Protein AF-A0A8H8U1I4-F1 (afdb_monomer)

Radius of gyration: 35.29 Å; Cα contacts (8 Å, |Δi|>4): 1232; chains: 1; bounding box: 98×83×109 Å

Secondary structure (DSSP, 8-state):
-----S---SPPPTT-EE-TT-HHHHHHHTTS-HHHHHHHHHHHTSGGGHHHH------TT--SSGGG-SSPPPSSHHHHHHHHHHHHHS---HHHHHHIIIIIITTT-EEHHHHHHHHHHHHHH-GGGSEEEEEEEEEEPPTT----GGGSS----HHHHHHHHHHHHTTT-EEEEEEEE-SSSSEEEEEEEEEPPTTS-TTTTT--PPPPGGG-EEEEEEEETT-SEEEEEE----S--S-HHHHHHHHHHHHHHHHHHH-BTTBEEEEEEEEEEES-HHHHHHHHSSSGGGT--GGGGGGTS--TTT-S-TTS-PPPPPGGGS--------S-S----HHHHHHHHHHHHHHHHHHTT---TTSS--EEEEEEEE-PPP--S-----------------------------THHHHGGGSTTS--S--------EEEEEESSSHHHHHHHHHHHTSS-TTT--GGGGT----S------------------------------S----EEEEEE-TTSGGGGTEETTEE-S---HHHHHHHHHHTTEEEEEE---SHHHHHHHHHHHHHSTTTEEEEE---GGGGGGGSS-HHHHHHHHHHHHHHHHHTT-EEEEEEEEEEGGGTTTS-HHHHHHHHHHHHHHHHHHT--EEEEEES-HHHHHHHHHTTGGG-TT-EEEET--S-HHHHHHHHHTT-EEEE-SGGGSSHHHHHHHHHS-GGGEEE---TTS----TTSGGGGTTTT----S-EE-GGG--TTPEETT---GGGHHHHHHHHHHHHT--HHHHHHHHHHHHHHHHT-----

InterPro domains:
  IPR001130 3'-5' ssDNA/RNA exonuclease TatD-like [PF01026] (535-808)
  IPR001130 3'-5' ssDNA/RNA exonuclease TatD-like [cd01310] (512-808)
  IPR007902 Centromere protein Chl4/mis15/CENP-N [PF05238] (20-474)
  IPR018228 Deoxyribonuclease, TatD-related, conserved site [PS01091] (717-733)
  IPR032466 Metal-dependent hydrolase [SSF51556] (512-809)
  IPR050891 TatD-type Metallo-dependent Hydrolase [PTHR10060] (509-807)

Organism: NCBI:txid1316788

Sequence (813 aa):
MSGLSVPTTSALPSSELISSSHPAVVKTLNRLSRPSLLSLALDWLDERNQENTAPYLAEKGNEDDDEQDLYPPALSLAELREIYTDIQARKGSKRDALDRIIEGDWRNGITLYQLAMADMQYLYDHPLSQKWTALKVVRLASEGEEISKSKSIPRFHPATFLRNLQREVLPDVKAHYNLDRHPTLPLLLLRIFIVESPYNTPLALSSKQATTFDASKTFYVAFPDDSPYVYVSLNTAAGQPVSRSENKSLRRLTLEGIPKAFSRPRERYKLESTSLSAKNLDALVELRGGGRTNAAGGGWSVYTEEKRNGGDNPLEIQLPKPESDIDELQEDMPKGLKRRRKYDDRVVKRRKMVAKGRFGNTALPDDGKGIERLDIRIDDLFPAGNAEPVKDDYALADELDLGVTKKKQSGRRSTITFELDKHDNDEEDSREEWRPDMRLTFIGQHVFAGIRQLVEAGVVDGEKMPGWMAGEEGLPRIFNTLLHCPPTFRTFTMASATAIPTPVQSSHKPRYIDIGINLTDPVYTGLYHGTQRHPPDLPAVVSRALDAGCKKLIVTGSDVAESRKAIQLSKDHPGVIYNTVGVHPCSCQQFTPAPSAMLHQLKTLALQAKHEGQCVAFGEIGLDYDRLPLCPKDIQLEYFAAQLDIACDLDLPLFLHSRAAHADFIRLLNERQAQLPRRGVVHSFTGTLEEMRELVREGWYIGVNGCSLKTPENLEVVRAIPLDKLMLETDGPWCEIRASHASAGFAKGYVEGVKWVKKEKWVEGALVKGRNEPCLIGKVAWAVAGIRGCSVEELTEAAWENTVRVFGLGEVS

Mean predicted aligned error: 20.65 Å

pLDDT: mean 76.02, std 21.01, range [20.83, 98.06]

Foldseek 3Di:
DPFPPDPDLAADDQQDFDALPAPLNVVLLVLDDLLLLLVLVLVLLDPVNCVRRPWDADDPPPPPPQPPAPAGHHNDSVVVNVVSVVVNVDDDDSVVSSCCCSVNTHVVGHGNNSSVSSNVSSCLVCQLPWKKFKWFKAKDDDPPDDDDPVNGAQDDDPVLLVVQLSVQQRVPWHWDWDWDQDPPAQKIKIKIKTQDDCVPDPVSVVDPDGRRSPPIDIWMKMGFPPFSMIMTTDDPDDDDPDDPPVVVVSVVSSQVSNQSSSDDVNIGIDIHGDQFMWSGPVLCCQCGHPAPNNQQAFLSVVVRDDPPPPDPDPPDDDDDDPPVPPPPPDDDDDPDDDDDPPPVVVVLVVLLVLLCNGGPPPLAPPPSNATFKDKDWAQDQDDPDPPPPPPPPDPDDPDDDDDDDDDDDPDDDDPVVVVVVVPPPDDPDDPDGDTDGDMDMAGDRHQLNVLSVCSSVVVDPSVPDDSVSRVHPPDPDPDDDDDDDDDDDDDDDDDDDPDLPQFPPDPDQFAAEAQAEALVDCVQCCQDPNDRQDGRQSVLLLVLLVVLRHQAYEHEAQAPVSQVVLLVVCVVPPLHYAYEQEHELLRLCVCPPPVVVRLVVSLVSLQVSVVVVRHLEHDPAEDAPVRCVSPNPVSNLVVSLSSLVSQLVNLHEYAYEDHPCLVSRVVSCVVCLVSRVLYHEHAPDQDALVSLVVCVVSPYAYEDELNCQAEPRSLVSLLPHDLLRYAYHHNWQDNDNDCNGPLVVQLPPDDDPAAEDDSNPDDRSHHHPSTIGSSCSLSRLSSSCSSNVHHSNSSSVSNVVSCCSSRVSDDDD

Nearest PDB structures (foldseek):
  8efg-assembly1_A  TM=9.747E-01  e=1.501E-29  Homo sapiens
  2xio-assembly1_A  TM=9.682E-01  e=8.508E-28  Homo sapiens
  3e2v-assembly2_B  TM=9.199E-01  e=1.695E-27  Saccharomyces cerevisiae YJM789
  3ipw-assembly1_A  TM=9.198E-01  e=1.548E-22  Entamoeba histolytica HM-1:IMSS
  2y1h-assembly1_A  TM=9.001E-01  e=8.517E-15  Homo sapiens

Solvent-accessible surface area (backbone atoms only — not comparable to full-atom values): 47216 Å² total; per-residue (Å²): 134,86,68,89,82,69,98,65,71,60,65,53,60,49,61,44,70,40,58,41,85,36,68,70,54,50,54,55,60,68,69,45,52,55,69,55,51,52,53,48,51,52,54,37,66,33,81,90,38,35,91,40,41,68,63,54,60,51,66,96,84,66,76,84,78,52,82,79,50,98,50,66,60,39,82,43,72,67,58,46,51,50,53,52,53,50,55,67,75,45,90,75,62,54,62,60,58,48,47,44,44,40,69,30,40,28,48,89,22,47,20,50,43,54,51,48,52,52,56,49,51,44,44,69,79,36,52,70,75,45,34,34,35,42,28,38,49,42,63,59,74,64,96,88,63,86,81,55,82,81,79,45,49,86,85,78,56,70,72,62,36,50,54,41,30,46,70,66,40,26,90,76,45,43,35,34,76,48,79,49,69,50,92,88,54,75,34,40,36,36,43,37,39,37,43,74,46,70,88,78,41,85,58,54,80,70,42,99,62,69,90,72,74,86,69,51,47,80,47,46,38,36,40,38,48,88,28,45,35,40,36,37,59,46,89,78,77,84,87,74,100,71,65,78,66,62,58,55,50,56,53,47,50,52,60,63,21,51,31,55,30,71,34,50,95,95,40,45,45,41,76,43,86,52,77,49,39,28,38,31,68,67,43,47,39,44,53,55,23,58,52,74,40,38,77,30,29,15,44,44,31,69,78,55,52,76,67,91,61,80,73,82,48,94,84,54,88,75,77,82,74,68,83,81,73,63,86,74,84,76,77,89,75,83,90,84,79,80,96,66,81,73,69,58,60,58,54,44,53,50,30,44,50,45,37,42,58,44,20,38,90,45,56,50,89,83,66,78,58,36,37,32,44,48,75,45,74,45,78,58,75,55,84,78,86,72,76,69,79,75,76,79,86,70,92,83,82,94,79,80,93,74,90,74,84,86,76,85,75,91,69,85,80,59,72,71,70,58,59,62,72,66,62,79,79,74,79,96,76,80,88,74,84,59,61,61,86,44,74,50,74,47,74,44,73,31,40,50,24,51,51,42,50,35,21,42,73,61,79,39,63,62,87,81,54,57,57,48,69,37,54,24,78,60,63,99,66,94,78,84,92,88,82,89,85,84,87,79,90,76,91,75,87,88,78,79,77,91,65,77,78,70,65,78,85,70,94,71,81,66,55,42,50,33,66,35,31,40,74,83,43,51,64,44,48,21,33,54,96,90,40,78,55,46,74,65,44,50,72,54,52,52,50,46,13,46,75,57,27,31,59,34,36,26,23,55,2,47,29,75,69,48,18,52,50,26,49,52,54,15,68,77,34,71,90,35,32,30,14,21,38,29,51,21,27,62,49,43,57,68,38,63,93,50,46,69,63,47,54,51,49,51,53,52,50,43,54,53,36,38,75,73,70,35,37,43,28,44,9,31,31,32,40,46,60,90,40,40,94,63,22,50,68,69,57,22,53,53,53,33,51,55,49,50,58,50,43,50,75,62,79,48,19,36,33,29,39,61,35,90,31,63,73,65,51,51,51,62,46,63,77,46,44,89,59,42,82,68,37,31,33,37,42,65,41,67,72,53,57,66,57,51,52,51,41,47,73,77,59,36,28,42,26,41,25,30,60,25,28,37,45,67,69,30,43,54,36,61,46,67,53,54,63,85,36,35,34,49,23,27,48,16,49,40,42,62,80,43,86,86,25,57,40,38,72,40,40,60,86,69,79,75,95,61,58,77,29,52,55,87,64,64,52,93,84,48,43,42,67,88,51,30,48,64,43,48,37,60,52,44,46,44,20,52,15,50,63,56,73,49,46,49,62,62,50,35,50,36,23,38,53,40,48,30,69,59,46,66,55,74,85,84,126

Structure (mmCIF, N/CA/C/O backbone):
data_AF-A0A8H8U1I4-F1
#
_entry.id   AF-A0A8H8U1I4-F1
#
loop_
_atom_site.group_PDB
_atom_site.id
_atom_site.type_symbol
_atom_site.label_atom_id
_atom_site.label_alt_id
_atom_site.label_comp_id
_atom_site.label_asym_id
_atom_site.label_entity_id
_atom_site.label_seq_id
_atom_site.pdbx_PDB_ins_code
_atom_site.Cartn_x
_atom_site.Cartn_y
_atom_site.Cartn_z
_atom_site.occupancy
_atom_site.B_iso_or_equiv
_atom_site.auth_seq_id
_atom_site.auth_comp_id
_atom_site.auth_asym_id
_atom_site.auth_atom_id
_atom_site.pdbx_PDB_model_num
ATOM 1 N N . MET A 1 1 ? -11.585 0.054 45.571 1.00 31.72 1 MET A N 1
ATOM 2 C CA . MET A 1 1 ? -10.876 -0.156 44.291 1.00 31.72 1 MET A CA 1
ATOM 3 C C . MET A 1 1 ? -9.978 -1.382 44.402 1.00 31.72 1 MET A C 1
ATOM 5 O O . MET A 1 1 ? -8.880 -1.285 44.940 1.00 31.72 1 MET A O 1
ATOM 9 N N . SER A 1 2 ? -10.439 -2.553 43.964 1.00 28.55 2 SER A N 1
ATOM 10 C CA . SER A 1 2 ? -9.569 -3.720 43.794 1.00 28.55 2 SER A CA 1
ATOM 11 C C . SER A 1 2 ? -8.747 -3.513 42.525 1.00 28.55 2 SER A C 1
ATOM 13 O O . SER A 1 2 ? -9.208 -3.812 41.429 1.00 28.55 2 SER A O 1
ATOM 15 N N . GLY A 1 3 ? -7.549 -2.942 42.662 1.00 42.34 3 GLY A N 1
ATOM 16 C CA . GLY A 1 3 ? -6.590 -2.924 41.560 1.00 42.34 3 GLY A CA 1
ATOM 17 C C . GLY A 1 3 ? -6.363 -4.353 41.063 1.00 42.34 3 GLY A C 1
ATOM 18 O O . GLY A 1 3 ? -6.254 -5.263 41.883 1.00 42.34 3 GLY A O 1
ATOM 19 N N . LEU A 1 4 ? -6.327 -4.541 39.740 1.00 48.62 4 LEU A N 1
ATOM 20 C CA . LEU A 1 4 ? -6.012 -5.802 39.056 1.00 48.62 4 LEU A CA 1
ATOM 21 C C . LEU A 1 4 ? -4.687 -6.382 39.589 1.00 48.62 4 LEU A C 1
ATOM 23 O O . LEU A 1 4 ? -3.621 -6.116 39.042 1.00 48.62 4 LEU A O 1
ATOM 27 N N . SER A 1 5 ? -4.741 -7.151 40.678 1.00 44.50 5 SER A N 1
ATOM 28 C CA . SER A 1 5 ? -3.554 -7.629 41.398 1.00 44.50 5 SER A CA 1
ATOM 29 C C . SER A 1 5 ? -3.342 -9.136 41.307 1.00 44.50 5 SER A C 1
ATOM 31 O O . SER A 1 5 ? -2.500 -9.674 42.023 1.00 44.50 5 SER A O 1
ATOM 33 N N . VAL A 1 6 ? -4.036 -9.833 40.398 1.00 42.28 6 VAL A N 1
ATOM 34 C CA . VAL A 1 6 ? -3.788 -11.262 40.173 1.00 42.28 6 VAL A CA 1
ATOM 35 C C . VAL A 1 6 ? -3.730 -11.599 38.674 1.00 42.28 6 VAL A C 1
ATOM 37 O O . VAL A 1 6 ? -4.603 -11.186 37.898 1.00 42.28 6 VAL A O 1
ATOM 40 N N . PRO A 1 7 ? -2.721 -12.370 38.230 1.00 51.69 7 PRO A N 1
ATOM 41 C CA . PRO A 1 7 ? -2.736 -13.044 36.939 1.00 51.69 7 PRO A CA 1
ATOM 42 C C . PRO A 1 7 ? -3.812 -14.144 36.935 1.00 51.69 7 PRO A C 1
ATOM 44 O O . PRO A 1 7 ? -3.525 -15.321 37.121 1.00 51.69 7 PRO A O 1
ATOM 47 N N . THR A 1 8 ? -5.079 -13.765 36.769 1.00 55.56 8 THR A N 1
ATOM 48 C CA . THR A 1 8 ? -6.170 -14.712 36.519 1.00 55.56 8 THR A CA 1
ATOM 49 C C . THR A 1 8 ? -6.252 -15.041 35.029 1.00 55.56 8 THR A C 1
ATOM 51 O O . THR A 1 8 ? -6.042 -14.179 34.173 1.00 55.56 8 THR A O 1
ATOM 54 N N . THR A 1 9 ? -6.570 -16.297 34.718 1.00 58.81 9 THR A N 1
ATOM 55 C CA . THR A 1 9 ? -6.847 -16.805 33.360 1.00 58.81 9 THR A CA 1
ATOM 56 C C . THR A 1 9 ? -8.293 -16.542 32.917 1.00 58.81 9 THR A C 1
ATOM 58 O O . THR A 1 9 ? -8.741 -17.052 31.893 1.00 58.81 9 THR A O 1
ATOM 61 N N . SER A 1 10 ? -9.056 -15.781 33.705 1.00 67.12 10 SER A N 1
ATOM 62 C CA . SER A 1 10 ? -10.459 -15.471 33.445 1.00 67.12 10 SER A CA 1
ATOM 63 C C . SER A 1 10 ? -10.606 -14.256 32.528 1.00 67.12 10 SER A C 1
ATOM 65 O O . SER A 1 10 ? -9.791 -13.331 32.562 1.00 67.12 10 SER A O 1
ATOM 67 N N . ALA A 1 11 ? -11.685 -14.232 31.741 1.00 74.62 11 ALA A N 1
ATOM 68 C CA . ALA A 1 11 ? -12.103 -13.031 31.022 1.00 74.62 11 ALA A CA 1
ATOM 69 C C . ALA A 1 11 ? -12.374 -11.875 31.999 1.00 74.62 11 ALA A C 1
ATOM 71 O O . ALA A 1 11 ? -12.650 -12.101 33.181 1.00 74.62 11 ALA A O 1
ATOM 72 N N . LEU A 1 12 ? -12.311 -10.642 31.493 1.00 79.38 12 LEU A N 1
ATOM 73 C CA . LEU A 1 12 ? -12.692 -9.470 32.278 1.00 79.38 12 LEU A CA 1
ATOM 74 C C . LEU A 1 12 ? -14.206 -9.511 32.554 1.00 79.38 12 LEU A C 1
ATOM 76 O O . LEU A 1 12 ? -14.972 -9.731 31.608 1.00 79.38 12 LEU A O 1
ATOM 80 N N . PRO A 1 13 ? -14.644 -9.327 33.813 1.00 82.81 13 PRO A N 1
ATOM 81 C CA . PRO A 1 13 ? -16.060 -9.346 34.151 1.00 82.81 13 PRO A CA 1
ATOM 82 C C . PRO A 1 13 ? -16.779 -8.128 33.558 1.00 82.81 13 PRO A C 1
ATOM 84 O O . PRO A 1 13 ? -16.207 -7.049 33.418 1.00 82.81 13 PRO A O 1
ATOM 87 N N . SER A 1 14 ? -18.057 -8.295 33.217 1.00 84.50 14 SER A N 1
ATOM 88 C CA . SER A 1 14 ? -18.906 -7.214 32.694 1.00 84.50 14 SER A CA 1
ATOM 89 C C . SER A 1 14 ? -19.138 -6.080 33.697 1.00 84.50 14 SER A C 1
ATOM 91 O O . SER A 1 14 ? -19.323 -4.938 33.281 1.00 84.50 14 SER A O 1
ATOM 93 N N . SER A 1 15 ? -19.061 -6.392 34.992 1.00 84.06 15 SER A N 1
ATOM 94 C CA . SER A 1 15 ? -19.197 -5.463 36.115 1.00 84.06 15 SER A CA 1
ATOM 95 C C . SER A 1 15 ? -17.925 -4.660 36.418 1.00 84.06 15 SER A C 1
ATOM 97 O O . SER A 1 15 ? -17.916 -3.876 37.363 1.00 84.06 15 SER A O 1
ATOM 99 N N . GLU A 1 16 ? -16.832 -4.863 35.671 1.00 83.44 16 GLU A N 1
ATOM 100 C CA . GLU A 1 16 ? -15.590 -4.112 35.882 1.00 83.44 16 GLU A CA 1
ATOM 101 C C . GLU A 1 16 ? -15.827 -2.622 35.605 1.00 83.44 16 GLU A C 1
ATOM 103 O O . GLU A 1 16 ? -16.260 -2.250 34.510 1.00 83.44 16 GLU A O 1
ATOM 108 N N . LEU A 1 17 ? -15.528 -1.779 36.594 1.00 82.44 17 LEU A N 1
ATOM 109 C CA . LEU A 1 17 ? -15.716 -0.331 36.535 1.00 82.44 17 LEU A CA 1
ATOM 110 C C . LEU A 1 17 ? -14.481 0.365 35.962 1.00 82.44 17 LEU A C 1
ATOM 112 O O . LEU A 1 17 ? -13.358 0.165 36.424 1.00 82.44 17 LEU A O 1
ATOM 116 N N . ILE A 1 18 ? -14.706 1.249 34.993 1.00 81.75 18 ILE A N 1
ATOM 117 C CA . ILE A 1 18 ? -13.703 2.170 34.460 1.00 81.75 18 ILE A CA 1
ATOM 118 C C . ILE A 1 18 ? -14.036 3.575 34.957 1.00 81.75 18 ILE A C 1
ATOM 120 O O . ILE A 1 18 ? -15.190 3.991 34.907 1.00 81.75 18 ILE A O 1
ATOM 124 N N . SER A 1 19 ? -13.021 4.326 35.394 1.00 81.00 19 SER A N 1
ATOM 125 C CA . SER A 1 19 ? -13.189 5.725 35.809 1.00 81.00 19 SER A CA 1
ATOM 126 C C . SER A 1 19 ? -13.927 6.540 34.742 1.00 81.00 19 SER A C 1
ATOM 128 O O . SER A 1 19 ? -13.562 6.503 33.564 1.00 81.00 19 SER A O 1
ATOM 130 N N . SER A 1 20 ? -14.922 7.318 35.163 1.00 78.19 20 SER A N 1
ATOM 131 C CA . SER A 1 20 ? -15.727 8.202 34.310 1.00 78.19 20 SER A CA 1
ATOM 132 C C . SER A 1 20 ? -14.863 9.253 33.589 1.00 78.19 20 SER A C 1
ATOM 134 O O . SER A 1 20 ? -15.121 9.599 32.437 1.00 78.19 20 SER A O 1
ATOM 136 N N . SER A 1 21 ? -13.751 9.659 34.212 1.00 77.88 21 SER A N 1
ATOM 137 C CA . SER A 1 21 ? -12.735 10.564 33.653 1.00 77.88 21 SER A CA 1
ATOM 138 C C . SER A 1 21 ? -11.814 9.937 32.596 1.00 77.88 21 SER A C 1
ATOM 140 O O . SER A 1 21 ? -10.986 10.634 32.005 1.00 77.88 21 SER A O 1
ATOM 142 N N . HIS A 1 22 ? -11.909 8.627 32.344 1.00 79.81 22 HIS A N 1
ATOM 143 C CA . HIS A 1 22 ? -10.992 7.953 31.430 1.00 79.81 22 HIS A CA 1
ATOM 144 C C . HIS A 1 22 ? -11.217 8.410 29.970 1.00 79.81 22 HIS A C 1
ATOM 146 O O . HIS A 1 22 ? -12.351 8.345 29.479 1.00 79.81 22 HIS A O 1
ATOM 152 N N . PRO A 1 23 ? -10.162 8.775 29.206 1.00 76.50 23 PRO A N 1
ATOM 153 C CA . PRO A 1 23 ? -10.303 9.300 27.842 1.00 76.50 23 PRO A CA 1
ATOM 154 C C . PRO A 1 23 ? -11.095 8.395 26.890 1.00 76.50 23 PRO A C 1
ATOM 156 O O . PRO A 1 23 ? -11.827 8.884 26.032 1.00 76.50 23 PRO A O 1
ATOM 159 N N . ALA A 1 24 ? -10.983 7.070 27.039 1.00 74.81 24 ALA A N 1
ATOM 160 C CA . ALA A 1 24 ? -11.729 6.109 26.219 1.00 74.81 24 ALA A CA 1
ATOM 161 C C . ALA A 1 24 ? -13.251 6.163 26.453 1.00 74.81 24 ALA A C 1
ATOM 163 O O . ALA A 1 24 ? -14.017 6.057 25.494 1.00 74.81 24 ALA A O 1
ATOM 164 N N . VAL A 1 25 ? -13.687 6.368 27.700 1.00 82.00 25 VAL A N 1
ATOM 165 C CA . VAL A 1 25 ? -15.107 6.472 28.071 1.00 82.00 25 VAL A CA 1
ATOM 166 C C . VAL A 1 25 ? -15.674 7.774 27.517 1.00 82.00 25 VAL A C 1
ATOM 168 O O . VAL A 1 25 ? -16.629 7.756 26.737 1.00 82.00 25 VAL A O 1
ATOM 171 N N . VAL A 1 26 ? -14.990 8.886 27.801 1.00 83.75 26 VAL A N 1
ATOM 172 C CA . VAL A 1 26 ? -15.351 10.221 27.307 1.00 83.75 26 VAL A CA 1
ATOM 173 C C . VAL A 1 26 ? -15.417 10.240 25.781 1.00 83.75 26 VAL A C 1
ATOM 175 O O . VAL A 1 26 ? -16.366 10.775 25.213 1.00 83.75 26 VAL A O 1
ATOM 178 N N . LYS A 1 27 ? -14.448 9.626 25.091 1.00 84.25 27 LYS A N 1
ATOM 179 C CA . LYS A 1 27 ? -14.426 9.542 23.625 1.00 84.25 27 LYS A CA 1
ATOM 180 C C . LYS A 1 27 ? -15.580 8.711 23.069 1.00 84.25 27 LYS A C 1
ATOM 182 O O . LYS A 1 27 ? -16.122 9.078 22.033 1.00 84.25 27 LYS A O 1
ATOM 187 N N . THR A 1 28 ? -15.936 7.599 23.707 1.00 84.88 28 THR A N 1
ATOM 188 C CA . THR A 1 28 ? -16.992 6.703 23.209 1.00 84.88 28 THR A CA 1
ATOM 189 C C . THR A 1 28 ? -18.362 7.355 23.349 1.00 84.88 28 THR A C 1
ATOM 191 O O . THR A 1 28 ? -19.088 7.471 22.363 1.00 84.88 28 THR A O 1
ATOM 194 N N . LEU A 1 29 ? -18.668 7.902 24.526 1.00 88.31 29 LEU A N 1
ATOM 195 C CA . LEU A 1 29 ? -19.937 8.589 24.765 1.00 88.31 29 LEU A CA 1
ATOM 196 C C . LEU A 1 29 ? -20.057 9.892 23.960 1.00 88.31 29 LEU A C 1
ATOM 198 O O . LEU A 1 29 ? -21.112 10.176 23.395 1.00 88.31 29 LEU A O 1
ATOM 202 N N . ASN A 1 30 ? -18.961 10.640 23.776 1.00 89.31 30 ASN A N 1
ATOM 203 C CA . ASN A 1 30 ? -18.966 11.824 22.909 1.00 89.31 30 ASN A CA 1
ATOM 204 C C . ASN A 1 30 ? -19.206 11.520 21.428 1.00 89.31 30 ASN A C 1
ATOM 206 O O . ASN A 1 30 ? -19.465 12.452 20.667 1.00 89.31 30 ASN A O 1
ATOM 210 N N . ARG A 1 31 ? -19.138 10.269 20.969 1.00 88.50 31 ARG A N 1
ATOM 211 C CA . ARG A 1 31 ? -19.457 9.931 19.572 1.00 88.50 31 ARG A CA 1
ATOM 212 C C . ARG A 1 31 ? -20.946 9.698 19.334 1.00 88.50 31 ARG A C 1
ATOM 214 O O . ARG A 1 31 ? -21.378 9.783 18.189 1.00 88.50 31 ARG A O 1
ATOM 221 N N . LEU A 1 32 ? -21.719 9.443 20.387 1.00 90.06 32 LEU A N 1
ATOM 222 C CA . LEU A 1 32 ? -23.148 9.151 20.296 1.00 90.06 32 LEU A CA 1
ATOM 223 C C . LEU A 1 32 ? -23.982 10.417 20.080 1.00 90.06 32 LEU A C 1
ATOM 225 O O . LEU A 1 32 ? -23.586 11.523 20.456 1.00 90.06 32 LEU A O 1
ATOM 229 N N . SER A 1 33 ? -25.147 10.267 19.454 1.00 91.06 33 SER A N 1
ATOM 230 C CA . SER A 1 33 ? -26.118 11.357 19.338 1.00 91.06 33 SER A CA 1
ATOM 231 C C . SER A 1 33 ? -26.821 11.602 20.685 1.00 91.06 33 SER A C 1
ATOM 233 O O . SER A 1 33 ? -26.833 10.726 21.549 1.00 91.06 33 SER A O 1
ATOM 235 N N . ARG A 1 34 ? -27.423 12.785 20.888 1.00 91.19 34 ARG A N 1
ATOM 236 C CA . ARG A 1 34 ? -28.200 13.066 22.114 1.00 91.19 34 ARG A CA 1
ATOM 237 C C . ARG A 1 34 ? -29.351 12.059 22.316 1.00 91.19 34 ARG A C 1
ATOM 239 O O . ARG A 1 34 ? -29.446 11.532 23.419 1.00 91.19 34 ARG A O 1
ATOM 246 N N . PRO A 1 35 ? -30.190 11.753 21.302 1.00 90.88 35 PRO A N 1
ATOM 247 C CA . PRO A 1 35 ? -31.212 10.711 21.428 1.00 90.88 35 PRO A CA 1
ATOM 248 C C . PRO A 1 35 ? -30.645 9.344 21.822 1.00 90.88 35 PRO A C 1
ATOM 250 O O . PRO A 1 35 ? -31.192 8.705 22.716 1.00 90.88 35 PRO A O 1
ATOM 253 N N . SER A 1 36 ? -29.528 8.931 21.215 1.00 91.25 36 SER A N 1
ATOM 254 C CA . SER A 1 36 ? -28.892 7.641 21.507 1.00 91.25 36 SER A CA 1
ATOM 255 C C . SER A 1 36 ? -28.362 7.575 22.941 1.00 91.25 36 SER A C 1
ATOM 257 O O . SER A 1 36 ? -28.531 6.557 23.597 1.00 91.25 36 SER A O 1
ATOM 259 N N . LEU A 1 37 ? -27.766 8.661 23.454 1.00 91.06 37 LEU A N 1
ATOM 260 C CA . LEU A 1 37 ? -27.291 8.742 24.844 1.00 91.06 37 LEU A CA 1
ATOM 261 C C . LEU A 1 37 ? -28.431 8.602 25.856 1.00 91.06 37 LEU A C 1
ATOM 263 O O . LEU A 1 37 ? -28.289 7.881 26.836 1.00 91.06 37 LEU A O 1
ATOM 267 N N . LEU A 1 38 ? -29.557 9.276 25.614 1.00 91.50 38 LEU A N 1
ATOM 268 C CA . LEU A 1 38 ? -30.708 9.229 26.517 1.00 91.50 38 LEU A CA 1
ATOM 269 C C . LEU A 1 38 ? -31.417 7.872 26.467 1.00 91.50 38 LEU A C 1
ATOM 271 O O . LEU A 1 38 ? -31.760 7.336 27.515 1.00 91.50 38 LEU A O 1
ATOM 275 N N . SER A 1 39 ? -31.580 7.286 25.275 1.00 91.25 39 SER A N 1
ATOM 276 C CA . SER A 1 39 ? -32.105 5.919 25.134 1.00 91.25 39 SER A CA 1
ATOM 277 C C . SER A 1 39 ? -31.221 4.916 25.870 1.00 91.25 39 SER A C 1
ATOM 279 O O . SER A 1 39 ? -31.718 4.084 26.619 1.00 91.25 39 SER A O 1
ATOM 281 N N . LEU A 1 40 ? -29.904 5.046 25.711 1.00 91.25 40 LEU A N 1
ATOM 282 C CA . LEU A 1 40 ? -28.932 4.181 26.361 1.00 91.25 40 LEU A CA 1
ATOM 283 C C . LEU A 1 40 ? -28.965 4.325 27.890 1.00 91.25 40 LEU A C 1
ATOM 285 O O . LEU A 1 40 ? -28.905 3.323 28.594 1.00 91.25 40 LEU A O 1
ATOM 289 N N . ALA A 1 41 ? -29.110 5.549 28.407 1.00 89.94 41 ALA A N 1
ATOM 290 C CA . ALA A 1 41 ? -29.282 5.785 29.838 1.00 89.94 41 ALA A CA 1
ATOM 291 C C . ALA A 1 41 ? -30.569 5.131 30.369 1.00 89.94 41 ALA A C 1
ATOM 293 O O . ALA A 1 41 ? -30.538 4.488 31.413 1.00 89.94 41 ALA A O 1
ATOM 294 N N . LEU A 1 42 ? -31.683 5.215 29.634 1.00 90.06 42 LEU A N 1
ATOM 295 C CA . LEU A 1 42 ? -32.929 4.529 29.998 1.00 90.06 42 LEU A CA 1
ATOM 296 C C . LEU A 1 42 ? -32.783 2.996 29.973 1.00 90.06 42 LEU A C 1
ATOM 298 O O . LEU A 1 42 ? -33.304 2.329 30.867 1.00 90.06 42 LEU A O 1
ATOM 302 N N . ASP A 1 43 ? -32.032 2.444 29.015 1.00 89.69 43 ASP A N 1
ATOM 303 C CA . ASP A 1 43 ? -31.724 1.008 28.949 1.00 89.69 43 ASP A CA 1
ATOM 304 C C . ASP A 1 43 ? -30.814 0.558 30.104 1.00 89.69 43 ASP A C 1
ATOM 306 O O . ASP A 1 43 ? -30.970 -0.545 30.638 1.00 89.69 43 ASP A O 1
ATOM 310 N N . TRP A 1 44 ? -29.880 1.409 30.537 1.00 90.62 44 TRP A N 1
ATOM 311 C CA . TRP A 1 44 ? -29.067 1.175 31.735 1.00 90.62 44 TRP A CA 1
ATOM 312 C C . TRP A 1 44 ? -29.883 1.230 33.028 1.00 90.62 44 TRP A C 1
ATOM 314 O O . TRP A 1 44 ? -29.470 0.633 34.018 1.00 90.62 44 TRP A O 1
ATOM 324 N N . LEU A 1 45 ? -31.029 1.914 33.030 1.00 87.75 45 LEU A N 1
ATOM 325 C CA . LEU A 1 45 ? -31.965 1.995 34.157 1.00 87.75 45 LEU A CA 1
ATOM 326 C C . LEU A 1 45 ? -33.049 0.903 34.124 1.00 87.75 45 LEU A C 1
ATOM 328 O O . LEU A 1 45 ? -33.969 0.919 34.943 1.00 87.75 45 LEU A O 1
ATOM 332 N N . ASP A 1 46 ? -32.994 -0.032 33.174 1.00 87.50 46 ASP A N 1
ATOM 333 C CA . ASP A 1 46 ? -33.870 -1.206 33.153 1.00 87.50 46 ASP A CA 1
ATOM 334 C C . ASP A 1 46 ? -33.444 -2.213 34.234 1.00 87.50 46 ASP A C 1
ATOM 336 O O . ASP A 1 46 ? -32.250 -2.441 34.453 1.00 87.50 46 ASP A O 1
ATOM 340 N N . GLU A 1 47 ? -34.418 -2.840 34.897 1.00 82.62 47 GLU A N 1
ATOM 341 C CA . GLU A 1 47 ? -34.219 -3.811 35.981 1.00 82.62 47 GLU A CA 1
ATOM 342 C C . GLU A 1 47 ? -33.328 -4.980 35.540 1.00 82.62 47 GLU A C 1
ATOM 344 O O . GLU A 1 47 ? -32.494 -5.462 36.304 1.00 82.62 47 GLU A O 1
ATOM 349 N N . ARG A 1 48 ? -33.442 -5.381 34.266 1.00 85.12 48 ARG A N 1
ATOM 350 C CA . ARG A 1 48 ? -32.670 -6.483 33.665 1.00 85.12 48 ARG A CA 1
ATOM 351 C C . ARG A 1 48 ? -31.163 -6.227 33.627 1.00 85.12 48 ARG A C 1
ATOM 353 O O . ARG A 1 48 ? -30.391 -7.180 33.627 1.00 85.12 48 ARG A O 1
ATOM 360 N N . ASN A 1 49 ? -30.750 -4.961 33.563 1.00 83.75 49 ASN A N 1
ATOM 361 C CA . ASN A 1 49 ? -29.350 -4.572 33.396 1.00 83.75 49 ASN A CA 1
ATOM 362 C C . ASN A 1 49 ? -28.686 -4.137 34.713 1.00 83.75 49 ASN A C 1
ATOM 364 O O . ASN A 1 49 ? -27.456 -4.061 34.759 1.00 83.75 49 ASN A O 1
ATOM 368 N N . GLN A 1 50 ? -29.462 -3.925 35.788 1.00 79.88 50 GLN A N 1
ATOM 369 C CA . GLN A 1 50 ? -28.984 -3.319 37.042 1.00 79.88 50 GLN A CA 1
ATOM 370 C C . GLN A 1 50 ? -27.799 -4.039 37.686 1.00 79.88 50 GLN A C 1
ATOM 372 O O . GLN A 1 50 ? -26.965 -3.383 38.304 1.00 79.88 50 GLN A O 1
ATOM 377 N N . GLU A 1 51 ? -27.669 -5.356 37.498 1.00 82.12 51 GLU A N 1
ATOM 378 C CA . GLU A 1 51 ? -26.517 -6.122 37.996 1.00 82.12 51 GLU A CA 1
ATOM 379 C C . GLU A 1 51 ? -25.176 -5.550 37.498 1.00 82.12 51 GLU A C 1
ATOM 381 O O . GLU A 1 51 ? -24.178 -5.587 38.213 1.00 82.12 51 GLU A O 1
ATOM 386 N N . ASN A 1 52 ? -25.155 -4.977 36.288 1.00 82.62 52 ASN A N 1
ATOM 387 C CA . ASN A 1 52 ? -23.953 -4.438 35.655 1.00 82.62 52 ASN A CA 1
ATOM 388 C C . ASN A 1 52 ? -24.000 -2.919 35.415 1.00 82.62 52 ASN A C 1
ATOM 390 O O . ASN A 1 52 ? -23.020 -2.379 34.908 1.00 82.62 52 ASN A O 1
ATOM 394 N N . THR A 1 53 ? -25.105 -2.223 35.696 1.00 84.12 53 THR A N 1
ATOM 395 C CA . THR A 1 53 ? -25.293 -0.805 35.314 1.00 84.12 53 THR A CA 1
ATOM 396 C C . THR A 1 53 ? -25.782 0.097 36.446 1.00 84.12 53 THR A C 1
ATOM 398 O O . THR A 1 53 ? -26.212 1.220 36.175 1.00 84.12 53 THR A O 1
ATOM 401 N N . ALA A 1 54 ? -25.706 -0.370 37.696 1.00 82.88 54 ALA A N 1
ATOM 402 C CA . ALA A 1 54 ? -26.218 0.340 38.865 1.00 82.88 54 ALA A CA 1
ATOM 403 C C . ALA A 1 54 ? -25.748 1.816 38.916 1.00 82.88 54 ALA A C 1
ATOM 405 O O . ALA A 1 54 ? -24.536 2.065 38.927 1.00 82.88 54 ALA A O 1
ATOM 406 N N . PRO A 1 55 ? -26.679 2.791 38.926 1.00 83.81 55 PRO A N 1
ATOM 407 C CA . PRO A 1 55 ? -26.348 4.204 39.069 1.00 83.81 55 PRO A CA 1
ATOM 408 C C . PRO A 1 55 ? -25.988 4.547 40.519 1.00 83.81 55 PRO A C 1
ATOM 410 O O . PRO A 1 55 ? -26.243 3.786 41.455 1.00 83.81 55 PRO A O 1
ATOM 413 N N . TYR A 1 56 ? -25.419 5.730 40.705 1.00 82.38 56 TYR A N 1
ATOM 414 C CA . TYR A 1 56 ? -25.215 6.327 42.011 1.00 82.38 56 TYR A CA 1
ATOM 415 C C . TYR A 1 56 ? -26.545 6.880 42.546 1.00 82.38 56 TYR A C 1
ATOM 417 O O . TYR A 1 56 ? -27.088 7.839 41.999 1.00 82.38 56 TYR A O 1
ATOM 425 N N . LEU A 1 57 ? -27.071 6.265 43.606 1.00 81.75 57 LEU A N 1
ATOM 426 C CA . LEU A 1 57 ? -28.292 6.692 44.296 1.00 81.75 57 LEU A CA 1
ATOM 427 C C . LEU A 1 57 ? -27.945 7.254 45.677 1.00 81.75 57 LEU A C 1
ATOM 429 O O . LEU A 1 57 ? -26.999 6.785 46.312 1.00 81.75 57 LEU A O 1
ATOM 433 N N . ALA A 1 58 ? -28.718 8.236 46.138 1.00 75.62 58 ALA A N 1
ATOM 434 C CA . ALA A 1 58 ? -28.534 8.845 47.453 1.00 75.62 58 ALA A CA 1
ATOM 435 C C . ALA A 1 58 ? -28.848 7.843 48.581 1.00 75.62 58 ALA A C 1
ATOM 437 O O . ALA A 1 58 ? -29.866 7.143 48.544 1.00 75.62 58 ALA A O 1
ATOM 438 N N . GLU A 1 59 ? -27.995 7.777 49.607 1.00 66.88 59 GLU A N 1
ATOM 439 C CA . GLU A 1 59 ? -28.287 7.005 50.819 1.00 66.88 59 GLU A CA 1
ATOM 440 C C . GLU A 1 59 ? -29.251 7.793 51.719 1.00 66.88 59 GLU A C 1
ATOM 442 O O . GLU A 1 59 ? -29.045 8.973 51.995 1.00 66.88 59 GLU A O 1
ATOM 447 N N . LYS A 1 60 ? -30.314 7.140 52.211 1.00 56.00 60 LYS A N 1
ATOM 448 C CA . LYS A 1 60 ? -31.273 7.764 53.138 1.00 56.00 60 LYS A CA 1
ATOM 449 C C . LYS A 1 60 ? -30.570 8.136 54.455 1.00 56.00 60 LYS A C 1
ATOM 451 O O . LYS A 1 60 ? -30.428 7.270 55.316 1.00 56.00 60 LYS A O 1
ATOM 456 N N . GLY A 1 61 ? -30.171 9.401 54.616 1.00 54.75 61 GLY A N 1
ATOM 457 C CA . GLY A 1 61 ? -29.648 9.943 55.879 1.00 54.75 61 GLY A CA 1
ATOM 458 C C . GLY A 1 61 ? -28.490 10.949 55.796 1.00 54.75 61 GLY A C 1
ATOM 459 O O . GLY A 1 61 ? -28.123 11.473 56.842 1.00 54.75 61 GLY A O 1
ATOM 460 N N . ASN A 1 62 ? -27.930 11.235 54.615 1.00 50.53 62 ASN A N 1
ATOM 461 C CA . ASN A 1 62 ? -26.893 12.263 54.422 1.00 50.53 62 ASN A CA 1
ATOM 462 C C . ASN A 1 62 ? -27.470 13.452 53.637 1.00 50.53 62 ASN A C 1
ATOM 464 O O . ASN A 1 62 ? -27.245 13.573 52.443 1.00 50.53 62 ASN A O 1
ATOM 468 N N . GLU A 1 63 ? -28.255 14.308 54.292 1.00 50.72 63 GLU A N 1
ATOM 469 C CA . GLU A 1 63 ? -28.872 15.483 53.643 1.00 50.72 63 GLU A CA 1
ATOM 470 C C . GLU A 1 63 ? -27.930 16.709 53.592 1.00 50.72 63 GLU A C 1
ATOM 472 O O . GLU A 1 63 ? -28.186 17.634 52.829 1.00 50.72 63 GLU A O 1
ATOM 477 N N . ASP A 1 64 ? -26.818 16.710 54.343 1.00 48.72 64 ASP A N 1
ATOM 478 C CA . ASP A 1 64 ? -26.007 17.923 54.569 1.00 48.72 64 ASP A CA 1
ATOM 479 C C . ASP A 1 64 ? -24.866 18.167 53.546 1.00 48.72 64 ASP A C 1
ATOM 481 O O . ASP A 1 64 ? -24.416 19.306 53.418 1.00 48.72 64 ASP A O 1
ATOM 485 N N . ASP A 1 65 ? -24.405 17.150 52.799 1.00 50.75 65 ASP A N 1
ATOM 486 C CA . ASP A 1 65 ? -23.303 17.286 51.812 1.00 50.75 65 ASP A CA 1
ATOM 487 C C . ASP A 1 65 ? -23.786 17.341 50.339 1.00 50.75 65 ASP A C 1
ATOM 489 O O . ASP A 1 65 ? -23.033 17.767 49.462 1.00 50.75 65 ASP A O 1
ATOM 493 N N . ASP A 1 66 ? -25.041 16.966 50.050 1.00 50.53 66 ASP A N 1
ATOM 494 C CA . ASP A 1 66 ? -25.556 16.791 48.677 1.00 50.53 66 ASP A CA 1
ATOM 495 C C . ASP A 1 66 ? -26.187 18.072 48.063 1.00 50.53 66 ASP A C 1
ATOM 497 O O . ASP A 1 66 ? -26.441 18.120 46.857 1.00 50.53 66 ASP A O 1
ATOM 501 N N . GLU A 1 67 ? -26.409 19.147 48.839 1.00 51.06 67 GLU A N 1
ATOM 502 C CA . GLU A 1 67 ? -27.015 20.409 48.346 1.00 51.06 67 GLU A CA 1
ATOM 503 C C . GLU A 1 67 ? -26.082 21.264 47.456 1.00 51.06 67 GLU A C 1
ATOM 505 O O . GLU A 1 67 ? -26.540 22.210 46.810 1.00 51.06 67 GLU A O 1
ATOM 510 N N . GLN A 1 68 ? -24.778 20.957 47.398 1.00 54.22 68 GLN A N 1
ATOM 511 C CA . GLN A 1 68 ? -23.785 21.720 46.618 1.00 54.22 68 GLN A CA 1
ATOM 512 C C . GLN A 1 68 ? -23.430 21.094 45.258 1.00 54.22 68 GLN A C 1
ATOM 514 O O . GLN A 1 68 ? -22.714 21.722 44.471 1.00 54.22 68 GLN A O 1
ATOM 519 N N . ASP A 1 69 ? -23.938 19.898 44.947 1.00 62.94 69 ASP A N 1
ATOM 520 C CA . ASP A 1 69 ? -23.653 19.217 43.684 1.00 62.94 69 ASP A CA 1
ATOM 521 C C . ASP A 1 69 ? -24.506 19.777 42.531 1.00 62.94 69 ASP A C 1
ATOM 523 O O . ASP A 1 69 ? -25.724 19.928 42.627 1.00 62.94 69 ASP A O 1
ATOM 527 N N . LEU A 1 70 ? -23.872 20.035 41.378 1.00 69.38 70 LEU A N 1
ATOM 528 C CA . LEU A 1 70 ? -24.540 20.535 40.162 1.00 69.38 70 LEU A CA 1
ATOM 529 C C . LEU A 1 70 ? -25.662 19.593 39.670 1.00 69.38 70 LEU A C 1
ATOM 531 O O . LEU A 1 70 ? -26.591 20.021 38.981 1.00 69.38 70 LEU A O 1
ATOM 535 N N . TYR A 1 71 ? -25.574 18.311 40.031 1.00 77.00 71 TYR A N 1
ATOM 536 C CA . TYR A 1 71 ? -26.514 17.258 39.679 1.00 77.00 71 TYR A CA 1
ATOM 537 C C . TYR A 1 71 ? -26.852 16.423 40.926 1.00 77.00 71 TYR A C 1
ATOM 539 O O . TYR A 1 71 ? -26.109 15.490 41.230 1.00 77.00 71 TYR A O 1
ATOM 547 N N . PRO A 1 72 ? -27.970 16.699 41.625 1.00 74.88 72 PRO A N 1
ATOM 548 C CA . PRO A 1 72 ? -28.307 15.965 42.838 1.00 74.88 72 PRO A CA 1
ATOM 549 C C . PRO A 1 72 ? -28.612 14.488 42.523 1.00 74.88 72 PRO A C 1
ATOM 551 O O . PRO A 1 72 ? -29.257 14.205 41.493 1.00 74.88 72 PRO A O 1
ATOM 554 N N . PRO A 1 73 ? -28.143 13.550 43.370 1.00 76.69 73 PRO A N 1
ATOM 555 C CA . PRO A 1 73 ? -28.403 12.124 43.218 1.00 76.69 73 PRO A CA 1
ATOM 556 C C . PRO A 1 73 ? -29.881 11.803 43.483 1.00 76.69 73 PRO A C 1
ATOM 558 O O . PRO A 1 73 ? -30.493 12.341 44.401 1.00 76.69 73 PRO A O 1
ATOM 561 N N . ALA A 1 74 ? -30.467 10.916 42.677 1.00 80.31 74 ALA A N 1
ATOM 562 C CA . ALA A 1 74 ? -31.857 10.491 42.857 1.00 80.31 74 ALA A CA 1
ATOM 563 C C . ALA A 1 74 ? -32.002 9.510 44.036 1.00 80.31 74 ALA A C 1
ATOM 565 O O . ALA A 1 74 ? -31.080 8.749 44.347 1.00 80.31 74 ALA A O 1
ATOM 566 N N . LEU A 1 75 ? -33.186 9.473 44.655 1.00 79.00 75 LEU A N 1
ATOM 567 C CA . LEU A 1 75 ? -33.498 8.580 45.780 1.00 79.00 75 LEU A CA 1
ATOM 568 C C . LEU A 1 75 ? -33.922 7.180 45.312 1.00 79.00 75 LEU A C 1
ATOM 570 O O . LEU A 1 75 ? -33.892 6.221 46.087 1.00 79.00 75 LEU A O 1
ATOM 574 N N . SER A 1 76 ? -34.362 7.046 44.057 1.00 84.44 76 SER A N 1
ATOM 575 C CA . SER A 1 76 ? -34.812 5.772 43.488 1.00 84.44 76 SER A CA 1
ATOM 576 C C . SER A 1 76 ? -34.560 5.657 41.982 1.00 84.44 76 SER A C 1
ATOM 578 O O . SER A 1 76 ? -34.470 6.653 41.266 1.00 84.44 76 SER A O 1
ATOM 580 N N . LEU A 1 77 ? -34.518 4.417 41.476 1.00 82.94 77 LEU A N 1
ATOM 581 C CA . LEU A 1 77 ? -34.421 4.144 40.034 1.00 82.94 77 LEU A CA 1
ATOM 582 C C . LEU A 1 77 ? -35.626 4.691 39.251 1.00 82.94 77 LEU A C 1
ATOM 584 O O . LEU A 1 77 ? -35.465 5.128 38.115 1.00 82.94 77 LEU A O 1
ATOM 588 N N . ALA A 1 78 ? -36.825 4.673 39.842 1.00 84.69 78 ALA A N 1
ATOM 589 C CA . ALA A 1 78 ? -38.040 5.176 39.200 1.00 84.69 78 ALA A CA 1
ATOM 590 C C . ALA A 1 78 ? -37.975 6.695 38.983 1.00 84.69 78 ALA A C 1
ATOM 592 O O . ALA A 1 78 ? -38.219 7.166 37.875 1.00 84.69 78 ALA A O 1
ATOM 593 N N . GLU A 1 79 ? -37.552 7.435 40.007 1.00 85.50 79 GLU A N 1
ATOM 594 C CA . GLU A 1 79 ? -37.335 8.882 39.930 1.00 85.50 79 GLU A CA 1
ATOM 595 C C . GLU A 1 79 ? -36.284 9.231 38.869 1.00 85.50 79 GLU A C 1
ATOM 597 O O . GLU A 1 79 ? -36.490 10.115 38.039 1.00 85.50 79 GLU A O 1
ATOM 602 N N . LEU A 1 80 ? -35.184 8.475 38.821 1.00 85.81 80 LEU A N 1
ATOM 603 C CA . LEU A 1 80 ? -34.144 8.710 37.827 1.00 85.81 80 LEU A CA 1
ATOM 604 C C . LEU A 1 80 ? -34.645 8.468 36.391 1.00 85.81 80 LEU A C 1
ATOM 606 O O . LEU A 1 80 ? -34.322 9.230 35.479 1.00 85.81 80 LEU A O 1
ATOM 610 N N . ARG A 1 81 ? -35.491 7.453 36.179 1.00 87.62 81 ARG A N 1
ATOM 611 C CA . ARG A 1 81 ? -36.138 7.199 34.878 1.00 87.62 81 ARG A CA 1
ATOM 612 C C . ARG A 1 81 ? -37.065 8.340 34.463 1.00 87.62 81 ARG A C 1
ATOM 614 O O . ARG A 1 81 ? -37.081 8.693 33.282 1.00 87.62 81 ARG A O 1
ATOM 621 N N . GLU A 1 82 ? -37.808 8.925 35.400 1.00 88.06 82 GLU A N 1
ATOM 622 C CA . GLU A 1 82 ? -38.645 10.100 35.130 1.00 88.06 82 GLU A CA 1
ATOM 623 C C . GLU A 1 82 ? -37.789 11.295 34.701 1.00 88.06 82 GLU A C 1
ATOM 625 O O . GLU A 1 82 ? -38.066 11.885 33.659 1.00 88.06 82 GLU A O 1
ATOM 630 N N . ILE A 1 83 ? -36.681 11.570 35.402 1.00 88.12 83 ILE A N 1
ATOM 631 C CA . ILE A 1 83 ? -35.740 12.647 35.048 1.00 88.12 83 ILE A CA 1
ATOM 632 C C . ILE A 1 83 ? -35.214 12.480 33.614 1.00 88.12 83 ILE A C 1
ATOM 634 O O . ILE A 1 83 ? -35.249 13.429 32.827 1.00 88.12 83 ILE A O 1
ATOM 638 N N . TYR A 1 84 ? -34.757 11.284 33.229 1.00 89.06 84 TYR A N 1
ATOM 639 C CA . TYR A 1 84 ? -34.258 11.044 31.868 1.00 89.06 84 TYR A CA 1
ATOM 640 C C . TYR A 1 84 ? -35.357 11.133 30.800 1.00 89.06 84 TYR A C 1
ATOM 642 O O . TYR A 1 84 ? -35.099 11.639 29.703 1.00 89.06 84 TYR A O 1
ATOM 650 N N . THR A 1 85 ? -36.582 10.710 31.118 1.00 89.38 85 THR A N 1
ATOM 651 C CA . THR A 1 85 ? -37.748 10.847 30.227 1.00 89.38 85 THR A CA 1
ATOM 652 C C . THR A 1 85 ? -38.102 12.323 30.012 1.00 89.38 85 THR A C 1
ATOM 654 O O . THR A 1 85 ? -38.327 12.766 28.883 1.00 89.38 85 THR A O 1
ATOM 657 N N . ASP A 1 86 ? -38.043 13.120 31.077 1.00 89.06 86 ASP A N 1
ATOM 658 C CA . ASP A 1 86 ? -38.230 14.569 31.045 1.00 89.06 86 ASP A CA 1
ATOM 659 C C . ASP A 1 86 ? -37.148 15.269 30.214 1.00 89.06 86 ASP A C 1
ATOM 661 O O . ASP A 1 86 ? -37.441 16.136 29.384 1.00 89.06 86 ASP A O 1
ATOM 665 N N . ILE A 1 87 ? -35.881 14.876 30.386 1.00 87.12 87 ILE A N 1
ATOM 666 C CA . ILE A 1 87 ? -34.763 15.394 29.588 1.00 87.12 87 ILE A CA 1
ATOM 667 C C . ILE A 1 87 ? -34.946 15.026 28.111 1.00 87.12 87 ILE A C 1
ATOM 669 O O . ILE A 1 87 ? -34.666 15.854 27.240 1.00 87.12 87 ILE A O 1
ATOM 673 N N . GLN A 1 88 ? -35.442 13.826 27.804 1.00 88.31 88 GLN A N 1
ATOM 674 C CA . GLN A 1 88 ? -35.731 13.402 26.434 1.00 88.31 88 GLN A CA 1
ATOM 675 C C . GLN A 1 88 ? -36.828 14.256 25.785 1.00 88.31 88 GLN A C 1
ATOM 677 O O . GLN A 1 88 ? -36.682 14.634 24.619 1.00 88.31 88 GLN A O 1
ATOM 682 N N . ALA A 1 89 ? -37.871 14.619 26.538 1.00 87.19 89 ALA A N 1
ATOM 683 C CA . ALA A 1 89 ? -38.946 15.496 26.074 1.00 87.19 89 ALA A CA 1
ATOM 684 C C . ALA A 1 89 ? -38.492 16.957 25.885 1.00 87.19 89 ALA A C 1
ATOM 686 O O . ALA A 1 89 ? -38.958 17.654 24.977 1.00 87.19 89 ALA A O 1
ATOM 687 N N . ARG A 1 90 ? -37.559 17.439 26.715 1.00 87.94 90 ARG A N 1
ATOM 688 C CA . ARG A 1 90 ? -37.011 18.800 26.622 1.00 87.94 90 ARG A CA 1
ATOM 689 C C . ARG A 1 90 ? -35.998 18.925 25.474 1.00 87.94 90 ARG A C 1
ATOM 691 O O . ARG A 1 90 ? -35.229 18.010 25.170 1.00 87.94 90 ARG A O 1
ATOM 698 N N . LYS A 1 91 ? -35.941 20.107 24.848 1.00 79.81 91 LYS A N 1
ATOM 699 C CA . LYS A 1 91 ? -34.856 20.481 23.922 1.00 79.81 91 LYS A CA 1
ATOM 700 C C . LYS A 1 91 ? -33.666 20.984 24.743 1.00 79.81 91 LYS A C 1
ATOM 702 O O . LYS A 1 91 ? -33.805 21.971 25.453 1.00 79.81 91 LYS A O 1
ATOM 707 N N . GLY A 1 92 ? -32.515 20.324 24.640 1.00 82.88 92 GLY A N 1
ATOM 708 C CA . GLY A 1 92 ? -31.297 20.680 25.377 1.00 82.88 92 GLY A CA 1
ATOM 709 C C . GLY A 1 92 ? -30.029 20.308 24.613 1.00 82.88 92 GLY A C 1
ATOM 710 O O . GLY A 1 92 ? -30.105 19.655 23.565 1.00 82.88 92 GLY A O 1
ATOM 711 N N . SER A 1 93 ? -28.866 20.720 25.123 1.00 86.62 93 SER A N 1
ATOM 712 C CA . SER A 1 93 ? -27.587 20.367 24.509 1.00 86.62 93 SER A CA 1
ATOM 713 C C . SER A 1 93 ? -27.275 18.887 24.726 1.00 86.62 93 SER A C 1
ATOM 715 O O . SER A 1 93 ? -27.734 18.246 25.672 1.00 86.62 93 SER A O 1
ATOM 717 N N . LYS A 1 94 ? -26.464 18.321 23.831 1.00 88.81 94 LYS A N 1
ATOM 718 C CA . LYS A 1 94 ? -25.875 16.992 24.032 1.00 88.81 94 LYS A CA 1
ATOM 719 C C . LYS A 1 94 ? -24.928 16.982 25.234 1.00 88.81 94 LYS A C 1
ATOM 721 O O . LYS A 1 94 ? -24.850 15.974 25.925 1.00 88.81 94 LYS A O 1
ATOM 726 N N . ARG A 1 95 ? -24.200 18.085 25.436 1.00 86.81 95 ARG A N 1
ATOM 727 C CA . ARG A 1 95 ? -23.207 18.213 26.502 1.00 86.81 95 ARG A CA 1
ATOM 728 C C . ARG A 1 95 ? -23.865 18.101 27.876 1.00 86.81 95 ARG A C 1
ATOM 730 O O . ARG A 1 95 ? -23.415 17.296 28.666 1.00 86.81 95 ARG A O 1
ATOM 737 N N . ASP A 1 96 ? -25.002 18.760 28.072 1.00 86.88 96 ASP A N 1
ATOM 738 C CA . ASP A 1 96 ? -25.762 18.705 29.329 1.00 86.88 96 ASP A CA 1
ATOM 739 C C . ASP A 1 96 ? -26.181 17.268 29.692 1.00 86.88 96 ASP A C 1
ATOM 741 O O . ASP A 1 96 ? -26.054 16.842 30.835 1.00 86.88 96 ASP A O 1
ATOM 745 N N . ALA A 1 97 ? -26.641 16.485 28.706 1.00 86.81 97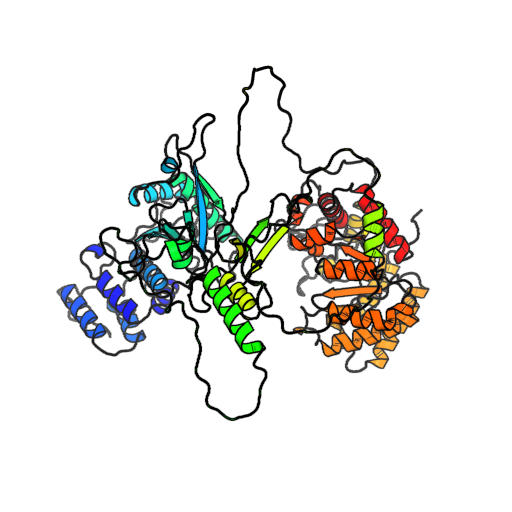 ALA A N 1
ATOM 746 C CA . ALA A 1 97 ? -27.003 15.082 28.921 1.00 86.81 97 ALA A CA 1
ATOM 747 C C . ALA A 1 97 ? -25.780 14.204 29.234 1.00 86.81 97 ALA A C 1
ATOM 749 O O . ALA A 1 97 ? -25.871 13.284 30.040 1.00 86.81 97 ALA A O 1
ATOM 750 N N . LEU A 1 98 ? -24.641 14.477 28.594 1.00 88.81 98 LEU A N 1
ATOM 751 C CA . LEU A 1 98 ? -23.399 13.750 28.834 1.00 88.81 98 LEU A CA 1
ATOM 752 C C . LEU A 1 98 ? -22.810 14.065 30.214 1.00 88.81 98 LEU A C 1
ATOM 754 O O . LEU A 1 98 ? -22.409 13.145 30.921 1.00 88.81 98 LEU A O 1
ATOM 758 N N . ASP A 1 99 ? -22.780 15.343 30.585 1.00 87.81 99 ASP A N 1
ATOM 759 C CA . ASP A 1 99 ? -22.253 15.816 31.864 1.00 87.81 99 ASP A CA 1
ATOM 760 C C . ASP A 1 99 ? -23.124 15.267 33.011 1.00 87.81 99 ASP A C 1
ATOM 762 O O . ASP A 1 99 ? -22.584 14.733 33.974 1.00 87.81 99 ASP A O 1
ATOM 766 N N . ARG A 1 100 ? -24.460 15.224 32.861 1.00 87.62 100 ARG A N 1
ATOM 767 C CA . ARG A 1 100 ? -25.355 14.552 33.827 1.00 87.62 100 ARG A CA 1
ATOM 768 C C . ARG A 1 100 ? -25.024 13.064 34.017 1.00 87.62 100 ARG A C 1
ATOM 770 O O . ARG A 1 100 ? -25.013 12.588 35.150 1.00 87.62 100 ARG A O 1
ATOM 777 N N . ILE A 1 101 ? -24.736 12.336 32.934 1.00 88.19 101 ILE A N 1
ATOM 778 C CA . ILE A 1 101 ? -24.383 10.906 32.983 1.00 88.19 101 ILE A CA 1
ATOM 779 C C . ILE A 1 101 ? -23.026 10.697 33.674 1.00 88.19 101 ILE A C 1
ATOM 781 O O . ILE A 1 101 ? -22.903 9.828 34.533 1.00 88.19 101 ILE A O 1
ATOM 785 N N . ILE A 1 102 ? -22.000 11.461 33.286 1.00 87.06 102 ILE A N 1
ATOM 786 C CA . ILE A 1 102 ? -20.608 11.250 33.722 1.00 87.06 102 ILE A CA 1
ATOM 787 C C . ILE A 1 102 ? -20.344 11.841 35.112 1.00 87.06 102 ILE A C 1
ATOM 789 O O . ILE A 1 102 ? -19.666 11.204 35.915 1.00 87.06 102 ILE A O 1
ATOM 793 N N . GLU A 1 103 ? -20.837 13.050 35.384 1.00 83.06 103 GLU A N 1
ATOM 794 C CA . GLU A 1 103 ? -20.571 13.797 36.622 1.00 83.06 103 GLU A CA 1
ATOM 795 C C . GLU A 1 103 ? -21.657 13.584 37.685 1.00 83.06 103 GLU A C 1
ATOM 797 O O . GLU A 1 103 ? -21.369 13.692 38.873 1.00 83.06 103 GLU A O 1
ATOM 802 N N . GLY A 1 104 ? -22.884 13.248 37.275 1.00 82.69 104 GLY A N 1
ATOM 803 C CA . GLY A 1 104 ? -23.993 12.939 38.177 1.00 82.69 104 GLY A CA 1
ATOM 804 C C . GLY A 1 104 ? -24.150 11.436 38.405 1.00 82.69 104 GLY A C 1
ATOM 805 O O . GLY A 1 104 ? -23.548 10.848 39.305 1.00 82.69 104 GLY A O 1
ATOM 806 N N . ASP A 1 105 ? -24.974 10.802 37.571 1.00 83.44 105 ASP A N 1
ATOM 807 C CA . ASP A 1 105 ? -25.585 9.505 37.889 1.00 83.44 105 ASP A CA 1
ATOM 808 C C . ASP A 1 105 ? -24.603 8.316 37.826 1.00 83.44 105 ASP A C 1
ATOM 810 O O . ASP A 1 105 ? -24.814 7.316 38.507 1.00 83.44 105 ASP A O 1
ATOM 814 N N . TRP A 1 106 ? -23.496 8.412 37.077 1.00 87.44 106 TRP A N 1
ATOM 815 C CA . TRP A 1 106 ? -22.417 7.405 37.050 1.00 87.44 106 TRP A CA 1
ATOM 816 C C . TRP A 1 106 ? -21.046 7.998 37.419 1.00 87.44 106 TRP A C 1
ATOM 818 O O . TRP A 1 106 ? -20.006 7.624 36.865 1.00 87.44 106 TRP A O 1
ATOM 828 N N . ARG A 1 107 ? -21.030 8.888 38.423 1.00 82.12 107 ARG A N 1
ATOM 829 C CA . ARG A 1 107 ? -19.816 9.561 38.926 1.00 82.12 107 ARG A CA 1
ATOM 830 C C . ARG A 1 107 ? -18.682 8.623 39.350 1.00 82.12 107 ARG A C 1
ATOM 832 O O . ARG A 1 107 ? -17.511 8.933 39.142 1.00 82.12 107 ARG A O 1
ATOM 839 N N . ASN A 1 108 ? -19.024 7.441 39.866 1.00 79.81 108 ASN A N 1
ATOM 840 C CA . ASN A 1 108 ? -18.063 6.430 40.326 1.00 79.81 108 ASN A CA 1
ATOM 841 C C . ASN A 1 108 ? -17.372 5.652 39.191 1.00 79.81 108 ASN A C 1
ATOM 843 O O . ASN A 1 108 ? -16.423 4.908 39.450 1.00 79.81 108 ASN A O 1
ATOM 847 N N . GLY A 1 109 ? -17.834 5.809 37.949 1.00 82.31 109 GLY A N 1
ATOM 848 C CA . GLY A 1 109 ? -17.320 5.096 36.789 1.00 82.31 109 GLY A CA 1
ATOM 849 C C . GLY A 1 109 ? -18.400 4.357 36.008 1.00 82.31 109 GLY A C 1
ATOM 850 O O . GLY A 1 109 ? -19.519 4.160 36.471 1.00 82.31 109 GLY A O 1
ATOM 851 N N . ILE A 1 110 ? -18.028 3.941 34.801 1.00 86.81 110 ILE A N 1
ATOM 852 C CA . ILE A 1 110 ? -18.890 3.245 33.845 1.00 86.81 110 ILE A CA 1
ATOM 853 C C . ILE A 1 110 ? -18.368 1.823 33.666 1.00 86.81 110 ILE A C 1
ATOM 855 O O . ILE A 1 110 ? -17.158 1.608 33.547 1.00 86.81 110 ILE A O 1
ATOM 859 N N . THR A 1 111 ? -19.266 0.839 33.652 1.00 89.75 111 THR A N 1
ATOM 860 C CA . THR A 1 111 ? -18.873 -0.568 33.526 1.00 89.75 111 THR A CA 1
ATOM 861 C C . THR A 1 111 ? -18.484 -0.947 32.098 1.00 89.75 111 THR A C 1
ATOM 863 O O . THR A 1 111 ? -18.882 -0.312 31.115 1.00 89.75 111 THR A O 1
ATOM 866 N N . LEU A 1 112 ? -17.719 -2.032 31.948 1.00 86.31 112 LEU A N 1
ATOM 867 C CA . LEU A 1 112 ? -17.388 -2.590 30.631 1.00 86.31 112 LEU A CA 1
ATOM 868 C C . LEU A 1 112 ? -18.628 -3.006 29.829 1.00 86.31 112 LEU A C 1
ATOM 870 O O . LEU A 1 112 ? -18.610 -2.926 28.598 1.00 86.31 112 LEU A O 1
ATOM 874 N N . TYR A 1 113 ? -19.701 -3.421 30.506 1.00 89.88 113 TYR A N 1
ATOM 875 C CA . TYR A 1 113 ? -20.986 -3.703 29.870 1.00 89.88 113 TYR A CA 1
ATOM 876 C C . TYR A 1 113 ? -21.643 -2.438 29.306 1.00 89.88 113 TYR A C 1
ATOM 878 O O . TYR A 1 113 ? -22.001 -2.416 28.130 1.00 89.88 113 TYR A O 1
ATOM 886 N N . GLN A 1 114 ? -21.707 -1.353 30.083 1.00 90.31 114 GLN A N 1
ATOM 887 C CA . GLN A 1 114 ? -22.225 -0.064 29.605 1.00 90.31 114 GLN A CA 1
ATOM 888 C C . GLN A 1 114 ? -21.416 0.467 28.418 1.00 90.31 114 GLN A C 1
ATOM 890 O O . GLN A 1 114 ? -21.982 0.903 27.414 1.00 90.31 114 GLN A O 1
ATOM 895 N N . LEU A 1 115 ? -20.086 0.359 28.489 1.00 89.06 115 LEU A N 1
ATOM 896 C CA . LEU A 1 115 ? -19.203 0.725 27.383 1.00 89.06 115 LEU A CA 1
ATOM 897 C C . LEU A 1 115 ? -19.451 -0.145 26.139 1.00 89.06 115 LEU A C 1
ATOM 899 O O . LEU A 1 115 ? -19.396 0.356 25.016 1.00 89.06 115 LEU A O 1
ATOM 903 N N . ALA A 1 116 ? -19.743 -1.438 26.319 1.00 90.12 116 ALA A N 1
ATOM 904 C CA . ALA A 1 116 ? -20.089 -2.333 25.220 1.00 90.12 116 ALA A CA 1
ATOM 905 C C . ALA A 1 116 ? -21.417 -1.952 24.552 1.00 90.12 116 ALA A C 1
ATOM 907 O O . ALA A 1 116 ? -21.484 -1.968 23.323 1.00 90.12 116 ALA A O 1
ATOM 908 N N . MET A 1 117 ? -22.431 -1.573 25.335 1.00 90.81 117 MET A N 1
ATOM 909 C CA . MET A 1 117 ? -23.708 -1.085 24.805 1.00 90.81 117 MET A CA 1
ATOM 910 C C . MET A 1 117 ? -23.531 0.236 24.041 1.00 90.81 117 MET A C 1
ATOM 912 O O . MET A 1 117 ? -24.055 0.376 22.940 1.00 90.81 117 MET A O 1
ATOM 916 N N . ALA A 1 118 ? -22.724 1.169 24.562 1.00 90.94 118 ALA A N 1
ATOM 917 C CA . ALA A 1 118 ? -22.406 2.425 23.876 1.00 90.94 118 ALA A CA 1
ATOM 918 C C . ALA A 1 118 ? -21.701 2.202 22.523 1.00 90.94 118 ALA A C 1
ATOM 920 O O . ALA A 1 118 ? -22.061 2.820 21.520 1.00 90.94 118 ALA A O 1
ATOM 921 N N . ASP A 1 119 ? -20.711 1.305 22.483 1.00 89.69 119 ASP A N 1
ATOM 922 C CA . ASP A 1 119 ? -19.999 0.935 21.253 1.00 89.69 119 ASP A CA 1
ATOM 923 C C . ASP A 1 119 ? -20.940 0.303 20.210 1.00 89.69 119 ASP A C 1
ATOM 925 O O . ASP A 1 119 ? -20.847 0.622 19.022 1.00 89.69 119 ASP A O 1
ATOM 929 N N . MET A 1 120 ? -21.855 -0.571 20.648 1.00 89.62 120 MET A N 1
ATOM 930 C CA . MET A 1 120 ? -22.853 -1.202 19.776 1.00 89.62 120 MET A CA 1
ATOM 931 C C . MET A 1 120 ? -23.859 -0.188 19.236 1.00 89.62 120 MET A C 1
ATOM 933 O O . MET A 1 120 ? -24.086 -0.146 18.029 1.00 89.62 120 MET A O 1
ATOM 937 N N . GLN A 1 121 ? -24.377 0.699 20.087 1.00 91.25 121 GLN A N 1
ATOM 938 C CA . GLN A 1 121 ? -25.284 1.757 19.649 1.00 91.25 121 GLN A CA 1
ATOM 939 C C . GLN A 1 121 ? -24.627 2.668 18.607 1.00 91.25 121 GLN A C 1
ATOM 941 O O . GLN A 1 121 ? -25.239 3.011 17.598 1.00 91.25 121 GLN A O 1
ATOM 946 N N . TYR A 1 122 ? -23.350 3.014 18.797 1.00 90.44 122 TYR A N 1
ATOM 947 C CA . TYR A 1 122 ? -22.615 3.805 17.813 1.00 90.44 122 TYR A CA 1
ATOM 948 C C . TYR A 1 122 ? -22.486 3.083 16.464 1.00 90.44 122 TYR A C 1
ATOM 950 O O . TYR A 1 122 ? -22.575 3.726 15.415 1.00 90.44 122 TYR A O 1
ATOM 958 N N . LEU A 1 123 ? -22.271 1.762 16.486 1.00 88.56 123 LEU A N 1
ATOM 959 C CA . LEU A 1 123 ? -22.205 0.940 15.279 1.00 88.56 123 LEU A CA 1
ATOM 960 C C . LEU A 1 123 ? -23.548 0.921 14.533 1.00 88.56 123 LEU A C 1
ATOM 962 O O . LEU A 1 123 ? -23.541 1.003 13.307 1.00 88.56 123 LEU A O 1
ATOM 966 N N . TYR A 1 124 ? -24.671 0.868 15.256 1.00 89.62 124 TYR A N 1
ATOM 967 C CA . TYR A 1 124 ? -26.018 0.921 14.677 1.00 89.62 124 TYR A CA 1
ATOM 968 C C . TYR A 1 124 ? -26.350 2.288 14.079 1.00 89.62 124 TYR A C 1
ATOM 970 O O . TYR A 1 124 ? -26.869 2.359 12.968 1.00 89.62 124 TYR A O 1
ATOM 978 N N . ASP A 1 125 ? -25.986 3.371 14.767 1.00 88.12 125 ASP A N 1
ATOM 979 C CA . ASP A 1 125 ? -26.199 4.734 14.271 1.00 88.12 125 ASP A CA 1
ATOM 980 C C . ASP A 1 125 ? -25.323 5.041 13.037 1.00 88.12 125 ASP A C 1
ATOM 982 O O . ASP A 1 125 ? -25.697 5.840 12.177 1.00 88.12 125 ASP A O 1
ATOM 986 N N . HIS A 1 126 ? -24.139 4.420 12.944 1.00 87.19 126 HIS A N 1
ATOM 987 C CA . HIS A 1 126 ? -23.152 4.662 11.888 1.00 87.19 126 HIS A CA 1
ATOM 988 C C . HIS A 1 126 ? -22.683 3.345 11.244 1.00 87.19 126 HIS A C 1
ATOM 990 O O . HIS A 1 126 ? -21.531 2.932 11.452 1.00 87.19 126 HIS A O 1
ATOM 996 N N . PRO A 1 127 ? -23.509 2.714 10.388 1.00 82.75 127 PRO A N 1
ATOM 997 C CA . PRO A 1 127 ? -23.178 1.434 9.755 1.00 82.75 127 PRO A CA 1
ATOM 998 C C . PRO A 1 127 ? -21.923 1.497 8.866 1.00 82.75 127 PRO A C 1
ATOM 1000 O O . PRO A 1 127 ? -21.221 0.501 8.715 1.00 82.75 127 PRO A O 1
ATOM 1003 N N . LEU A 1 128 ? -21.578 2.685 8.348 1.00 82.44 128 LEU A N 1
ATOM 1004 C CA . LEU A 1 128 ? -20.379 2.941 7.531 1.00 82.44 128 LEU A CA 1
ATOM 1005 C C . LEU A 1 128 ? -19.091 3.159 8.348 1.00 82.44 128 LEU A C 1
ATOM 1007 O O . LEU A 1 128 ? -18.025 3.399 7.776 1.00 82.44 128 LEU A O 1
ATOM 1011 N N . SER A 1 129 ? -19.170 3.132 9.682 1.00 82.75 129 SER A N 1
ATOM 1012 C CA . SER A 1 129 ? -18.024 3.422 10.556 1.00 82.75 129 SER A CA 1
ATOM 1013 C C . SER A 1 129 ? -16.958 2.321 10.546 1.00 82.75 129 SER A C 1
ATOM 1015 O O . SER A 1 129 ? -15.783 2.598 10.807 1.00 82.75 129 SER A O 1
ATOM 1017 N N . GLN A 1 130 ? -17.351 1.082 10.240 1.00 84.06 130 GLN A N 1
ATOM 1018 C CA . GLN A 1 130 ? -16.476 -0.087 10.211 1.00 84.06 130 GLN A CA 1
ATOM 1019 C C . GLN A 1 130 ? -16.420 -0.687 8.813 1.00 84.06 130 GLN A C 1
ATOM 1021 O O . GLN A 1 130 ? -17.431 -0.820 8.134 1.00 84.06 130 GLN A O 1
ATOM 1026 N N . LYS A 1 131 ? -15.226 -1.113 8.398 1.00 84.06 131 LYS A N 1
ATOM 1027 C CA . LYS A 1 131 ? -15.069 -1.925 7.190 1.00 84.06 131 LYS A CA 1
ATOM 1028 C C . LYS A 1 131 ? -15.150 -3.400 7.568 1.00 84.06 131 LYS A C 1
ATOM 1030 O O . LYS A 1 131 ? -14.600 -3.795 8.589 1.00 84.06 131 LYS A O 1
ATOM 1035 N N . TRP A 1 132 ? -15.773 -4.221 6.735 1.00 86.69 132 TRP A N 1
ATOM 1036 C CA . TRP A 1 132 ? -16.027 -5.632 7.008 1.00 86.69 132 TRP A CA 1
ATOM 1037 C C . TRP A 1 132 ? -15.478 -6.529 5.900 1.00 86.69 132 TRP A C 1
ATOM 1039 O O . TRP A 1 132 ? -15.370 -6.131 4.739 1.00 86.69 132 TRP A O 1
ATOM 1049 N N . THR A 1 133 ? -15.123 -7.758 6.263 1.00 86.12 133 THR A N 1
ATOM 1050 C CA . THR A 1 133 ? -14.760 -8.826 5.323 1.00 86.12 133 THR A CA 1
ATOM 1051 C C . THR A 1 133 ? -15.480 -10.114 5.689 1.00 86.12 133 THR A C 1
ATOM 1053 O O . THR A 1 133 ? -15.695 -10.378 6.874 1.00 86.12 133 THR A O 1
ATOM 1056 N N . ALA A 1 134 ? -15.852 -10.907 4.684 1.00 86.25 134 ALA A N 1
ATOM 1057 C CA . ALA A 1 134 ? -16.498 -12.196 4.885 1.00 86.25 134 ALA A CA 1
ATOM 1058 C C . ALA A 1 134 ? -15.475 -13.343 4.865 1.00 86.25 134 ALA A C 1
ATOM 1060 O O . ALA A 1 134 ? -14.637 -13.448 3.968 1.00 86.25 134 ALA A O 1
ATOM 1061 N N . LEU A 1 135 ? -15.561 -14.237 5.844 1.00 86.31 135 LEU A N 1
ATOM 1062 C CA . LEU A 1 135 ? -14.778 -15.468 5.926 1.00 86.31 135 LEU A CA 1
ATOM 1063 C C . LEU A 1 135 ? -15.729 -16.656 5.814 1.00 86.31 135 LEU A C 1
ATOM 1065 O O . LEU A 1 135 ? -16.750 -16.686 6.494 1.00 86.31 135 LEU A O 1
ATOM 1069 N N . LYS A 1 136 ? -15.411 -17.638 4.970 1.00 86.50 136 LYS A N 1
ATOM 1070 C CA . LYS A 1 136 ? -16.230 -18.846 4.827 1.00 86.50 136 LYS A CA 1
ATOM 1071 C C . LYS A 1 136 ? -15.791 -19.890 5.845 1.00 86.50 136 LYS A C 1
ATOM 1073 O O . LYS A 1 136 ? -14.610 -20.229 5.910 1.00 86.50 136 LYS A O 1
ATOM 1078 N N . VAL A 1 137 ? -16.732 -20.424 6.610 1.00 86.38 137 VAL A N 1
ATOM 1079 C CA . VAL A 1 137 ? -16.506 -21.559 7.501 1.00 86.38 137 VAL A CA 1
ATOM 1080 C C . VAL A 1 137 ? -16.636 -22.842 6.689 1.00 86.38 137 VAL A C 1
ATOM 1082 O O . VAL A 1 137 ? -17.677 -23.123 6.099 1.00 86.38 137 VAL A O 1
ATOM 1085 N N . VAL A 1 138 ? -15.560 -23.621 6.647 1.00 84.75 138 VAL A N 1
ATOM 1086 C CA . VAL A 1 138 ? -15.494 -24.895 5.927 1.00 84.75 138 VAL A CA 1
ATOM 1087 C C . VAL A 1 138 ? -15.206 -26.009 6.922 1.00 84.75 138 VAL A C 1
ATOM 1089 O O . VAL A 1 138 ? -14.289 -25.903 7.739 1.00 84.75 138 VAL A O 1
ATOM 1092 N N . ARG A 1 139 ? -15.993 -27.086 6.866 1.00 81.12 139 ARG A N 1
ATOM 1093 C CA . ARG A 1 139 ? -15.746 -28.298 7.653 1.00 81.12 139 ARG A CA 1
ATOM 1094 C C . ARG A 1 139 ? -14.603 -29.099 7.024 1.00 81.12 139 ARG A C 1
ATOM 1096 O O . ARG A 1 139 ? -14.611 -29.348 5.824 1.00 81.12 139 ARG A O 1
ATOM 1103 N N . LEU A 1 140 ? -13.647 -29.531 7.841 1.00 77.00 140 LEU A N 1
ATOM 1104 C CA . LEU A 1 140 ? -12.602 -30.473 7.447 1.00 77.00 140 LEU A CA 1
ATOM 1105 C C . LEU A 1 140 ? -13.179 -31.895 7.527 1.00 77.00 140 LEU A C 1
ATOM 1107 O O . LEU A 1 140 ? -13.515 -32.354 8.621 1.00 77.00 140 LEU A O 1
ATOM 1111 N N . ALA A 1 141 ? -13.333 -32.573 6.386 1.00 65.94 141 ALA A N 1
ATOM 1112 C CA . ALA A 1 141 ? -13.711 -33.987 6.357 1.00 65.94 141 ALA A CA 1
ATOM 1113 C C . ALA A 1 141 ? -12.509 -34.890 6.658 1.00 65.94 141 ALA A C 1
ATOM 1115 O O . ALA A 1 141 ? -11.391 -34.629 6.217 1.00 65.94 141 ALA A O 1
ATOM 1116 N N . SER A 1 142 ? -12.764 -35.962 7.406 1.00 56.78 142 SER A N 1
ATOM 1117 C CA . SER A 1 142 ? -11.908 -37.149 7.462 1.00 56.78 142 SER A CA 1
ATOM 1118 C C . SER A 1 142 ? -12.081 -37.964 6.177 1.00 56.78 142 SER A C 1
ATOM 1120 O O . SER A 1 142 ? -13.186 -38.017 5.637 1.00 56.78 142 SER A O 1
ATOM 1122 N N . GLU A 1 143 ? -10.998 -38.565 5.677 1.00 42.69 143 GLU A N 1
ATOM 1123 C CA . GLU A 1 143 ? -10.982 -39.340 4.428 1.00 42.69 143 GLU A CA 1
ATOM 1124 C C . GLU A 1 143 ? -12.154 -40.343 4.372 1.00 42.69 143 GLU A C 1
ATOM 1126 O O . GLU A 1 143 ? -12.249 -41.234 5.214 1.00 42.69 143 GLU A O 1
ATOM 1131 N N . GLY A 1 144 ? -13.061 -40.171 3.399 1.00 50.16 144 GLY A N 1
ATOM 1132 C CA . GLY A 1 144 ? -14.152 -41.111 3.099 1.00 50.16 144 GLY A CA 1
ATOM 1133 C C . GLY A 1 144 ? -15.597 -40.663 3.387 1.00 50.16 144 GLY A C 1
ATOM 1134 O O . GLY A 1 144 ? -16.507 -41.407 3.036 1.00 50.16 144 GLY A O 1
ATOM 1135 N N . GLU A 1 145 ? -15.860 -39.486 3.975 1.00 55.00 145 GLU A N 1
ATOM 1136 C CA . GLU A 1 145 ? -17.242 -38.994 4.184 1.00 55.00 145 GLU A CA 1
ATOM 1137 C C . GLU A 1 145 ? -17.700 -38.002 3.094 1.00 55.00 145 GLU A C 1
ATOM 1139 O O . GLU A 1 145 ? -17.132 -36.918 2.948 1.00 55.00 145 GLU A O 1
ATOM 1144 N N . GLU A 1 146 ? -18.787 -38.319 2.378 1.00 47.59 146 GLU A N 1
ATOM 1145 C CA . GLU A 1 146 ? -19.498 -37.341 1.541 1.00 47.59 146 GLU A CA 1
ATOM 1146 C C . GLU A 1 146 ? -20.220 -36.303 2.421 1.00 47.59 146 GLU A C 1
ATOM 1148 O O . GLU A 1 146 ? -21.129 -36.611 3.200 1.00 47.59 146 GLU A O 1
ATOM 1153 N N . ILE A 1 147 ? -19.813 -35.036 2.306 1.00 55.78 147 ILE A N 1
ATOM 1154 C CA . ILE A 1 147 ? -20.382 -33.934 3.088 1.00 55.78 147 ILE A CA 1
ATOM 1155 C C . ILE A 1 147 ? -21.676 -33.450 2.419 1.00 55.78 147 ILE A C 1
ATOM 1157 O O . ILE A 1 147 ? -21.650 -32.703 1.442 1.00 55.78 147 ILE A O 1
ATOM 1161 N N . SER A 1 148 ? -22.833 -33.796 2.982 1.00 52.97 148 SER A N 1
ATOM 1162 C CA . SER A 1 148 ? -24.108 -33.166 2.608 1.00 52.97 148 SER A CA 1
ATOM 1163 C C . SER A 1 148 ? -24.083 -31.656 2.914 1.00 52.97 148 SER A C 1
ATOM 1165 O O . SER A 1 148 ? -23.725 -31.279 4.033 1.00 52.97 148 SER A O 1
ATOM 1167 N N . LYS A 1 149 ? -24.539 -30.797 1.983 1.00 53.62 149 LYS A N 1
ATOM 1168 C CA . LYS A 1 149 ? -24.584 -29.316 2.123 1.00 53.62 149 LYS A CA 1
ATOM 1169 C C . LYS A 1 149 ? -25.252 -28.810 3.419 1.00 53.62 149 LYS A C 1
ATOM 1171 O O . LYS A 1 149 ? -24.918 -27.737 3.900 1.00 53.62 149 LYS A O 1
ATOM 1176 N N . SER A 1 150 ? -26.164 -29.577 4.019 1.00 51.28 150 SER A N 1
ATOM 1177 C CA . SER A 1 150 ? -26.826 -29.229 5.288 1.00 51.28 150 SER A CA 1
ATOM 1178 C C . SER A 1 150 ? -25.945 -29.414 6.533 1.00 51.28 150 SER A C 1
ATOM 1180 O O . SER A 1 150 ? -26.196 -28.787 7.558 1.00 51.28 150 SER A O 1
ATOM 1182 N N . LYS A 1 151 ? -24.891 -30.238 6.459 1.00 54.53 151 LYS A N 1
ATOM 1183 C CA . LYS A 1 151 ? -23.959 -30.518 7.569 1.00 54.53 151 LYS A CA 1
ATOM 1184 C C . LYS A 1 151 ? -22.739 -29.588 7.590 1.00 54.53 151 LYS A C 1
ATOM 1186 O O . LYS A 1 151 ? -21.842 -29.793 8.406 1.00 54.53 151 LYS A O 1
ATOM 1191 N N . SER A 1 152 ? -22.663 -28.605 6.686 1.00 61.75 152 SER A N 1
ATOM 1192 C CA . SER A 1 152 ? -21.518 -27.689 6.590 1.00 61.75 152 SER A CA 1
ATOM 1193 C C . SER A 1 152 ? -21.681 -26.387 7.378 1.00 61.75 152 SER A C 1
ATOM 1195 O O . SER A 1 152 ? -20.680 -25.716 7.610 1.00 61.75 152 SER A O 1
ATOM 1197 N N . ILE A 1 153 ? -22.905 -26.011 7.772 1.00 73.50 153 ILE A N 1
ATOM 1198 C CA . ILE A 1 153 ? -23.173 -24.751 8.483 1.00 73.50 153 ILE A CA 1
ATOM 1199 C C . ILE A 1 153 ? -23.068 -24.991 10.000 1.00 73.50 153 ILE A C 1
ATOM 1201 O O . ILE A 1 153 ? -23.833 -25.798 10.539 1.00 73.50 153 ILE A O 1
ATOM 1205 N N . PRO A 1 154 ? -22.150 -24.316 10.716 1.00 71.00 154 PRO A N 1
ATOM 1206 C CA . PRO A 1 154 ? -21.996 -24.498 12.154 1.00 71.00 154 PRO A CA 1
ATOM 1207 C C . PRO A 1 154 ? -23.169 -23.856 12.906 1.00 71.00 154 PRO A C 1
ATOM 1209 O O . PRO A 1 154 ? -23.262 -22.637 13.024 1.00 71.00 154 PRO A O 1
ATOM 1212 N N . ARG A 1 155 ? -24.058 -24.675 13.474 1.00 79.38 155 ARG A N 1
ATOM 1213 C CA . ARG A 1 155 ? -25.074 -24.201 14.425 1.00 79.38 155 ARG A CA 1
ATOM 1214 C C . ARG A 1 155 ? -24.492 -24.172 15.832 1.00 79.38 155 ARG A C 1
ATOM 1216 O O . ARG A 1 155 ? -23.998 -25.187 16.332 1.00 79.38 155 ARG A O 1
ATOM 1223 N N . PHE A 1 156 ? -24.573 -23.026 16.496 1.00 83.62 156 PHE A N 1
ATOM 1224 C CA . PHE A 1 156 ? -24.034 -22.856 17.841 1.00 83.62 156 PHE A CA 1
ATOM 1225 C C . PHE A 1 156 ? -24.979 -22.066 18.737 1.00 83.62 156 PHE A C 1
ATOM 1227 O O . PHE A 1 156 ? -25.737 -21.215 18.284 1.00 83.62 156 PHE A O 1
ATOM 1234 N N . HIS A 1 157 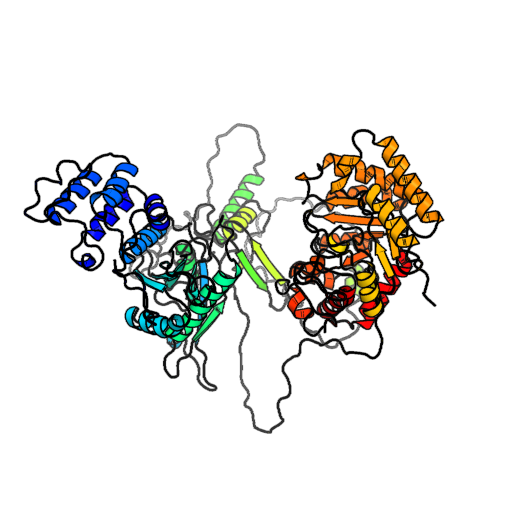? -24.910 -22.357 20.034 1.00 87.94 157 HIS A N 1
ATOM 1235 C CA . HIS A 1 157 ? -25.560 -21.539 21.044 1.00 87.94 157 HIS A CA 1
ATOM 1236 C C . HIS A 1 157 ? -24.573 -20.455 21.516 1.00 87.94 157 HIS A C 1
ATOM 1238 O O . HIS A 1 157 ? -23.434 -20.814 21.848 1.00 87.94 157 HIS A O 1
ATOM 1244 N N . PRO A 1 158 ? -24.957 -19.162 21.566 1.00 86.56 158 PRO A N 1
ATOM 1245 C CA . PRO A 1 158 ? -24.010 -18.074 21.824 1.00 86.56 158 PRO A CA 1
ATOM 1246 C C . PRO A 1 158 ? -23.237 -18.210 23.143 1.00 86.56 158 PRO A C 1
ATOM 1248 O O . PRO A 1 158 ? -22.022 -18.021 23.163 1.00 86.56 158 PRO A O 1
ATOM 1251 N N . ALA A 1 159 ? -23.900 -18.638 24.223 1.00 86.81 159 ALA A N 1
ATOM 1252 C CA . ALA A 1 159 ? -23.267 -18.810 25.533 1.00 86.81 159 ALA A CA 1
ATOM 1253 C C . ALA A 1 159 ? -22.190 -19.913 25.540 1.00 86.81 159 ALA A C 1
ATOM 1255 O O . ALA A 1 159 ? -21.108 -19.747 26.108 1.00 86.81 159 ALA A O 1
ATOM 1256 N N . THR A 1 160 ? -22.461 -21.046 24.885 1.00 88.25 160 THR A N 1
ATOM 1257 C CA . THR A 1 160 ? -21.504 -22.159 24.777 1.00 88.25 160 THR A CA 1
ATOM 1258 C C . THR A 1 160 ? -20.322 -21.783 23.893 1.00 88.25 160 THR A C 1
ATOM 1260 O O . THR A 1 160 ? -19.177 -22.066 24.242 1.00 88.25 160 THR A O 1
ATOM 1263 N N . PHE A 1 161 ? -20.590 -21.115 22.770 1.00 89.06 161 PHE A N 1
ATOM 1264 C CA . PHE A 1 161 ? -19.548 -20.632 21.871 1.00 89.06 161 PHE A CA 1
ATOM 1265 C C . PHE A 1 161 ? -18.617 -19.647 22.572 1.00 89.06 161 PHE A C 1
ATOM 1267 O O . PHE A 1 161 ? -17.401 -19.798 22.482 1.00 89.06 161 PHE A O 1
ATOM 1274 N N . LEU A 1 162 ? -19.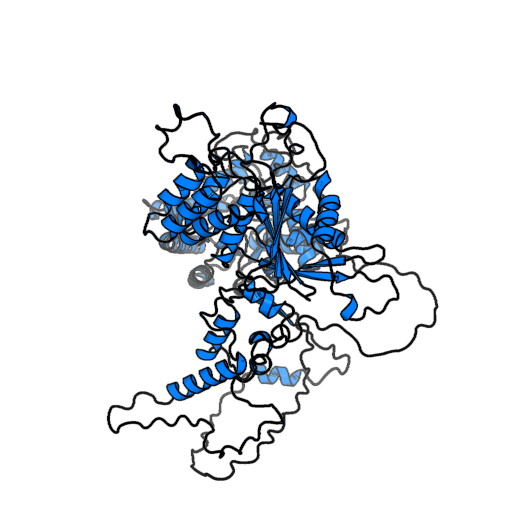173 -18.698 23.330 1.00 87.94 162 LEU A N 1
ATOM 1275 C CA . LEU A 1 162 ? -18.379 -17.726 24.068 1.00 87.94 162 LEU A CA 1
ATOM 1276 C C . LEU A 1 162 ? -17.441 -18.408 25.072 1.00 87.94 162 LEU A C 1
ATOM 1278 O O . LEU A 1 162 ? -16.259 -18.082 25.118 1.00 87.94 162 LEU A O 1
ATOM 1282 N N . ARG A 1 163 ? -17.933 -19.403 25.819 1.00 86.88 163 ARG A N 1
ATOM 1283 C CA . ARG A 1 163 ? -17.119 -20.177 26.770 1.00 86.88 163 ARG A CA 1
ATOM 1284 C C . ARG A 1 163 ? -15.983 -20.939 26.083 1.00 86.88 163 ARG A C 1
ATOM 1286 O O . ARG A 1 163 ? -14.866 -20.973 26.594 1.00 86.88 163 ARG A O 1
ATOM 1293 N N . ASN A 1 164 ? -16.259 -21.540 24.926 1.00 88.12 164 ASN A N 1
ATOM 1294 C CA . ASN A 1 164 ? -15.247 -22.250 24.145 1.00 88.12 164 ASN A CA 1
ATOM 1295 C C . ASN A 1 164 ? -14.197 -21.284 23.586 1.00 88.12 164 ASN A C 1
ATOM 1297 O O . ASN A 1 164 ? -13.005 -21.553 23.687 1.00 88.12 164 ASN A O 1
ATOM 1301 N N . LEU A 1 165 ? -14.628 -20.140 23.050 1.00 87.12 165 LEU A N 1
ATOM 1302 C CA . LEU A 1 165 ? -13.729 -19.107 22.540 1.00 87.12 165 LEU A CA 1
ATOM 1303 C C . LEU A 1 165 ? -12.834 -18.555 23.653 1.00 87.12 165 LEU A C 1
ATOM 1305 O O . LEU A 1 165 ? -11.626 -18.438 23.474 1.00 87.12 165 LEU A O 1
ATOM 1309 N N . GLN A 1 166 ? -13.417 -18.277 24.818 1.00 85.19 166 GLN A N 1
ATOM 1310 C CA . GLN A 1 166 ? -12.693 -17.854 26.010 1.00 85.19 166 GLN A CA 1
ATOM 1311 C C . GLN A 1 166 ? -11.623 -18.880 26.402 1.00 85.19 166 GLN A C 1
ATOM 1313 O O . GLN A 1 166 ? -10.468 -18.511 26.582 1.00 85.19 166 GLN A O 1
ATOM 1318 N N . ARG A 1 167 ? -11.954 -20.174 26.449 1.00 83.06 167 ARG A N 1
ATOM 1319 C CA . ARG A 1 167 ? -10.981 -21.231 26.767 1.00 83.06 167 ARG A CA 1
ATOM 1320 C C . ARG A 1 167 ? -9.789 -21.273 25.802 1.00 83.06 167 ARG A C 1
ATOM 1322 O O . ARG A 1 167 ? -8.679 -21.553 26.241 1.00 83.06 167 ARG A O 1
ATOM 1329 N N . GLU A 1 168 ? -10.013 -21.009 24.517 1.00 82.19 168 GLU A N 1
ATOM 1330 C CA . GLU A 1 168 ? -8.964 -21.052 23.490 1.00 82.19 168 GLU A CA 1
ATOM 1331 C C . GLU A 1 168 ? -8.108 -19.773 23.433 1.00 82.19 168 GLU A C 1
ATOM 1333 O O . GLU A 1 168 ? -6.939 -19.851 23.072 1.00 82.19 168 GLU A O 1
ATOM 1338 N N . VAL A 1 169 ? -8.670 -18.603 23.768 1.00 77.25 169 VAL A N 1
ATOM 1339 C CA . VAL A 1 169 ? -7.997 -17.291 23.629 1.00 77.25 169 VAL A CA 1
ATOM 1340 C C . VAL A 1 169 ? -7.333 -16.808 24.933 1.00 77.25 169 VAL A C 1
ATOM 1342 O O . VAL A 1 169 ? -6.354 -16.063 24.888 1.00 77.25 169 VAL A O 1
ATOM 1345 N N . LEU A 1 170 ? -7.838 -17.220 26.103 1.00 65.56 170 LEU A N 1
ATOM 1346 C CA . LEU A 1 170 ? -7.483 -16.622 27.400 1.00 65.56 170 LEU A CA 1
ATOM 1347 C C . LEU A 1 170 ? -6.134 -17.000 28.061 1.00 65.56 170 LEU A C 1
ATOM 1349 O O . LEU A 1 170 ? -5.829 -16.347 29.061 1.00 65.56 170 LEU A O 1
ATOM 1353 N N . PRO A 1 171 ? -5.269 -17.932 27.597 1.00 64.69 171 PRO A N 1
ATOM 1354 C CA . PRO A 1 171 ? -3.906 -17.952 28.137 1.00 64.69 171 PRO A CA 1
ATOM 1355 C C . PRO A 1 171 ? -3.066 -16.758 27.643 1.00 64.69 171 PRO A C 1
ATOM 1357 O O . PRO A 1 171 ? -2.166 -16.321 28.356 1.00 64.69 171 PRO A O 1
ATOM 1360 N N . ASP A 1 172 ? -3.394 -16.184 26.477 1.00 66.25 172 ASP A N 1
ATOM 1361 C CA . ASP A 1 172 ? -2.536 -15.205 25.794 1.00 66.25 172 ASP A CA 1
ATOM 1362 C C . ASP A 1 172 ? -3.052 -13.753 25.881 1.00 66.25 172 ASP A C 1
ATOM 1364 O O . ASP A 1 172 ? -2.268 -12.802 25.783 1.00 66.25 172 ASP A O 1
ATOM 1368 N N . VAL A 1 173 ? -4.367 -13.552 26.065 1.00 72.62 173 VAL A N 1
ATOM 1369 C CA . VAL A 1 173 ? -5.019 -12.231 25.962 1.00 72.62 173 VAL A CA 1
ATOM 1370 C C . VAL A 1 173 ? -6.061 -12.017 27.061 1.00 72.62 173 VAL A C 1
ATOM 1372 O O . VAL A 1 173 ? -6.955 -12.841 27.229 1.00 72.62 173 VAL A O 1
ATOM 1375 N N . LYS A 1 174 ? -6.024 -10.864 27.749 1.00 76.81 174 LYS A N 1
ATOM 1376 C CA . LYS A 1 174 ? -7.127 -10.410 28.615 1.00 76.81 174 LYS A CA 1
ATOM 1377 C C . LYS A 1 174 ? -8.140 -9.611 27.793 1.00 76.81 174 LYS A C 1
ATOM 1379 O O . LYS A 1 174 ? -7.823 -8.549 27.262 1.00 76.81 174 LYS A O 1
ATOM 1384 N N . ALA A 1 175 ? -9.362 -10.125 27.684 1.00 81.31 175 ALA A N 1
ATOM 1385 C CA . ALA A 1 175 ? -10.420 -9.494 26.901 1.00 81.31 175 ALA A CA 1
ATOM 1386 C C . ALA A 1 175 ? -11.783 -9.554 27.602 1.00 81.31 175 ALA A C 1
ATOM 1388 O O . ALA A 1 175 ? -12.077 -10.490 28.351 1.00 81.31 175 ALA A O 1
ATOM 1389 N N . HIS A 1 176 ? -12.609 -8.550 27.320 1.00 86.44 176 HIS A N 1
ATOM 1390 C CA . HIS A 1 176 ? -14.041 -8.516 27.601 1.00 86.44 176 HIS A CA 1
ATOM 1391 C C . HIS A 1 176 ? -14.811 -8.875 26.331 1.00 86.44 176 HIS A C 1
ATOM 1393 O O . HIS A 1 176 ? -14.433 -8.473 25.229 1.00 86.44 176 HIS A O 1
ATOM 1399 N N . TYR A 1 177 ? -15.879 -9.649 26.484 1.00 88.75 177 TYR A N 1
ATOM 1400 C CA . TYR A 1 177 ? -16.685 -10.137 25.375 1.00 88.75 177 TYR A CA 1
ATOM 1401 C C . TYR A 1 177 ? -18.144 -9.768 25.615 1.00 88.75 177 TYR A C 1
ATOM 1403 O O . TYR A 1 177 ? -18.665 -10.036 26.695 1.00 88.75 177 TYR A O 1
ATOM 1411 N N . ASN A 1 178 ? -18.808 -9.210 24.605 1.00 90.94 178 ASN A N 1
ATOM 1412 C CA . ASN A 1 178 ? -20.237 -8.914 24.656 1.00 90.94 178 ASN A CA 1
ATOM 1413 C C . ASN A 1 178 ? -20.928 -9.427 23.395 1.00 90.94 178 ASN A C 1
ATOM 1415 O O . ASN A 1 178 ? -20.443 -9.174 22.295 1.00 90.94 178 ASN A O 1
ATOM 1419 N N . LEU A 1 179 ? -22.044 -10.134 23.555 1.00 91.12 179 LEU A N 1
ATOM 1420 C CA . LEU A 1 179 ? -22.867 -10.615 22.450 1.00 91.12 179 LEU A CA 1
ATOM 1421 C C . LEU A 1 179 ? -24.149 -9.797 22.396 1.00 91.12 179 LEU A C 1
ATOM 1423 O O . LEU A 1 179 ? -24.816 -9.661 23.416 1.00 91.12 179 LEU A O 1
ATOM 1427 N N . ASP A 1 180 ? -24.489 -9.300 21.216 1.00 90.50 180 ASP A N 1
ATOM 1428 C CA . ASP A 1 180 ? -25.702 -8.525 20.984 1.00 90.50 180 ASP A CA 1
ATOM 1429 C C . ASP A 1 180 ? -26.360 -8.931 19.662 1.00 90.50 180 ASP A C 1
ATOM 1431 O O . ASP A 1 180 ? -25.678 -9.346 18.722 1.00 90.50 180 ASP A O 1
ATOM 1435 N N . ARG A 1 181 ? -27.690 -8.863 19.582 1.00 90.81 181 ARG A N 1
ATOM 1436 C CA . ARG A 1 181 ? -28.429 -9.193 18.354 1.00 90.81 181 ARG A CA 1
ATOM 1437 C C . ARG A 1 181 ? -28.797 -7.899 17.646 1.00 90.81 181 ARG A C 1
ATOM 1439 O O . ARG A 1 181 ? -29.385 -7.013 18.251 1.00 90.81 181 ARG A O 1
ATOM 1446 N N . HIS A 1 182 ? -28.470 -7.808 16.360 1.00 89.94 182 HIS A N 1
ATOM 1447 C CA . HIS A 1 182 ? -28.725 -6.588 15.604 1.00 89.94 182 HIS A CA 1
ATOM 1448 C C . HIS A 1 182 ? -30.242 -6.320 15.513 1.00 89.94 182 HIS A C 1
ATOM 1450 O O . HIS A 1 182 ? -31.001 -7.258 15.260 1.00 89.94 182 HIS A O 1
ATOM 1456 N N . PRO A 1 183 ? -30.709 -5.067 15.688 1.00 87.25 183 PRO A N 1
ATOM 1457 C CA . PRO A 1 183 ? -32.142 -4.763 15.753 1.00 87.25 183 PRO A CA 1
ATOM 1458 C C . PRO A 1 183 ? -32.881 -4.984 14.424 1.00 87.25 183 PRO A C 1
ATOM 1460 O O . PRO A 1 183 ? -34.013 -5.458 14.420 1.00 87.25 183 PRO A O 1
ATOM 1463 N N . THR A 1 184 ? -32.255 -4.644 13.292 1.00 87.81 184 THR A N 1
ATOM 1464 C CA . THR A 1 184 ? -32.866 -4.763 11.952 1.00 87.81 184 THR A CA 1
ATOM 1465 C C . THR A 1 184 ? -32.401 -5.983 11.149 1.00 87.81 184 THR A C 1
ATOM 1467 O O . THR A 1 184 ? -33.205 -6.604 10.458 1.00 87.81 184 THR A O 1
ATOM 1470 N N . LEU A 1 185 ? -31.113 -6.336 11.217 1.00 86.94 185 LEU A N 1
ATOM 1471 C CA . LEU A 1 185 ? -30.520 -7.435 10.457 1.00 86.94 185 LEU A CA 1
ATOM 1472 C C . LEU A 1 185 ? -30.575 -8.775 11.209 1.00 86.94 185 LEU A C 1
ATOM 1474 O O . LEU A 1 185 ? -30.333 -8.807 12.415 1.00 86.94 185 LEU A O 1
ATOM 1478 N N . PRO A 1 186 ? -30.782 -9.909 10.509 1.00 88.31 186 PRO A N 1
ATOM 1479 C CA . PRO A 1 186 ? -30.757 -11.246 11.105 1.00 88.31 186 PRO A CA 1
ATOM 1480 C C . PRO A 1 186 ? -29.311 -11.715 11.345 1.00 88.31 186 PRO A C 1
ATOM 1482 O O . PRO A 1 186 ? -28.788 -12.591 10.652 1.00 88.31 186 PRO A O 1
ATOM 1485 N N . LEU A 1 187 ? -28.625 -11.073 12.293 1.00 90.44 187 LEU A N 1
ATOM 1486 C CA . LEU A 1 187 ? -27.253 -11.403 12.664 1.00 90.44 187 LEU A CA 1
ATOM 1487 C C . LEU A 1 187 ? -26.987 -11.203 14.159 1.00 90.44 187 LEU A C 1
ATOM 1489 O O . LEU A 1 187 ? -27.623 -10.394 14.840 1.00 90.44 187 LEU A O 1
ATOM 1493 N N . LEU A 1 188 ? -25.996 -11.937 14.656 1.00 92.06 188 LEU A N 1
ATOM 1494 C CA . LEU A 1 188 ? -25.469 -11.839 16.011 1.00 92.06 188 LEU A CA 1
ATOM 1495 C C . LEU A 1 188 ? -24.091 -11.168 15.986 1.00 92.06 188 LEU A C 1
ATOM 1497 O O . LEU A 1 188 ? -23.184 -11.640 15.302 1.00 92.06 188 LEU A O 1
ATOM 1501 N N . LEU A 1 189 ? -23.911 -10.094 16.748 1.00 92.56 189 LEU A N 1
ATOM 1502 C CA . LEU A 1 189 ? -22.653 -9.366 16.886 1.00 92.56 189 LEU A CA 1
ATOM 1503 C C . LEU A 1 189 ? -21.924 -9.764 18.163 1.00 92.56 189 LEU A C 1
ATOM 1505 O O . LEU A 1 189 ? -22.488 -9.796 19.249 1.00 92.56 189 LEU A O 1
ATOM 1509 N N . LEU A 1 190 ? -20.629 -10.013 18.031 1.00 92.19 190 LEU A N 1
ATOM 1510 C CA . LEU A 1 190 ? -19.696 -10.236 19.120 1.00 92.19 190 LEU A CA 1
ATOM 1511 C C . LEU A 1 190 ? -18.712 -9.070 19.177 1.00 92.19 190 LEU A C 1
ATOM 1513 O O . LEU A 1 190 ? -17.878 -8.905 18.283 1.00 92.19 190 LEU A O 1
ATOM 1517 N N . ARG A 1 191 ? -18.788 -8.292 20.256 1.00 91.50 191 ARG A N 1
ATOM 1518 C CA . ARG A 1 191 ? -17.761 -7.334 20.668 1.00 91.50 191 ARG A CA 1
ATOM 1519 C C . ARG A 1 191 ? -16.655 -8.067 21.400 1.00 91.50 191 ARG A C 1
ATOM 1521 O O . ARG A 1 191 ? -16.929 -8.784 22.359 1.00 91.50 191 ARG A O 1
ATOM 1528 N N . ILE A 1 192 ? -15.415 -7.813 21.018 1.00 87.94 192 ILE A N 1
ATOM 1529 C CA . ILE A 1 192 ? -14.232 -8.277 21.736 1.00 87.94 192 ILE A CA 1
ATOM 1530 C C . ILE A 1 192 ? -13.396 -7.049 22.064 1.00 87.94 192 ILE A C 1
ATOM 1532 O O . ILE A 1 192 ? -12.828 -6.417 21.176 1.00 87.94 192 ILE A O 1
ATOM 1536 N N . PHE A 1 193 ? -13.352 -6.688 23.339 1.00 85.12 193 PHE A N 1
ATOM 1537 C CA . PHE A 1 193 ? -12.573 -5.568 23.844 1.00 85.12 193 PHE A CA 1
ATOM 1538 C C . PHE A 1 193 ? -11.316 -6.097 24.512 1.00 85.12 193 PHE A C 1
ATOM 1540 O O . PHE A 1 193 ? -11.371 -6.722 25.569 1.00 85.12 193 PHE A O 1
ATOM 1547 N N . ILE A 1 194 ? -10.185 -5.886 23.853 1.00 79.56 194 ILE A N 1
ATOM 1548 C CA . ILE A 1 194 ? -8.895 -6.411 24.282 1.00 79.56 194 ILE A CA 1
ATOM 1549 C C . ILE A 1 194 ? -8.170 -5.329 25.075 1.00 79.56 194 ILE A C 1
ATOM 1551 O O . ILE A 1 194 ? -7.984 -4.212 24.582 1.00 79.56 194 ILE A O 1
ATOM 1555 N N . VAL A 1 195 ? -7.737 -5.687 26.282 1.00 73.62 195 VAL A N 1
ATOM 1556 C CA . VAL A 1 195 ? -6.822 -4.887 27.098 1.00 73.62 195 VAL A CA 1
ATOM 1557 C C . VAL A 1 195 ? -5.429 -5.485 26.927 1.00 73.62 195 VAL A C 1
ATOM 1559 O O . VAL A 1 195 ? -5.270 -6.708 26.933 1.00 73.62 195 VAL A O 1
ATOM 1562 N N . GLU A 1 196 ? -4.423 -4.641 26.701 1.00 62.31 196 GLU A N 1
ATOM 1563 C CA . GLU A 1 196 ? -3.055 -5.102 26.463 1.00 62.31 196 GLU A CA 1
ATOM 1564 C C . GLU A 1 196 ? -2.573 -5.989 27.623 1.00 62.31 196 GLU A C 1
ATOM 1566 O O . GLU A 1 196 ? -2.747 -5.673 28.801 1.00 62.31 196 GLU A O 1
ATOM 1571 N N . SER A 1 197 ? -2.036 -7.158 27.272 1.00 52.81 197 SER A N 1
ATOM 1572 C CA . SER A 1 197 ? -1.662 -8.185 28.238 1.00 52.81 197 SER A CA 1
ATOM 1573 C C . SER A 1 197 ? -0.484 -7.707 29.101 1.00 52.81 197 SER A C 1
ATOM 1575 O O . SER A 1 197 ? 0.549 -7.326 28.544 1.00 52.81 197 SER A O 1
ATOM 1577 N N . PRO A 1 198 ? -0.565 -7.783 30.445 1.00 48.06 198 PRO A N 1
ATOM 1578 C CA . PRO A 1 198 ? 0.537 -7.394 31.330 1.00 48.06 198 PRO A CA 1
ATOM 1579 C C . PRO A 1 198 ? 1.784 -8.284 31.176 1.00 48.06 198 PRO A C 1
ATOM 1581 O O . PRO A 1 198 ? 2.837 -7.958 31.713 1.00 48.06 198 PRO A O 1
ATOM 1584 N N . TYR A 1 199 ? 1.696 -9.396 30.439 1.00 49.81 199 TYR A N 1
ATOM 1585 C CA . TYR A 1 199 ? 2.816 -10.317 30.229 1.00 49.81 199 TYR A CA 1
ATOM 1586 C C . TYR A 1 199 ? 3.777 -9.897 29.111 1.00 49.81 199 TYR A C 1
ATOM 1588 O O . TYR A 1 199 ? 4.820 -10.527 28.960 1.00 49.81 199 TYR A O 1
ATOM 1596 N N . ASN A 1 200 ? 3.444 -8.870 28.318 1.00 48.22 200 ASN A N 1
ATOM 1597 C CA . ASN A 1 200 ? 4.175 -8.580 27.080 1.00 48.22 200 ASN A CA 1
ATOM 1598 C C . ASN A 1 200 ? 5.031 -7.306 27.108 1.00 48.22 200 ASN A C 1
ATOM 1600 O O . ASN A 1 200 ? 5.663 -6.976 26.107 1.00 48.22 200 ASN A O 1
ATOM 1604 N N . THR A 1 201 ? 5.117 -6.611 28.247 1.00 47.94 201 THR A N 1
ATOM 1605 C CA . THR A 1 201 ? 6.076 -5.514 28.423 1.00 47.94 201 THR A CA 1
ATOM 1606 C C . THR A 1 201 ? 7.012 -5.792 29.604 1.00 47.94 201 THR A C 1
ATOM 1608 O O . THR A 1 201 ? 6.547 -6.033 30.717 1.00 47.94 201 THR A O 1
ATOM 1611 N N . PRO A 1 202 ? 8.348 -5.701 29.428 1.00 46.25 202 PRO A N 1
ATOM 1612 C CA . PRO A 1 202 ? 9.293 -5.780 30.549 1.00 46.25 202 PRO A CA 1
ATOM 1613 C C . PRO A 1 202 ? 9.092 -4.640 31.569 1.00 46.25 202 PRO A C 1
ATOM 1615 O O . PRO A 1 202 ? 9.592 -4.717 32.687 1.00 46.25 202 PRO A O 1
ATOM 1618 N N . LEU A 1 203 ? 8.332 -3.602 31.198 1.00 41.28 203 LEU A N 1
ATOM 1619 C CA . LEU A 1 203 ? 7.966 -2.471 32.048 1.00 41.28 203 LEU A CA 1
ATOM 1620 C C . LEU A 1 203 ? 6.838 -2.812 33.044 1.00 41.28 203 LEU A C 1
ATOM 1622 O O . LEU A 1 203 ? 6.892 -2.357 34.183 1.00 41.28 203 LEU A O 1
ATOM 1626 N N . ALA A 1 204 ? 5.872 -3.663 32.669 1.00 42.47 204 ALA A N 1
ATOM 1627 C CA . ALA A 1 204 ? 4.749 -4.045 33.537 1.00 42.47 204 ALA A CA 1
ATOM 1628 C C . ALA A 1 204 ? 5.173 -4.904 34.743 1.00 42.47 204 ALA A C 1
ATOM 1630 O O . ALA A 1 204 ? 4.526 -4.874 35.784 1.00 42.47 204 ALA A O 1
ATOM 1631 N N . LEU A 1 205 ? 6.299 -5.619 34.640 1.00 45.72 205 LEU A N 1
ATOM 1632 C CA . LEU A 1 205 ? 6.917 -6.326 35.771 1.00 45.72 205 LEU A CA 1
ATOM 1633 C C . LEU A 1 205 ? 7.674 -5.382 36.724 1.00 45.72 205 LEU A C 1
ATOM 1635 O O . LEU A 1 205 ? 7.938 -5.747 37.867 1.00 45.72 205 LEU A O 1
ATOM 1639 N N . SER A 1 206 ? 8.036 -4.182 36.259 1.00 45.66 206 SER A N 1
ATOM 1640 C CA . SER A 1 206 ? 8.829 -3.199 37.006 1.00 45.66 206 SER A CA 1
ATOM 1641 C C . SER A 1 206 ? 7.963 -2.164 37.726 1.00 45.66 206 SER A C 1
ATOM 1643 O O . SER A 1 206 ? 8.363 -1.665 38.780 1.00 45.66 206 SER A O 1
ATOM 1645 N N . SER A 1 207 ? 6.791 -1.828 37.189 1.00 39.38 207 SER A N 1
ATOM 1646 C CA . SER A 1 207 ? 5.888 -0.861 37.800 1.00 39.38 207 SER A CA 1
ATOM 1647 C C . SER A 1 207 ? 4.803 -1.569 38.608 1.00 39.38 207 SER A C 1
ATOM 1649 O O . SER A 1 207 ? 3.950 -2.246 38.044 1.00 39.38 207 SER A O 1
ATOM 1651 N N . LYS A 1 208 ? 4.734 -1.312 39.920 1.00 41.34 208 LYS A N 1
ATOM 1652 C CA . LYS A 1 208 ? 3.527 -1.537 40.747 1.00 41.34 208 LYS A CA 1
ATOM 1653 C C . LYS A 1 208 ? 2.366 -0.594 40.349 1.00 41.34 208 LYS A C 1
ATOM 1655 O O . LYS A 1 208 ? 1.619 -0.138 41.209 1.00 41.34 208 LYS A O 1
ATOM 1660 N N . GLN A 1 209 ? 2.257 -0.223 39.075 1.00 39.72 209 GLN A N 1
ATOM 1661 C CA . GLN A 1 209 ? 1.192 0.624 38.549 1.00 39.72 209 GLN A CA 1
ATOM 1662 C C . GLN A 1 209 ? 0.152 -0.255 37.860 1.00 39.72 209 GLN A C 1
ATOM 1664 O O . GLN A 1 209 ? 0.491 -1.184 37.129 1.00 39.72 209 GLN A O 1
ATOM 1669 N N . ALA A 1 210 ? -1.118 0.032 38.151 1.00 45.28 210 ALA A N 1
ATOM 1670 C CA . ALA A 1 210 ? -2.266 -0.642 37.566 1.00 45.28 210 ALA A CA 1
ATOM 1671 C C . ALA A 1 210 ? -2.209 -0.573 36.033 1.00 45.28 210 ALA A C 1
ATOM 1673 O O . ALA A 1 210 ? -1.814 0.445 35.467 1.00 45.28 210 ALA A O 1
ATOM 1674 N N . THR A 1 211 ? -2.609 -1.659 35.372 1.00 47.97 211 THR A N 1
ATOM 1675 C CA . THR A 1 211 ? -2.737 -1.738 33.913 1.00 47.97 211 THR A CA 1
ATOM 1676 C C . THR A 1 211 ? -3.522 -0.538 33.383 1.00 47.97 211 THR A C 1
ATOM 1678 O O . THR A 1 211 ? -4.690 -0.363 33.731 1.00 47.97 211 THR A O 1
ATOM 1681 N N . THR A 1 212 ? -2.894 0.297 32.559 1.00 51.62 212 THR A N 1
ATOM 1682 C CA . THR A 1 212 ? -3.534 1.467 31.954 1.00 51.62 212 THR A CA 1
ATOM 1683 C C . THR A 1 212 ? -4.361 1.039 30.736 1.00 51.62 212 THR A C 1
ATOM 1685 O O . THR A 1 212 ? -3.873 0.366 29.832 1.00 51.62 212 THR A O 1
ATOM 1688 N N . PHE A 1 213 ? -5.640 1.429 30.694 1.00 54.94 213 PHE A N 1
ATOM 1689 C CA . PHE A 1 213 ? -6.584 1.120 29.601 1.00 54.94 213 PHE A CA 1
ATOM 1690 C C . PHE A 1 213 ? -6.319 1.920 28.303 1.00 54.94 213 PHE A C 1
ATOM 1692 O O . PHE A 1 213 ? -7.089 1.823 27.341 1.00 54.94 213 PHE A O 1
ATOM 1699 N N . ASP A 1 214 ? -5.227 2.687 28.256 1.00 50.56 214 ASP A N 1
ATOM 1700 C CA . ASP A 1 214 ? -4.858 3.606 27.170 1.00 50.56 214 ASP A CA 1
ATOM 1701 C C . ASP A 1 214 ? -4.585 2.897 25.827 1.00 50.56 214 ASP A C 1
ATOM 1703 O O . ASP A 1 214 ? -4.756 3.489 24.762 1.00 50.56 214 ASP A O 1
ATOM 1707 N N . ALA A 1 215 ? -4.224 1.608 25.855 1.00 55.88 215 ALA A N 1
ATOM 1708 C CA . ALA A 1 215 ? -3.946 0.794 24.665 1.00 55.88 215 ALA A CA 1
ATOM 1709 C C . ALA A 1 215 ? -5.080 -0.185 24.286 1.00 55.88 215 ALA A C 1
ATOM 1711 O O . ALA A 1 215 ? -4.867 -1.130 23.522 1.00 55.88 215 ALA A O 1
ATOM 1712 N N . SER A 1 216 ? -6.294 0.014 24.810 1.00 66.69 216 SER A N 1
ATOM 1713 C CA . SER A 1 216 ? -7.427 -0.883 24.556 1.00 66.69 216 SER A CA 1
ATOM 1714 C C . SER A 1 216 ? -7.972 -0.788 23.123 1.00 66.69 216 SER A C 1
ATOM 1716 O O . SER A 1 216 ? -8.005 0.284 22.510 1.00 66.69 216 SER A O 1
ATOM 1718 N N . LYS A 1 217 ? -8.395 -1.928 22.555 1.00 74.06 217 LYS A N 1
ATOM 1719 C CA . LYS A 1 217 ? -8.969 -1.988 21.197 1.00 74.06 217 LYS A CA 1
ATOM 1720 C C . LYS A 1 217 ? -10.197 -2.880 21.127 1.00 74.06 217 LYS A C 1
ATOM 1722 O O . LYS A 1 217 ? -10.187 -4.007 21.616 1.00 74.06 217 LYS A O 1
ATOM 1727 N N . THR A 1 218 ? -11.215 -2.381 20.433 1.00 81.00 218 THR A N 1
ATOM 1728 C CA . THR A 1 218 ? -12.453 -3.108 20.146 1.00 81.00 218 THR A CA 1
ATOM 1729 C C . THR A 1 218 ? -12.378 -3.776 18.776 1.00 81.00 218 THR A C 1
ATOM 1731 O O . THR A 1 218 ? -11.973 -3.165 17.786 1.00 81.00 218 THR A O 1
ATOM 1734 N N . PHE A 1 219 ? -12.789 -5.035 18.722 1.00 85.06 219 PHE A N 1
ATOM 1735 C CA . PHE A 1 219 ? -12.891 -5.859 17.528 1.00 85.06 219 PHE A CA 1
ATOM 1736 C C . PHE A 1 219 ? -14.304 -6.440 17.437 1.00 85.06 219 PHE A C 1
ATOM 1738 O O . PHE A 1 219 ? -14.877 -6.807 18.462 1.00 85.06 219 PHE A O 1
ATOM 1745 N N . TYR A 1 220 ? -14.865 -6.520 16.229 1.00 90.19 220 TYR A N 1
ATOM 1746 C CA . TYR A 1 220 ? -16.233 -6.987 16.019 1.00 90.19 220 TYR A CA 1
ATOM 1747 C C . TYR A 1 220 ? -16.260 -8.201 15.095 1.00 90.19 220 TYR A C 1
ATOM 1749 O O . TYR A 1 220 ? -15.594 -8.233 14.054 1.00 90.19 220 TYR A O 1
ATOM 1757 N N . VAL A 1 221 ? -17.070 -9.186 15.466 1.00 91.19 221 VAL A N 1
ATOM 1758 C CA . VAL A 1 221 ? -17.361 -10.369 14.654 1.00 91.19 221 VAL A CA 1
ATOM 1759 C C . VAL A 1 221 ? -18.872 -10.493 14.529 1.00 91.19 221 VAL A C 1
ATOM 1761 O O . VAL A 1 221 ? -19.562 -10.480 15.539 1.00 91.19 221 VAL A O 1
ATOM 1764 N N . ALA A 1 222 ? -19.387 -10.601 13.310 1.00 91.81 222 ALA A N 1
ATOM 1765 C CA . ALA A 1 222 ? -20.808 -10.773 13.045 1.00 91.81 222 ALA A CA 1
ATOM 1766 C C . ALA A 1 222 ? -21.083 -12.175 12.492 1.00 91.81 222 ALA A C 1
ATOM 1768 O O . ALA A 1 222 ? -20.403 -12.642 11.574 1.00 91.81 222 ALA A O 1
ATOM 1769 N N . PHE A 1 223 ? -22.102 -12.826 13.037 1.00 91.12 223 PHE A N 1
ATOM 1770 C CA . PHE A 1 223 ? -22.574 -14.144 12.640 1.00 91.12 223 PHE A CA 1
ATOM 1771 C C . PHE A 1 223 ? -23.966 -13.991 12.016 1.00 91.12 223 PHE A C 1
ATOM 1773 O O . PHE A 1 223 ? -24.930 -13.804 12.758 1.00 91.12 223 PHE A O 1
ATOM 1780 N N . PRO A 1 224 ? -24.089 -13.994 10.678 1.00 89.69 224 PRO A N 1
ATOM 1781 C CA . PRO A 1 224 ? -25.390 -14.034 10.014 1.00 89.69 224 PRO A CA 1
ATOM 1782 C C . PRO A 1 224 ? -26.139 -15.336 10.327 1.00 89.69 224 PRO A C 1
ATOM 1784 O O . PRO A 1 224 ? -25.532 -16.409 10.391 1.00 89.69 224 PRO A O 1
ATOM 1787 N N . ASP A 1 225 ? -27.459 -15.245 10.478 1.00 85.56 225 ASP A N 1
ATOM 1788 C CA . ASP A 1 225 ? -28.307 -16.419 10.688 1.00 85.56 225 ASP A CA 1
ATOM 1789 C C . ASP A 1 225 ? -28.298 -17.327 9.436 1.00 85.56 225 ASP A C 1
ATOM 1791 O O . ASP A 1 225 ? -28.298 -16.853 8.296 1.00 85.56 225 ASP A O 1
ATOM 1795 N N . ASP A 1 226 ? -28.244 -18.647 9.663 1.00 81.81 226 ASP A N 1
ATOM 1796 C CA . ASP A 1 226 ? -28.274 -19.713 8.643 1.00 81.81 226 ASP A CA 1
ATOM 1797 C C . ASP A 1 226 ? -27.300 -19.540 7.456 1.00 81.81 226 ASP A C 1
ATOM 1799 O O . ASP A 1 226 ? -27.563 -19.980 6.335 1.00 81.81 226 ASP A O 1
ATOM 1803 N N . SER A 1 227 ? -26.124 -18.952 7.698 1.00 84.50 227 SER A N 1
ATOM 1804 C CA . SER A 1 227 ? -25.088 -18.763 6.678 1.00 84.50 227 SER A CA 1
ATOM 1805 C C . SER A 1 227 ? -23.750 -19.410 7.075 1.00 84.50 227 SER A C 1
ATOM 1807 O O . SER A 1 227 ? -23.362 -19.387 8.244 1.00 84.50 227 SER A O 1
ATOM 1809 N N . PRO A 1 228 ? -22.998 -19.996 6.119 1.00 85.00 228 PRO A N 1
ATOM 1810 C CA . PRO A 1 228 ? -21.652 -20.513 6.364 1.00 85.00 228 PRO A CA 1
ATOM 1811 C C . PRO A 1 228 ? -20.589 -19.403 6.420 1.00 85.00 228 PRO A C 1
ATOM 1813 O O . PRO A 1 228 ? -19.399 -19.712 6.446 1.00 85.00 228 PRO A O 1
ATOM 1816 N N . TYR A 1 229 ? -20.974 -18.127 6.377 1.00 87.31 229 TYR A N 1
ATOM 1817 C CA . TYR A 1 229 ? -20.050 -16.997 6.403 1.00 87.31 229 TYR A CA 1
ATOM 1818 C C . TYR A 1 229 ? -20.013 -16.335 7.782 1.00 87.31 229 TYR A C 1
ATOM 1820 O O . TYR A 1 229 ? -21.015 -16.248 8.479 1.00 87.31 229 TYR A O 1
ATOM 1828 N N . VAL A 1 230 ? -18.839 -15.842 8.166 1.00 89.81 230 VAL A N 1
ATOM 1829 C CA . VAL A 1 230 ? -18.614 -15.026 9.363 1.00 89.81 230 VAL A CA 1
ATOM 1830 C C . VAL A 1 230 ? -18.033 -13.698 8.913 1.00 89.81 230 VAL A C 1
ATOM 1832 O O . VAL A 1 230 ? -17.048 -13.676 8.171 1.00 89.81 230 VAL A O 1
ATOM 1835 N N . TYR A 1 231 ? -18.620 -12.589 9.353 1.00 90.94 231 TYR A N 1
ATOM 1836 C CA . TYR A 1 231 ? -18.121 -11.260 9.017 1.00 90.94 231 TYR A CA 1
ATOM 1837 C C . TYR A 1 231 ? -17.219 -10.738 10.120 1.00 90.94 231 TYR A C 1
ATOM 1839 O O . TYR A 1 231 ? -17.474 -10.914 11.307 1.00 90.94 231 TYR A O 1
ATOM 1847 N N . VAL A 1 232 ? -16.138 -10.086 9.724 1.00 90.19 232 VAL A N 1
ATOM 1848 C CA . VAL A 1 232 ? -15.110 -9.617 10.645 1.00 90.19 232 VAL A CA 1
ATOM 1849 C C . VAL A 1 232 ? -14.787 -8.163 10.349 1.00 90.19 232 VAL A C 1
ATOM 1851 O O . VAL A 1 232 ? -14.538 -7.817 9.191 1.00 90.19 232 VAL A O 1
ATOM 1854 N N . SER A 1 233 ? -14.716 -7.325 11.387 1.00 89.00 233 SER A N 1
ATOM 1855 C CA . SER A 1 233 ? -14.315 -5.931 11.217 1.00 89.00 233 SER A CA 1
ATOM 1856 C C . SER A 1 233 ? -12.824 -5.796 10.873 1.00 89.00 233 SER A C 1
ATOM 1858 O O . SER A 1 233 ? -11.943 -6.501 11.377 1.00 89.00 233 SER A O 1
ATOM 1860 N N . LEU A 1 234 ? -12.523 -4.879 9.961 1.00 79.25 234 LEU A N 1
ATOM 1861 C CA . LEU A 1 234 ? -11.196 -4.444 9.555 1.00 79.25 234 LEU A CA 1
ATOM 1862 C C . LEU A 1 234 ? -10.924 -3.100 10.236 1.00 79.25 234 LEU A C 1
ATOM 1864 O O . LEU A 1 234 ? -11.657 -2.142 10.018 1.00 79.25 234 LEU A O 1
ATOM 1868 N N . ASN A 1 235 ? -9.862 -3.015 11.041 1.00 64.38 235 ASN A N 1
ATOM 1869 C CA . ASN A 1 235 ? -9.531 -1.779 11.753 1.00 64.38 235 ASN A CA 1
ATOM 1870 C C . ASN A 1 235 ? -9.268 -0.618 10.779 1.00 64.38 235 ASN A C 1
ATOM 1872 O O . ASN A 1 235 ? -8.225 -0.568 10.127 1.00 64.38 235 ASN A O 1
ATOM 1876 N N . THR A 1 236 ? -10.160 0.366 10.773 1.00 52.81 236 THR A N 1
ATOM 1877 C CA . THR A 1 236 ? -10.000 1.688 10.153 1.00 52.81 236 THR A CA 1
ATOM 1878 C C . THR A 1 236 ? -9.458 2.688 11.180 1.00 52.81 236 THR A C 1
ATOM 1880 O O . THR A 1 236 ? -10.050 3.725 11.453 1.00 52.81 236 THR A O 1
ATOM 1883 N N . ALA A 1 237 ? -8.317 2.389 11.807 1.00 40.66 237 ALA A N 1
ATOM 1884 C CA . ALA A 1 237 ? -7.678 3.347 12.712 1.00 40.66 237 ALA A CA 1
ATOM 1885 C C . ALA A 1 237 ? -6.789 4.315 11.914 1.00 40.66 237 ALA A C 1
ATOM 1887 O O . ALA A 1 237 ? -5.580 4.112 11.782 1.00 40.66 237 ALA A O 1
ATOM 1888 N N . ALA A 1 238 ? -7.399 5.371 11.375 1.00 32.69 238 ALA A N 1
ATOM 1889 C CA . ALA A 1 238 ? -6.683 6.591 11.031 1.00 32.69 238 ALA A CA 1
ATOM 1890 C C . ALA A 1 238 ? -6.260 7.291 12.340 1.00 32.69 238 ALA A C 1
ATOM 1892 O O . ALA A 1 238 ? -7.109 7.623 13.164 1.00 32.69 238 ALA A O 1
ATOM 1893 N N . GLY A 1 239 ? -4.952 7.495 12.546 1.00 33.94 239 GLY A N 1
ATOM 1894 C CA . GLY A 1 239 ? -4.468 8.551 13.448 1.00 33.94 239 GLY A CA 1
ATOM 1895 C C . GLY A 1 239 ? -3.888 8.193 14.826 1.00 33.94 239 GLY A C 1
ATOM 1896 O O . GLY A 1 239 ? -3.946 9.048 15.699 1.00 33.94 239 GLY A O 1
ATOM 1897 N N . GLN A 1 240 ? -3.294 7.014 15.059 1.00 34.22 240 GLN A N 1
ATOM 1898 C CA . GLN A 1 240 ? -2.439 6.789 16.249 1.00 34.22 240 GLN A CA 1
ATOM 1899 C C . GLN A 1 240 ? -1.208 5.916 15.904 1.00 34.22 240 GLN A C 1
ATOM 1901 O O . GLN A 1 240 ? -1.382 4.789 15.424 1.00 34.22 240 GLN A O 1
ATOM 1906 N N . PRO A 1 241 ? 0.035 6.395 16.118 1.00 32.81 241 PRO A N 1
ATOM 1907 C CA . PRO A 1 241 ? 1.262 5.684 15.770 1.00 32.81 241 PRO A CA 1
ATOM 1908 C C . PRO A 1 241 ? 1.772 4.840 16.950 1.00 32.81 241 PRO A C 1
ATOM 1910 O O . PRO A 1 241 ? 2.837 5.115 17.489 1.00 32.81 241 PRO A O 1
ATOM 1913 N N . VAL A 1 242 ? 1.040 3.796 17.360 1.00 34.47 242 VAL A N 1
ATOM 1914 C CA . VAL A 1 242 ? 1.550 2.829 18.357 1.00 34.47 242 VAL A CA 1
ATOM 1915 C C . VAL A 1 242 ? 1.284 1.378 17.919 1.00 34.47 242 VAL A C 1
ATOM 1917 O O . VAL A 1 242 ? 0.160 0.988 17.597 1.00 34.47 242 VAL A O 1
ATOM 1920 N N . SER A 1 243 ? 2.380 0.611 17.840 1.00 43.81 243 SER A N 1
ATOM 1921 C CA . SER A 1 243 ? 2.523 -0.839 17.601 1.00 43.81 243 SER A CA 1
ATOM 1922 C C . SER A 1 243 ? 1.606 -1.496 16.551 1.00 43.81 243 SER A C 1
ATOM 1924 O O . SER A 1 243 ? 0.751 -2.327 16.847 1.00 43.81 243 SER A O 1
ATOM 1926 N N . ARG A 1 244 ? 1.797 -1.218 15.254 1.00 45.56 244 ARG A N 1
ATOM 1927 C CA . ARG A 1 244 ? 1.079 -1.943 14.174 1.00 45.56 244 ARG A CA 1
ATOM 1928 C C . ARG A 1 244 ? 1.314 -3.469 14.165 1.00 45.56 244 ARG A C 1
ATOM 1930 O O . ARG A 1 244 ? 0.492 -4.188 13.600 1.00 45.56 244 ARG A O 1
ATOM 1937 N N . SER A 1 245 ? 2.399 -3.964 14.769 1.00 47.88 245 SER A N 1
ATOM 1938 C CA . SER A 1 245 ? 2.781 -5.384 14.719 1.00 47.88 245 SER A CA 1
ATOM 1939 C C . SER A 1 245 ? 1.999 -6.252 15.711 1.00 47.88 245 SER A C 1
ATOM 1941 O O . SER A 1 245 ? 1.441 -7.273 15.317 1.00 47.88 245 SER A O 1
ATOM 1943 N N . GLU A 1 246 ? 1.888 -5.838 16.976 1.00 53.03 246 GLU A N 1
ATOM 1944 C CA . GLU A 1 246 ? 1.240 -6.637 18.035 1.00 53.03 246 GLU A CA 1
ATOM 1945 C C . GLU A 1 246 ? -0.276 -6.744 17.829 1.00 53.03 246 GLU A C 1
ATOM 1947 O O . GLU A 1 246 ? -0.879 -7.794 18.041 1.00 53.03 246 GLU A O 1
ATOM 1952 N N . ASN A 1 247 ? -0.882 -5.695 17.272 1.00 56.47 247 ASN A N 1
ATOM 1953 C CA . ASN A 1 247 ? -2.311 -5.651 16.957 1.00 56.47 247 ASN A CA 1
ATOM 1954 C C . ASN A 1 247 ? -2.737 -6.660 15.884 1.00 56.47 247 ASN A C 1
ATOM 1956 O O . ASN A 1 247 ? -3.851 -7.186 15.924 1.00 56.47 247 ASN A O 1
ATOM 1960 N N . LYS A 1 248 ? -1.856 -6.944 14.916 1.00 60.47 248 LYS A N 1
ATOM 1961 C CA . LYS A 1 248 ? -2.110 -7.971 13.899 1.00 60.47 248 LYS A CA 1
ATOM 1962 C C . LYS A 1 248 ? -2.012 -9.370 14.509 1.00 60.47 248 LYS A C 1
ATOM 1964 O O . LYS A 1 248 ? -2.784 -10.242 14.120 1.00 60.47 248 LYS A O 1
ATOM 1969 N N . SER A 1 249 ? -1.114 -9.560 15.476 1.00 67.94 249 SER A N 1
ATOM 1970 C CA . SER A 1 249 ? -0.935 -10.823 16.197 1.00 67.94 249 SER A CA 1
ATOM 1971 C C . SER A 1 249 ? -2.127 -11.146 17.102 1.00 67.94 249 SER A C 1
ATOM 1973 O O . SER A 1 249 ? -2.671 -12.238 16.989 1.00 67.94 249 SER A O 1
ATOM 1975 N N . LEU A 1 250 ? -2.608 -10.193 17.911 1.00 70.81 250 LEU A N 1
ATOM 1976 C CA . LEU A 1 250 ? -3.761 -10.403 18.805 1.00 70.81 250 LEU A CA 1
ATOM 1977 C C . LEU A 1 250 ? -5.043 -10.726 18.027 1.00 70.81 250 LEU A C 1
ATOM 1979 O O . LEU A 1 250 ? -5.725 -11.704 18.319 1.00 70.81 250 LEU A O 1
ATOM 1983 N N . ARG A 1 251 ? -5.327 -9.966 16.961 1.00 75.69 251 ARG A N 1
ATOM 1984 C CA . ARG A 1 251 ? -6.467 -10.244 16.075 1.00 75.69 251 ARG A CA 1
ATOM 1985 C C . ARG A 1 251 ? -6.354 -11.615 15.410 1.00 75.69 251 ARG A C 1
ATOM 1987 O O . ARG A 1 251 ? -7.353 -12.316 15.276 1.00 75.69 251 ARG A O 1
ATOM 1994 N N . ARG A 1 252 ? -5.151 -11.993 14.969 1.00 79.31 252 ARG A N 1
ATOM 1995 C CA . ARG A 1 252 ? -4.900 -13.307 14.369 1.00 79.31 252 ARG A CA 1
ATOM 1996 C C . ARG A 1 252 ? -5.178 -14.433 15.366 1.00 79.31 252 ARG A C 1
ATOM 1998 O O . ARG A 1 252 ? -5.838 -15.387 14.977 1.00 79.31 252 ARG A O 1
ATOM 2005 N N . LEU A 1 253 ? -4.758 -14.295 16.624 1.00 78.69 253 LEU A N 1
ATOM 2006 C CA . LEU A 1 253 ? -5.043 -15.273 17.680 1.00 78.69 253 LEU A CA 1
ATOM 2007 C C . LEU A 1 253 ? -6.552 -15.438 17.903 1.00 78.69 253 LEU A C 1
ATOM 2009 O O . LEU A 1 253 ? -7.056 -16.559 17.883 1.00 78.69 253 LEU A O 1
ATOM 2013 N N . THR A 1 254 ? -7.301 -14.335 18.015 1.00 79.75 254 THR A N 1
ATOM 2014 C CA . THR A 1 254 ? -8.767 -14.395 18.140 1.00 79.75 254 THR A CA 1
ATOM 2015 C C . THR A 1 254 ? -9.416 -15.070 16.927 1.00 79.75 254 THR A C 1
ATOM 2017 O O . THR A 1 254 ? -10.298 -15.910 17.090 1.00 79.75 254 THR A O 1
ATOM 2020 N N . LEU A 1 255 ? -8.958 -14.760 15.707 1.00 83.50 255 LEU A N 1
ATOM 2021 C CA . LEU A 1 255 ? -9.465 -15.372 14.472 1.00 83.50 255 LEU A CA 1
ATOM 2022 C C . LEU A 1 255 ? -9.128 -16.863 14.348 1.00 83.50 255 LEU A C 1
ATOM 2024 O O . LEU A 1 255 ? -9.943 -17.620 13.830 1.00 83.50 255 LEU A O 1
ATOM 2028 N N . GLU A 1 256 ? -7.963 -17.298 14.828 1.00 84.44 256 GLU A N 1
ATOM 2029 C CA . GLU A 1 256 ? -7.589 -18.716 14.900 1.00 84.44 256 GLU A CA 1
ATOM 2030 C C . GLU A 1 256 ? -8.395 -19.467 15.980 1.00 84.44 256 GLU A C 1
ATOM 2032 O O . GLU A 1 256 ? -8.625 -20.671 15.846 1.00 84.44 256 GLU A O 1
ATOM 2037 N N . GLY A 1 257 ? -8.876 -18.764 17.012 1.00 84.06 257 GLY A N 1
ATOM 2038 C CA . GLY A 1 257 ? -9.751 -19.301 18.060 1.00 84.06 257 GLY A CA 1
ATOM 2039 C C . GLY A 1 257 ? -11.199 -19.552 17.616 1.00 84.06 257 GLY A C 1
ATOM 2040 O O . GLY A 1 257 ? -11.797 -20.540 18.033 1.00 84.06 257 GLY A O 1
ATOM 2041 N N . ILE A 1 258 ? -11.764 -18.727 16.727 1.00 88.06 258 ILE A N 1
ATOM 2042 C CA . ILE A 1 258 ? -13.155 -18.863 16.237 1.00 88.06 258 ILE A CA 1
ATOM 2043 C C . ILE A 1 258 ? -13.472 -20.257 15.648 1.00 88.06 258 ILE A C 1
ATOM 2045 O O . ILE A 1 258 ? -14.431 -20.885 16.103 1.00 88.06 258 ILE A O 1
ATOM 2049 N N . PRO A 1 259 ? -12.708 -20.803 14.677 1.00 87.12 259 PRO A N 1
ATOM 2050 C CA . PRO A 1 259 ? -13.000 -22.124 14.122 1.00 87.12 259 PRO A CA 1
ATOM 2051 C C . PRO A 1 259 ? -12.833 -23.244 15.156 1.00 87.12 259 PRO A C 1
ATOM 2053 O O . PRO A 1 259 ? -13.562 -24.236 15.108 1.00 87.12 259 PRO A O 1
ATOM 2056 N N . LYS A 1 260 ? -11.926 -23.082 16.128 1.00 86.06 260 LYS A N 1
ATOM 2057 C CA . LYS A 1 260 ? -11.775 -24.022 17.248 1.00 86.06 260 LYS A CA 1
ATOM 2058 C C . LYS A 1 260 ? -12.978 -23.971 18.188 1.00 86.06 260 LYS A C 1
ATOM 2060 O O . LYS A 1 260 ? -13.450 -25.020 18.605 1.00 86.06 260 LYS A O 1
ATOM 2065 N N . ALA A 1 261 ? -13.533 -22.785 18.436 1.00 85.94 261 ALA A N 1
ATOM 2066 C CA . ALA A 1 261 ? -14.728 -22.605 19.258 1.00 85.94 261 ALA A CA 1
ATOM 2067 C C . ALA A 1 261 ? -15.993 -23.223 18.631 1.00 85.94 261 ALA A C 1
ATOM 2069 O O . ALA A 1 261 ? -16.867 -23.698 19.361 1.00 85.94 261 ALA A O 1
ATOM 2070 N N . PHE A 1 262 ? -16.069 -23.269 17.293 1.00 83.81 262 PHE A N 1
ATOM 2071 C CA . PHE A 1 262 ? -17.093 -24.030 16.562 1.00 83.81 262 PHE A CA 1
ATOM 2072 C C . PHE A 1 262 ? -16.857 -25.540 16.568 1.00 83.81 262 PHE A C 1
ATOM 2074 O O . PHE A 1 262 ? -17.801 -26.308 16.379 1.00 83.81 262 PHE A O 1
ATOM 2081 N N . SER A 1 263 ? -15.609 -25.971 16.746 1.00 79.56 263 SER A N 1
ATOM 2082 C CA . SER A 1 263 ? -15.239 -27.370 16.591 1.00 79.56 263 SER A CA 1
ATOM 2083 C C . SER A 1 263 ? -15.748 -28.215 17.757 1.00 79.56 263 SER A C 1
ATOM 2085 O O . SER A 1 263 ? -15.620 -27.861 18.929 1.00 79.56 263 SER A O 1
ATOM 2087 N N . ARG A 1 264 ? -16.308 -29.376 17.425 1.00 78.00 264 ARG A N 1
ATOM 2088 C CA . ARG A 1 264 ? -16.717 -30.421 18.372 1.00 78.00 264 ARG A CA 1
ATOM 2089 C C . ARG A 1 264 ? -15.853 -31.661 18.131 1.00 78.00 264 ARG A C 1
ATOM 2091 O O . ARG A 1 264 ? -15.196 -31.757 17.090 1.00 78.00 264 ARG A O 1
ATOM 2098 N N . PRO A 1 265 ? -15.807 -32.637 19.053 1.00 72.62 265 PRO A N 1
ATOM 2099 C CA . PRO A 1 265 ? -15.159 -33.912 18.767 1.00 72.62 265 PRO A CA 1
ATOM 2100 C C . PRO A 1 265 ? -15.668 -34.485 17.430 1.00 72.62 265 PRO A C 1
ATOM 2102 O O . PRO A 1 265 ? -16.869 -34.661 17.266 1.00 72.62 265 PRO A O 1
ATOM 2105 N N . ARG A 1 266 ? -14.751 -34.749 16.482 1.00 69.69 266 ARG A N 1
ATOM 2106 C CA . ARG A 1 266 ? -15.009 -35.211 15.091 1.00 69.69 266 ARG A CA 1
ATOM 2107 C C . ARG A 1 266 ? -15.609 -34.190 14.107 1.00 69.69 266 ARG A C 1
ATOM 2109 O O . ARG A 1 266 ? -15.786 -34.515 12.938 1.00 69.69 266 ARG A O 1
ATOM 2116 N N . GLU A 1 267 ? -15.823 -32.945 14.518 1.00 76.88 267 GLU A N 1
ATOM 2117 C CA . GLU A 1 267 ? -16.258 -31.853 13.640 1.00 76.88 267 GLU A CA 1
ATOM 2118 C C . GLU A 1 267 ? -15.277 -30.690 13.762 1.00 76.88 267 GLU A C 1
ATOM 2120 O O . GLU A 1 267 ? -15.373 -29.875 14.678 1.00 76.88 267 GLU A O 1
ATOM 2125 N N . ARG A 1 268 ? -14.293 -30.632 12.859 1.00 81.69 268 ARG A N 1
ATOM 2126 C CA . ARG A 1 268 ? -13.307 -29.547 12.822 1.00 81.69 268 ARG A CA 1
ATOM 2127 C C . ARG A 1 268 ? -13.641 -28.571 11.710 1.00 81.69 268 ARG A C 1
ATOM 2129 O O . ARG A 1 268 ? -13.955 -28.988 10.597 1.00 81.69 268 ARG A O 1
ATOM 2136 N N . TYR A 1 269 ? -13.513 -27.286 12.001 1.00 85.19 269 TYR A N 1
ATOM 2137 C CA . TYR A 1 269 ? -13.765 -26.219 11.039 1.00 85.19 269 TYR A CA 1
ATOM 2138 C C . TYR A 1 269 ? -12.490 -25.428 10.740 1.00 85.19 269 TYR A C 1
ATOM 2140 O O . TYR A 1 269 ? -11.560 -25.382 11.544 1.00 85.19 269 TYR A O 1
ATOM 2148 N N . LYS A 1 270 ? -12.458 -24.792 9.572 1.00 86.62 270 LYS A N 1
ATOM 2149 C CA . LYS A 1 270 ? -11.428 -23.848 9.137 1.00 86.62 270 LYS A CA 1
ATOM 2150 C C . LYS A 1 270 ? -12.106 -22.613 8.548 1.00 86.62 270 LYS A C 1
ATOM 2152 O O . LYS A 1 270 ? -13.165 -22.720 7.935 1.00 86.62 270 LYS A O 1
ATOM 2157 N N . LEU A 1 271 ? -11.486 -21.450 8.728 1.00 86.19 271 LEU A N 1
ATOM 2158 C CA . LEU A 1 271 ? -11.885 -20.219 8.050 1.00 86.19 271 LEU A CA 1
ATOM 2159 C C . LEU A 1 271 ? -11.096 -20.065 6.743 1.00 86.19 271 LEU A C 1
ATOM 2161 O O . LEU A 1 271 ? -9.864 -20.078 6.756 1.00 86.19 271 LEU A O 1
ATOM 2165 N N . GLU A 1 272 ? -11.801 -19.907 5.624 1.00 83.88 272 GLU A N 1
ATOM 2166 C CA . GLU A 1 272 ? -11.237 -19.505 4.333 1.00 83.88 272 GLU A CA 1
ATOM 2167 C C . GLU A 1 272 ? -11.504 -18.017 4.091 1.00 83.88 272 GLU A C 1
ATOM 2169 O O . GLU A 1 272 ? -12.629 -17.535 4.247 1.00 83.88 272 GLU A O 1
ATOM 2174 N N . SER A 1 273 ? -10.468 -17.275 3.700 1.00 76.81 273 SER A N 1
ATOM 2175 C CA . SER A 1 273 ? -10.614 -15.877 3.295 1.00 76.81 273 SER A CA 1
ATOM 2176 C C . SER A 1 273 ? -11.360 -15.780 1.969 1.00 76.81 273 SER A C 1
ATOM 2178 O O . SER A 1 273 ? -11.014 -16.484 1.020 1.00 76.81 273 SER A O 1
ATOM 2180 N N . THR A 1 274 ? -12.335 -14.877 1.884 1.00 75.94 274 THR A N 1
ATOM 2181 C CA . THR A 1 274 ? -12.984 -14.522 0.615 1.00 75.94 274 THR A CA 1
ATOM 2182 C C . THR A 1 274 ? -12.463 -13.173 0.113 1.00 75.94 274 THR A C 1
ATOM 2184 O O . THR A 1 274 ? -11.938 -12.383 0.898 1.00 75.94 274 THR A O 1
ATOM 2187 N N . SER A 1 275 ? -12.598 -12.896 -1.187 1.00 69.94 275 SER A N 1
ATOM 2188 C CA . SER A 1 275 ? -12.258 -11.593 -1.786 1.00 69.94 275 SER A CA 1
ATOM 2189 C C . SER A 1 275 ? -13.284 -10.494 -1.473 1.00 69.94 275 SER A C 1
ATOM 2191 O O . SER A 1 275 ? -13.094 -9.346 -1.866 1.00 69.94 275 SER A O 1
ATOM 2193 N N . LEU A 1 276 ? -14.359 -10.816 -0.744 1.00 70.81 276 LEU A N 1
ATOM 2194 C CA . LEU A 1 276 ? -15.447 -9.887 -0.478 1.00 70.81 276 LEU A CA 1
ATOM 2195 C C . LEU A 1 276 ? -15.127 -8.980 0.720 1.00 70.81 276 LEU A C 1
ATOM 2197 O O . LEU A 1 276 ? -14.908 -9.436 1.852 1.00 70.81 276 LEU A O 1
ATOM 2201 N N . SER A 1 277 ? -15.151 -7.671 0.469 1.00 76.94 277 SER A N 1
ATOM 2202 C CA . SER A 1 277 ? -15.088 -6.640 1.504 1.00 76.94 277 SER A CA 1
ATOM 2203 C C . SER A 1 277 ? -16.103 -5.538 1.228 1.00 76.94 277 SER A C 1
ATOM 2205 O O . SER A 1 277 ? -16.272 -5.129 0.080 1.00 76.94 277 SER A O 1
ATOM 2207 N N . ALA A 1 278 ? -16.764 -5.057 2.278 1.00 78.12 278 ALA A N 1
ATOM 2208 C CA . ALA A 1 278 ? -17.778 -4.012 2.187 1.00 78.12 278 ALA A CA 1
ATOM 2209 C C . ALA A 1 278 ? -17.668 -3.041 3.368 1.00 78.12 278 ALA A C 1
ATOM 2211 O O . ALA A 1 278 ? -17.151 -3.389 4.432 1.00 78.12 278 ALA A O 1
ATOM 2212 N N . LYS A 1 279 ? -18.156 -1.813 3.182 1.00 76.62 279 LYS A N 1
ATOM 2213 C CA . LYS A 1 279 ? -18.255 -0.798 4.246 1.00 76.62 279 LYS A CA 1
ATOM 2214 C C . LYS A 1 279 ? -19.504 -0.938 5.115 1.00 76.62 279 LYS A C 1
ATOM 2216 O O . LYS A 1 279 ? -19.564 -0.302 6.154 1.00 76.62 279 LYS A O 1
ATOM 2221 N N . ASN A 1 280 ? -20.478 -1.742 4.696 1.00 82.06 280 ASN A N 1
ATOM 2222 C CA . ASN A 1 280 ? -21.736 -1.934 5.406 1.00 82.06 280 ASN A CA 1
ATOM 2223 C C . ASN A 1 280 ? -22.005 -3.436 5.623 1.00 82.06 280 ASN A C 1
ATOM 2225 O O . ASN A 1 280 ? -21.715 -4.252 4.744 1.00 82.06 280 ASN A O 1
ATOM 2229 N N . LEU A 1 281 ? -22.558 -3.788 6.787 1.00 83.69 281 LEU A N 1
ATOM 2230 C CA . LEU A 1 281 ? -23.039 -5.137 7.092 1.00 83.69 281 LEU A CA 1
ATOM 2231 C C . LEU A 1 281 ? -24.251 -5.513 6.233 1.00 83.69 281 LEU A C 1
ATOM 2233 O O . LEU A 1 281 ? -24.318 -6.664 5.806 1.00 83.69 281 LEU A O 1
ATOM 2237 N N . ASP A 1 282 ? -25.142 -4.563 5.920 1.00 83.88 282 ASP A N 1
ATOM 2238 C CA . ASP A 1 282 ? -26.331 -4.816 5.086 1.00 83.88 282 ASP A CA 1
ATOM 2239 C C . ASP A 1 282 ? -25.937 -5.441 3.740 1.00 83.88 282 ASP A C 1
ATOM 2241 O O . ASP A 1 282 ? -26.467 -6.476 3.337 1.00 83.88 282 ASP A O 1
ATOM 2245 N N . ALA A 1 283 ? -24.924 -4.861 3.085 1.00 79.50 283 ALA A N 1
ATOM 2246 C CA . ALA A 1 283 ? -24.412 -5.338 1.803 1.00 79.50 283 ALA A CA 1
ATOM 2247 C C . ALA A 1 283 ? -23.833 -6.759 1.902 1.00 79.50 283 ALA A C 1
ATOM 2249 O O . ALA A 1 283 ? -24.015 -7.574 0.999 1.00 79.50 283 ALA A O 1
ATOM 2250 N N . LEU A 1 284 ? -23.152 -7.091 3.007 1.00 80.75 284 LEU A N 1
ATOM 2251 C CA . LEU A 1 284 ? -22.641 -8.447 3.216 1.00 80.75 284 LEU A CA 1
ATOM 2252 C C . LEU A 1 284 ? -23.768 -9.449 3.467 1.00 80.75 284 LEU A C 1
ATOM 2254 O O . LEU A 1 284 ? -23.697 -10.557 2.948 1.00 80.75 284 LEU A O 1
ATOM 2258 N N . VAL A 1 285 ? -24.803 -9.083 4.227 1.00 83.31 285 VAL A N 1
ATOM 2259 C CA . VAL A 1 285 ? -25.970 -9.947 4.469 1.00 83.31 285 VAL A CA 1
ATOM 2260 C C . VAL A 1 285 ? -26.745 -10.203 3.179 1.00 83.31 285 VAL A C 1
ATOM 2262 O O . VAL A 1 285 ? -27.149 -11.336 2.935 1.00 83.31 285 VAL A O 1
ATOM 2265 N N . GLU A 1 286 ? -26.908 -9.199 2.326 1.00 78.38 286 GLU A N 1
ATOM 2266 C CA . GLU A 1 286 ? -27.605 -9.363 1.050 1.00 78.38 286 GLU A CA 1
ATOM 2267 C C . GLU A 1 286 ? -26.852 -10.303 0.099 1.00 78.38 286 GLU A C 1
ATOM 2269 O O . GLU A 1 286 ? -27.463 -11.187 -0.502 1.00 78.38 286 GLU A O 1
ATOM 2274 N N . LEU A 1 287 ? -25.523 -10.169 0.022 1.00 74.25 287 LEU A N 1
ATOM 2275 C CA . LEU A 1 287 ? -24.678 -10.982 -0.857 1.00 74.25 287 LEU A CA 1
ATOM 2276 C C . LEU A 1 287 ? -24.378 -12.378 -0.293 1.00 74.25 287 LEU A C 1
ATOM 2278 O O . LEU A 1 287 ? -24.237 -13.334 -1.052 1.00 74.25 287 LEU A O 1
ATOM 2282 N N . ARG A 1 288 ? -24.170 -12.505 1.024 1.00 76.00 288 ARG A N 1
ATOM 2283 C CA . ARG A 1 288 ? -23.612 -13.709 1.681 1.00 76.00 288 ARG A CA 1
ATOM 2284 C C . ARG A 1 288 ? -24.324 -14.106 2.980 1.00 76.00 288 ARG A C 1
ATOM 2286 O O . ARG A 1 288 ? -23.791 -14.887 3.772 1.00 76.00 288 ARG A O 1
ATOM 2293 N N . GLY A 1 289 ? -25.539 -13.616 3.199 1.00 76.06 289 GLY A N 1
ATOM 2294 C CA . GLY A 1 289 ? -26.415 -14.040 4.291 1.00 76.06 289 GLY A CA 1
ATOM 2295 C C . GLY A 1 289 ? -27.322 -15.220 3.925 1.00 76.06 289 GLY A C 1
ATOM 2296 O O . GLY A 1 289 ? -27.221 -15.813 2.849 1.00 76.06 289 GLY A O 1
ATOM 2297 N N . GLY A 1 290 ? -28.231 -15.555 4.842 1.00 71.69 290 GLY A N 1
ATOM 2298 C CA . GLY A 1 290 ? -29.243 -16.602 4.656 1.00 71.69 290 GLY A CA 1
ATOM 2299 C C . GLY A 1 290 ? -30.467 -16.184 3.822 1.00 71.69 290 GLY A C 1
ATOM 2300 O O . GLY A 1 290 ? -31.411 -16.958 3.707 1.00 71.69 290 GLY A O 1
ATOM 2301 N N . GLY A 1 291 ? -30.488 -14.965 3.267 1.00 72.94 291 GLY A N 1
ATOM 2302 C CA . GLY A 1 291 ? -31.621 -14.429 2.501 1.00 72.94 291 GLY A CA 1
ATOM 2303 C C . GLY A 1 291 ? -31.689 -14.920 1.048 1.00 72.94 291 GLY A C 1
ATOM 2304 O O . GLY A 1 291 ? -30.709 -15.419 0.504 1.00 72.94 291 GLY A O 1
ATOM 2305 N N . ARG A 1 292 ? -32.839 -14.715 0.387 1.00 70.19 292 ARG A N 1
ATOM 2306 C CA . ARG A 1 292 ? -33.089 -15.096 -1.027 1.00 70.19 292 ARG A CA 1
ATOM 2307 C C . ARG A 1 292 ? -32.179 -14.378 -2.034 1.00 70.19 292 ARG A C 1
ATOM 2309 O O . ARG A 1 292 ? -32.022 -14.832 -3.161 1.00 70.19 292 ARG A O 1
ATOM 2316 N N . THR A 1 293 ? -31.591 -13.257 -1.625 1.00 68.19 293 THR A N 1
ATOM 2317 C CA . THR A 1 293 ? -30.711 -12.394 -2.425 1.00 68.19 293 THR A CA 1
ATOM 2318 C C . THR A 1 293 ? -29.307 -12.960 -2.634 1.00 68.19 293 THR A C 1
ATOM 2320 O O . THR A 1 293 ? -28.587 -12.469 -3.496 1.00 68.19 293 THR A O 1
ATOM 2323 N N . ASN A 1 294 ? -28.915 -14.000 -1.892 1.00 69.19 294 ASN A N 1
ATOM 2324 C CA . ASN A 1 294 ? -27.547 -14.523 -1.907 1.00 69.19 294 ASN A CA 1
ATOM 2325 C C . ASN A 1 294 ? -27.118 -15.157 -3.246 1.00 69.19 294 ASN A C 1
ATOM 2327 O O . ASN A 1 294 ? -25.950 -15.050 -3.611 1.00 69.19 294 ASN A O 1
ATOM 2331 N N . ALA A 1 295 ? -28.045 -15.797 -3.965 1.00 65.44 295 ALA A N 1
ATOM 2332 C CA . ALA A 1 295 ? -27.782 -16.537 -5.204 1.00 65.44 295 ALA A CA 1
ATOM 2333 C C . ALA A 1 295 ? -28.306 -15.830 -6.467 1.00 65.44 295 ALA A C 1
ATOM 2335 O O . ALA A 1 295 ? -27.914 -16.178 -7.576 1.00 65.44 295 ALA A O 1
ATOM 2336 N N . ALA A 1 296 ? -29.187 -14.840 -6.307 1.00 66.50 296 ALA A N 1
ATOM 2337 C CA . ALA A 1 296 ? -29.872 -14.144 -7.397 1.00 66.50 296 ALA A CA 1
ATOM 2338 C C . ALA A 1 296 ? -29.596 -12.628 -7.352 1.00 66.50 296 ALA A C 1
ATOM 2340 O O . ALA A 1 296 ? -30.509 -11.803 -7.318 1.00 66.50 296 ALA A O 1
ATOM 2341 N N . GLY A 1 297 ? -28.308 -12.270 -7.314 1.00 66.94 297 GLY A N 1
ATOM 2342 C CA . GLY A 1 297 ? -27.841 -10.888 -7.466 1.00 66.94 297 GLY A CA 1
ATOM 2343 C C . GLY A 1 297 ? -27.914 -10.401 -8.919 1.00 66.94 297 GLY A C 1
ATOM 2344 O O . GLY A 1 297 ? -28.039 -11.207 -9.839 1.00 66.94 297 GLY A O 1
ATOM 2345 N N . GLY A 1 298 ? -27.834 -9.084 -9.134 1.00 73.06 298 GLY A N 1
ATOM 2346 C CA . GLY A 1 298 ? -27.798 -8.486 -10.475 1.00 73.06 298 GLY A CA 1
ATOM 2347 C C . GLY A 1 298 ? -29.121 -8.603 -11.238 1.00 73.06 298 GLY A C 1
ATOM 2348 O O . GLY A 1 298 ? -30.191 -8.306 -10.694 1.00 73.06 298 GLY A O 1
ATOM 2349 N N . GLY A 1 299 ? -29.065 -9.047 -12.496 1.00 68.19 299 GLY A N 1
ATOM 2350 C CA . GLY A 1 299 ? -30.228 -9.197 -13.381 1.00 68.19 299 GLY A CA 1
ATOM 2351 C C . GLY A 1 299 ? -31.255 -10.219 -12.892 1.00 68.19 299 GLY A C 1
ATOM 2352 O O . GLY A 1 299 ? -32.437 -10.117 -13.218 1.00 68.19 299 GLY A O 1
ATOM 2353 N N . TRP A 1 300 ? -30.844 -11.145 -12.019 1.00 74.62 300 TRP A N 1
ATOM 2354 C CA . TRP A 1 300 ? -31.729 -12.124 -11.379 1.00 74.62 300 TRP A CA 1
ATOM 2355 C C . TRP A 1 300 ? -32.486 -11.580 -10.158 1.00 74.62 300 TRP A C 1
ATOM 2357 O O . TRP A 1 300 ? -33.330 -12.289 -9.610 1.00 74.62 300 TRP A O 1
ATOM 2367 N N . SER A 1 301 ? -32.259 -10.321 -9.758 1.00 70.94 301 SER A N 1
ATOM 2368 C CA . SER A 1 301 ? -32.983 -9.679 -8.643 1.00 70.94 301 SER A CA 1
ATOM 2369 C C . SER A 1 301 ? -34.506 -9.654 -8.832 1.00 70.94 301 SER A C 1
ATOM 2371 O O . SER A 1 301 ? -35.255 -9.630 -7.861 1.00 70.94 301 SER A O 1
ATOM 2373 N N . VAL A 1 302 ? -34.989 -9.771 -10.071 1.00 71.88 302 VAL A N 1
ATOM 2374 C CA . VAL A 1 302 ? -36.422 -9.903 -10.381 1.00 71.88 302 VAL A CA 1
ATOM 2375 C C . VAL A 1 302 ? -37.064 -11.120 -9.695 1.00 71.88 302 VAL A C 1
ATOM 2377 O O . VAL A 1 302 ? -38.248 -11.086 -9.380 1.00 71.88 302 VAL A O 1
ATOM 2380 N N . TYR A 1 303 ? -36.299 -12.184 -9.428 1.00 71.56 303 TYR A N 1
ATOM 2381 C CA . TYR A 1 303 ? -36.795 -13.407 -8.779 1.00 71.56 303 TYR A CA 1
ATOM 2382 C C . TYR A 1 303 ? -36.701 -13.375 -7.246 1.00 71.56 303 TYR A C 1
ATOM 2384 O O . TYR A 1 303 ? -37.178 -14.295 -6.568 1.00 71.56 303 TYR A O 1
ATOM 2392 N N . THR A 1 304 ? -36.055 -12.352 -6.682 1.00 68.44 304 THR A N 1
ATOM 2393 C CA . THR A 1 304 ? -35.918 -12.196 -5.229 1.00 68.44 304 THR A CA 1
ATOM 2394 C C . THR A 1 304 ? -37.003 -11.308 -4.644 1.00 68.44 304 THR A C 1
ATOM 2396 O O . THR A 1 304 ? -37.412 -11.535 -3.505 1.00 68.44 304 THR A O 1
ATOM 2399 N N . GLU A 1 305 ? -37.507 -10.360 -5.431 1.00 64.19 305 GLU A N 1
ATOM 2400 C CA . GLU A 1 305 ? -38.647 -9.531 -5.071 1.00 64.19 305 GLU A CA 1
ATOM 2401 C C . GLU A 1 305 ? -39.954 -10.306 -5.273 1.00 64.19 305 GLU A C 1
ATOM 2403 O O . GLU A 1 305 ? -40.257 -10.799 -6.359 1.00 64.19 305 GLU A O 1
ATOM 2408 N N . GLU A 1 306 ? -40.774 -10.393 -4.227 1.00 58.38 306 GLU A N 1
ATOM 2409 C CA . GLU A 1 306 ? -42.186 -10.709 -4.420 1.00 58.38 306 GLU A CA 1
ATOM 2410 C C . GLU A 1 306 ? -42.785 -9.572 -5.252 1.00 58.38 306 GLU A C 1
ATOM 2412 O O . GLU A 1 306 ? -42.816 -8.422 -4.804 1.00 58.38 306 GLU A O 1
ATOM 2417 N N . LYS A 1 307 ? -43.228 -9.859 -6.485 1.00 56.00 307 LYS A N 1
ATOM 2418 C CA . LYS A 1 307 ? -43.969 -8.880 -7.289 1.00 56.00 307 LYS A CA 1
ATOM 2419 C C . LYS A 1 307 ? -45.092 -8.318 -6.415 1.00 56.00 307 LYS A C 1
ATOM 2421 O O . LYS A 1 307 ? -46.030 -9.033 -6.077 1.00 56.00 307 LYS A O 1
ATOM 2426 N N . ARG A 1 308 ? -45.017 -7.022 -6.091 1.00 48.62 308 ARG A N 1
ATOM 2427 C CA . ARG A 1 308 ? -45.979 -6.290 -5.239 1.00 48.62 308 ARG A CA 1
ATOM 2428 C C . ARG A 1 308 ? -47.435 -6.329 -5.726 1.00 48.62 308 ARG A C 1
ATOM 2430 O O . ARG A 1 308 ? -48.316 -5.884 -5.002 1.00 48.62 308 ARG A O 1
ATOM 2437 N N . ASN A 1 309 ? -47.688 -6.871 -6.914 1.00 46.84 309 ASN A N 1
ATOM 2438 C CA . ASN A 1 309 ? -49.011 -7.009 -7.502 1.00 46.84 309 ASN A CA 1
ATOM 2439 C C . ASN A 1 309 ? -49.278 -8.478 -7.836 1.00 46.84 309 ASN A C 1
ATOM 2441 O O . ASN A 1 309 ? -49.014 -8.845 -8.976 1.00 46.84 309 ASN A O 1
ATOM 2445 N N . GLY A 1 310 ? -49.757 -9.273 -6.866 1.00 48.03 310 GLY A N 1
ATOM 2446 C CA . GLY A 1 310 ? -50.611 -10.469 -7.055 1.00 48.03 310 GLY A CA 1
ATOM 2447 C C . GLY A 1 310 ? -50.375 -11.315 -8.315 1.00 48.03 310 GLY A C 1
ATOM 2448 O O . GLY A 1 310 ? -51.294 -11.670 -9.051 1.00 48.03 310 GLY A O 1
ATOM 2449 N N . GLY A 1 311 ? -49.102 -11.491 -8.664 1.00 49.69 311 GLY A N 1
ATOM 2450 C CA . GLY A 1 311 ? -48.701 -11.658 -10.060 1.00 49.69 311 GLY A CA 1
ATOM 2451 C C . GLY A 1 311 ? -48.652 -13.109 -10.500 1.00 49.69 311 GLY A C 1
ATOM 2452 O O . GLY A 1 311 ? -48.920 -13.439 -11.645 1.00 49.69 311 GLY A O 1
ATOM 2453 N N . ASP A 1 312 ? -48.275 -13.961 -9.559 1.00 55.72 312 ASP A N 1
ATOM 2454 C CA . ASP A 1 312 ? -47.890 -15.342 -9.809 1.00 55.72 312 ASP A CA 1
ATOM 2455 C C . ASP A 1 312 ? -48.481 -16.260 -8.723 1.00 55.72 312 ASP A C 1
ATOM 2457 O O . ASP A 1 312 ? -47.942 -17.328 -8.438 1.00 55.72 312 ASP A O 1
ATOM 2461 N N . ASN A 1 313 ? -49.576 -15.847 -8.068 1.00 64.50 313 ASN A N 1
ATOM 2462 C CA . ASN A 1 313 ? -50.370 -16.781 -7.280 1.00 64.50 313 ASN A CA 1
ATOM 2463 C C . ASN A 1 313 ? -51.334 -17.485 -8.244 1.00 64.50 313 ASN A C 1
ATOM 2465 O O . ASN A 1 313 ? -52.220 -16.822 -8.779 1.00 64.50 313 ASN A O 1
ATOM 2469 N N . PRO A 1 314 ? -51.223 -18.808 -8.462 1.00 67.06 314 PRO A N 1
ATOM 2470 C CA . PRO A 1 314 ? -52.119 -19.538 -9.364 1.00 67.06 314 PRO A CA 1
ATOM 2471 C C . PRO A 1 314 ? -53.603 -19.486 -8.946 1.00 67.06 314 PRO A C 1
ATOM 2473 O O . PRO A 1 314 ? -54.462 -19.963 -9.682 1.00 67.06 314 PRO A O 1
ATOM 2476 N N . LEU A 1 315 ? -53.908 -18.921 -7.772 1.00 72.94 315 LEU A N 1
ATOM 2477 C CA . LEU A 1 315 ? -55.258 -18.678 -7.262 1.00 72.94 315 LEU A CA 1
ATOM 2478 C C . LEU A 1 315 ? -55.813 -17.277 -7.589 1.00 72.94 315 LEU A C 1
ATOM 2480 O O . LEU A 1 315 ? -57.005 -17.048 -7.391 1.00 72.94 315 LEU A O 1
ATOM 2484 N N . GLU A 1 316 ? -54.995 -16.344 -8.083 1.00 67.75 316 GLU A N 1
ATOM 2485 C CA . GLU A 1 316 ? -55.457 -15.034 -8.551 1.00 67.75 316 GLU A CA 1
ATOM 2486 C C . GLU A 1 316 ? -55.697 -15.073 -10.065 1.00 67.75 316 GLU A C 1
ATOM 2488 O O . GLU A 1 316 ? -54.780 -15.241 -10.867 1.00 67.75 316 GLU A O 1
ATOM 2493 N N . ILE A 1 317 ? -56.962 -14.929 -10.470 1.00 64.31 317 ILE A N 1
ATOM 2494 C CA . ILE A 1 317 ? -57.361 -14.918 -11.880 1.00 64.31 317 ILE A CA 1
ATOM 2495 C C . ILE A 1 317 ? -56.889 -13.605 -12.508 1.00 64.31 317 ILE A C 1
ATOM 2497 O O . ILE A 1 317 ? -57.470 -12.545 -12.270 1.00 64.31 317 ILE A O 1
ATOM 2501 N N . GLN A 1 318 ? -55.857 -13.676 -13.343 1.00 58.41 318 GLN A N 1
ATOM 2502 C CA . GLN A 1 318 ? -55.423 -12.546 -14.153 1.00 58.41 318 GLN A CA 1
ATOM 2503 C C . GLN A 1 318 ? -56.191 -12.513 -15.470 1.00 58.41 318 GLN A C 1
ATOM 2505 O O . GLN A 1 318 ? -56.126 -13.443 -16.272 1.00 58.41 318 GLN A O 1
ATOM 2510 N N . LEU A 1 319 ? -56.911 -11.417 -15.708 1.00 61.22 319 LEU A N 1
ATOM 2511 C CA . LEU A 1 319 ? -57.405 -11.096 -17.043 1.00 61.22 319 LEU A CA 1
ATOM 2512 C C . LEU A 1 319 ? -56.188 -10.782 -17.932 1.00 61.22 319 LEU A C 1
ATOM 2514 O O . LEU A 1 319 ? -55.346 -9.982 -17.512 1.00 61.22 319 LEU A O 1
ATOM 2518 N N . PRO A 1 320 ? -56.062 -11.385 -19.130 1.00 54.88 320 PRO A N 1
ATOM 2519 C CA . PRO A 1 320 ? -54.963 -11.078 -20.034 1.00 54.88 320 PRO A CA 1
ATOM 2520 C C . PRO A 1 320 ? -54.992 -9.584 -20.360 1.00 54.88 320 PRO A C 1
ATOM 2522 O O . PRO A 1 320 ? -55.994 -9.066 -20.859 1.00 54.88 320 PRO A O 1
ATOM 2525 N N . LYS A 1 321 ? -53.907 -8.876 -20.034 1.00 53.41 321 LYS A N 1
ATOM 2526 C CA . LYS A 1 321 ? -53.748 -7.486 -20.459 1.00 53.41 321 LYS A CA 1
ATOM 2527 C C . LYS A 1 321 ? -53.597 -7.460 -21.985 1.00 53.41 321 LYS A C 1
ATOM 2529 O O . LYS A 1 321 ? -52.832 -8.272 -22.507 1.00 53.41 321 LYS A O 1
ATOM 2534 N N . PRO A 1 322 ? -54.310 -6.573 -22.701 1.00 45.16 322 PRO A N 1
ATOM 2535 C CA . PRO A 1 322 ? -54.124 -6.416 -24.137 1.00 45.16 322 PRO A CA 1
ATOM 2536 C C . PRO A 1 322 ? -52.668 -6.029 -24.432 1.00 45.16 322 PRO A C 1
ATOM 2538 O O . PRO A 1 322 ? -52.070 -5.239 -23.705 1.00 45.16 322 PRO A O 1
ATOM 2541 N N . GLU A 1 323 ? -52.103 -6.584 -25.506 1.00 47.69 323 GLU A N 1
ATOM 2542 C CA . GLU A 1 323 ? -50.695 -6.427 -25.925 1.00 47.69 323 GLU A CA 1
ATOM 2543 C C . GLU A 1 323 ? -50.269 -4.965 -26.197 1.00 47.69 323 GLU A C 1
ATOM 2545 O O . GLU A 1 323 ? -49.098 -4.692 -26.445 1.00 47.69 323 GLU A O 1
ATOM 2550 N N . SER A 1 324 ? -51.199 -4.009 -26.110 1.00 42.12 324 SER A N 1
ATOM 2551 C CA . SER A 1 324 ? -50.982 -2.573 -26.303 1.00 42.12 324 SER A CA 1
ATOM 2552 C C . SER A 1 324 ? -50.285 -1.853 -25.141 1.00 42.12 324 SER A C 1
ATOM 2554 O O . SER A 1 324 ? -49.908 -0.700 -25.313 1.00 42.12 324 SER A O 1
ATOM 2556 N N . ASP A 1 325 ? -50.107 -2.503 -23.985 1.00 41.50 325 ASP A N 1
ATOM 2557 C CA . ASP A 1 325 ? -49.454 -1.908 -22.802 1.00 41.50 32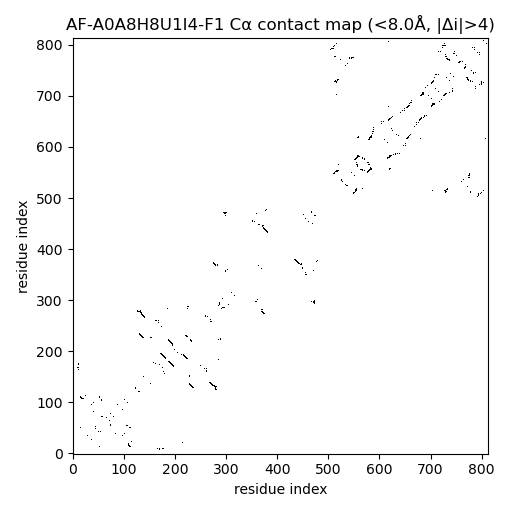5 ASP A CA 1
ATOM 2558 C C . ASP A 1 325 ? -47.986 -2.353 -22.632 1.00 41.50 325 ASP A C 1
ATOM 2560 O O . ASP A 1 325 ? -47.393 -2.213 -21.559 1.00 41.50 325 ASP A O 1
ATOM 2564 N N . ILE A 1 326 ? -47.366 -2.900 -23.683 1.00 42.50 326 ILE A N 1
ATOM 2565 C CA . ILE A 1 326 ? -45.903 -2.935 -23.765 1.00 42.50 326 ILE A CA 1
ATOM 2566 C C . ILE A 1 326 ? -45.479 -1.482 -23.980 1.00 42.50 326 ILE A C 1
ATOM 2568 O O . ILE A 1 326 ? -45.773 -0.936 -25.036 1.00 42.50 326 ILE A O 1
ATOM 2572 N N . ASP A 1 327 ? -44.848 -0.860 -22.977 1.00 41.41 327 ASP A N 1
ATOM 2573 C CA . ASP A 1 327 ? -44.419 0.549 -22.948 1.00 41.41 327 ASP A CA 1
ATOM 2574 C C . ASP A 1 327 ? -43.573 0.963 -24.182 1.00 41.41 327 ASP A C 1
ATOM 2576 O O . ASP A 1 327 ? -42.359 1.184 -24.111 1.00 41.41 327 ASP A O 1
ATOM 2580 N N . GLU A 1 328 ? -44.212 1.165 -25.334 1.00 39.03 328 GLU A N 1
ATOM 2581 C CA . GLU A 1 328 ? -43.752 2.094 -26.348 1.00 39.03 328 GLU A CA 1
ATOM 2582 C C . GLU A 1 328 ? -43.985 3.493 -25.789 1.00 39.03 328 GLU A C 1
ATOM 2584 O O . GLU A 1 328 ? -45.024 4.117 -25.986 1.00 39.03 328 GLU A O 1
ATOM 2589 N N . LEU A 1 329 ? -42.993 4.009 -25.066 1.00 37.19 329 LEU A N 1
ATOM 2590 C CA . LEU A 1 329 ? -42.936 5.418 -24.689 1.00 37.19 329 LEU A CA 1
ATOM 2591 C C . LEU A 1 329 ? -42.797 6.297 -25.953 1.00 37.19 329 LEU A C 1
ATOM 2593 O O . LEU A 1 329 ? -41.699 6.786 -26.261 1.00 37.19 329 LEU A O 1
ATOM 2597 N N . GLN A 1 330 ? -43.899 6.483 -26.682 1.00 37.28 330 GLN A N 1
ATOM 2598 C CA . GLN A 1 330 ? -44.138 7.580 -27.611 1.00 37.28 330 GLN A CA 1
ATOM 2599 C C . GLN A 1 330 ? -44.576 8.797 -26.793 1.00 37.28 330 GLN A C 1
ATOM 2601 O O . GLN A 1 330 ? -45.701 8.868 -26.313 1.00 37.28 330 GLN A O 1
ATOM 2606 N N . GLU A 1 331 ? -43.679 9.767 -26.626 1.00 37.22 331 GLU A N 1
ATOM 2607 C CA . GLU A 1 331 ? -44.067 11.097 -26.155 1.00 37.22 331 GLU A CA 1
ATOM 2608 C C . GLU A 1 331 ? -44.405 11.988 -27.357 1.00 37.22 331 GLU A C 1
ATOM 2610 O O . GLU A 1 331 ? -43.589 12.184 -28.268 1.00 37.22 331 GLU A O 1
ATOM 2615 N N . ASP A 1 332 ? -45.625 12.524 -27.332 1.00 38.06 332 ASP A N 1
ATOM 2616 C CA . ASP A 1 332 ? -46.127 13.577 -28.208 1.00 38.06 332 ASP A CA 1
ATOM 2617 C C . ASP A 1 332 ? -45.209 14.810 -28.186 1.00 38.06 332 ASP A C 1
ATOM 2619 O O . ASP A 1 332 ? -44.905 15.377 -27.136 1.00 38.06 332 ASP A O 1
ATOM 2623 N N . MET A 1 333 ? -44.785 15.274 -29.366 1.00 32.22 333 MET A N 1
ATOM 2624 C CA . MET A 1 333 ? -43.956 16.477 -29.514 1.00 32.22 333 MET A CA 1
ATOM 2625 C C . MET A 1 333 ? -44.768 17.649 -30.088 1.00 32.22 333 MET A C 1
ATOM 2627 O O . MET A 1 333 ? -45.356 17.503 -31.165 1.00 32.22 333 MET A O 1
ATOM 2631 N N . PRO A 1 334 ? -44.713 18.855 -29.485 1.00 38.44 334 PRO A N 1
ATOM 2632 C CA . PRO A 1 334 ? -45.289 20.055 -30.078 1.00 38.44 334 PRO A CA 1
ATOM 2633 C C . PRO A 1 334 ? -44.554 20.447 -31.365 1.00 38.44 334 PRO A C 1
ATOM 2635 O O . PRO A 1 334 ? -43.321 20.415 -31.459 1.00 38.44 334 PRO A O 1
ATOM 2638 N N . LYS A 1 335 ? -45.326 20.851 -32.377 1.00 43.19 335 LYS A N 1
ATOM 2639 C CA . LYS A 1 335 ? -44.812 21.352 -33.654 1.00 43.19 335 LYS A CA 1
ATOM 2640 C C . LYS A 1 335 ? -44.132 22.708 -33.459 1.00 43.19 335 LYS A C 1
ATOM 2642 O O . LYS A 1 335 ? -44.790 23.709 -33.213 1.00 43.19 335 LYS A O 1
ATOM 2647 N N . GLY A 1 336 ? -42.823 22.722 -33.700 1.00 43.00 336 GLY A N 1
ATOM 2648 C CA . GLY A 1 336 ? -42.064 23.928 -34.017 1.00 43.00 336 GLY A CA 1
ATOM 2649 C C . GLY A 1 336 ? -41.015 24.285 -32.976 1.00 43.00 336 GLY A C 1
ATOM 2650 O O . GLY A 1 336 ? -41.327 24.954 -32.009 1.00 43.00 336 GLY A O 1
ATOM 2651 N N . LEU A 1 337 ? -39.765 23.877 -33.218 1.00 36.81 337 LEU A N 1
ATOM 2652 C CA . LEU A 1 337 ? -38.539 24.673 -33.038 1.00 36.81 337 LEU A CA 1
ATOM 2653 C C . LEU A 1 337 ? -37.315 23.774 -33.288 1.00 36.81 337 LEU A C 1
ATOM 2655 O O . LEU A 1 337 ? -37.158 22.721 -32.685 1.00 36.81 337 LEU A O 1
ATOM 2659 N N . LYS A 1 338 ? -36.490 24.209 -34.250 1.00 36.44 338 LYS A N 1
ATOM 2660 C CA . LYS A 1 338 ? -35.107 23.810 -34.581 1.00 36.44 338 LYS A CA 1
ATOM 2661 C C . LYS A 1 338 ? -34.708 22.353 -34.270 1.00 36.44 338 LYS A C 1
ATOM 2663 O O . LYS A 1 338 ? -34.388 22.007 -33.139 1.00 36.44 338 LYS A O 1
ATOM 2668 N N . ARG A 1 339 ? -34.589 21.540 -35.333 1.00 41.06 339 ARG A N 1
ATOM 2669 C CA . ARG A 1 339 ? -33.919 20.223 -35.354 1.00 41.06 339 ARG A CA 1
ATOM 2670 C C . ARG A 1 339 ? -32.543 20.286 -34.659 1.00 41.06 339 ARG A C 1
ATOM 2672 O O . ARG A 1 339 ? -31.536 20.580 -35.295 1.00 41.06 339 ARG A O 1
ATOM 2679 N N . ARG A 1 340 ? -32.500 19.969 -33.364 1.00 41.69 340 ARG A N 1
ATOM 2680 C CA . ARG A 1 340 ? -31.317 19.439 -32.673 1.00 41.69 340 ARG A CA 1
ATOM 2681 C C . ARG A 1 340 ? -31.346 17.906 -32.787 1.00 41.69 340 ARG A C 1
ATOM 2683 O O . ARG A 1 340 ? -32.413 17.313 -32.926 1.00 41.69 340 ARG A O 1
ATOM 2690 N N . ARG A 1 341 ? -30.162 17.291 -32.864 1.00 44.44 341 ARG A N 1
ATOM 2691 C CA . ARG A 1 341 ? -29.903 15.883 -33.232 1.00 44.44 341 ARG A CA 1
ATOM 2692 C C . ARG A 1 341 ? -30.772 14.872 -32.447 1.00 44.44 341 ARG A C 1
ATOM 2694 O O . ARG A 1 341 ? -30.426 14.511 -31.337 1.00 44.44 341 ARG A O 1
ATOM 2701 N N . LYS A 1 342 ? -31.840 14.344 -33.064 1.00 48.28 342 LYS A N 1
ATOM 2702 C CA . LYS A 1 342 ? -32.734 13.297 -32.504 1.00 48.28 342 LYS A CA 1
ATOM 2703 C C . LYS A 1 342 ? -32.121 11.883 -32.409 1.00 48.28 342 LYS A C 1
ATOM 2705 O O . LYS A 1 342 ? -32.772 10.983 -31.888 1.00 48.28 342 LYS A O 1
ATOM 2710 N N . TYR A 1 343 ? -30.926 11.656 -32.959 1.00 49.28 343 TYR A N 1
ATOM 2711 C CA . TYR A 1 343 ? -30.324 10.316 -33.032 1.00 49.28 343 TYR A CA 1
ATOM 2712 C C . TYR A 1 343 ? -29.692 9.874 -31.698 1.00 49.28 343 TYR A C 1
ATOM 2714 O O . TYR A 1 343 ? -29.763 8.696 -31.368 1.00 49.28 343 TYR A O 1
ATOM 2722 N N . ASP A 1 344 ? -29.162 10.806 -30.894 1.00 59.84 344 ASP A N 1
ATOM 2723 C CA . ASP A 1 344 ? -28.503 10.474 -29.618 1.00 59.84 344 ASP A CA 1
ATOM 2724 C C . ASP A 1 344 ? -29.498 10.093 -28.508 1.00 59.84 344 ASP A C 1
ATOM 2726 O O . ASP A 1 344 ? -29.273 9.118 -27.794 1.00 59.84 344 ASP A O 1
ATOM 2730 N N . ASP A 1 345 ? -30.644 10.773 -28.395 1.00 67.12 345 ASP A N 1
ATOM 2731 C CA . ASP A 1 345 ? -31.569 10.563 -27.265 1.00 67.12 345 ASP A CA 1
ATOM 2732 C C . ASP A 1 345 ? -32.211 9.165 -27.252 1.00 67.12 345 ASP A C 1
ATOM 2734 O O . ASP A 1 345 ? -32.379 8.560 -26.191 1.00 67.12 345 ASP A O 1
ATOM 2738 N N . ARG A 1 346 ? -32.529 8.601 -28.429 1.00 73.44 346 ARG A N 1
ATOM 2739 C CA . ARG A 1 346 ? -33.062 7.227 -28.539 1.00 73.44 346 ARG A CA 1
ATOM 2740 C C . ARG A 1 346 ? -32.020 6.180 -28.150 1.00 73.44 346 ARG A C 1
ATOM 2742 O O . ARG A 1 346 ? -32.356 5.201 -27.486 1.00 73.44 346 ARG A O 1
ATOM 2749 N N . VAL A 1 347 ? -30.763 6.399 -28.533 1.00 75.62 347 VAL A N 1
ATOM 2750 C CA . VAL A 1 347 ? -29.648 5.504 -28.201 1.00 75.62 347 VAL A CA 1
ATOM 2751 C C . VAL A 1 347 ? -29.357 5.557 -26.701 1.00 75.62 347 VAL A C 1
ATOM 2753 O O . VAL A 1 347 ? -29.219 4.511 -26.071 1.00 75.62 347 VAL A O 1
ATOM 2756 N N . VAL A 1 348 ? -29.359 6.750 -26.101 1.00 78.56 348 VAL A N 1
ATOM 2757 C CA . VAL A 1 348 ? -29.204 6.928 -24.649 1.00 78.56 348 VAL A CA 1
ATOM 2758 C C . VAL A 1 348 ? -30.362 6.278 -23.883 1.00 78.56 348 VAL A C 1
ATOM 2760 O O . VAL A 1 348 ? -30.126 5.582 -22.896 1.00 78.56 348 VAL A O 1
ATOM 2763 N N . LYS A 1 349 ? -31.611 6.424 -24.350 1.00 82.19 349 LYS A N 1
ATOM 2764 C CA . LYS A 1 349 ? -32.783 5.772 -23.737 1.00 82.19 349 LYS A CA 1
ATOM 2765 C C . LYS A 1 349 ? -32.693 4.244 -23.808 1.00 82.19 349 LYS A C 1
ATOM 2767 O O . LYS A 1 349 ? -32.929 3.584 -22.799 1.00 82.19 349 LYS A O 1
ATOM 2772 N N . ARG A 1 350 ? -32.282 3.682 -24.954 1.00 81.88 350 ARG A N 1
ATOM 2773 C CA . ARG A 1 350 ? -32.045 2.235 -25.103 1.00 81.88 350 ARG A CA 1
ATOM 2774 C C . ARG A 1 350 ? -30.951 1.746 -24.151 1.00 81.88 350 ARG A C 1
ATOM 2776 O O . ARG A 1 350 ? -31.182 0.779 -23.438 1.00 81.88 350 ARG A O 1
ATOM 2783 N N . ARG A 1 351 ? -29.808 2.439 -24.065 1.00 82.19 351 ARG A N 1
ATOM 2784 C CA . ARG A 1 351 ? -28.707 2.084 -23.142 1.00 82.19 351 ARG A CA 1
ATOM 2785 C C . ARG A 1 351 ? -29.150 2.076 -21.680 1.00 82.19 351 ARG A C 1
ATOM 2787 O O . ARG A 1 351 ? -28.836 1.137 -20.957 1.00 82.19 351 ARG A O 1
ATOM 2794 N N . LYS A 1 352 ? -29.939 3.070 -21.260 1.00 83.56 352 LYS A N 1
ATOM 2795 C CA . LYS A 1 352 ? -30.519 3.118 -19.907 1.00 83.56 352 LYS A CA 1
ATOM 2796 C C . LYS A 1 352 ? -31.493 1.967 -19.639 1.00 83.56 352 LYS A C 1
ATOM 2798 O O . LYS A 1 352 ? -31.479 1.415 -18.544 1.00 83.56 352 LYS A O 1
ATOM 2803 N N . MET A 1 353 ? -32.306 1.573 -20.623 1.00 83.31 353 MET A N 1
ATOM 2804 C CA . MET A 1 353 ? -33.187 0.404 -20.492 1.00 83.31 353 MET A CA 1
ATOM 2805 C C . MET A 1 353 ? -32.399 -0.909 -20.416 1.00 83.31 353 MET A C 1
ATOM 2807 O O . MET A 1 353 ? -32.703 -1.736 -19.562 1.00 83.31 353 MET A O 1
ATOM 2811 N N . VAL A 1 354 ? -31.349 -1.074 -21.229 1.00 83.81 354 VAL A N 1
ATOM 2812 C CA . VAL A 1 354 ? -30.448 -2.240 -21.168 1.00 83.81 354 VAL A CA 1
ATOM 2813 C C . VAL A 1 354 ? -29.748 -2.316 -19.808 1.00 83.81 354 VAL A C 1
ATOM 2815 O O . VAL A 1 354 ? -29.733 -3.377 -19.189 1.00 83.81 354 VAL A O 1
ATOM 2818 N N . ALA A 1 355 ? -29.237 -1.193 -19.294 1.00 82.69 355 ALA A N 1
ATOM 2819 C CA . ALA A 1 355 ? -28.640 -1.131 -17.961 1.00 82.69 355 ALA A CA 1
ATOM 2820 C C . ALA A 1 355 ? -29.649 -1.514 -16.863 1.00 82.69 355 ALA A C 1
ATOM 2822 O O . ALA A 1 355 ? -29.334 -2.320 -15.990 1.00 82.69 355 ALA A O 1
ATOM 2823 N N . LYS A 1 356 ? -30.888 -1.007 -16.938 1.00 83.25 356 LYS A N 1
ATOM 2824 C CA . LYS A 1 356 ? -31.967 -1.368 -16.002 1.00 83.25 356 LYS A CA 1
ATOM 2825 C C . LYS A 1 356 ? -32.331 -2.858 -16.080 1.00 83.25 356 LYS A C 1
ATOM 2827 O O . LYS A 1 356 ? -32.540 -3.472 -15.043 1.00 83.25 356 LYS A O 1
ATOM 2832 N N . GLY A 1 357 ? -32.378 -3.446 -17.276 1.00 81.19 357 GLY A N 1
ATOM 2833 C CA . GLY A 1 357 ? -32.656 -4.874 -17.456 1.00 81.19 357 GLY A CA 1
ATOM 2834 C C . GLY A 1 357 ? -31.538 -5.779 -16.932 1.00 81.19 357 GLY A C 1
ATOM 2835 O O . GLY A 1 357 ? -31.817 -6.805 -16.325 1.00 81.19 357 GLY A O 1
ATOM 2836 N N . ARG A 1 358 ? -30.271 -5.386 -17.121 1.00 81.56 358 ARG A N 1
ATOM 2837 C CA . ARG A 1 358 ? -29.101 -6.177 -16.701 1.00 81.56 358 ARG A CA 1
ATOM 2838 C C . ARG A 1 358 ? -28.798 -6.090 -15.207 1.00 81.56 358 ARG A C 1
ATOM 2840 O O . ARG A 1 358 ? -28.433 -7.095 -14.623 1.00 81.56 358 ARG A O 1
ATOM 2847 N N . PHE A 1 359 ? -28.913 -4.914 -14.592 1.00 77.56 359 PHE A N 1
ATOM 2848 C CA . PHE A 1 359 ? -28.608 -4.725 -13.164 1.00 77.56 359 PHE A CA 1
ATOM 2849 C C . PHE A 1 359 ? -29.858 -4.810 -12.266 1.00 77.56 359 PHE A C 1
ATOM 2851 O O . PHE A 1 359 ? -29.739 -4.894 -11.041 1.00 77.56 359 PHE A O 1
ATOM 2858 N N . GLY A 1 360 ? -31.061 -4.781 -12.848 1.00 77.25 360 GLY A N 1
ATOM 2859 C CA . GLY A 1 360 ? -32.323 -4.778 -12.111 1.00 77.25 360 GLY A CA 1
ATOM 2860 C C . GLY A 1 360 ? -32.425 -3.598 -11.138 1.00 77.25 360 GLY A C 1
ATOM 2861 O O . GLY A 1 360 ? -32.112 -2.452 -11.481 1.00 77.25 360 GLY A O 1
ATOM 2862 N N . ASN A 1 361 ? -32.835 -3.894 -9.903 1.00 72.00 361 ASN A N 1
ATOM 2863 C CA . ASN A 1 361 ? -32.923 -2.918 -8.809 1.00 72.00 361 ASN A CA 1
ATOM 2864 C C . ASN A 1 361 ? -31.621 -2.801 -7.992 1.00 72.00 361 ASN A C 1
ATOM 2866 O O . ASN A 1 361 ? -31.573 -2.072 -7.002 1.00 72.00 361 ASN A O 1
ATOM 2870 N N . THR A 1 362 ? -30.556 -3.492 -8.407 1.00 70.75 362 THR A N 1
ATOM 2871 C CA . THR A 1 362 ? -29.245 -3.455 -7.743 1.00 70.75 362 THR A CA 1
ATOM 2872 C C . THR A 1 362 ? -28.306 -2.423 -8.384 1.00 70.75 362 THR A C 1
ATOM 2874 O O . THR A 1 362 ? -28.584 -1.878 -9.459 1.00 70.75 362 THR A O 1
ATOM 2877 N N . ALA A 1 363 ? -27.183 -2.134 -7.713 1.00 70.44 363 ALA A N 1
ATOM 2878 C CA . ALA A 1 363 ? -26.112 -1.274 -8.224 1.00 70.44 363 ALA A CA 1
ATOM 2879 C C . ALA A 1 363 ? -26.558 0.162 -8.560 1.00 70.44 363 ALA A C 1
ATOM 2881 O O . ALA A 1 363 ? -26.181 0.723 -9.594 1.00 70.44 363 ALA A O 1
ATOM 2882 N N . LEU A 1 364 ? -27.387 0.759 -7.701 1.00 76.62 364 LEU A N 1
ATOM 2883 C CA . LEU A 1 364 ? -27.769 2.165 -7.833 1.00 76.62 364 LEU A CA 1
ATOM 2884 C C . LEU A 1 364 ? -26.682 3.055 -7.198 1.00 76.62 364 LEU A C 1
ATOM 2886 O O . LEU A 1 364 ? -26.126 2.674 -6.170 1.00 76.62 364 LEU A O 1
ATOM 2890 N N . PRO A 1 365 ? -26.389 4.245 -7.759 1.00 66.25 365 PRO A N 1
ATOM 2891 C CA . PRO A 1 365 ? -25.329 5.122 -7.245 1.00 66.25 365 PRO A CA 1
ATOM 2892 C C . PRO A 1 365 ? -25.470 5.494 -5.758 1.00 66.25 365 PRO A C 1
ATOM 2894 O O . PRO A 1 365 ? -24.458 5.649 -5.081 1.00 66.25 365 PRO A O 1
ATOM 2897 N N . ASP A 1 366 ? -26.708 5.564 -5.255 1.00 68.31 366 ASP A N 1
ATOM 2898 C CA . ASP A 1 366 ? -27.043 5.983 -3.887 1.00 68.31 366 ASP A CA 1
ATOM 2899 C C . ASP A 1 366 ? -27.591 4.837 -3.008 1.00 68.31 366 ASP A C 1
ATOM 2901 O O . ASP A 1 366 ? -28.226 5.089 -1.986 1.00 68.31 366 ASP A O 1
ATOM 2905 N N . ASP A 1 367 ? -27.380 3.564 -3.374 1.00 68.75 367 ASP A N 1
ATOM 2906 C CA . ASP A 1 367 ? -27.938 2.429 -2.612 1.00 68.75 367 ASP A CA 1
ATOM 2907 C C . ASP A 1 367 ? -27.277 2.190 -1.240 1.00 68.75 367 ASP A C 1
ATOM 2909 O O . ASP A 1 367 ? -27.784 1.397 -0.447 1.00 68.75 367 ASP A O 1
ATOM 2913 N N . GLY A 1 368 ? -26.146 2.845 -0.946 1.00 62.19 368 GLY A N 1
ATOM 2914 C CA . GLY A 1 368 ? -25.386 2.651 0.296 1.00 62.19 368 GLY A CA 1
ATOM 2915 C C . GLY A 1 368 ? -24.774 1.248 0.453 1.00 62.19 368 GLY A C 1
ATOM 2916 O O . GLY A 1 368 ? -24.227 0.924 1.510 1.00 62.19 368 GLY A O 1
ATOM 2917 N N . LYS A 1 369 ? -24.830 0.419 -0.597 1.00 68.56 369 LYS A N 1
ATOM 2918 C CA . LYS A 1 369 ? -24.409 -0.991 -0.645 1.00 68.56 369 LYS A CA 1
ATOM 2919 C C . LYS A 1 369 ? -23.141 -1.170 -1.488 1.00 68.56 369 LYS A C 1
ATOM 2921 O O . LYS A 1 369 ? -22.941 -2.185 -2.153 1.00 68.56 369 LYS A O 1
ATOM 2926 N N . GLY A 1 370 ? -22.261 -0.172 -1.444 1.00 67.31 370 GLY A N 1
ATOM 2927 C CA . GLY A 1 370 ? -21.043 -0.130 -2.243 1.00 67.31 370 GLY A CA 1
ATOM 2928 C C . GLY A 1 370 ? -20.073 -1.273 -1.946 1.00 67.31 370 GLY A C 1
ATOM 2929 O O . GLY A 1 370 ? -19.566 -1.416 -0.828 1.00 67.31 370 GLY A O 1
ATOM 2930 N N . ILE A 1 371 ? -19.778 -2.063 -2.979 1.00 70.44 371 ILE A N 1
ATOM 2931 C CA . ILE A 1 371 ? -18.661 -3.010 -2.983 1.00 70.44 371 ILE A CA 1
ATOM 2932 C C . ILE A 1 371 ? -17.434 -2.265 -3.486 1.00 70.44 371 ILE A C 1
ATOM 2934 O O . ILE A 1 371 ? -17.424 -1.766 -4.612 1.00 70.44 371 ILE A O 1
ATOM 2938 N N . GLU A 1 372 ? -16.399 -2.189 -2.650 1.00 68.75 372 GLU A N 1
ATOM 2939 C CA . GLU A 1 372 ? -15.208 -1.402 -2.979 1.00 68.75 372 GLU A CA 1
ATOM 2940 C C . GLU A 1 372 ? -14.224 -2.137 -3.876 1.00 68.75 372 GLU A C 1
ATOM 2942 O O . GLU A 1 372 ? -13.424 -1.512 -4.567 1.00 68.75 372 GLU A O 1
ATOM 2947 N N . ARG A 1 373 ? -14.228 -3.467 -3.797 1.00 71.56 373 ARG A N 1
ATOM 2948 C CA . ARG A 1 373 ? -13.273 -4.308 -4.499 1.00 71.56 373 ARG A CA 1
ATOM 2949 C C . ARG A 1 373 ? -13.934 -5.596 -4.951 1.00 71.56 373 ARG A C 1
ATOM 2951 O O . ARG A 1 373 ? -14.554 -6.284 -4.142 1.00 71.56 373 ARG A O 1
ATOM 2958 N N . LEU A 1 374 ? -13.760 -5.906 -6.227 1.00 71.12 374 LEU A N 1
ATOM 2959 C CA . LEU A 1 374 ? -14.217 -7.137 -6.850 1.00 71.12 374 LEU A CA 1
ATOM 2960 C C . LEU A 1 374 ? -13.049 -7.736 -7.632 1.00 71.12 374 LEU A C 1
ATOM 2962 O O . LEU A 1 374 ? -12.605 -7.155 -8.620 1.00 71.12 374 LEU A O 1
ATOM 2966 N N . ASP A 1 375 ? -12.572 -8.890 -7.172 1.00 68.62 375 ASP A N 1
ATOM 2967 C CA . ASP A 1 375 ? -11.492 -9.637 -7.814 1.00 68.62 375 ASP A CA 1
ATOM 2968 C C . ASP A 1 375 ? -12.099 -10.855 -8.511 1.00 68.62 375 ASP A C 1
ATOM 2970 O O . ASP A 1 375 ? -12.728 -11.697 -7.863 1.00 68.62 375 ASP A O 1
ATOM 2974 N N . ILE A 1 376 ? -11.900 -10.948 -9.821 1.00 69.75 376 ILE A N 1
ATOM 2975 C CA . ILE A 1 376 ? -12.423 -12.007 -10.682 1.00 69.75 376 ILE A CA 1
ATOM 2976 C C . ILE A 1 376 ? -11.252 -12.678 -11.370 1.00 69.75 376 ILE A C 1
ATOM 2978 O O . ILE A 1 376 ? -10.336 -12.022 -11.864 1.00 69.75 376 ILE A O 1
ATOM 2982 N N . ARG A 1 377 ? -11.291 -14.003 -11.390 1.00 69.62 377 ARG A N 1
ATOM 2983 C CA . ARG A 1 377 ? -10.348 -14.834 -12.119 1.00 69.62 377 ARG A CA 1
ATOM 2984 C C . ARG A 1 377 ? -11.139 -15.630 -13.145 1.00 69.62 377 ARG A C 1
ATOM 2986 O O . ARG A 1 377 ? -12.078 -16.323 -12.765 1.00 69.62 377 ARG A O 1
ATOM 2993 N N . ILE A 1 378 ? -10.784 -15.474 -14.411 1.00 69.12 378 ILE A N 1
ATOM 2994 C CA . ILE A 1 378 ? -11.365 -16.218 -15.522 1.00 69.12 378 ILE A CA 1
ATOM 2995 C C . ILE A 1 378 ? -10.395 -17.359 -15.807 1.00 69.12 378 ILE A C 1
ATOM 2997 O O . ILE A 1 378 ? -9.268 -17.108 -16.219 1.00 69.12 378 ILE A O 1
ATOM 3001 N N . ASP A 1 379 ? -10.832 -18.586 -15.535 1.00 59.81 379 ASP A N 1
ATOM 3002 C CA . ASP A 1 379 ? -10.087 -19.818 -15.836 1.00 59.81 379 ASP A CA 1
ATOM 3003 C C . ASP A 1 379 ? -10.794 -20.633 -16.950 1.00 59.81 379 ASP A C 1
ATOM 3005 O O . ASP A 1 379 ? -10.467 -21.801 -17.182 1.00 59.81 379 ASP A O 1
ATOM 3009 N N . ASP A 1 380 ? -11.790 -20.029 -17.613 1.00 60.12 380 ASP A N 1
ATOM 3010 C CA . ASP A 1 380 ? -12.649 -20.673 -18.608 1.00 60.12 380 ASP A CA 1
ATOM 3011 C C . ASP A 1 380 ? -11.870 -21.000 -19.888 1.00 60.12 380 ASP A C 1
ATOM 3013 O O . ASP A 1 380 ? -11.033 -20.227 -20.361 1.00 60.12 380 ASP A O 1
ATOM 3017 N N . LEU A 1 381 ? -12.186 -22.157 -20.471 1.00 54.41 381 LEU A N 1
ATOM 3018 C CA . LEU A 1 381 ? -11.714 -22.540 -21.797 1.00 54.41 381 LEU A CA 1
ATOM 3019 C C . LEU A 1 381 ? -12.217 -21.515 -22.816 1.00 54.41 381 LEU A C 1
ATOM 3021 O O . LEU A 1 381 ? -13.424 -21.293 -22.936 1.00 54.41 381 LEU A O 1
ATOM 3025 N N . PHE A 1 382 ? -11.302 -20.895 -23.557 1.00 48.84 382 PHE A N 1
ATOM 3026 C CA . PHE A 1 382 ? -11.702 -20.023 -24.651 1.00 48.84 382 PHE A CA 1
ATOM 3027 C C . PHE A 1 382 ? -12.233 -20.911 -25.787 1.00 48.84 382 PHE A C 1
ATOM 3029 O O . PHE A 1 382 ? -11.531 -21.851 -26.168 1.00 48.84 382 PHE A O 1
ATOM 3036 N N . PRO A 1 383 ? -13.445 -20.679 -26.332 1.00 51.81 383 PRO A N 1
ATOM 3037 C CA . PRO A 1 383 ? -13.969 -21.535 -27.386 1.00 51.81 383 PRO A CA 1
ATOM 3038 C C . PRO A 1 383 ? -13.040 -21.471 -28.603 1.00 51.81 383 PRO A C 1
ATOM 3040 O O . PRO A 1 383 ? -12.954 -20.447 -29.283 1.00 51.81 383 PRO A O 1
ATOM 3043 N N . ALA A 1 384 ? -12.330 -22.564 -28.878 1.00 45.72 384 ALA A N 1
ATOM 3044 C CA . ALA A 1 384 ? -11.552 -22.706 -30.095 1.00 45.72 384 ALA A CA 1
ATOM 3045 C C . ALA A 1 384 ? -12.521 -22.917 -31.270 1.00 45.72 384 ALA A C 1
ATOM 3047 O O . ALA A 1 384 ? -13.109 -23.983 -31.427 1.00 45.72 384 ALA A O 1
ATOM 3048 N N . GLY A 1 385 ? -12.715 -21.875 -32.077 1.00 46.06 385 GLY A N 1
ATOM 3049 C CA . GLY A 1 385 ? -13.016 -21.981 -33.510 1.00 46.06 385 GLY A CA 1
ATOM 3050 C C . GLY A 1 385 ? -14.354 -22.566 -33.980 1.00 46.06 385 GLY A C 1
ATOM 3051 O O . GLY A 1 385 ? -14.636 -22.417 -35.159 1.00 46.06 385 GLY A O 1
ATOM 3052 N N . ASN A 1 386 ? -15.204 -23.151 -33.132 1.00 40.16 386 ASN A N 1
ATOM 3053 C CA . ASN A 1 386 ? -16.529 -23.649 -33.538 1.00 40.16 386 ASN A CA 1
ATOM 3054 C C . ASN A 1 386 ? -17.656 -22.924 -32.793 1.00 40.16 386 ASN A C 1
ATOM 3056 O O . ASN A 1 386 ? -18.496 -23.537 -32.138 1.00 40.16 386 ASN A O 1
ATOM 3060 N N . ALA A 1 387 ? -17.700 -21.598 -32.909 1.00 37.06 387 ALA A N 1
ATOM 3061 C CA . ALA A 1 387 ? -19.000 -20.946 -32.892 1.00 37.06 387 ALA A CA 1
ATOM 3062 C C . ALA A 1 387 ? -19.615 -21.217 -34.267 1.00 37.06 387 ALA A C 1
ATOM 3064 O O . ALA A 1 387 ? -19.293 -20.526 -35.234 1.00 37.06 387 ALA A O 1
ATOM 3065 N N . GLU A 1 388 ? -20.469 -22.241 -34.379 1.00 34.81 388 GLU A N 1
ATOM 3066 C CA . GLU A 1 388 ? -21.442 -22.202 -35.466 1.00 34.81 388 GLU A CA 1
ATOM 3067 C C . GLU A 1 388 ? -22.140 -20.839 -35.380 1.00 34.81 388 GLU A C 1
ATOM 3069 O O . GLU A 1 388 ? -22.496 -20.417 -34.271 1.00 34.81 388 GLU A O 1
ATOM 3074 N N . PRO A 1 389 ? -22.288 -20.106 -36.496 1.00 34.91 389 PRO A N 1
ATOM 3075 C CA . PRO A 1 389 ? -23.081 -18.895 -36.477 1.00 34.91 389 PRO A CA 1
ATOM 3076 C C . PRO A 1 389 ? -24.450 -19.293 -35.938 1.00 34.91 389 PRO A C 1
ATOM 3078 O O . PRO A 1 389 ? -25.136 -20.122 -36.538 1.00 34.91 389 PRO A O 1
ATOM 3081 N N . VAL A 1 390 ? -24.806 -18.747 -34.773 1.00 33.25 390 VAL A N 1
ATOM 3082 C CA . VAL A 1 390 ? -26.162 -18.836 -34.242 1.00 33.25 390 VAL A CA 1
ATOM 3083 C C . VAL A 1 390 ? -27.059 -18.413 -35.394 1.00 33.25 390 VAL A C 1
ATOM 3085 O O . VAL A 1 390 ? -26.972 -17.277 -35.860 1.00 33.25 390 VAL A O 1
ATOM 3088 N N . LYS A 1 391 ? -27.833 -19.359 -35.934 1.00 31.12 391 LYS A N 1
ATOM 3089 C CA . LYS A 1 391 ? -28.882 -19.030 -36.888 1.00 31.12 391 LYS A CA 1
ATOM 3090 C C . LYS A 1 391 ? -29.796 -18.063 -36.155 1.00 31.12 391 LYS A C 1
ATOM 3092 O O . LYS A 1 391 ? -30.397 -18.432 -35.148 1.00 31.12 391 LYS A O 1
ATOM 3097 N N . ASP A 1 392 ? -29.828 -16.826 -36.633 1.00 30.09 392 ASP A N 1
ATOM 3098 C CA . ASP A 1 392 ? -30.832 -15.845 -36.260 1.00 30.09 392 ASP A CA 1
ATOM 3099 C C . ASP A 1 392 ? -32.201 -16.402 -36.675 1.00 30.09 392 ASP A C 1
ATOM 3101 O O . ASP A 1 392 ? -32.708 -16.124 -37.761 1.00 30.09 392 ASP A O 1
ATOM 3105 N N . ASP A 1 393 ? -32.804 -17.221 -35.815 1.00 33.34 393 ASP A N 1
ATOM 3106 C CA . ASP A 1 393 ? -34.213 -17.593 -35.899 1.00 33.34 393 ASP A CA 1
ATOM 3107 C C . ASP A 1 393 ? -35.052 -16.402 -35.411 1.00 33.34 393 ASP A C 1
ATOM 3109 O O . ASP A 1 393 ? -35.672 -16.423 -34.352 1.00 33.34 393 ASP A O 1
ATOM 3113 N N . TYR A 1 394 ? -35.054 -15.333 -36.209 1.00 34.72 394 TYR A N 1
ATOM 3114 C CA . TYR A 1 394 ? -36.094 -14.308 -36.217 1.00 34.72 394 TYR A CA 1
ATOM 3115 C C . TYR A 1 394 ? -36.450 -13.994 -37.670 1.00 34.72 394 TYR A C 1
ATOM 3117 O O . TYR A 1 394 ? -35.989 -13.030 -38.279 1.00 34.72 394 TYR A O 1
ATOM 3125 N N . ALA A 1 395 ? -37.306 -14.843 -38.233 1.00 35.66 395 ALA A N 1
ATOM 3126 C CA . ALA A 1 395 ? -38.100 -14.499 -39.398 1.00 35.66 395 ALA A CA 1
ATOM 3127 C C . ALA A 1 395 ? -39.144 -13.447 -38.989 1.00 35.66 395 ALA A C 1
ATOM 3129 O O . ALA A 1 395 ? -40.016 -13.776 -38.191 1.00 35.66 395 ALA A O 1
ATOM 3130 N N . LEU A 1 396 ? -39.034 -12.213 -39.505 1.00 37.41 396 LEU A N 1
ATOM 3131 C CA . LEU A 1 396 ? -40.123 -11.243 -39.764 1.00 37.41 396 LEU A CA 1
ATOM 3132 C C . LEU A 1 396 ? -39.541 -9.842 -40.044 1.00 37.41 396 LEU A C 1
ATOM 3134 O O . LEU A 1 396 ? -39.549 -8.983 -39.169 1.00 37.41 396 LEU A O 1
ATOM 3138 N N . ALA A 1 397 ? -39.026 -9.605 -41.255 1.00 34.03 397 ALA A N 1
ATOM 3139 C CA . ALA A 1 397 ? -38.871 -8.252 -41.821 1.00 34.03 397 ALA A CA 1
ATOM 3140 C C . ALA A 1 397 ? -38.503 -8.301 -43.319 1.00 34.03 397 ALA A C 1
ATOM 3142 O O . ALA A 1 397 ? -37.566 -7.637 -43.752 1.00 34.03 397 ALA A O 1
ATOM 3143 N N . ASP A 1 398 ? -39.234 -9.086 -44.113 1.00 32.16 398 ASP A N 1
ATOM 3144 C CA . ASP A 1 398 ? -39.252 -8.946 -45.575 1.00 32.16 398 ASP A CA 1
ATOM 3145 C C . ASP A 1 398 ? -40.567 -8.255 -45.952 1.00 32.16 398 ASP A C 1
ATOM 3147 O O . ASP A 1 398 ? -41.520 -8.880 -46.390 1.00 32.16 398 ASP A O 1
ATOM 3151 N N . GLU A 1 399 ? -40.648 -6.960 -45.653 1.00 38.00 399 GLU A N 1
ATOM 3152 C CA . GLU A 1 399 ? -41.534 -5.994 -46.308 1.00 38.00 399 GLU A CA 1
ATOM 3153 C C . GLU A 1 399 ? -41.186 -4.608 -45.759 1.00 38.00 399 GLU A C 1
ATOM 3155 O O . GLU A 1 399 ? -41.601 -4.234 -44.666 1.00 38.00 399 GLU A O 1
ATOM 3160 N N . LEU A 1 400 ? -40.331 -3.886 -46.489 1.00 31.97 400 LEU A N 1
ATOM 3161 C CA . LEU A 1 400 ? -40.372 -2.435 -46.725 1.00 31.97 400 LEU A CA 1
ATOM 3162 C C . LEU A 1 400 ? -39.072 -2.028 -47.429 1.00 31.97 400 LEU A C 1
ATOM 3164 O O . LEU A 1 400 ? -38.081 -1.604 -46.833 1.00 31.97 400 LEU A O 1
ATOM 3168 N N . ASP A 1 401 ? -39.123 -2.182 -48.748 1.00 32.94 401 ASP A N 1
ATOM 3169 C CA . ASP A 1 401 ? -38.219 -1.582 -49.716 1.00 32.94 401 ASP A CA 1
ATOM 3170 C C . ASP A 1 401 ? -38.250 -0.049 -49.587 1.00 32.94 401 ASP A C 1
ATOM 3172 O O . ASP A 1 401 ? -39.232 0.601 -49.942 1.00 32.94 401 ASP A O 1
ATOM 3176 N N . LEU A 1 402 ? -37.169 0.540 -49.071 1.00 32.97 402 LEU A N 1
ATOM 3177 C CA . LEU A 1 402 ? -36.827 1.941 -49.310 1.00 32.97 402 LEU A CA 1
ATOM 3178 C C . LEU A 1 402 ? -35.324 2.039 -49.568 1.00 32.97 402 LEU A C 1
ATOM 3180 O O . LEU A 1 402 ? -34.489 2.025 -48.661 1.00 32.97 402 LEU A O 1
ATOM 3184 N N . GLY A 1 403 ? -35.007 2.112 -50.858 1.00 37.84 403 GLY A N 1
ATOM 3185 C CA . GLY A 1 403 ? -33.664 2.079 -51.403 1.00 37.84 403 GLY A CA 1
ATOM 3186 C C . GLY A 1 403 ? -32.688 3.075 -50.782 1.00 37.84 403 GLY A C 1
ATOM 3187 O O . GLY A 1 403 ? -32.892 4.288 -50.782 1.00 37.84 403 GLY A O 1
ATOM 3188 N N . VAL A 1 404 ? -31.533 2.545 -50.380 1.00 30.06 404 VAL A N 1
ATOM 3189 C CA . VAL A 1 404 ? -30.276 3.290 -50.339 1.00 30.06 404 VAL A CA 1
ATOM 3190 C C . VAL A 1 404 ? -29.215 2.447 -51.037 1.00 30.06 404 VAL A C 1
ATOM 3192 O O . VAL A 1 404 ? -28.808 1.375 -50.598 1.00 30.06 404 VAL A O 1
ATOM 3195 N N . THR A 1 405 ? -28.801 2.956 -52.190 1.00 27.80 405 THR A N 1
ATOM 3196 C CA . THR A 1 405 ? -27.781 2.435 -53.098 1.00 27.80 405 THR A CA 1
ATOM 3197 C C . THR A 1 405 ? -26.510 1.964 -52.380 1.00 27.80 405 THR A C 1
ATOM 3199 O O . THR A 1 405 ? -25.827 2.757 -51.727 1.00 27.80 405 THR A O 1
ATOM 3202 N N . LYS A 1 406 ? -26.137 0.692 -52.589 1.00 28.39 406 LYS A N 1
ATOM 3203 C CA . LYS A 1 406 ? -24.828 0.118 -52.236 1.00 28.39 406 LYS A CA 1
ATOM 3204 C C . LYS A 1 406 ? -23.702 0.887 -52.941 1.00 28.39 406 LYS A C 1
ATOM 3206 O O . LYS A 1 406 ? -23.412 0.641 -54.111 1.00 28.39 406 LYS A O 1
ATOM 3211 N N . LYS A 1 407 ? -23.008 1.775 -52.224 1.00 29.11 407 LYS A N 1
ATOM 3212 C CA . LYS A 1 407 ? -21.664 2.221 -52.622 1.00 29.11 407 LYS A CA 1
ATOM 3213 C C . LYS A 1 407 ? -20.654 1.160 -52.187 1.00 29.11 407 LYS A C 1
ATOM 3215 O O . LYS A 1 407 ? -20.359 1.024 -51.005 1.00 29.11 407 LYS A O 1
ATOM 3220 N N . LYS A 1 408 ? -20.106 0.429 -53.162 1.00 31.12 408 LYS A N 1
ATOM 3221 C CA . LYS A 1 408 ? -18.852 -0.322 -53.015 1.00 31.12 408 LYS A CA 1
ATOM 3222 C C . LYS A 1 408 ? -17.749 0.660 -52.605 1.00 31.12 408 LYS A C 1
ATOM 3224 O O . LYS A 1 408 ? -17.273 1.420 -53.444 1.00 31.12 408 LYS A O 1
ATOM 3229 N N . GLN A 1 409 ? -17.329 0.640 -51.343 1.00 30.16 409 GLN A N 1
ATOM 3230 C CA . GLN A 1 409 ? -16.017 1.154 -50.962 1.00 30.16 409 GLN A CA 1
ATOM 3231 C C . GLN A 1 409 ? -15.032 -0.012 -50.947 1.00 30.16 409 GLN A C 1
ATOM 3233 O O . GLN A 1 409 ? -14.971 -0.813 -50.022 1.00 30.16 409 GLN A O 1
ATOM 3238 N N . SER A 1 410 ? -14.286 -0.098 -52.045 1.00 35.44 410 SER A N 1
ATOM 3239 C CA . SER A 1 410 ? -13.007 -0.790 -52.136 1.00 35.44 410 SER A CA 1
ATOM 3240 C C . SER A 1 410 ? -12.044 -0.160 -51.123 1.00 35.44 410 SER A C 1
ATOM 3242 O O . SER A 1 410 ? -11.504 0.918 -51.373 1.00 35.44 410 SER A O 1
ATOM 3244 N N . GLY A 1 411 ? -11.850 -0.819 -49.982 1.00 31.33 411 GLY A N 1
ATOM 3245 C CA . GLY A 1 411 ? -10.816 -0.513 -48.997 1.00 31.33 411 GLY A CA 1
ATOM 3246 C C . GLY A 1 411 ? -9.838 -1.682 -48.902 1.00 31.33 411 GLY A C 1
ATOM 3247 O O . GLY A 1 411 ? -10.250 -2.822 -48.716 1.00 31.33 411 GLY A O 1
ATOM 3248 N N . ARG A 1 412 ? -8.549 -1.389 -49.086 1.00 35.59 412 ARG A N 1
ATOM 3249 C CA . ARG A 1 412 ? -7.394 -2.300 -49.016 1.00 35.59 412 ARG A CA 1
ATOM 3250 C C . ARG A 1 412 ? -7.498 -3.250 -47.807 1.00 35.59 412 ARG A C 1
ATOM 3252 O O . ARG A 1 412 ? -7.482 -2.785 -46.671 1.00 35.59 412 ARG A O 1
ATOM 3259 N N . ARG A 1 413 ? -7.555 -4.567 -48.047 1.00 34.28 413 ARG A N 1
ATOM 3260 C CA . ARG A 1 413 ? -7.287 -5.584 -47.012 1.00 34.28 413 ARG A CA 1
ATOM 3261 C C . ARG A 1 413 ? -5.865 -5.354 -46.484 1.00 34.28 413 ARG A C 1
ATOM 3263 O O . ARG A 1 413 ? -4.939 -5.216 -47.283 1.00 34.28 413 ARG A O 1
ATOM 3270 N N . SER A 1 414 ? -5.701 -5.250 -45.168 1.00 39.59 414 SER A N 1
ATOM 3271 C CA . SER A 1 414 ? -4.385 -5.128 -44.537 1.00 39.59 414 SER A CA 1
ATOM 3272 C C . SER A 1 414 ? -3.635 -6.458 -44.634 1.00 39.59 414 SER A C 1
ATOM 3274 O O . SER A 1 414 ? -4.225 -7.533 -44.525 1.00 39.59 414 SER A O 1
ATOM 3276 N N . THR A 1 415 ? -2.321 -6.378 -44.824 1.00 39.69 415 THR A N 1
ATOM 3277 C CA . THR A 1 415 ? -1.381 -7.501 -44.987 1.00 39.69 415 THR A CA 1
ATOM 3278 C C . THR A 1 415 ? -1.448 -8.531 -43.850 1.00 39.69 415 THR A C 1
ATOM 3280 O O . THR A 1 415 ? -1.180 -9.703 -44.081 1.00 39.69 415 THR A O 1
ATOM 3283 N N . ILE A 1 416 ? -1.928 -8.126 -42.668 1.00 42.31 416 ILE A N 1
ATOM 3284 C CA . ILE A 1 416 ? -2.196 -8.996 -41.510 1.00 42.31 416 ILE A CA 1
ATOM 3285 C C . ILE A 1 416 ? -3.223 -10.099 -41.811 1.00 42.31 416 ILE A C 1
ATOM 3287 O O . ILE A 1 416 ? -3.092 -11.211 -41.316 1.00 42.31 416 ILE A O 1
ATOM 3291 N N . THR A 1 417 ? -4.220 -9.826 -42.660 1.00 40.38 417 THR A N 1
ATOM 3292 C CA . THR A 1 417 ? -5.229 -10.841 -43.026 1.00 40.38 417 THR A CA 1
ATOM 3293 C C . THR A 1 417 ? -4.731 -11.858 -44.052 1.00 40.38 417 THR A C 1
ATOM 3295 O O . THR A 1 417 ? -5.419 -12.836 -44.294 1.00 40.38 417 THR A O 1
ATOM 3298 N N . PHE A 1 418 ? -3.553 -11.654 -44.651 1.00 36.53 418 PHE A N 1
ATOM 3299 C CA . PHE A 1 418 ? -2.976 -12.594 -45.618 1.00 36.53 418 PHE A CA 1
ATOM 3300 C C . PHE A 1 418 ? -1.922 -13.523 -44.993 1.00 36.53 418 PHE A C 1
ATOM 3302 O O . PHE A 1 418 ? -1.676 -14.602 -45.520 1.00 36.53 418 PHE A O 1
ATOM 3309 N N . GLU A 1 419 ? -1.304 -13.126 -43.876 1.00 41.84 419 GLU A N 1
ATOM 3310 C CA . GLU A 1 419 ? -0.349 -13.976 -43.147 1.00 41.84 419 GLU A CA 1
ATOM 3311 C C . GLU A 1 419 ? -1.037 -14.977 -42.209 1.00 41.84 419 GLU A C 1
ATOM 3313 O O . GLU A 1 419 ? -0.507 -16.065 -42.010 1.00 41.84 419 GLU A O 1
ATOM 3318 N N . LEU A 1 420 ? -2.242 -14.667 -41.711 1.00 42.06 420 LEU A N 1
ATOM 3319 C CA . LEU A 1 420 ? -3.042 -15.604 -40.909 1.00 42.06 420 LEU A CA 1
ATOM 3320 C C . LEU A 1 420 ? -3.607 -16.764 -41.749 1.00 42.06 420 LEU A C 1
ATOM 3322 O O . LEU A 1 420 ? -3.565 -17.899 -41.300 1.00 42.06 420 LEU A O 1
ATOM 3326 N N . ASP A 1 421 ? -4.009 -16.515 -43.001 1.00 36.03 421 ASP A N 1
ATOM 3327 C CA . ASP A 1 421 ? -4.508 -17.563 -43.914 1.00 36.03 421 ASP A CA 1
ATOM 3328 C C . ASP A 1 421 ? -3.386 -18.474 -44.469 1.00 36.03 421 ASP A C 1
ATOM 3330 O O . ASP A 1 421 ? -3.663 -19.466 -45.143 1.00 36.03 421 ASP A O 1
ATOM 3334 N N . LYS A 1 422 ? -2.106 -18.141 -44.238 1.00 37.78 422 LYS A N 1
ATOM 3335 C CA . LYS A 1 422 ? -0.951 -18.897 -44.760 1.00 37.78 422 LYS A CA 1
ATOM 3336 C C . LYS A 1 422 ? -0.341 -19.888 -43.771 1.00 37.78 422 LYS A C 1
ATOM 3338 O O . LYS A 1 422 ? 0.492 -20.685 -44.193 1.00 37.78 422 LYS A O 1
ATOM 3343 N N . HIS A 1 423 ? -0.741 -19.842 -42.503 1.00 36.97 423 HIS A N 1
ATOM 3344 C CA . HIS A 1 423 ? -0.238 -20.745 -41.465 1.00 36.97 423 HIS A CA 1
ATOM 3345 C C . HIS A 1 423 ? -1.157 -21.943 -41.176 1.00 36.97 423 HIS A C 1
ATOM 3347 O O . HIS A 1 423 ? -0.762 -22.818 -40.419 1.00 36.97 423 HIS A O 1
ATOM 3353 N N . ASP A 1 424 ? -2.323 -22.033 -41.821 1.00 36.91 424 ASP A N 1
ATOM 3354 C CA . ASP A 1 424 ? -3.326 -23.079 -41.556 1.00 36.91 424 ASP A CA 1
ATOM 3355 C C . ASP A 1 424 ? -3.163 -24.362 -42.397 1.00 36.91 424 ASP A C 1
ATOM 3357 O O . ASP A 1 424 ? -4.100 -25.153 -42.488 1.00 36.91 424 ASP A O 1
ATOM 3361 N N . ASN A 1 425 ? -2.008 -24.594 -43.034 1.00 34.81 425 ASN A N 1
ATOM 3362 C CA . ASN A 1 425 ? -1.853 -25.728 -43.958 1.00 34.81 425 ASN A CA 1
ATOM 3363 C C . ASN A 1 425 ? -0.718 -26.711 -43.678 1.00 34.81 425 ASN A C 1
ATOM 3365 O O . ASN A 1 425 ? -0.557 -27.631 -44.472 1.00 34.81 425 ASN A O 1
ATOM 3369 N N . ASP A 1 426 ? -0.004 -26.597 -42.563 1.00 34.72 426 ASP A N 1
ATOM 3370 C CA . ASP A 1 426 ? 0.935 -27.638 -42.154 1.00 34.72 426 ASP A CA 1
ATOM 3371 C C . ASP A 1 426 ? 0.773 -27.921 -40.654 1.00 34.72 426 ASP A C 1
ATOM 3373 O O . ASP A 1 426 ? 0.795 -27.005 -39.838 1.00 34.72 426 ASP A O 1
ATOM 3377 N N . GLU A 1 427 ? 0.636 -29.213 -40.337 1.00 34.91 427 GLU A N 1
ATOM 3378 C CA . GLU A 1 427 ? 0.655 -29.840 -39.003 1.00 34.91 427 GLU A CA 1
ATOM 3379 C C . GLU A 1 427 ? -0.706 -30.012 -38.288 1.00 34.91 427 GLU A C 1
ATOM 3381 O O . GLU A 1 427 ? -1.074 -29.335 -37.328 1.00 34.91 427 GLU A O 1
ATOM 3386 N N . GLU A 1 428 ? -1.429 -31.056 -38.715 1.00 41.03 428 GLU A N 1
ATOM 3387 C CA . GLU A 1 428 ? -2.201 -31.900 -37.796 1.00 41.03 428 GLU A CA 1
ATOM 3388 C C . GLU A 1 428 ? -1.240 -32.554 -36.786 1.00 41.03 428 GLU A C 1
ATOM 3390 O O . GLU A 1 428 ? -0.587 -33.535 -37.122 1.00 41.03 428 GLU A O 1
ATOM 3395 N N . ASP A 1 429 ? -1.141 -32.016 -35.566 1.00 35.59 429 ASP A N 1
ATOM 3396 C CA . ASP A 1 429 ? -1.125 -32.809 -34.324 1.00 35.59 429 ASP A CA 1
ATOM 3397 C C . ASP 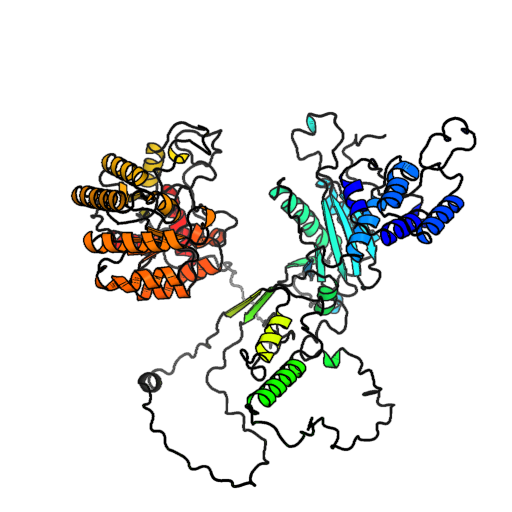A 1 429 ? -1.116 -31.915 -33.064 1.00 35.59 429 ASP A C 1
ATOM 3399 O O . ASP A 1 429 ? -0.329 -30.984 -32.925 1.00 35.59 429 ASP A O 1
ATOM 3403 N N . SER A 1 430 ? -1.993 -32.240 -32.104 1.00 36.22 430 SER A N 1
ATOM 3404 C CA . SER A 1 430 ? -2.156 -31.642 -30.757 1.00 36.22 430 SER A CA 1
ATOM 3405 C C . SER A 1 430 ? -2.698 -30.197 -30.654 1.00 36.22 430 SER A C 1
ATOM 3407 O O . SER A 1 430 ? -1.995 -29.245 -30.331 1.00 36.22 430 SER A O 1
ATOM 3409 N N . ARG A 1 431 ? -4.022 -30.026 -30.803 1.00 41.00 431 ARG A N 1
ATOM 3410 C CA . ARG A 1 431 ? -4.714 -28.801 -30.349 1.00 41.00 431 ARG A CA 1
ATOM 3411 C C . ARG A 1 431 ? -4.769 -28.770 -28.818 1.00 41.00 431 ARG A C 1
ATOM 3413 O O . ARG A 1 431 ? -5.734 -29.244 -28.223 1.00 41.00 431 ARG A O 1
ATOM 3420 N N . GLU A 1 432 ? -3.740 -28.227 -28.176 1.00 45.50 432 GLU A N 1
ATOM 3421 C CA . GLU A 1 432 ? -3.831 -27.813 -26.775 1.00 45.50 432 GLU A CA 1
ATOM 3422 C C . GLU A 1 432 ? -4.823 -26.642 -26.664 1.00 45.50 432 GLU A C 1
ATOM 3424 O O . GLU A 1 432 ? -4.613 -25.561 -27.212 1.00 45.50 432 GLU A O 1
ATOM 3429 N N . GLU A 1 433 ? -5.951 -26.870 -25.986 1.00 52.09 433 GLU A N 1
ATOM 3430 C CA . GLU A 1 433 ? -6.955 -25.841 -25.708 1.00 52.09 433 GLU A CA 1
ATOM 3431 C C . GLU A 1 433 ? -6.336 -24.683 -24.906 1.00 52.09 433 GLU A C 1
ATOM 3433 O O . GLU A 1 433 ? -5.991 -24.820 -23.729 1.00 52.09 433 GLU A O 1
ATOM 3438 N N . TRP A 1 434 ? -6.214 -23.520 -25.545 1.00 58.34 434 TRP A N 1
ATOM 3439 C CA . TRP A 1 434 ? -5.667 -22.311 -24.938 1.00 58.34 434 TRP A CA 1
ATOM 3440 C C . TRP A 1 434 ? -6.575 -21.781 -23.814 1.00 58.34 434 TRP A C 1
ATOM 3442 O O . TRP A 1 434 ? -7.753 -21.481 -24.022 1.00 58.34 434 TRP A O 1
ATOM 3452 N N . ARG A 1 435 ? -6.011 -21.641 -22.608 1.00 63.12 435 ARG A N 1
ATOM 3453 C CA . ARG A 1 435 ? -6.676 -21.082 -21.419 1.00 63.12 435 ARG A CA 1
ATOM 3454 C C . ARG A 1 435 ? -6.042 -19.741 -21.047 1.00 63.12 435 ARG A C 1
ATOM 3456 O O . ARG A 1 435 ? -4.903 -19.737 -20.574 1.00 63.12 435 ARG A O 1
ATOM 3463 N N . PRO A 1 436 ? -6.729 -18.603 -21.228 1.00 62.09 436 PRO A N 1
ATOM 3464 C CA . PRO A 1 436 ? -6.210 -17.323 -20.768 1.00 62.09 436 PRO A CA 1
ATOM 3465 C C . PRO A 1 436 ? -6.359 -17.198 -19.242 1.00 62.09 436 PRO A C 1
ATOM 3467 O O . PRO A 1 436 ? -7.474 -17.136 -18.738 1.00 62.09 436 PRO A O 1
ATOM 3470 N N . ASP A 1 437 ? -5.249 -17.115 -18.498 1.00 69.12 437 ASP A N 1
ATOM 3471 C CA . ASP A 1 437 ? -5.266 -16.764 -17.063 1.00 69.12 437 ASP A CA 1
ATOM 3472 C C . ASP A 1 437 ? -5.480 -15.249 -16.928 1.00 69.12 437 ASP A C 1
ATOM 3474 O O . ASP A 1 437 ? -4.530 -14.464 -16.877 1.00 69.12 437 ASP A O 1
ATOM 3478 N N . MET A 1 438 ? -6.743 -14.816 -16.953 1.00 67.94 438 MET A N 1
ATOM 3479 C CA . MET A 1 438 ? -7.108 -13.405 -16.814 1.00 67.94 438 MET A CA 1
ATOM 3480 C C . MET A 1 438 ? -7.612 -13.116 -15.406 1.00 67.94 438 MET A C 1
ATOM 3482 O O . MET A 1 438 ? -8.610 -13.676 -14.945 1.00 67.94 438 MET A O 1
ATOM 3486 N N . ARG A 1 439 ? -6.961 -12.163 -14.734 1.00 75.38 439 ARG A N 1
ATOM 3487 C CA . ARG A 1 439 ? -7.426 -11.611 -13.462 1.00 75.38 439 ARG A CA 1
ATOM 3488 C C . ARG A 1 439 ? -7.904 -10.178 -13.654 1.00 75.38 439 ARG A C 1
ATOM 3490 O O . ARG A 1 439 ? -7.132 -9.301 -14.020 1.00 75.38 439 ARG A O 1
ATOM 3497 N N . LEU A 1 440 ? -9.171 -9.935 -13.348 1.00 78.12 440 LEU A N 1
ATOM 3498 C CA . LEU A 1 440 ? -9.791 -8.617 -13.380 1.00 78.12 440 LEU A CA 1
ATOM 3499 C C . LEU A 1 440 ? -10.005 -8.145 -11.944 1.00 78.12 440 LEU A C 1
ATOM 3501 O O . LEU A 1 440 ? -10.626 -8.839 -11.144 1.00 78.12 440 LEU A O 1
ATOM 3505 N N . THR A 1 441 ? -9.468 -6.977 -11.605 1.00 78.12 441 THR A N 1
ATOM 3506 C CA . THR A 1 441 ? -9.637 -6.365 -10.282 1.00 78.12 441 THR A CA 1
ATOM 3507 C C . THR A 1 441 ? -10.292 -5.006 -10.450 1.00 78.12 441 THR A C 1
ATOM 3509 O O . THR A 1 441 ? -9.696 -4.089 -11.010 1.00 78.12 441 THR A O 1
ATOM 3512 N N . PHE A 1 442 ? -11.517 -4.870 -9.958 1.00 79.50 442 PHE A N 1
ATOM 3513 C CA . PHE A 1 442 ? -12.238 -3.603 -9.944 1.00 79.50 442 PHE A CA 1
ATOM 3514 C C . PHE A 1 442 ? -12.115 -2.971 -8.564 1.00 79.50 442 PHE A C 1
ATOM 3516 O O . PHE A 1 442 ? -12.316 -3.650 -7.556 1.00 79.50 442 PHE A O 1
ATOM 3523 N N . ILE A 1 443 ? -11.802 -1.674 -8.515 1.00 79.25 443 ILE A N 1
ATOM 3524 C CA . ILE A 1 443 ? -11.676 -0.904 -7.274 1.00 79.25 443 ILE A CA 1
ATOM 3525 C C . ILE A 1 443 ? -12.491 0.383 -7.413 1.00 79.25 443 ILE A C 1
ATOM 3527 O O . ILE A 1 443 ? -12.368 1.092 -8.408 1.00 79.25 443 ILE A O 1
ATOM 3531 N N . GLY A 1 444 ? -13.313 0.704 -6.419 1.00 77.50 444 GLY A N 1
ATOM 3532 C CA . GLY A 1 444 ? -14.135 1.913 -6.412 1.00 77.50 444 GLY A CA 1
ATOM 3533 C C . GLY A 1 444 ? -14.853 2.124 -5.083 1.00 77.50 444 GLY A C 1
ATOM 3534 O O . GLY A 1 444 ? -14.590 1.423 -4.114 1.00 77.50 444 GLY A O 1
ATOM 3535 N N . GLN A 1 445 ? -15.760 3.100 -5.012 1.00 77.19 445 GLN A N 1
ATOM 3536 C CA . GLN A 1 445 ? -16.685 3.219 -3.872 1.00 77.19 445 GLN A CA 1
ATOM 3537 C C . GLN A 1 445 ? -17.848 2.224 -4.001 1.00 77.19 445 GLN A C 1
ATOM 3539 O O . GLN A 1 445 ? -18.262 1.619 -3.015 1.00 77.19 445 GLN A O 1
ATOM 3544 N N . HIS A 1 446 ? -18.329 2.032 -5.232 1.00 82.00 446 HIS A N 1
ATOM 3545 C CA . HIS A 1 446 ? -19.334 1.045 -5.612 1.00 82.00 446 HIS A CA 1
ATOM 3546 C C . HIS A 1 446 ? -19.034 0.551 -7.030 1.00 82.00 446 HIS A C 1
ATOM 3548 O O . HIS A 1 446 ? -19.319 1.236 -8.013 1.00 82.00 446 HIS A O 1
ATOM 3554 N N . VAL A 1 447 ? -18.386 -0.613 -7.132 1.00 81.88 447 VAL A N 1
ATOM 3555 C CA . VAL A 1 447 ? -17.912 -1.171 -8.409 1.00 81.88 447 VAL A CA 1
ATOM 3556 C C . VAL A 1 447 ? -19.059 -1.362 -9.402 1.00 81.88 447 VAL A C 1
ATOM 3558 O O . VAL A 1 447 ? -18.970 -0.887 -10.533 1.00 81.88 447 VAL A O 1
ATOM 3561 N N . PHE A 1 448 ? -20.151 -2.009 -8.991 1.00 83.31 448 PHE A N 1
ATOM 3562 C CA . PHE A 1 448 ? -21.251 -2.318 -9.906 1.00 83.31 448 PHE A CA 1
ATOM 3563 C C . PHE A 1 448 ? -22.025 -1.067 -10.331 1.00 83.31 448 PHE A C 1
ATOM 3565 O O . PHE A 1 448 ? -22.415 -0.975 -11.493 1.00 83.31 448 PHE A O 1
ATOM 3572 N N . ALA A 1 449 ? -22.188 -0.073 -9.448 1.00 84.44 449 ALA A N 1
ATOM 3573 C CA . ALA A 1 449 ? -22.786 1.207 -9.835 1.00 84.44 449 ALA A CA 1
ATOM 3574 C C . ALA A 1 449 ? -21.907 1.953 -10.854 1.00 84.44 449 ALA A C 1
ATOM 3576 O O . ALA A 1 449 ? -22.423 2.544 -11.802 1.00 84.44 449 ALA A O 1
ATOM 3577 N N . GLY A 1 450 ? -20.579 1.869 -10.712 1.00 85.12 450 GLY A N 1
ATOM 3578 C CA . GLY A 1 450 ? -19.635 2.392 -11.700 1.00 85.12 450 GLY A CA 1
ATOM 3579 C C . GLY A 1 450 ? -19.762 1.697 -13.059 1.00 85.12 450 GLY A C 1
ATOM 3580 O O . GLY A 1 450 ? -19.873 2.368 -14.082 1.00 85.12 450 GLY A O 1
ATOM 3581 N N . ILE A 1 451 ? -19.821 0.360 -13.084 1.00 86.00 451 ILE A N 1
ATOM 3582 C CA . ILE A 1 451 ? -20.011 -0.407 -14.329 1.00 86.00 451 ILE A CA 1
ATOM 3583 C C . ILE A 1 451 ? -21.353 -0.046 -14.979 1.00 86.00 451 ILE A C 1
ATOM 3585 O O . ILE A 1 451 ? -21.403 0.217 -16.180 1.00 86.00 451 ILE A O 1
ATOM 3589 N N . ARG A 1 452 ? -22.430 0.059 -14.194 1.00 86.62 452 ARG A N 1
ATOM 3590 C CA . ARG A 1 452 ? -23.739 0.505 -14.682 1.00 86.62 452 ARG A CA 1
ATOM 3591 C C . ARG A 1 452 ? -23.666 1.886 -15.340 1.00 86.62 452 ARG A C 1
ATOM 3593 O O . ARG A 1 452 ? -24.179 2.053 -16.444 1.00 86.62 452 ARG A O 1
ATOM 3600 N N . GLN A 1 453 ? -22.991 2.854 -14.719 1.00 86.94 453 GLN A N 1
ATOM 3601 C CA . GLN A 1 453 ? -22.793 4.185 -15.307 1.00 86.94 453 GLN A CA 1
ATOM 3602 C C . GLN A 1 453 ? -21.997 4.130 -16.621 1.00 86.94 453 GLN A C 1
ATOM 3604 O O . GLN A 1 453 ? -22.321 4.856 -17.559 1.00 86.94 453 GLN A O 1
ATOM 3609 N N . LEU A 1 454 ? -20.999 3.246 -16.731 1.00 87.38 454 LEU A N 1
ATOM 3610 C CA . LEU A 1 454 ? -20.244 3.042 -17.975 1.00 87.38 454 LEU A CA 1
ATOM 3611 C C . LEU A 1 454 ? -21.108 2.447 -19.098 1.00 87.38 454 LEU A C 1
ATOM 3613 O O . LEU A 1 454 ? -20.934 2.820 -20.263 1.00 87.38 454 LEU A O 1
ATOM 3617 N N . VAL A 1 455 ? -22.060 1.570 -18.763 1.00 85.81 455 VAL A N 1
ATOM 3618 C CA . VAL A 1 455 ? -23.056 1.047 -19.712 1.00 85.81 455 VAL A CA 1
ATOM 3619 C C . VAL A 1 455 ? -24.030 2.148 -20.141 1.00 85.81 455 VAL A C 1
ATOM 3621 O O . VAL A 1 455 ? -24.294 2.315 -21.332 1.00 85.81 455 VAL A O 1
ATOM 3624 N N . GLU A 1 456 ? -24.516 2.964 -19.202 1.00 85.75 456 GLU A N 1
ATOM 3625 C CA . GLU A 1 456 ? -25.400 4.099 -19.500 1.00 85.75 456 GLU A CA 1
ATOM 3626 C C . GLU A 1 456 ? -24.705 5.165 -20.372 1.00 85.75 456 GLU A C 1
ATOM 3628 O O . GLU A 1 456 ? -25.321 5.714 -21.290 1.00 85.75 456 GLU A O 1
ATOM 3633 N N . ALA A 1 457 ? -23.408 5.404 -20.149 1.00 84.50 457 ALA A N 1
ATOM 3634 C CA . ALA A 1 457 ? -22.567 6.275 -20.973 1.00 84.50 457 ALA A CA 1
ATOM 3635 C C . ALA A 1 457 ? -22.233 5.668 -22.352 1.00 84.50 457 ALA A C 1
ATOM 3637 O O . ALA A 1 457 ? -21.855 6.391 -23.275 1.00 84.50 457 ALA A O 1
ATOM 3638 N N . GLY A 1 458 ? -22.413 4.354 -22.524 1.00 78.19 458 GLY A N 1
ATOM 3639 C CA . GLY A 1 458 ? -22.117 3.623 -23.757 1.00 78.19 458 GLY A CA 1
ATOM 3640 C C . GLY A 1 458 ? -20.633 3.359 -24.001 1.00 78.19 458 GLY A C 1
ATOM 3641 O O . GLY A 1 458 ? -20.245 3.163 -25.150 1.00 78.19 458 GLY A O 1
ATOM 3642 N N . VAL A 1 459 ? -19.818 3.375 -22.942 1.00 84.44 459 VAL A N 1
ATOM 3643 C CA . VAL A 1 459 ? -18.415 2.926 -22.974 1.00 84.44 459 VAL A CA 1
ATOM 3644 C C . VAL A 1 459 ? -18.355 1.397 -22.990 1.00 84.44 459 VAL A C 1
ATOM 3646 O O . VAL A 1 459 ? -17.510 0.816 -23.665 1.00 84.44 459 VAL A O 1
ATOM 3649 N N . VAL A 1 460 ? -19.281 0.751 -22.274 1.00 83.00 460 VAL A N 1
ATOM 3650 C CA . VAL A 1 460 ? -19.438 -0.708 -22.225 1.00 83.00 460 VAL A CA 1
ATOM 3651 C C . VAL A 1 460 ? -20.730 -1.101 -22.936 1.00 83.00 460 VAL A C 1
ATOM 3653 O O . VAL A 1 460 ? -21.789 -0.525 -22.683 1.00 83.00 460 VAL A O 1
ATOM 3656 N N . ASP A 1 461 ? -20.649 -2.094 -23.819 1.00 82.25 461 ASP A N 1
ATOM 3657 C CA . ASP A 1 461 ? -21.817 -2.661 -24.492 1.00 82.25 461 ASP A CA 1
ATOM 3658 C C . ASP A 1 461 ? -22.577 -3.600 -23.539 1.00 82.25 461 ASP A C 1
ATOM 3660 O O . ASP A 1 461 ? -22.167 -4.736 -23.296 1.00 82.25 461 ASP A O 1
ATOM 3664 N N . GLY A 1 462 ? -23.691 -3.113 -22.983 1.00 78.25 462 GLY A N 1
ATOM 3665 C CA . GLY A 1 462 ? -24.522 -3.867 -22.039 1.00 78.25 462 GLY A CA 1
ATOM 3666 C C . GLY A 1 462 ? -25.193 -5.113 -22.633 1.00 78.25 462 GLY A C 1
ATOM 3667 O O . GLY A 1 462 ? -25.628 -5.986 -21.879 1.00 78.25 462 GLY A O 1
ATOM 3668 N N . GLU A 1 463 ? -25.272 -5.236 -23.962 1.00 80.69 463 GLU A N 1
ATOM 3669 C CA . GLU A 1 463 ? -25.837 -6.424 -24.615 1.00 80.69 463 GLU A CA 1
ATOM 3670 C C . GLU A 1 463 ? -24.835 -7.587 -24.608 1.00 80.69 463 GLU A C 1
ATOM 3672 O O . GLU A 1 463 ? -25.233 -8.728 -24.376 1.00 80.69 463 GLU A O 1
ATOM 3677 N N . LYS A 1 464 ? -23.535 -7.290 -24.738 1.00 80.69 464 LYS A N 1
ATOM 3678 C CA . LYS A 1 464 ? -22.430 -8.270 -24.740 1.00 80.69 464 LYS A CA 1
ATOM 3679 C C . LYS A 1 464 ? -21.780 -8.479 -23.368 1.00 80.69 464 LYS A C 1
ATOM 3681 O O . LYS A 1 464 ? -20.852 -9.275 -23.237 1.00 80.69 464 LYS A O 1
ATOM 3686 N N . MET A 1 465 ? -22.239 -7.751 -22.354 1.00 81.44 465 MET A N 1
ATOM 3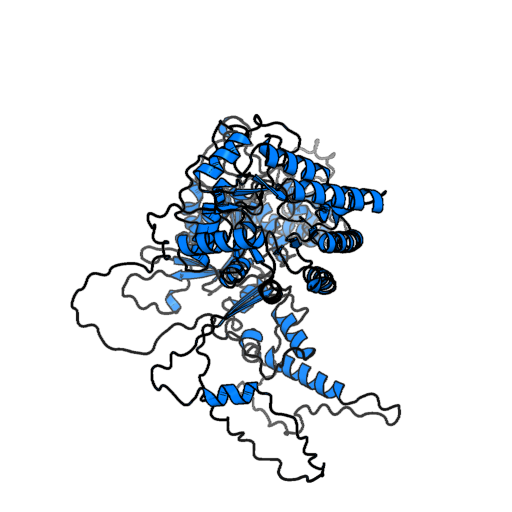687 C CA . MET A 1 465 ? -21.705 -7.818 -20.998 1.00 81.44 465 MET A CA 1
ATOM 3688 C C . MET A 1 465 ? -22.067 -9.161 -20.323 1.00 81.44 465 MET A C 1
ATOM 3690 O O . MET A 1 465 ? -23.250 -9.511 -20.282 1.00 81.44 465 MET A O 1
ATOM 3694 N N . PRO A 1 466 ? -21.093 -9.910 -19.765 1.00 79.12 466 PRO A N 1
ATOM 3695 C CA . PRO A 1 466 ? -21.357 -11.165 -19.062 1.00 79.12 466 PRO A CA 1
ATOM 3696 C C . PRO A 1 466 ? -22.024 -10.927 -17.698 1.00 79.12 466 PRO A C 1
ATOM 3698 O O . PRO A 1 466 ? -21.811 -9.895 -17.059 1.00 79.12 466 PRO A O 1
ATOM 3701 N N . GLY A 1 467 ? -22.789 -11.913 -17.218 1.00 74.00 467 GLY A N 1
ATOM 3702 C CA . GLY A 1 467 ? -23.598 -11.799 -15.993 1.00 74.00 467 GLY A CA 1
ATOM 3703 C C . GLY A 1 467 ? -22.800 -11.445 -14.732 1.00 74.00 467 GLY A C 1
ATOM 3704 O O . GLY A 1 467 ? -23.258 -10.653 -13.910 1.00 74.00 467 GLY A O 1
ATOM 3705 N N . TRP A 1 468 ? -21.555 -11.919 -14.609 1.00 77.06 468 TRP A N 1
ATOM 3706 C CA . TRP A 1 468 ? -20.699 -11.587 -13.462 1.00 77.06 468 TRP A CA 1
ATOM 3707 C C . TRP A 1 468 ? -20.382 -10.084 -13.353 1.00 77.06 468 TRP A C 1
ATOM 3709 O O . TRP A 1 468 ? -20.183 -9.584 -12.246 1.00 77.06 468 TRP A O 1
ATOM 3719 N N . MET A 1 469 ? -20.368 -9.334 -14.467 1.00 77.81 469 MET A N 1
ATOM 3720 C CA . MET A 1 469 ? -20.186 -7.871 -14.444 1.00 77.81 469 MET A CA 1
ATOM 3721 C C . MET A 1 469 ? -21.436 -7.143 -13.944 1.00 77.81 469 MET A C 1
ATOM 3723 O O . MET A 1 469 ? -21.334 -6.015 -13.464 1.00 77.81 469 MET A O 1
ATOM 3727 N N . ALA A 1 470 ? -22.604 -7.779 -14.047 1.00 73.19 470 ALA A N 1
ATOM 3728 C CA . ALA A 1 470 ? -23.875 -7.242 -13.577 1.00 73.19 470 ALA A CA 1
ATOM 3729 C C . ALA A 1 470 ? -24.135 -7.515 -12.083 1.00 73.19 470 ALA A C 1
ATOM 3731 O O . ALA A 1 470 ? -25.163 -7.099 -11.554 1.00 73.19 470 ALA A O 1
ATOM 3732 N N . GLY A 1 471 ? -23.213 -8.199 -11.394 1.00 69.38 471 GLY A N 1
ATOM 3733 C CA . GLY A 1 471 ? -23.369 -8.603 -9.994 1.00 69.38 471 GLY A CA 1
ATOM 3734 C C . GLY A 1 471 ? -24.058 -9.956 -9.804 1.00 69.38 471 GLY A C 1
ATOM 3735 O O . GLY A 1 471 ? -24.384 -10.314 -8.672 1.00 69.38 471 GLY A O 1
ATOM 3736 N N . GLU A 1 472 ? -24.267 -10.711 -10.886 1.00 71.12 472 GLU A N 1
ATOM 3737 C CA . GLU A 1 472 ? -24.755 -12.089 -10.833 1.00 71.12 472 GLU A CA 1
ATOM 3738 C C . GLU A 1 472 ? -23.626 -13.040 -10.412 1.00 71.12 472 GLU A C 1
ATOM 3740 O O . GLU A 1 472 ? -22.450 -12.815 -10.718 1.00 71.12 472 GLU A O 1
ATOM 3745 N N . GLU A 1 473 ? -23.965 -14.147 -9.750 1.00 59.72 473 GLU A N 1
ATOM 3746 C CA . GLU A 1 473 ? -22.997 -15.215 -9.495 1.00 59.72 473 GLU A CA 1
ATOM 3747 C C . GLU A 1 473 ? -22.721 -16.022 -10.774 1.00 59.72 473 GLU A C 1
ATOM 3749 O O . GLU A 1 473 ? -23.166 -17.154 -10.939 1.00 59.72 473 GLU A O 1
ATOM 3754 N N . GLY A 1 474 ? -21.925 -15.460 -11.682 1.00 40.81 474 GLY A N 1
ATOM 3755 C CA . GLY A 1 474 ? -21.181 -16.254 -12.655 1.00 40.81 474 GLY A CA 1
ATOM 3756 C C . GLY A 1 474 ? -19.982 -16.898 -11.960 1.00 40.81 474 GLY A C 1
ATOM 3757 O O . GLY A 1 474 ? -18.947 -16.257 -11.827 1.00 40.81 474 GLY A O 1
ATOM 3758 N N . LEU A 1 475 ? -20.159 -18.122 -11.448 1.00 32.97 475 LEU A N 1
ATOM 3759 C CA . LEU A 1 475 ? -19.112 -19.067 -11.018 1.00 32.97 475 LEU A CA 1
ATOM 3760 C C . LEU A 1 475 ? -17.805 -18.445 -10.466 1.00 32.97 475 LEU A C 1
ATOM 3762 O O . LEU A 1 475 ? -16.767 -18.495 -11.126 1.00 32.97 475 LEU A O 1
ATOM 3766 N N . PRO A 1 476 ? -17.746 -18.005 -9.197 1.00 34.41 476 PRO A N 1
ATOM 3767 C CA . PRO A 1 476 ? -16.471 -17.912 -8.500 1.00 34.41 476 PRO A CA 1
ATOM 3768 C C . PRO A 1 476 ? -16.047 -19.329 -8.061 1.00 34.41 476 PRO A C 1
ATOM 3770 O O . PRO A 1 476 ? -16.123 -19.644 -6.873 1.00 34.41 476 PRO A O 1
ATOM 3773 N N . ARG A 1 477 ? -15.695 -20.190 -9.039 1.00 29.55 477 ARG A N 1
ATOM 3774 C CA . ARG A 1 477 ? -14.986 -21.500 -8.996 1.00 29.55 477 ARG A CA 1
ATOM 3775 C C . ARG A 1 477 ? -15.518 -22.429 -10.109 1.00 29.55 477 ARG A C 1
ATOM 3777 O O . ARG A 1 477 ? -16.515 -23.115 -9.893 1.00 29.55 477 ARG A O 1
ATOM 3784 N N . ILE A 1 478 ? -14.811 -22.566 -11.236 1.00 27.02 478 ILE A N 1
ATOM 3785 C CA . ILE A 1 478 ? -14.867 -23.810 -12.027 1.00 27.02 478 ILE A CA 1
ATOM 3786 C C . ILE A 1 478 ? -13.853 -24.786 -11.427 1.00 27.02 478 ILE A C 1
ATOM 3788 O O . ILE A 1 478 ? -12.669 -24.737 -11.723 1.00 27.02 478 ILE A O 1
ATOM 3792 N N . PHE A 1 479 ? -14.335 -25.660 -10.546 1.00 27.84 479 PHE A N 1
ATOM 3793 C CA . PHE A 1 479 ? -13.835 -27.028 -10.376 1.00 27.84 479 PHE A CA 1
ATOM 3794 C C . PHE A 1 479 ? -14.986 -27.848 -9.773 1.00 27.84 479 PHE A C 1
ATOM 3796 O O . PHE A 1 479 ? -15.321 -27.657 -8.604 1.00 27.84 479 PHE A O 1
ATOM 3803 N N . ASN A 1 480 ? -15.620 -28.738 -10.548 1.00 24.42 480 ASN A N 1
ATOM 3804 C CA . ASN A 1 480 ? -15.315 -30.181 -10.572 1.00 24.42 480 ASN A CA 1
ATOM 3805 C C . ASN A 1 480 ? -16.462 -31.034 -11.188 1.00 24.42 480 ASN A C 1
ATOM 3807 O O . ASN A 1 480 ? -17.635 -30.691 -11.068 1.00 24.42 480 ASN A O 1
ATOM 3811 N N . THR A 1 481 ? -16.078 -32.216 -11.698 1.00 23.97 481 THR A N 1
ATOM 3812 C CA . THR A 1 481 ? -16.831 -33.490 -11.883 1.00 23.97 481 THR A CA 1
ATOM 3813 C C . THR A 1 481 ? -17.877 -33.685 -12.995 1.00 23.97 481 THR A C 1
ATOM 3815 O O . THR A 1 481 ? -18.999 -33.222 -12.861 1.00 23.97 481 THR A O 1
ATOM 3818 N N . LEU A 1 482 ? -17.549 -34.575 -13.952 1.00 24.66 482 LEU A N 1
ATOM 3819 C CA . LEU A 1 482 ? -18.238 -35.841 -14.326 1.00 24.66 482 LEU A CA 1
ATOM 3820 C C . LEU A 1 482 ? -17.158 -36.769 -14.955 1.00 24.66 482 LEU A C 1
ATOM 3822 O O . LEU A 1 482 ? -16.307 -36.246 -15.659 1.00 24.66 482 LEU A O 1
ATOM 3826 N N . LEU A 1 483 ? -17.048 -38.099 -14.832 1.00 26.42 483 LEU A N 1
ATOM 3827 C CA . LEU A 1 483 ? -17.669 -39.194 -14.076 1.00 26.42 483 LEU A CA 1
ATOM 3828 C C . LEU A 1 483 ? -16.747 -40.439 -14.262 1.00 26.42 483 LEU A C 1
ATOM 3830 O O . LEU A 1 483 ? -16.319 -40.714 -15.374 1.00 26.42 483 LEU A O 1
ATOM 3834 N N . HIS A 1 484 ? -16.495 -41.181 -13.175 1.00 23.91 484 HIS A N 1
ATOM 3835 C CA . HIS A 1 484 ? -16.331 -42.650 -13.055 1.00 23.91 484 HIS A CA 1
ATOM 3836 C C . HIS A 1 484 ? -15.413 -43.473 -13.997 1.00 23.91 484 HIS A C 1
ATOM 3838 O O . HIS A 1 484 ? -15.784 -43.785 -15.120 1.00 23.91 484 HIS A O 1
ATOM 3844 N N . CYS A 1 485 ? -14.349 -44.059 -13.417 1.00 20.83 485 CYS A N 1
ATOM 3845 C CA . CYS A 1 485 ? -14.081 -45.514 -13.456 1.00 20.83 485 CYS A CA 1
ATOM 3846 C C . CYS A 1 485 ? -13.104 -45.929 -12.316 1.00 20.83 485 CYS A C 1
ATOM 3848 O O . CYS A 1 485 ? -12.332 -45.090 -11.853 1.00 20.83 485 CYS A O 1
ATOM 3850 N N . PRO A 1 486 ? -13.174 -47.172 -11.789 1.00 24.06 486 PRO A N 1
ATOM 3851 C CA . PRO A 1 486 ? -12.716 -47.531 -10.439 1.00 24.06 486 PRO A CA 1
ATOM 3852 C C . PRO A 1 486 ? -11.216 -47.887 -10.355 1.00 24.06 486 PRO A C 1
ATOM 3854 O O . PRO A 1 486 ? -10.646 -48.349 -11.344 1.00 24.06 486 PRO A O 1
ATOM 3857 N N . PRO A 1 487 ? -10.568 -47.763 -9.175 1.00 25.91 487 PRO A N 1
ATOM 3858 C CA . PRO A 1 487 ? -9.169 -48.126 -9.004 1.00 25.91 487 PRO A CA 1
ATOM 3859 C C . PRO A 1 487 ? -9.037 -49.595 -8.579 1.00 25.91 487 PRO A C 1
ATOM 3861 O O . PRO A 1 487 ? -9.342 -49.968 -7.446 1.00 25.91 487 PRO A O 1
ATOM 3864 N N . THR A 1 488 ? -8.513 -50.447 -9.459 1.00 23.20 488 THR A N 1
ATOM 3865 C CA . THR A 1 488 ? -7.839 -51.672 -9.014 1.00 23.20 488 THR A CA 1
ATOM 3866 C C . THR A 1 488 ? -6.439 -51.317 -8.533 1.00 23.20 488 THR A C 1
ATOM 3868 O O . THR A 1 488 ? -5.591 -50.864 -9.298 1.00 23.20 488 THR A O 1
ATOM 3871 N N . PHE A 1 489 ? -6.230 -51.535 -7.238 1.00 28.02 489 PHE A N 1
ATOM 3872 C CA . PHE A 1 489 ? -4.958 -51.504 -6.527 1.00 28.02 489 PHE A CA 1
ATOM 3873 C C . PHE A 1 489 ? -3.804 -52.138 -7.318 1.00 28.02 489 PHE A C 1
ATOM 3875 O O . PHE A 1 489 ? -3.857 -53.327 -7.631 1.00 28.02 489 PHE A O 1
ATOM 3882 N N . ARG A 1 490 ? -2.713 -51.381 -7.497 1.00 22.52 490 ARG A N 1
ATOM 3883 C CA . ARG A 1 490 ? -1.328 -51.861 -7.344 1.00 22.52 490 ARG A CA 1
ATOM 3884 C C . ARG A 1 490 ? -0.370 -50.677 -7.178 1.00 22.52 490 ARG A C 1
ATOM 3886 O O . ARG A 1 490 ? -0.003 -49.997 -8.124 1.00 22.52 490 ARG A O 1
ATOM 3893 N N . THR A 1 491 ? -0.049 -50.441 -5.910 1.00 29.41 491 THR A N 1
ATOM 3894 C CA . THR A 1 491 ? 1.176 -49.849 -5.352 1.00 29.41 491 THR A CA 1
ATOM 3895 C C . THR A 1 491 ? 2.214 -49.312 -6.342 1.00 29.41 491 THR A C 1
ATOM 3897 O O . THR A 1 491 ? 2.966 -50.100 -6.904 1.00 29.41 491 THR A O 1
ATOM 3900 N N . PHE A 1 492 ? 2.368 -47.988 -6.392 1.00 23.72 492 PHE A N 1
ATOM 3901 C CA . PHE A 1 492 ? 3.683 -47.345 -6.431 1.00 23.72 492 PHE A CA 1
ATOM 3902 C C . PHE A 1 492 ? 3.643 -46.072 -5.572 1.00 23.72 492 PHE A C 1
ATOM 3904 O O . PHE A 1 492 ? 2.753 -45.235 -5.679 1.00 23.72 492 PHE A O 1
ATOM 3911 N N . THR A 1 493 ? 4.589 -46.016 -4.645 1.00 24.44 493 THR A N 1
ATOM 3912 C CA . THR A 1 493 ? 4.935 -44.940 -3.710 1.00 24.44 493 THR A CA 1
ATOM 3913 C C . THR A 1 493 ? 4.798 -43.529 -4.296 1.00 24.44 493 THR A C 1
ATOM 3915 O O . THR A 1 493 ? 5.474 -43.202 -5.268 1.00 24.44 493 THR A O 1
ATOM 3918 N N . MET A 1 494 ? 3.976 -42.678 -3.667 1.00 24.31 494 MET A N 1
ATOM 3919 C CA . MET A 1 494 ? 3.873 -41.253 -4.001 1.00 24.31 494 MET A CA 1
ATOM 3920 C C . MET A 1 494 ? 5.132 -40.492 -3.578 1.00 24.31 494 MET A C 1
ATOM 3922 O O . MET A 1 494 ? 5.445 -40.393 -2.390 1.00 24.31 494 MET A O 1
ATOM 3926 N N . ALA A 1 495 ? 5.803 -39.903 -4.565 1.00 24.14 495 ALA A N 1
ATOM 3927 C CA . ALA A 1 495 ? 6.792 -38.855 -4.388 1.00 24.14 495 ALA A CA 1
ATOM 3928 C C . ALA A 1 495 ? 6.191 -37.490 -4.780 1.00 24.14 495 ALA A C 1
ATOM 3930 O O . ALA A 1 495 ? 5.657 -37.330 -5.869 1.00 24.14 495 ALA A O 1
ATOM 3931 N N . SER A 1 496 ? 6.372 -36.534 -3.865 1.00 27.53 496 SER A N 1
ATOM 3932 C CA . SER A 1 496 ? 6.515 -35.078 -4.022 1.00 27.53 496 SER A CA 1
ATOM 3933 C C . SER A 1 496 ? 5.343 -34.183 -4.455 1.00 27.53 496 SER A C 1
ATOM 3935 O O . SER A 1 496 ? 4.801 -34.254 -5.551 1.00 27.53 496 SER A O 1
ATOM 3937 N N . ALA A 1 497 ? 5.105 -33.193 -3.587 1.00 29.92 497 ALA A N 1
ATOM 3938 C CA . ALA A 1 497 ? 4.547 -31.882 -3.885 1.00 29.92 497 ALA A CA 1
ATOM 3939 C C . ALA A 1 497 ? 5.216 -31.242 -5.116 1.00 29.92 497 ALA A C 1
ATOM 3941 O O . ALA A 1 497 ? 6.431 -31.364 -5.293 1.00 29.92 497 ALA A O 1
ATOM 3942 N N . THR A 1 498 ? 4.446 -30.507 -5.923 1.00 29.23 498 THR A N 1
ATOM 3943 C CA . THR A 1 498 ? 4.992 -29.599 -6.940 1.00 29.23 498 THR A CA 1
ATOM 3944 C C . THR A 1 498 ? 5.797 -28.515 -6.232 1.00 29.23 498 THR A C 1
ATOM 3946 O O . THR A 1 498 ? 5.248 -27.585 -5.634 1.00 29.23 498 THR A O 1
ATOM 3949 N N . ALA A 1 499 ? 7.110 -28.712 -6.235 1.00 29.12 499 ALA A N 1
ATOM 3950 C CA . ALA A 1 499 ? 8.093 -27.795 -5.708 1.00 29.12 499 ALA A CA 1
ATOM 3951 C C . ALA A 1 499 ? 7.990 -26.448 -6.434 1.00 29.12 499 ALA A C 1
ATOM 3953 O O . ALA A 1 499 ? 7.818 -26.391 -7.650 1.00 29.12 499 ALA A O 1
ATOM 3954 N N . ILE A 1 500 ? 8.152 -25.363 -5.675 1.00 35.88 500 ILE A N 1
ATOM 3955 C CA . ILE A 1 500 ? 8.702 -24.118 -6.217 1.00 35.88 500 ILE A CA 1
ATOM 3956 C C . ILE A 1 500 ? 9.980 -24.543 -6.952 1.00 35.88 500 ILE A C 1
ATOM 3958 O O . ILE A 1 500 ? 10.795 -25.205 -6.303 1.00 35.88 500 ILE A O 1
ATOM 3962 N N . PRO A 1 501 ? 10.164 -24.253 -8.253 1.00 33.66 501 PRO A N 1
ATOM 3963 C CA . PRO A 1 501 ? 11.415 -24.575 -8.918 1.00 33.66 501 PRO A CA 1
ATOM 3964 C C . PRO A 1 501 ? 12.522 -23.825 -8.178 1.00 33.66 501 PRO A C 1
ATOM 3966 O O . PRO A 1 501 ? 12.657 -22.608 -8.274 1.00 33.66 501 PRO A O 1
ATOM 3969 N N . THR A 1 502 ? 13.264 -24.549 -7.346 1.00 38.78 502 THR A N 1
ATOM 3970 C CA . THR A 1 502 ? 14.516 -24.069 -6.782 1.00 38.78 502 THR A CA 1
ATOM 3971 C C . THR A 1 502 ? 15.478 -23.920 -7.952 1.00 38.78 502 THR A C 1
ATOM 3973 O O . THR A 1 502 ? 15.688 -24.912 -8.658 1.00 38.78 502 THR A O 1
ATOM 3976 N N . PRO A 1 503 ? 16.053 -22.727 -8.180 1.00 42.94 503 PRO A N 1
ATOM 3977 C CA . PRO A 1 503 ? 17.107 -22.561 -9.164 1.00 42.94 503 PRO A CA 1
ATOM 3978 C C . PRO A 1 503 ? 18.206 -23.583 -8.874 1.00 42.94 503 PRO A C 1
ATOM 3980 O O . PRO A 1 503 ? 18.677 -23.692 -7.738 1.00 42.94 503 PRO A O 1
ATOM 3983 N N . VAL A 1 504 ? 18.564 -24.372 -9.884 1.00 41.03 504 VAL A N 1
ATOM 3984 C CA . VAL A 1 504 ? 19.627 -25.374 -9.802 1.00 41.03 504 VAL A CA 1
ATOM 3985 C C . VAL A 1 504 ? 20.926 -24.641 -9.447 1.00 41.03 504 VAL A C 1
ATOM 3987 O O . VAL A 1 504 ? 21.395 -23.807 -10.216 1.00 41.03 504 VAL A O 1
ATOM 3990 N N . GLN A 1 505 ? 21.475 -24.892 -8.252 1.00 41.88 505 GLN A N 1
ATOM 3991 C CA . GLN A 1 505 ? 22.781 -24.357 -7.852 1.00 41.88 505 GLN A CA 1
ATOM 3992 C C . GLN A 1 505 ? 23.874 -25.064 -8.648 1.00 41.88 505 GLN A C 1
ATOM 3994 O O . GLN A 1 505 ? 23.949 -26.290 -8.671 1.00 41.88 505 GLN A O 1
ATOM 3999 N N . SER A 1 506 ? 24.723 -24.281 -9.293 1.00 41.84 506 SER A N 1
ATOM 4000 C CA . SER A 1 506 ? 25.349 -24.682 -10.542 1.00 41.84 506 SER A CA 1
ATOM 4001 C C . SER A 1 506 ? 26.871 -24.571 -10.578 1.00 41.84 506 SER A C 1
ATOM 4003 O O . SER A 1 506 ? 27.408 -24.435 -11.650 1.00 41.84 506 SER A O 1
ATOM 4005 N N . SER A 1 507 ? 27.645 -24.637 -9.494 1.00 49.88 507 SER A N 1
ATOM 4006 C CA . SER A 1 507 ? 29.135 -24.528 -9.505 1.00 49.88 507 SER A CA 1
ATOM 4007 C C . SER A 1 507 ? 29.766 -23.245 -10.103 1.00 49.88 507 SER A C 1
ATOM 4009 O O . SER A 1 507 ? 30.910 -22.935 -9.771 1.00 49.88 507 SER A O 1
ATOM 4011 N N . HIS A 1 508 ? 29.048 -22.466 -10.916 1.00 63.53 508 HIS A N 1
ATOM 4012 C CA . HIS A 1 508 ? 29.462 -21.175 -11.441 1.00 63.53 508 HIS A CA 1
ATOM 4013 C C . HIS A 1 508 ? 29.329 -20.120 -10.350 1.00 63.53 508 HIS A C 1
ATOM 4015 O O . HIS A 1 508 ? 28.329 -20.056 -9.631 1.00 63.53 508 HIS A O 1
ATOM 4021 N N . LYS A 1 509 ? 30.353 -19.280 -10.206 1.00 75.94 509 LYS A N 1
ATOM 4022 C CA . LYS A 1 509 ? 30.320 -18.161 -9.269 1.00 75.94 509 LYS A CA 1
ATOM 4023 C C . LYS A 1 509 ? 29.714 -16.954 -9.998 1.00 75.94 509 LYS A C 1
ATOM 4025 O O . LYS A 1 509 ? 30.408 -16.391 -10.843 1.00 75.94 509 LYS A O 1
ATOM 4030 N N . PRO A 1 510 ? 28.462 -16.555 -9.702 1.00 84.38 510 PRO A N 1
ATOM 4031 C CA . PRO A 1 510 ? 27.801 -15.483 -10.434 1.00 84.38 510 PRO A CA 1
ATOM 4032 C C . PRO A 1 510 ? 28.543 -14.156 -10.252 1.00 84.38 510 PRO A C 1
ATOM 4034 O O . PRO A 1 510 ? 29.077 -13.861 -9.175 1.00 84.38 510 PRO A O 1
ATOM 4037 N N . ARG A 1 511 ? 28.575 -13.363 -11.323 1.00 92.38 511 ARG A N 1
ATOM 4038 C CA . ARG A 1 511 ? 29.163 -12.021 -11.361 1.00 92.38 511 ARG A CA 1
ATOM 4039 C C . ARG A 1 511 ? 28.062 -10.984 -11.519 1.00 92.38 511 ARG A C 1
ATOM 4041 O O . ARG A 1 511 ? 27.166 -11.154 -12.337 1.00 92.38 511 ARG A O 1
ATOM 4048 N N . TYR A 1 512 ? 28.140 -9.907 -10.744 1.00 94.94 512 TYR A N 1
ATOM 4049 C CA . TYR A 1 512 ? 27.127 -8.852 -10.749 1.00 94.94 512 TYR A CA 1
ATOM 4050 C C . TYR A 1 512 ? 27.739 -7.482 -11.041 1.00 94.94 512 TYR A C 1
ATOM 4052 O O . TYR A 1 512 ? 28.891 -7.211 -10.680 1.00 94.94 512 TYR A O 1
ATOM 4060 N N . ILE A 1 513 ? 26.937 -6.618 -11.659 1.00 96.19 513 ILE A N 1
ATOM 4061 C CA . ILE A 1 513 ? 27.160 -5.174 -11.720 1.00 96.19 513 ILE A CA 1
ATOM 4062 C C . ILE A 1 513 ? 25.937 -4.531 -11.086 1.00 96.19 513 ILE A C 1
ATOM 4064 O O . ILE A 1 513 ? 24.828 -4.772 -11.552 1.00 96.19 513 ILE A O 1
ATOM 4068 N N . ASP A 1 514 ? 26.137 -3.755 -10.026 1.00 97.25 514 ASP A N 1
ATOM 4069 C CA . ASP A 1 514 ? 25.070 -2.931 -9.458 1.00 97.25 514 ASP A CA 1
ATOM 4070 C C . ASP A 1 514 ? 25.055 -1.596 -10.199 1.00 97.25 514 ASP A C 1
ATOM 4072 O O . ASP A 1 514 ? 25.973 -0.788 -10.030 1.00 97.25 514 ASP A O 1
ATOM 4076 N N . ILE A 1 515 ? 24.064 -1.396 -11.072 1.00 97.06 515 ILE A N 1
ATOM 4077 C CA . ILE A 1 515 ? 23.991 -0.185 -11.903 1.00 97.06 515 ILE A CA 1
ATOM 4078 C C . ILE A 1 515 ? 23.495 1.049 -11.139 1.00 97.06 515 ILE A C 1
ATOM 4080 O O . ILE A 1 515 ? 23.614 2.152 -11.662 1.00 97.06 515 ILE A O 1
ATOM 4084 N N . GLY A 1 516 ? 22.957 0.881 -9.929 1.00 94.75 516 GLY A N 1
ATOM 4085 C CA . GLY A 1 516 ? 22.347 1.967 -9.169 1.00 94.75 516 GLY A CA 1
ATOM 4086 C C . GLY A 1 516 ? 22.589 1.808 -7.676 1.00 94.75 516 GLY A C 1
ATOM 4087 O O . GLY A 1 516 ? 21.777 1.204 -6.975 1.00 94.75 516 GLY A O 1
ATOM 4088 N N . ILE A 1 517 ? 23.698 2.366 -7.176 1.00 96.00 517 ILE A N 1
ATOM 4089 C CA . ILE A 1 517 ? 24.015 2.385 -5.744 1.00 96.00 517 ILE A CA 1
ATOM 4090 C C . ILE A 1 517 ? 24.353 3.796 -5.242 1.00 96.00 517 ILE A C 1
ATOM 4092 O O . ILE A 1 517 ? 25.275 4.454 -5.711 1.00 96.00 517 ILE A O 1
ATOM 4096 N N . ASN A 1 518 ? 23.663 4.253 -4.200 1.00 95.25 518 ASN A N 1
ATOM 4097 C CA . ASN A 1 518 ? 23.798 5.611 -3.668 1.00 95.25 518 ASN A CA 1
ATOM 4098 C C . ASN A 1 518 ? 24.877 5.681 -2.565 1.00 95.25 518 ASN A C 1
ATOM 4100 O O . ASN A 1 518 ? 24.593 6.065 -1.431 1.00 95.25 518 ASN A O 1
ATOM 4104 N N . LEU A 1 519 ? 26.118 5.257 -2.848 1.00 94.44 519 LEU A N 1
ATOM 4105 C CA . LEU A 1 519 ? 27.191 5.141 -1.833 1.00 94.44 519 LEU A CA 1
ATOM 4106 C C . LEU A 1 519 ? 27.593 6.467 -1.164 1.00 94.44 519 LEU A C 1
ATOM 4108 O O . LEU A 1 519 ? 28.223 6.449 -0.105 1.00 94.44 519 LEU A O 1
ATOM 4112 N N . THR A 1 520 ? 27.237 7.604 -1.758 1.00 93.19 520 THR A N 1
ATOM 4113 C CA . THR A 1 520 ? 27.471 8.930 -1.175 1.00 93.19 520 THR A CA 1
ATOM 4114 C C . THR A 1 520 ? 26.451 9.296 -0.087 1.00 93.19 520 THR A C 1
ATOM 4116 O O . THR A 1 520 ? 26.656 10.282 0.627 1.00 93.19 520 THR A O 1
ATOM 4119 N N . ASP A 1 521 ? 25.395 8.489 0.100 1.00 93.44 521 ASP A N 1
ATOM 4120 C CA . ASP A 1 521 ? 24.376 8.722 1.122 1.00 93.44 521 ASP A CA 1
ATOM 4121 C C . ASP A 1 521 ? 24.980 8.696 2.548 1.00 93.44 521 ASP A C 1
ATOM 4123 O O . ASP A 1 521 ? 25.769 7.800 2.889 1.00 93.44 521 ASP A O 1
ATOM 4127 N N . PRO A 1 522 ? 24.596 9.640 3.433 1.00 91.81 522 PRO A N 1
ATOM 4128 C CA . PRO A 1 522 ? 25.127 9.715 4.792 1.00 91.81 522 PRO A CA 1
ATOM 4129 C C . PRO A 1 522 ? 24.950 8.447 5.642 1.00 91.81 522 PRO A C 1
ATOM 4131 O O . PRO A 1 522 ? 25.723 8.231 6.579 1.00 91.81 522 PRO A O 1
ATOM 4134 N N . VAL A 1 523 ? 23.995 7.562 5.337 1.00 92.44 523 VAL A N 1
ATOM 4135 C CA . VAL A 1 523 ? 23.828 6.317 6.108 1.00 92.44 523 VAL A CA 1
ATOM 4136 C C . VAL A 1 523 ? 25.013 5.353 5.966 1.00 92.44 523 VAL A C 1
ATOM 4138 O O . VAL A 1 523 ? 25.232 4.524 6.855 1.00 92.44 523 VAL A O 1
ATOM 4141 N N . TYR A 1 524 ? 25.815 5.466 4.901 1.00 91.75 524 TYR A N 1
ATOM 4142 C CA . TYR A 1 524 ? 27.056 4.695 4.732 1.00 91.75 524 TYR A CA 1
ATOM 4143 C C . TYR A 1 524 ? 28.247 5.288 5.495 1.00 91.75 524 TYR A C 1
ATOM 4145 O O . TYR A 1 524 ? 29.243 4.607 5.735 1.00 91.75 524 TYR A O 1
ATOM 4153 N N . THR A 1 525 ? 28.127 6.535 5.957 1.00 91.44 525 THR A N 1
ATOM 4154 C CA . THR A 1 525 ? 29.065 7.128 6.921 1.00 91.44 525 THR A CA 1
ATOM 4155 C C . THR A 1 525 ? 28.592 6.968 8.368 1.00 91.44 525 THR A C 1
ATOM 4157 O O . THR A 1 525 ? 29.259 7.429 9.291 1.00 91.44 525 THR A O 1
ATOM 4160 N N . GLY A 1 526 ? 27.460 6.283 8.582 1.00 90.00 526 GLY A N 1
ATOM 4161 C CA . GLY A 1 526 ? 26.85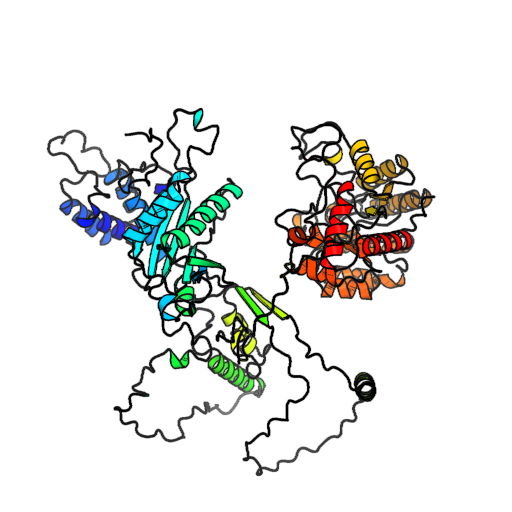9 6.041 9.892 1.00 90.00 526 GLY A CA 1
ATOM 4162 C C . GLY A 1 526 ? 26.015 7.193 10.435 1.00 90.00 526 GLY A C 1
ATOM 4163 O O . GLY A 1 526 ? 25.623 7.164 11.609 1.00 90.00 526 GLY A O 1
ATOM 4164 N N . LEU A 1 527 ? 25.702 8.183 9.596 1.00 92.19 527 LEU A N 1
ATOM 4165 C CA . LEU A 1 527 ? 24.858 9.323 9.930 1.00 92.19 527 LEU A CA 1
ATOM 4166 C C . LEU A 1 527 ? 23.400 9.038 9.539 1.00 92.19 527 LEU A C 1
ATOM 4168 O O . LEU A 1 527 ? 23.050 8.985 8.365 1.00 92.19 527 LEU A O 1
ATOM 4172 N N . TYR A 1 528 ? 22.515 8.899 10.530 1.00 90.44 528 TYR A N 1
ATOM 4173 C CA . TYR A 1 528 ? 21.085 8.649 10.309 1.00 90.44 528 TYR A CA 1
ATOM 4174 C C . TYR A 1 528 ? 20.271 9.824 10.838 1.00 90.44 528 TYR A C 1
ATOM 4176 O O . TYR A 1 528 ? 20.283 10.081 12.044 1.00 90.44 528 TYR A O 1
ATOM 4184 N N . HIS A 1 529 ? 19.541 10.516 9.958 1.00 86.81 529 HIS A N 1
ATOM 4185 C CA . HIS A 1 529 ? 18.741 11.702 10.308 1.00 86.81 529 HIS A CA 1
ATOM 4186 C C . HIS A 1 529 ? 19.540 12.740 11.125 1.00 86.81 529 HIS A C 1
ATOM 4188 O O . HIS A 1 529 ? 19.074 13.237 12.147 1.00 86.81 529 HIS A O 1
ATOM 4194 N N . GLY A 1 530 ? 20.789 13.000 10.722 1.00 86.69 530 GLY A N 1
ATOM 4195 C CA . GLY A 1 530 ? 21.682 13.952 11.393 1.00 86.69 530 GLY A CA 1
ATOM 4196 C C . GLY A 1 530 ? 22.327 13.454 12.692 1.00 86.69 530 GLY A C 1
ATOM 4197 O O . GLY A 1 530 ? 23.079 14.196 13.311 1.00 86.69 530 GLY A O 1
ATOM 4198 N N . THR A 1 531 ? 22.078 12.210 13.118 1.00 88.69 531 THR A N 1
ATOM 4199 C CA . THR A 1 531 ? 22.719 11.621 14.307 1.00 88.69 531 THR A CA 1
ATOM 4200 C C . THR A 1 531 ? 23.724 10.539 13.918 1.00 88.69 531 THR A C 1
ATOM 4202 O O . THR A 1 531 ? 23.347 9.561 13.267 1.00 88.69 531 THR A O 1
ATOM 4205 N N . GLN A 1 532 ? 24.977 10.667 14.363 1.00 92.62 532 GLN A N 1
ATOM 4206 C CA . GLN A 1 532 ? 26.004 9.635 14.187 1.00 92.62 532 GLN A CA 1
ATOM 4207 C C . GLN A 1 532 ? 25.671 8.417 15.063 1.00 92.62 532 GLN A C 1
ATOM 4209 O O . GLN A 1 532 ? 25.496 8.553 16.275 1.00 92.62 532 GLN A O 1
ATOM 4214 N N . ARG A 1 533 ? 25.550 7.225 14.468 1.00 91.88 533 ARG A N 1
ATOM 4215 C CA . ARG A 1 533 ? 25.215 5.979 15.191 1.00 91.88 533 ARG A CA 1
ATOM 4216 C C . ARG A 1 533 ? 26.353 4.966 15.229 1.00 91.88 533 ARG A C 1
ATOM 4218 O O . ARG A 1 533 ? 26.440 4.213 16.190 1.00 91.88 533 ARG A O 1
ATOM 4225 N N . HIS A 1 534 ? 27.209 4.966 14.217 1.00 90.75 534 HIS A N 1
ATOM 4226 C CA . HIS A 1 534 ? 28.400 4.124 14.124 1.00 90.75 534 HIS A CA 1
ATOM 4227 C C . HIS A 1 534 ? 29.465 4.849 13.287 1.00 90.75 534 HIS A C 1
ATOM 4229 O O . HIS A 1 534 ? 29.111 5.812 12.607 1.00 90.75 534 HIS A O 1
ATOM 4235 N N . PRO A 1 535 ? 30.754 4.473 13.346 1.00 91.75 535 PRO A N 1
ATOM 4236 C CA . PRO A 1 535 ? 31.773 5.059 12.473 1.00 91.75 535 PRO A CA 1
ATOM 4237 C C . PRO A 1 535 ? 31.483 4.776 10.984 1.00 91.75 535 PRO A C 1
ATOM 4239 O O . PRO A 1 535 ? 30.723 3.847 10.685 1.00 91.75 535 PRO A O 1
ATOM 4242 N N . PRO A 1 536 ? 32.075 5.548 10.053 1.00 90.31 536 PRO A N 1
ATOM 4243 C CA . PRO A 1 536 ? 31.961 5.282 8.623 1.00 90.31 536 PRO A CA 1
ATOM 4244 C C . PRO A 1 536 ? 32.433 3.870 8.273 1.00 90.31 536 PRO A C 1
ATOM 4246 O O . PRO A 1 536 ? 33.533 3.478 8.655 1.00 90.31 536 PRO A O 1
ATOM 4249 N N . ASP A 1 537 ? 31.614 3.119 7.537 1.00 91.25 537 ASP A N 1
ATOM 4250 C CA . ASP A 1 537 ? 31.889 1.718 7.200 1.00 91.25 537 ASP A CA 1
ATOM 4251 C C . ASP A 1 537 ? 31.894 1.440 5.692 1.00 91.25 537 ASP A C 1
ATOM 4253 O O . ASP A 1 537 ? 31.865 0.284 5.271 1.00 91.25 537 ASP A O 1
ATOM 4257 N N . LEU A 1 538 ? 31.982 2.491 4.873 1.00 90.50 538 LEU A N 1
ATOM 4258 C CA . LEU A 1 538 ? 31.982 2.401 3.413 1.00 90.50 538 LEU A CA 1
ATOM 4259 C C . LEU A 1 538 ? 33.021 1.404 2.845 1.00 90.50 538 LEU A C 1
ATOM 4261 O O . LEU A 1 538 ? 32.626 0.586 2.014 1.00 90.50 538 LEU A O 1
ATOM 4265 N N . PRO A 1 539 ? 34.291 1.351 3.309 1.00 90.62 539 PRO A N 1
ATOM 4266 C CA . PRO A 1 539 ? 35.239 0.338 2.831 1.00 90.62 539 PRO A CA 1
ATOM 4267 C C . PRO A 1 539 ? 34.768 -1.098 3.100 1.00 90.62 539 PRO A C 1
ATOM 4269 O O . PRO A 1 539 ? 34.931 -1.982 2.259 1.00 90.62 539 PRO A O 1
ATOM 4272 N N . ALA A 1 540 ? 34.121 -1.329 4.246 1.00 91.44 540 ALA A N 1
ATOM 4273 C CA . ALA A 1 540 ? 33.560 -2.629 4.587 1.00 91.44 540 ALA A CA 1
ATOM 4274 C C . ALA A 1 540 ? 32.321 -2.956 3.733 1.00 91.44 540 ALA A C 1
ATOM 4276 O O . ALA A 1 540 ? 32.129 -4.116 3.375 1.00 91.44 540 ALA A O 1
ATOM 4277 N N . VAL A 1 541 ? 31.499 -1.958 3.376 1.00 93.31 541 VAL A N 1
ATOM 4278 C CA . VAL A 1 541 ? 30.370 -2.114 2.436 1.00 93.31 541 VAL A CA 1
ATOM 4279 C C . VAL A 1 541 ? 30.878 -2.544 1.056 1.00 93.31 541 VAL A C 1
ATOM 4281 O O . VAL A 1 541 ? 30.364 -3.510 0.492 1.00 93.31 541 VAL A O 1
ATOM 4284 N N . VAL A 1 542 ? 31.920 -1.882 0.539 1.00 92.56 542 VAL A N 1
ATOM 4285 C CA . VAL A 1 542 ? 32.535 -2.230 -0.754 1.00 92.56 542 VAL A CA 1
ATOM 4286 C C . VAL A 1 542 ? 33.149 -3.630 -0.709 1.00 92.56 542 VAL A C 1
ATOM 4288 O O . VAL A 1 542 ? 32.897 -4.423 -1.613 1.00 92.56 542 VAL A O 1
ATOM 4291 N N . SER A 1 543 ? 33.872 -3.986 0.362 1.00 92.00 543 SER A N 1
ATOM 4292 C CA . SER A 1 543 ? 34.410 -5.348 0.521 1.00 92.00 543 SER A CA 1
ATOM 4293 C C . SER A 1 543 ? 33.304 -6.403 0.480 1.00 92.00 543 SER A C 1
ATOM 4295 O O . SER A 1 543 ? 33.399 -7.355 -0.289 1.00 92.00 543 SER A O 1
ATOM 4297 N N . ARG A 1 544 ? 32.208 -6.204 1.229 1.00 92.38 544 ARG A N 1
ATOM 4298 C CA . ARG A 1 544 ? 31.067 -7.135 1.221 1.00 92.38 544 ARG A CA 1
ATOM 4299 C C . ARG A 1 544 ? 30.446 -7.278 -0.169 1.00 92.38 544 ARG A C 1
ATOM 4301 O O . ARG A 1 544 ? 29.992 -8.365 -0.522 1.00 92.38 544 ARG A O 1
ATOM 4308 N N . ALA A 1 545 ? 30.400 -6.197 -0.948 1.00 93.06 545 ALA A N 1
ATOM 4309 C CA . ALA A 1 545 ? 29.905 -6.224 -2.322 1.00 93.06 545 ALA A CA 1
ATOM 4310 C C . ALA A 1 545 ? 30.777 -7.119 -3.215 1.00 93.06 545 ALA A C 1
ATOM 4312 O O . ALA A 1 545 ? 30.257 -7.992 -3.914 1.00 93.06 545 ALA A O 1
ATOM 4313 N N . LEU A 1 546 ? 32.099 -6.936 -3.144 1.00 92.38 546 LEU A N 1
ATOM 4314 C CA . LEU A 1 546 ? 33.076 -7.725 -3.896 1.00 92.38 546 LEU A CA 1
ATOM 4315 C C . LEU A 1 546 ? 33.017 -9.212 -3.511 1.00 92.38 546 LEU A C 1
ATOM 4317 O O . LEU A 1 546 ? 33.015 -10.078 -4.392 1.00 92.38 546 LEU A O 1
ATOM 4321 N N . ASP A 1 547 ? 32.901 -9.505 -2.214 1.00 90.25 547 ASP A N 1
ATOM 4322 C CA . ASP A 1 547 ? 32.795 -10.868 -1.680 1.00 90.25 547 ASP A CA 1
ATOM 4323 C C . ASP A 1 547 ? 31.526 -11.582 -2.167 1.00 90.25 547 ASP A C 1
ATOM 4325 O O . ASP A 1 547 ? 31.561 -12.773 -2.491 1.00 90.25 547 ASP A O 1
ATOM 4329 N N . ALA A 1 548 ? 30.420 -10.841 -2.297 1.00 89.12 548 ALA A N 1
ATOM 4330 C CA . ALA A 1 548 ? 29.157 -11.329 -2.848 1.00 89.12 548 ALA A CA 1
ATOM 4331 C C . ALA A 1 548 ? 29.186 -11.543 -4.376 1.00 89.12 548 ALA A C 1
ATOM 4333 O O . ALA A 1 548 ? 28.223 -12.065 -4.935 1.00 89.12 548 ALA A O 1
ATOM 4334 N N . GLY A 1 549 ? 30.276 -11.171 -5.059 1.00 90.50 549 GLY A N 1
ATOM 4335 C CA . GLY A 1 549 ? 30.436 -11.317 -6.509 1.00 90.50 549 GLY A CA 1
ATOM 4336 C C . GLY A 1 549 ? 30.092 -10.064 -7.317 1.00 90.50 549 GLY A C 1
ATOM 4337 O O . GLY A 1 549 ? 30.118 -10.117 -8.548 1.00 90.50 549 GLY A O 1
ATOM 4338 N N . CYS A 1 550 ? 29.796 -8.935 -6.667 1.00 92.88 550 CYS A N 1
ATOM 4339 C CA . CYS A 1 550 ? 29.596 -7.661 -7.351 1.00 92.88 550 CYS A CA 1
ATOM 4340 C C . CYS A 1 550 ? 30.951 -7.118 -7.802 1.00 92.88 550 CYS A C 1
ATOM 4342 O O . CYS A 1 550 ? 31.748 -6.683 -6.980 1.00 92.88 550 CYS A O 1
ATOM 4344 N N . LYS A 1 551 ? 31.254 -7.191 -9.099 1.00 93.75 551 LYS A N 1
ATOM 4345 C CA . LYS A 1 551 ? 32.566 -6.797 -9.641 1.00 93.75 551 LYS A CA 1
ATOM 4346 C C . LYS A 1 551 ? 32.660 -5.308 -9.927 1.00 93.75 551 LYS A C 1
ATOM 4348 O O . LYS A 1 551 ? 33.759 -4.765 -9.908 1.00 93.75 551 LYS A O 1
ATOM 4353 N N . LYS A 1 552 ? 31.525 -4.686 -10.244 1.00 94.62 552 LYS A N 1
ATOM 4354 C CA . LYS A 1 552 ? 31.435 -3.272 -10.594 1.00 94.62 552 LYS A CA 1
ATOM 4355 C C . LYS A 1 552 ? 30.223 -2.639 -9.920 1.00 94.62 552 LYS A C 1
ATOM 4357 O O . LYS A 1 552 ? 29.198 -3.297 -9.747 1.00 94.62 552 LYS A O 1
ATOM 4362 N N . LEU A 1 553 ? 30.363 -1.377 -9.544 1.00 96.12 553 LEU A N 1
ATOM 4363 C CA . LEU A 1 553 ? 29.353 -0.563 -8.877 1.00 96.12 553 LEU A CA 1
ATOM 4364 C C . LEU A 1 553 ? 29.250 0.764 -9.627 1.00 96.12 553 LEU A C 1
ATOM 4366 O O . LEU A 1 553 ? 30.274 1.408 -9.849 1.00 96.12 553 LEU A O 1
ATOM 4370 N N . ILE A 1 554 ? 28.046 1.180 -10.006 1.00 97.06 554 ILE A N 1
ATOM 4371 C CA . ILE A 1 554 ? 27.806 2.501 -10.590 1.00 97.06 554 ILE A CA 1
ATOM 4372 C C . ILE A 1 554 ? 27.147 3.375 -9.523 1.00 97.06 554 ILE A C 1
ATOM 4374 O O . ILE A 1 554 ? 26.013 3.139 -9.107 1.00 97.06 554 ILE A O 1
ATOM 4378 N N . VAL A 1 555 ? 27.899 4.367 -9.049 1.00 96.94 555 VAL A N 1
ATOM 4379 C CA . VAL A 1 555 ? 27.457 5.302 -8.017 1.00 96.94 555 VAL A CA 1
ATOM 4380 C C . VAL A 1 555 ? 26.702 6.456 -8.646 1.00 96.94 555 VAL A C 1
ATOM 4382 O O . VAL A 1 555 ? 27.199 7.130 -9.550 1.00 96.94 555 VAL A O 1
ATOM 4385 N N . THR A 1 556 ? 25.502 6.690 -8.144 1.00 94.62 556 THR A N 1
ATOM 4386 C CA . THR A 1 556 ? 24.565 7.647 -8.718 1.00 94.62 556 THR A CA 1
ATOM 4387 C C . THR A 1 556 ? 24.868 9.074 -8.256 1.00 94.62 556 THR A C 1
ATOM 4389 O O . THR A 1 556 ? 25.039 9.361 -7.072 1.00 94.62 556 THR A O 1
ATOM 4392 N N . GLY A 1 557 ? 24.965 9.991 -9.217 1.00 93.50 557 GLY A N 1
ATOM 4393 C CA . GLY A 1 557 ? 25.055 11.429 -8.984 1.00 93.50 557 GLY A CA 1
ATOM 4394 C C . GLY A 1 557 ? 23.677 12.078 -9.093 1.00 93.50 557 GLY A C 1
ATOM 4395 O O . GLY A 1 557 ? 23.118 12.157 -10.184 1.00 93.50 557 GLY A O 1
ATOM 4396 N N . SER A 1 558 ? 23.122 12.554 -7.975 1.00 91.06 558 SER A N 1
ATOM 4397 C CA . SER A 1 558 ? 21.787 13.181 -7.932 1.00 91.06 558 SER A CA 1
ATOM 4398 C C . SER A 1 558 ? 21.805 14.714 -7.975 1.00 91.06 558 SER A C 1
ATOM 4400 O O . SER A 1 558 ? 20.767 15.348 -8.174 1.00 91.06 558 SER A O 1
ATOM 4402 N N . ASP A 1 559 ? 22.964 15.328 -7.756 1.00 93.06 559 ASP A N 1
ATOM 4403 C CA . ASP A 1 559 ? 23.206 16.760 -7.919 1.00 93.06 559 ASP A CA 1
ATOM 4404 C C . ASP A 1 559 ? 24.692 17.035 -8.193 1.00 93.06 559 ASP A C 1
ATOM 4406 O O . ASP A 1 559 ? 25.506 16.115 -8.272 1.00 93.06 559 ASP A O 1
ATOM 4410 N N . VAL A 1 560 ? 25.075 18.304 -8.347 1.00 91.19 560 VAL A N 1
ATOM 4411 C CA . VAL A 1 560 ? 26.456 18.682 -8.683 1.00 91.19 560 VAL A CA 1
ATOM 4412 C C . VAL A 1 560 ? 27.446 18.377 -7.550 1.00 91.19 560 VAL A C 1
ATOM 4414 O O . VAL A 1 560 ? 28.598 18.037 -7.825 1.00 91.19 560 VAL A O 1
ATOM 4417 N N . ALA A 1 561 ? 27.042 18.506 -6.285 1.00 92.06 561 ALA A N 1
ATOM 4418 C CA . ALA A 1 561 ? 27.905 18.229 -5.139 1.00 92.06 561 ALA A CA 1
ATOM 4419 C C . ALA A 1 561 ? 28.070 16.717 -4.927 1.00 92.06 561 ALA A C 1
ATOM 4421 O O . ALA A 1 561 ? 29.194 16.241 -4.762 1.00 92.06 561 ALA A O 1
ATOM 4422 N N . GLU A 1 562 ? 26.977 15.964 -5.006 1.00 93.19 562 GLU A N 1
ATOM 4423 C CA . GLU A 1 562 ? 26.959 14.504 -4.948 1.00 93.19 562 GLU A CA 1
ATOM 4424 C C . GLU A 1 562 ? 27.703 13.891 -6.136 1.00 93.19 562 GLU A C 1
ATOM 4426 O O . GLU A 1 562 ? 28.542 13.019 -5.935 1.00 93.19 562 GLU A O 1
ATOM 4431 N N . SER A 1 563 ? 27.538 14.430 -7.349 1.00 94.81 563 SER A N 1
ATOM 4432 C CA . SER A 1 563 ? 28.310 14.002 -8.527 1.00 94.81 563 SER A CA 1
ATOM 4433 C C . SER A 1 563 ? 29.818 14.166 -8.305 1.00 94.81 563 SER A C 1
ATOM 4435 O O . SER A 1 563 ? 30.597 13.286 -8.657 1.00 94.81 563 SER A O 1
ATOM 4437 N N . ARG A 1 564 ? 30.270 15.258 -7.664 1.00 94.94 564 ARG A N 1
ATOM 4438 C CA . ARG A 1 564 ? 31.696 15.433 -7.317 1.00 94.94 564 ARG A CA 1
ATOM 4439 C C . ARG A 1 564 ? 32.180 14.394 -6.306 1.00 94.94 564 ARG A C 1
ATOM 4441 O O . ARG A 1 564 ? 33.304 13.913 -6.437 1.00 94.94 564 ARG A O 1
ATOM 4448 N N . LYS A 1 565 ? 31.354 14.041 -5.316 1.00 94.94 565 LYS A N 1
ATOM 4449 C CA . LYS A 1 565 ? 31.675 12.979 -4.349 1.00 94.94 565 LYS A CA 1
ATOM 4450 C C . LYS A 1 565 ? 31.725 11.608 -5.020 1.00 94.94 565 LYS A C 1
ATOM 4452 O O . LYS A 1 565 ? 32.659 10.859 -4.762 1.00 94.94 565 LYS A O 1
ATOM 4457 N N . ALA A 1 566 ? 30.777 11.305 -5.906 1.00 95.44 566 ALA A N 1
ATOM 4458 C CA . ALA A 1 566 ? 30.748 10.064 -6.677 1.00 95.44 566 ALA A CA 1
ATOM 4459 C C . ALA A 1 566 ? 31.984 9.939 -7.584 1.00 95.44 566 ALA A C 1
ATOM 4461 O O . ALA A 1 566 ? 32.616 8.885 -7.636 1.00 95.44 566 ALA A O 1
ATOM 4462 N N . ILE A 1 567 ? 32.396 11.043 -8.219 1.00 95.31 567 ILE A N 1
ATOM 4463 C CA . ILE A 1 567 ? 33.653 11.129 -8.970 1.00 95.31 567 ILE A CA 1
ATOM 4464 C C . ILE A 1 567 ? 34.854 10.826 -8.071 1.00 95.31 567 ILE A C 1
ATOM 4466 O O . ILE A 1 567 ? 35.672 9.974 -8.416 1.00 95.31 567 ILE A O 1
ATOM 4470 N N . GLN A 1 568 ? 34.956 11.461 -6.902 1.00 94.81 568 GLN A N 1
ATOM 4471 C CA . GLN A 1 568 ? 36.053 11.176 -5.976 1.00 94.81 568 GLN A CA 1
ATOM 4472 C C . GLN A 1 568 ? 36.062 9.701 -5.546 1.00 94.81 568 GLN A C 1
ATOM 4474 O O . GLN A 1 568 ? 37.101 9.055 -5.610 1.00 94.81 568 GLN A O 1
ATOM 4479 N N . LEU A 1 569 ? 34.901 9.135 -5.217 1.00 93.69 569 LEU A N 1
ATOM 4480 C CA . LEU A 1 569 ? 34.794 7.737 -4.808 1.00 93.69 569 LEU A CA 1
ATOM 4481 C C . LEU A 1 569 ? 35.215 6.764 -5.925 1.00 93.69 569 LEU A C 1
ATOM 4483 O O . LEU A 1 569 ? 35.858 5.752 -5.655 1.00 93.69 569 LEU A O 1
ATOM 4487 N N . SER A 1 570 ? 34.909 7.084 -7.185 1.00 94.12 570 SER A N 1
ATOM 4488 C CA . SER A 1 570 ? 35.381 6.299 -8.334 1.00 94.12 570 SER A CA 1
ATOM 4489 C C . SER A 1 570 ? 36.897 6.394 -8.554 1.00 94.12 570 SER A C 1
ATOM 4491 O O . SER A 1 570 ? 37.516 5.415 -8.968 1.00 94.12 570 SER A O 1
ATOM 4493 N N . LYS A 1 571 ? 37.522 7.533 -8.216 1.00 92.88 571 LYS A N 1
ATOM 4494 C CA . LYS A 1 571 ? 38.989 7.690 -8.227 1.00 92.88 571 LYS A CA 1
ATOM 4495 C C . LYS A 1 571 ? 39.656 6.845 -7.150 1.00 92.88 571 LYS A C 1
ATOM 4497 O O . LYS A 1 571 ? 40.717 6.279 -7.397 1.00 92.88 571 LYS A O 1
ATOM 4502 N N . ASP A 1 572 ? 39.024 6.753 -5.985 1.00 91.94 572 ASP A N 1
ATOM 4503 C CA . ASP A 1 572 ? 39.544 6.004 -4.842 1.00 91.94 572 ASP A CA 1
ATOM 4504 C C . ASP A 1 572 ? 39.456 4.476 -5.061 1.00 91.94 572 ASP A C 1
ATOM 4506 O O . ASP A 1 572 ? 40.232 3.718 -4.479 1.00 91.94 572 ASP A O 1
ATOM 4510 N N . HIS A 1 573 ? 38.555 4.014 -5.941 1.00 91.56 573 HIS A N 1
ATOM 4511 C CA . HIS A 1 573 ? 38.325 2.595 -6.246 1.00 91.56 573 HIS A CA 1
ATOM 4512 C C . HIS A 1 573 ? 38.322 2.299 -7.763 1.00 91.56 573 HIS A C 1
ATOM 4514 O O . HIS A 1 573 ? 37.296 1.875 -8.317 1.00 91.56 573 HIS A O 1
ATOM 4520 N N . PRO A 1 574 ? 39.464 2.479 -8.453 1.00 89.44 574 PRO A N 1
ATOM 4521 C CA . PRO A 1 574 ? 39.543 2.343 -9.904 1.00 89.44 574 PRO A CA 1
ATOM 4522 C C . PRO A 1 574 ? 39.220 0.914 -10.363 1.00 89.44 574 PRO A C 1
ATOM 4524 O O . PRO A 1 574 ? 39.666 -0.067 -9.769 1.00 89.44 574 PRO A O 1
ATOM 4527 N N . GLY A 1 575 ? 38.436 0.793 -11.438 1.00 87.12 575 GLY A N 1
ATOM 4528 C CA . GLY A 1 575 ? 38.027 -0.494 -12.023 1.00 87.12 575 GLY A CA 1
ATOM 4529 C C . GLY A 1 575 ? 36.913 -1.232 -11.26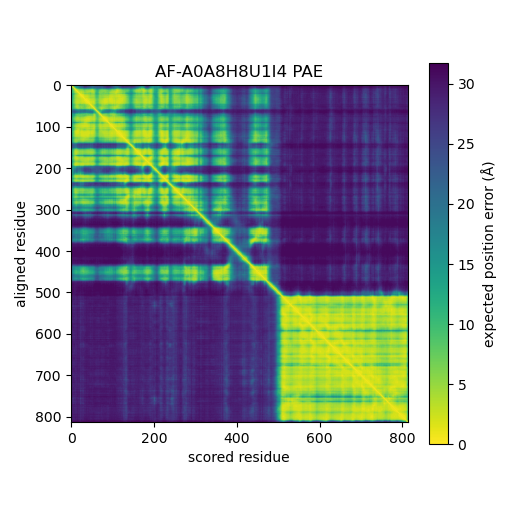8 1.00 87.12 575 GLY A C 1
ATOM 4530 O O . GLY A 1 575 ? 36.388 -2.220 -11.785 1.00 87.12 575 GLY A O 1
ATOM 4531 N N . VAL A 1 576 ? 36.524 -0.743 -10.086 1.00 92.06 576 VAL A N 1
ATOM 4532 C CA . VAL A 1 576 ? 35.422 -1.285 -9.277 1.00 92.06 576 VAL A CA 1
ATOM 4533 C C . VAL A 1 576 ? 34.255 -0.306 -9.228 1.00 92.06 576 VAL A C 1
ATOM 4535 O O . VAL A 1 576 ? 33.117 -0.712 -9.451 1.00 92.06 576 VAL A O 1
ATOM 4538 N N . ILE A 1 577 ? 34.519 0.971 -8.946 1.00 95.12 577 ILE A N 1
ATOM 4539 C CA . ILE A 1 577 ? 33.483 1.997 -8.816 1.00 95.12 577 ILE A CA 1
ATOM 4540 C C . ILE A 1 577 ? 33.527 2.934 -10.022 1.00 95.12 577 ILE A C 1
ATOM 4542 O O . ILE A 1 577 ? 34.561 3.512 -10.344 1.00 95.12 577 ILE A O 1
ATOM 4546 N N . TYR A 1 578 ? 32.371 3.113 -10.644 1.00 96.19 578 TYR A N 1
ATOM 4547 C CA . TYR A 1 578 ? 32.091 4.095 -11.684 1.00 96.19 578 TYR A CA 1
ATOM 4548 C C . TYR A 1 578 ? 31.038 5.072 -11.169 1.00 96.19 578 TYR A C 1
ATOM 4550 O O . TYR A 1 578 ? 30.439 4.836 -10.119 1.00 96.19 578 TYR A O 1
ATOM 4558 N N . ASN A 1 579 ? 30.800 6.167 -11.883 1.00 96.25 579 ASN A N 1
ATOM 4559 C CA . ASN A 1 579 ? 29.784 7.136 -11.484 1.00 96.25 579 ASN A CA 1
ATOM 4560 C C . ASN A 1 579 ? 28.893 7.595 -12.635 1.00 96.25 579 ASN A C 1
ATOM 4562 O O . ASN A 1 579 ? 29.212 7.424 -13.817 1.00 96.25 579 ASN A O 1
ATOM 4566 N N . THR A 1 580 ? 27.783 8.212 -12.248 1.00 97.00 580 THR A N 1
ATOM 4567 C CA . THR A 1 580 ? 26.958 9.037 -13.120 1.00 97.00 580 THR A CA 1
ATOM 4568 C C . THR A 1 580 ? 27.086 10.509 -12.726 1.00 97.00 580 THR A C 1
ATOM 4570 O O . THR A 1 580 ? 27.412 10.844 -11.584 1.00 97.00 580 THR A O 1
ATOM 4573 N N . VAL A 1 581 ? 26.828 11.406 -13.678 1.00 97.06 581 VAL A N 1
ATOM 4574 C CA . VAL A 1 581 ? 26.765 12.853 -13.424 1.00 97.06 581 VAL A CA 1
ATOM 4575 C C . VAL A 1 581 ? 25.435 13.389 -13.932 1.00 97.06 581 VAL A C 1
ATOM 4577 O O . VAL A 1 581 ? 25.124 13.226 -15.109 1.00 97.06 581 VAL A O 1
ATOM 4580 N N . GLY A 1 582 ? 24.666 14.045 -13.066 1.00 95.44 582 GLY A N 1
ATOM 4581 C CA . GLY A 1 582 ? 23.338 14.559 -13.395 1.00 95.44 582 GLY A CA 1
ATOM 4582 C C . GLY A 1 582 ? 22.682 15.287 -12.225 1.00 95.44 582 GLY A C 1
ATOM 4583 O O . GLY A 1 582 ? 23.241 15.377 -11.129 1.00 95.44 582 GLY A O 1
ATOM 4584 N N . VAL A 1 583 ? 21.501 15.850 -12.479 1.00 96.25 583 VAL A N 1
ATOM 4585 C CA . VAL A 1 583 ? 20.635 16.445 -11.458 1.00 96.25 583 VAL A CA 1
ATOM 4586 C C . VAL A 1 583 ? 19.268 15.764 -11.480 1.00 96.25 583 VAL A C 1
ATOM 4588 O O . VAL A 1 583 ? 18.498 15.911 -12.435 1.00 96.25 583 VAL A O 1
ATOM 4591 N N . HIS A 1 584 ? 18.962 15.079 -10.380 1.00 96.00 584 HIS A N 1
ATOM 4592 C CA . HIS A 1 584 ? 17.721 14.344 -10.157 1.00 96.00 584 HIS A CA 1
ATOM 4593 C C . HIS A 1 584 ? 16.516 15.305 -10.068 1.00 96.00 584 HIS A C 1
ATOM 4595 O O . HIS A 1 584 ? 16.668 16.407 -9.527 1.00 96.00 584 HIS A O 1
ATOM 4601 N N . PRO A 1 585 ? 15.297 14.908 -10.502 1.00 94.44 585 PRO A N 1
ATOM 4602 C CA . PRO A 1 585 ? 14.097 15.758 -10.483 1.00 94.44 585 PRO A CA 1
ATOM 4603 C C . PRO A 1 585 ? 13.825 16.454 -9.145 1.00 94.44 585 PRO A C 1
ATOM 4605 O O . PRO A 1 585 ? 13.509 17.640 -9.113 1.00 94.44 585 PRO A O 1
ATOM 4608 N N . CYS A 1 586 ? 14.003 15.758 -8.018 1.00 91.25 586 CYS A N 1
ATOM 4609 C CA . CYS A 1 586 ? 13.828 16.347 -6.680 1.00 91.25 586 CYS A CA 1
ATOM 4610 C C . CYS A 1 586 ? 14.794 17.502 -6.363 1.00 91.25 586 CYS A C 1
ATOM 4612 O O . CYS A 1 586 ? 14.500 18.300 -5.479 1.00 91.25 586 CYS A O 1
ATOM 4614 N N . SER A 1 587 ? 15.926 17.590 -7.061 1.00 91.25 587 SER A N 1
ATOM 4615 C CA . SER A 1 587 ? 16.981 18.581 -6.833 1.00 91.25 587 SER A CA 1
ATOM 4616 C C . SER A 1 587 ? 17.039 19.639 -7.942 1.00 91.25 587 SER A C 1
ATOM 4618 O O . SER A 1 587 ? 17.910 20.508 -7.917 1.00 91.25 587 SER A O 1
ATOM 4620 N N . CYS A 1 588 ? 16.116 19.620 -8.912 1.00 91.50 588 CYS A N 1
ATOM 4621 C CA . CYS A 1 588 ? 16.091 20.587 -10.015 1.00 91.50 588 CYS A CA 1
ATOM 4622 C C . CYS A 1 588 ? 15.856 22.031 -9.547 1.00 91.50 588 CYS A C 1
ATOM 4624 O O . CYS A 1 588 ? 16.272 22.971 -10.217 1.00 91.50 588 CYS A O 1
ATOM 4626 N N . GLN A 1 589 ? 15.272 22.244 -8.365 1.00 88.06 589 GLN A N 1
ATOM 4627 C CA . GLN A 1 589 ? 15.091 23.595 -7.829 1.00 88.06 589 GLN A CA 1
ATOM 4628 C C . GLN A 1 589 ? 16.423 24.328 -7.595 1.00 88.06 589 GLN A C 1
ATOM 4630 O O . GLN A 1 589 ? 16.467 25.556 -7.629 1.00 88.06 589 GLN A O 1
ATOM 4635 N N . GLN A 1 590 ? 17.526 23.589 -7.438 1.00 87.25 590 GLN A N 1
ATOM 4636 C CA . GLN A 1 590 ? 18.846 24.180 -7.247 1.00 87.25 590 GLN A CA 1
ATOM 4637 C C . GLN A 1 590 ? 19.310 24.993 -8.474 1.00 87.25 590 GLN A C 1
ATOM 4639 O O . GLN A 1 590 ? 20.141 25.877 -8.310 1.00 87.25 590 GLN A O 1
ATOM 4644 N N . PHE A 1 591 ? 18.761 24.748 -9.682 1.00 87.38 591 PHE A N 1
ATOM 4645 C CA . PHE A 1 591 ? 19.084 25.523 -10.896 1.00 87.38 591 PHE A CA 1
ATOM 4646 C C . PHE A 1 591 ? 18.675 26.993 -10.779 1.00 87.38 591 PHE A C 1
ATOM 4648 O O . PHE A 1 591 ? 19.327 27.869 -11.348 1.00 87.38 591 PHE A O 1
ATOM 4655 N N . THR A 1 592 ? 17.641 27.289 -9.994 1.00 84.50 592 THR A N 1
ATOM 4656 C CA . THR A 1 592 ? 17.268 28.663 -9.653 1.00 84.50 592 THR A CA 1
ATOM 4657 C C . THR A 1 592 ? 18.085 29.113 -8.437 1.00 84.50 592 THR A C 1
ATOM 4659 O O . THR A 1 592 ? 18.052 28.424 -7.418 1.00 84.50 592 THR A O 1
ATOM 4662 N N . PRO A 1 593 ? 18.850 30.226 -8.498 1.00 80.62 593 PRO A N 1
ATOM 4663 C CA . PRO A 1 593 ? 18.636 31.417 -9.333 1.00 80.62 593 PRO A CA 1
ATOM 4664 C C . PRO A 1 593 ? 19.550 31.576 -10.565 1.00 80.62 593 PRO A C 1
ATOM 4666 O O . PRO A 1 593 ? 19.386 32.554 -11.292 1.00 80.62 593 PRO A O 1
ATOM 4669 N N . ALA A 1 594 ? 20.512 30.680 -10.813 1.00 87.06 594 ALA A N 1
ATOM 4670 C CA . ALA A 1 594 ? 21.508 30.835 -11.885 1.00 87.06 594 ALA A CA 1
ATOM 4671 C C . ALA A 1 594 ? 21.555 29.631 -12.859 1.00 87.06 594 ALA A C 1
ATOM 4673 O O . ALA A 1 594 ? 22.565 28.917 -12.906 1.00 87.06 594 ALA A O 1
ATOM 4674 N N . PRO A 1 595 ? 20.511 29.428 -13.690 1.00 88.31 595 PRO A N 1
ATOM 4675 C CA . PRO A 1 595 ? 20.348 28.216 -14.497 1.00 88.31 595 PRO A CA 1
ATOM 4676 C C . PRO A 1 595 ? 21.500 27.966 -15.473 1.00 88.31 595 PRO A C 1
ATOM 4678 O O . PRO A 1 595 ? 22.103 26.893 -15.472 1.00 88.31 595 PRO A O 1
ATOM 4681 N N . SER A 1 596 ? 21.866 28.976 -16.268 1.00 88.94 596 SER A N 1
ATOM 4682 C CA . SER A 1 596 ? 22.881 28.842 -17.320 1.00 88.94 596 SER A CA 1
ATOM 4683 C C . SER A 1 596 ? 24.268 28.526 -16.761 1.00 88.94 596 SER A C 1
ATOM 4685 O O . SER A 1 596 ? 24.988 27.700 -17.318 1.00 88.94 596 SER A O 1
ATOM 4687 N N . ALA A 1 597 ? 24.640 29.157 -15.641 1.00 90.75 597 ALA A N 1
ATOM 4688 C CA . ALA A 1 597 ? 25.931 28.931 -14.997 1.00 90.75 597 ALA A CA 1
ATOM 4689 C C . ALA A 1 597 ? 26.036 27.499 -14.462 1.00 90.75 597 ALA A C 1
ATOM 4691 O O . ALA A 1 597 ? 27.056 26.835 -14.648 1.00 90.75 597 ALA A O 1
ATOM 4692 N N . MET A 1 598 ? 24.964 26.995 -13.850 1.00 91.25 598 MET A N 1
ATOM 4693 C CA . MET A 1 598 ? 24.961 25.637 -13.331 1.00 91.25 598 MET A CA 1
ATOM 4694 C C . MET A 1 598 ? 24.870 24.563 -14.410 1.00 91.25 598 MET A C 1
ATOM 4696 O O . MET A 1 598 ? 25.561 23.556 -14.297 1.00 91.25 598 MET A O 1
ATOM 4700 N N . LEU A 1 599 ? 24.067 24.762 -15.458 1.00 92.88 599 LEU A N 1
ATOM 4701 C CA . LEU A 1 599 ? 24.020 23.847 -16.603 1.00 92.88 599 LEU A CA 1
ATOM 4702 C C . LEU A 1 599 ? 25.398 23.757 -17.277 1.00 92.88 599 LEU A C 1
ATOM 4704 O O . LEU A 1 599 ? 25.875 22.662 -17.576 1.00 92.88 599 LEU A O 1
ATOM 4708 N N . HIS A 1 600 ? 26.094 24.891 -17.422 1.00 92.88 600 HIS A N 1
ATOM 4709 C CA . HIS A 1 600 ? 27.475 24.918 -17.907 1.00 92.88 600 HIS A CA 1
ATOM 4710 C C . HIS A 1 600 ? 28.439 24.182 -16.964 1.00 92.88 600 HIS A C 1
ATOM 4712 O O . HIS A 1 600 ? 29.295 23.417 -17.419 1.00 92.88 600 HIS A O 1
ATOM 4718 N N . GLN A 1 601 ? 28.300 24.375 -15.649 1.00 93.56 601 GLN A N 1
ATOM 4719 C CA . GLN A 1 601 ? 29.099 23.665 -14.649 1.00 93.56 601 GLN A CA 1
ATOM 4720 C C . GLN A 1 601 ? 28.859 22.149 -14.703 1.00 93.56 601 GLN A C 1
ATOM 4722 O O . GLN A 1 601 ? 29.824 21.388 -14.650 1.00 93.56 601 GLN A O 1
ATOM 4727 N N . LEU A 1 602 ? 27.605 21.712 -14.836 1.00 94.31 602 LEU A N 1
ATOM 4728 C CA . LEU A 1 602 ? 27.220 20.306 -14.943 1.00 94.31 602 LEU A CA 1
ATOM 4729 C C . LEU A 1 602 ? 27.809 19.671 -16.208 1.00 94.31 602 LEU A C 1
ATOM 4731 O O . LEU A 1 602 ? 28.459 18.631 -16.122 1.00 94.31 602 LEU A O 1
ATOM 4735 N N . LYS A 1 603 ? 27.665 20.334 -17.364 1.00 94.81 603 LYS A N 1
ATOM 4736 C CA . LYS A 1 603 ? 28.253 19.888 -18.637 1.00 94.81 603 LYS A CA 1
ATOM 4737 C C . LYS A 1 603 ? 29.776 19.770 -18.547 1.00 94.81 603 LYS A C 1
ATOM 4739 O O . LYS A 1 603 ? 30.340 18.755 -18.946 1.00 94.81 603 LYS A O 1
ATOM 4744 N N . THR A 1 604 ? 30.440 20.782 -17.985 1.00 94.75 604 THR A N 1
ATOM 4745 C CA . THR A 1 604 ? 31.899 20.774 -17.780 1.00 94.75 604 THR A CA 1
ATOM 4746 C C . THR A 1 604 ? 32.327 19.609 -16.884 1.00 94.75 604 THR A C 1
ATOM 4748 O O . THR A 1 604 ? 33.270 18.897 -17.224 1.00 94.75 604 THR A O 1
ATOM 4751 N N . LEU A 1 605 ? 31.619 19.379 -15.773 1.00 94.56 605 LEU A N 1
ATOM 4752 C CA . LEU A 1 605 ? 31.912 18.286 -14.845 1.00 94.56 605 LEU A CA 1
ATOM 4753 C C . LEU A 1 605 ? 31.756 16.917 -15.522 1.00 94.56 605 LEU A C 1
ATOM 4755 O O . LEU A 1 605 ? 32.639 16.073 -15.396 1.00 94.56 605 LEU A O 1
ATOM 4759 N N . ALA A 1 606 ? 30.672 16.719 -16.277 1.00 94.06 606 ALA A N 1
ATOM 4760 C CA . ALA A 1 606 ? 30.415 15.477 -17.000 1.00 94.06 606 ALA A CA 1
ATOM 4761 C C . ALA A 1 606 ? 31.483 15.200 -18.073 1.00 94.06 606 ALA A C 1
ATOM 4763 O O . ALA A 1 606 ? 31.985 14.082 -18.156 1.00 94.06 606 ALA A O 1
ATOM 4764 N N . LEU A 1 607 ? 31.890 16.214 -18.850 1.00 93.94 607 LEU A N 1
ATOM 4765 C CA . LEU A 1 607 ? 32.957 16.083 -19.852 1.00 93.94 607 LEU A CA 1
ATOM 4766 C C . LEU A 1 607 ? 34.306 15.716 -19.223 1.00 93.94 607 LEU A C 1
ATOM 4768 O O . LEU A 1 607 ? 35.002 14.841 -19.736 1.00 93.94 607 LEU A O 1
ATOM 4772 N N . GLN A 1 608 ? 34.666 16.360 -18.110 1.00 92.88 608 GLN A N 1
ATOM 4773 C CA . GLN A 1 608 ? 35.901 16.058 -17.381 1.00 92.88 608 GLN A CA 1
ATOM 4774 C C . GLN A 1 608 ? 35.892 14.621 -16.849 1.00 92.88 608 GLN A C 1
ATOM 4776 O O . GLN A 1 608 ? 36.810 13.854 -17.130 1.00 92.88 608 GLN A O 1
ATOM 4781 N N . ALA A 1 609 ? 34.825 14.225 -16.152 1.00 91.94 609 ALA A N 1
ATOM 4782 C CA . ALA A 1 609 ? 34.708 12.886 -15.578 1.00 91.94 609 ALA A CA 1
ATOM 4783 C C . ALA A 1 609 ? 34.632 11.780 -16.647 1.00 91.94 609 ALA A C 1
ATOM 4785 O O . ALA A 1 609 ? 35.137 10.676 -16.430 1.00 91.94 609 ALA A O 1
ATOM 4786 N N . LYS A 1 610 ? 34.041 12.077 -17.814 1.00 92.19 610 LYS A N 1
ATOM 4787 C CA . LYS A 1 610 ? 34.056 11.197 -18.992 1.00 92.19 610 LYS A CA 1
ATOM 4788 C C . LYS A 1 610 ? 35.477 11.007 -19.517 1.00 92.19 610 LYS A C 1
ATOM 4790 O O . LYS A 1 610 ? 35.893 9.877 -19.748 1.00 92.19 610 LYS A O 1
ATOM 4795 N N . HIS A 1 611 ? 36.220 12.098 -19.708 1.00 89.69 611 HIS A N 1
ATOM 4796 C CA . HIS A 1 611 ? 37.592 12.047 -20.223 1.00 89.69 611 HIS A CA 1
ATOM 4797 C C . HIS A 1 611 ? 38.529 11.265 -19.290 1.00 89.69 611 HIS A C 1
ATOM 4799 O O . HIS A 1 611 ? 39.414 10.553 -19.753 1.00 89.69 611 HIS A O 1
ATOM 4805 N N . GLU A 1 612 ? 38.316 11.358 -17.978 1.00 87.44 612 GLU A N 1
ATOM 4806 C CA . GLU A 1 612 ? 39.072 10.595 -16.980 1.00 87.44 612 GLU A CA 1
ATOM 4807 C C . GLU A 1 612 ? 38.621 9.123 -16.838 1.00 87.44 612 GLU A C 1
ATOM 4809 O O . GLU A 1 612 ? 39.200 8.385 -16.043 1.00 87.44 612 GLU A O 1
ATOM 4814 N N . GLY A 1 613 ? 37.606 8.679 -17.592 1.00 85.31 613 GLY A N 1
ATOM 4815 C CA . GLY A 1 613 ? 37.140 7.286 -17.625 1.00 85.31 613 GLY A CA 1
ATOM 4816 C C . GLY A 1 613 ? 36.310 6.840 -16.416 1.00 85.31 613 GLY A C 1
ATOM 4817 O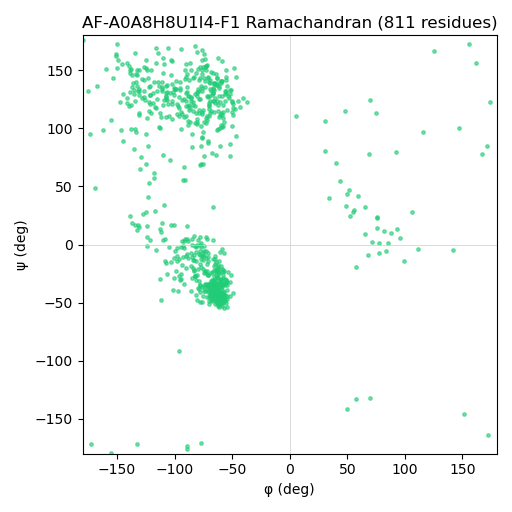 O . GLY A 1 613 ? 36.109 5.644 -16.220 1.00 85.31 613 GLY A O 1
ATOM 4818 N N . GLN A 1 614 ? 35.841 7.781 -15.595 1.00 87.75 614 GLN A N 1
ATOM 4819 C CA . GLN A 1 614 ? 35.107 7.499 -14.355 1.00 87.75 614 GLN A CA 1
ATOM 4820 C C . GLN A 1 614 ? 33.587 7.577 -14.540 1.00 87.75 614 GLN A C 1
ATOM 4822 O O . GLN A 1 614 ? 32.847 6.772 -13.973 1.00 87.75 614 GLN A O 1
ATOM 4827 N N . CYS A 1 615 ? 33.127 8.560 -15.323 1.00 92.81 615 CYS A N 1
ATOM 4828 C CA . CYS A 1 615 ? 31.712 8.770 -15.614 1.00 92.81 615 CYS A CA 1
ATOM 4829 C C . CYS A 1 615 ? 31.284 7.913 -16.807 1.00 92.81 615 CYS A C 1
ATOM 4831 O O . CYS A 1 615 ? 31.779 8.095 -17.921 1.00 92.81 615 CYS A O 1
ATOM 4833 N N . VAL A 1 616 ? 30.359 6.986 -16.558 1.00 95.00 616 VAL A N 1
ATOM 4834 C CA . VAL A 1 616 ? 29.906 5.987 -17.543 1.00 95.00 616 VAL A CA 1
ATOM 4835 C C . VAL A 1 616 ? 28.496 6.257 -18.057 1.00 95.00 616 VAL A C 1
ATOM 4837 O O . VAL A 1 616 ? 28.096 5.692 -19.073 1.00 95.00 616 VAL A O 1
ATOM 4840 N N . ALA A 1 617 ? 27.753 7.141 -17.387 1.00 96.44 617 ALA A N 1
ATOM 4841 C CA . ALA A 1 617 ? 26.414 7.549 -17.783 1.00 96.44 617 ALA A CA 1
ATOM 4842 C C . ALA A 1 617 ? 26.105 8.986 -17.352 1.00 96.44 617 ALA A C 1
ATOM 4844 O O . ALA A 1 617 ? 26.606 9.473 -16.337 1.00 96.44 617 ALA A O 1
ATOM 4845 N N . PHE A 1 618 ? 25.232 9.654 -18.100 1.00 97.06 618 PHE A N 1
ATOM 4846 C CA . PHE A 1 618 ? 24.689 10.954 -17.721 1.00 97.06 618 PHE A CA 1
ATOM 4847 C C . PHE A 1 618 ? 23.330 10.767 -17.034 1.00 97.06 618 PHE A C 1
ATOM 4849 O O . PHE A 1 618 ? 22.392 10.230 -17.625 1.00 97.06 618 PHE A O 1
ATOM 4856 N N . GLY A 1 619 ? 23.247 11.163 -15.768 1.00 93.81 619 GLY A N 1
ATOM 4857 C CA . GLY A 1 619 ? 22.126 10.893 -14.872 1.00 93.81 619 GLY A CA 1
ATOM 4858 C C . GLY A 1 619 ? 22.540 10.941 -13.396 1.00 93.81 619 GLY A C 1
ATOM 4859 O O . GLY A 1 619 ? 23.721 11.061 -13.094 1.00 93.81 619 GLY A O 1
ATOM 4860 N N . GLU A 1 620 ? 21.627 10.866 -12.438 1.00 95.50 620 GLU A N 1
ATOM 4861 C CA . GLU A 1 620 ? 20.201 10.587 -12.626 1.00 95.50 620 GLU A CA 1
ATOM 4862 C C . GLU A 1 620 ? 19.447 11.828 -13.117 1.00 95.50 620 GLU A C 1
ATOM 4864 O O . GLU A 1 620 ? 19.502 12.878 -12.481 1.00 95.50 620 GLU A O 1
ATOM 4869 N N . ILE A 1 621 ? 18.733 11.724 -14.241 1.00 96.56 621 ILE A N 1
ATOM 4870 C CA . ILE A 1 621 ? 17.866 12.797 -14.761 1.00 96.56 621 ILE A CA 1
ATOM 4871 C C . ILE A 1 621 ? 16.492 12.236 -15.119 1.00 96.56 621 ILE A C 1
ATOM 4873 O O . ILE A 1 621 ? 16.378 11.074 -15.503 1.00 96.56 621 ILE A O 1
ATOM 4877 N N . GLY A 1 622 ? 15.436 13.041 -15.021 1.00 96.06 622 GLY A N 1
ATOM 4878 C CA . GLY A 1 622 ? 14.092 12.590 -15.379 1.00 96.06 622 GLY A CA 1
ATOM 4879 C C . GLY A 1 622 ? 12.990 13.295 -14.606 1.00 96.06 622 GLY A C 1
ATOM 4880 O O . GLY A 1 622 ? 13.123 14.476 -14.295 1.00 96.06 622 GLY A O 1
ATOM 4881 N N . LEU A 1 623 ? 11.904 12.575 -14.311 1.00 96.75 623 LEU A N 1
ATOM 4882 C CA . LEU A 1 623 ? 10.683 13.120 -13.707 1.00 96.75 623 LEU A CA 1
ATOM 4883 C C . LEU A 1 623 ? 10.191 12.258 -12.533 1.00 96.75 623 LEU A C 1
ATOM 4885 O O . LEU A 1 623 ? 10.123 11.032 -12.633 1.00 96.75 623 LEU A O 1
ATOM 4889 N N . ASP A 1 624 ? 9.792 12.905 -11.435 1.00 95.69 624 ASP A N 1
ATOM 4890 C CA . ASP A 1 624 ? 9.197 12.264 -10.255 1.00 95.69 624 ASP A CA 1
ATOM 4891 C C . ASP A 1 624 ? 7.960 13.041 -9.773 1.00 95.69 624 ASP A C 1
ATOM 4893 O O . ASP A 1 624 ? 8.058 14.058 -9.074 1.00 95.69 624 ASP A O 1
ATOM 4897 N N . TYR A 1 625 ? 6.772 12.554 -10.145 1.00 94.44 625 TYR A N 1
ATOM 4898 C CA . TYR A 1 625 ? 5.498 13.182 -9.771 1.00 94.44 625 TYR A CA 1
ATOM 4899 C C . TYR A 1 625 ? 4.980 12.734 -8.396 1.00 94.44 625 TYR A C 1
ATOM 4901 O O . TYR A 1 625 ? 4.072 13.359 -7.852 1.00 94.44 625 TYR A O 1
ATOM 4909 N N . ASP A 1 626 ? 5.614 11.746 -7.760 1.00 90.81 626 ASP A N 1
ATOM 4910 C CA . ASP A 1 626 ? 5.347 11.403 -6.357 1.00 90.81 626 ASP A CA 1
ATOM 4911 C C . ASP A 1 626 ? 6.093 12.337 -5.383 1.00 90.81 626 ASP A C 1
ATOM 4913 O O . ASP A 1 626 ? 5.936 12.237 -4.158 1.00 90.81 626 ASP A O 1
ATOM 4917 N N . ARG A 1 627 ? 6.955 13.224 -5.898 1.00 89.81 627 ARG A N 1
ATOM 4918 C CA . ARG A 1 627 ? 7.799 14.150 -5.123 1.00 89.81 627 ARG A CA 1
ATOM 4919 C C . ARG A 1 627 ? 7.629 15.616 -5.523 1.00 89.81 627 ARG A C 1
ATOM 4921 O O . ARG A 1 627 ? 8.515 16.429 -5.272 1.00 89.81 627 ARG A O 1
ATOM 4928 N N . LEU A 1 628 ? 6.451 15.988 -6.024 1.00 90.75 628 LEU A N 1
ATOM 4929 C CA . LEU A 1 628 ? 6.099 17.384 -6.324 1.00 90.75 628 LEU A CA 1
ATOM 4930 C C . LEU A 1 628 ? 6.321 18.381 -5.166 1.00 90.75 628 LEU A C 1
ATOM 4932 O O . LEU A 1 628 ? 6.674 19.522 -5.457 1.00 90.75 628 LEU A O 1
ATOM 4936 N N . PRO A 1 629 ? 6.180 18.008 -3.872 1.00 91.12 629 PRO A N 1
ATOM 4937 C CA . PRO A 1 629 ? 6.518 18.920 -2.778 1.00 91.12 629 PRO A CA 1
ATOM 4938 C C . PRO A 1 629 ? 8.005 19.303 -2.695 1.00 91.12 629 PRO A C 1
ATOM 4940 O O . PRO A 1 629 ? 8.314 20.321 -2.087 1.00 91.12 629 PRO A O 1
ATOM 4943 N N . LEU A 1 630 ? 8.917 18.494 -3.256 1.00 89.19 630 LEU A N 1
ATOM 4944 C CA . LEU A 1 630 ? 10.356 18.795 -3.296 1.00 89.19 630 LEU A CA 1
ATOM 4945 C C . LEU A 1 630 ? 10.720 19.658 -4.503 1.00 89.19 630 LEU A C 1
ATOM 4947 O O . LEU A 1 630 ? 11.544 20.556 -4.388 1.00 89.19 630 LEU A O 1
ATOM 4951 N N . CYS A 1 631 ? 10.110 19.386 -5.656 1.00 91.12 631 CYS A N 1
ATOM 4952 C CA . CYS A 1 631 ? 10.321 20.171 -6.862 1.00 91.12 631 CYS A CA 1
ATOM 4953 C C . CYS A 1 631 ? 9.036 20.208 -7.711 1.00 91.12 631 CYS A C 1
ATOM 4955 O O . CYS A 1 631 ? 8.544 19.140 -8.094 1.00 91.12 631 CYS A O 1
ATOM 4957 N N . PRO A 1 632 ? 8.494 21.402 -8.018 1.00 93.56 632 PRO A N 1
ATOM 4958 C CA . PRO A 1 632 ? 7.322 21.575 -8.875 1.00 93.56 632 PRO A CA 1
ATOM 4959 C C . PRO A 1 632 ? 7.458 20.936 -10.266 1.00 93.56 632 PRO A C 1
ATOM 4961 O O . PRO A 1 632 ? 8.549 20.851 -10.828 1.00 93.56 632 PRO A O 1
ATOM 4964 N N . LYS A 1 633 ? 6.326 20.506 -10.841 1.00 95.25 633 LYS A N 1
ATOM 4965 C CA . LYS A 1 633 ? 6.273 19.785 -12.128 1.00 95.25 633 LYS A CA 1
ATOM 4966 C C . LYS A 1 633 ? 6.888 20.584 -13.284 1.00 95.25 633 LYS A C 1
ATOM 4968 O O . LYS A 1 633 ? 7.594 20.014 -14.107 1.00 95.25 633 LYS A O 1
ATOM 4973 N N . ASP A 1 634 ? 6.586 21.871 -13.364 1.00 94.69 634 ASP A N 1
ATOM 4974 C CA . ASP A 1 634 ? 7.085 22.807 -14.375 1.00 94.69 634 ASP A CA 1
ATOM 4975 C C . ASP A 1 634 ? 8.615 22.906 -14.355 1.00 94.69 634 ASP A C 1
ATOM 4977 O O . ASP A 1 634 ? 9.249 22.741 -15.395 1.00 94.69 634 ASP A O 1
ATOM 4981 N N . ILE A 1 635 ? 9.199 23.038 -13.162 1.00 94.38 635 ILE A N 1
ATOM 4982 C CA . ILE A 1 635 ? 10.653 23.071 -12.963 1.00 94.38 635 ILE A CA 1
ATOM 4983 C C . ILE A 1 635 ? 11.289 21.735 -13.372 1.00 94.38 635 ILE A C 1
ATOM 4985 O O . ILE A 1 635 ? 12.305 21.720 -14.067 1.00 94.38 635 ILE A O 1
ATOM 4989 N N . GLN A 1 636 ? 10.691 20.602 -12.985 1.00 96.44 636 GLN A N 1
ATOM 4990 C CA . GLN A 1 636 ? 11.192 19.287 -13.397 1.00 96.44 636 GLN A CA 1
ATOM 4991 C C . GLN A 1 636 ? 11.186 19.125 -14.926 1.00 96.44 636 GLN A C 1
ATOM 4993 O O . GLN A 1 636 ? 12.166 18.646 -15.488 1.00 96.44 636 GLN A O 1
ATOM 4998 N N . LEU A 1 637 ? 10.114 19.544 -15.608 1.00 96.44 637 LEU A N 1
ATOM 4999 C CA . LEU A 1 637 ? 10.010 19.463 -17.070 1.00 96.44 637 LEU A CA 1
ATOM 5000 C C . LEU A 1 637 ? 11.054 20.336 -17.775 1.00 96.44 637 LEU A C 1
ATOM 5002 O O . LEU A 1 637 ? 11.711 19.866 -18.703 1.00 96.44 637 LEU A O 1
ATOM 5006 N N . GLU A 1 638 ? 11.213 21.584 -17.329 1.00 95.56 638 GLU A N 1
ATOM 5007 C CA . GLU A 1 638 ? 12.168 22.538 -17.900 1.00 95.56 638 GLU A CA 1
ATOM 5008 C C . GLU A 1 638 ? 13.606 22.018 -17.792 1.00 95.56 638 GLU A C 1
ATOM 5010 O O . GLU A 1 638 ? 14.322 21.924 -18.792 1.00 95.56 638 GLU A O 1
ATOM 5015 N N . TYR A 1 639 ? 14.022 21.613 -16.590 1.00 95.75 639 TYR A N 1
ATOM 5016 C CA . TYR A 1 639 ? 15.397 21.175 -16.360 1.00 95.75 639 TYR A CA 1
ATOM 5017 C C . TYR A 1 639 ? 15.668 19.745 -16.806 1.00 95.75 639 TYR A C 1
ATOM 5019 O O . TYR A 1 639 ? 16.822 19.412 -17.073 1.00 95.75 639 TYR A O 1
ATOM 5027 N N . PHE A 1 640 ? 14.649 18.899 -16.951 1.00 97.25 640 PHE A N 1
ATOM 5028 C CA . PHE A 1 640 ? 14.830 17.627 -17.639 1.00 97.25 640 PHE A CA 1
ATOM 5029 C C . PHE A 1 640 ? 15.104 17.854 -19.130 1.00 97.25 640 PHE A C 1
ATOM 5031 O O . PHE A 1 640 ? 16.079 17.312 -19.648 1.00 97.25 640 PHE A O 1
ATOM 5038 N N . ALA A 1 641 ? 14.336 18.721 -19.800 1.00 96.06 641 ALA A N 1
ATOM 5039 C CA . ALA A 1 641 ? 14.584 19.074 -21.199 1.00 96.06 641 ALA A CA 1
ATOM 5040 C C . ALA A 1 641 ? 15.981 19.694 -21.402 1.00 96.06 641 ALA A C 1
ATOM 5042 O O . ALA A 1 641 ? 16.726 19.243 -22.270 1.00 96.06 641 ALA A O 1
ATOM 5043 N N . ALA A 1 642 ? 16.379 20.643 -20.545 1.00 95.25 642 ALA A N 1
ATOM 5044 C CA . ALA A 1 642 ? 17.702 21.268 -20.614 1.00 95.25 642 ALA A CA 1
ATOM 5045 C C . ALA A 1 642 ? 18.854 20.271 -20.375 1.00 95.25 642 ALA A C 1
ATOM 5047 O O . ALA A 1 642 ? 19.912 20.368 -20.997 1.00 95.25 642 ALA A O 1
ATOM 5048 N N . GLN A 1 643 ? 18.667 19.290 -19.487 1.00 95.88 643 GLN A N 1
ATOM 5049 C CA . GLN A 1 643 ? 19.654 18.230 -19.279 1.00 95.88 643 GLN A CA 1
ATOM 5050 C C . GLN A 1 643 ? 19.708 17.243 -20.454 1.00 95.88 643 GLN A C 1
ATOM 5052 O O . GLN A 1 643 ? 20.795 16.785 -20.799 1.00 95.88 643 GLN A O 1
ATOM 5057 N N . LEU A 1 644 ? 18.583 16.953 -21.116 1.00 95.50 644 LEU A N 1
ATOM 5058 C CA . LEU A 1 644 ? 18.581 16.157 -22.348 1.00 95.50 644 LEU A CA 1
ATOM 5059 C C . LEU A 1 644 ? 19.314 16.868 -23.494 1.00 95.50 644 LEU A C 1
ATOM 5061 O O . LEU A 1 644 ? 20.004 16.203 -24.265 1.00 95.50 644 LEU A O 1
ATOM 5065 N N . ASP A 1 645 ? 19.223 18.198 -23.582 1.00 94.12 645 ASP A N 1
ATOM 5066 C CA . ASP A 1 645 ? 20.008 18.978 -24.548 1.00 94.12 645 ASP A CA 1
ATOM 5067 C C . ASP A 1 645 ? 21.517 18.810 -24.290 1.00 94.12 645 ASP A C 1
ATOM 5069 O O . ASP A 1 645 ? 22.280 18.539 -25.215 1.00 94.12 645 ASP A O 1
ATOM 5073 N N . ILE A 1 646 ? 21.951 18.856 -23.021 1.00 94.38 646 ILE A N 1
ATOM 5074 C CA . ILE A 1 646 ? 23.346 18.561 -22.645 1.00 94.38 646 ILE A CA 1
ATOM 5075 C C . ILE A 1 646 ? 23.721 17.119 -23.011 1.00 94.38 646 ILE A C 1
ATOM 5077 O O . ILE A 1 646 ? 24.820 16.879 -23.507 1.00 94.38 646 ILE A O 1
ATOM 5081 N N . ALA A 1 647 ? 22.833 16.153 -22.778 1.00 94.50 647 ALA A N 1
ATOM 5082 C CA . ALA A 1 647 ? 23.110 14.750 -23.066 1.00 94.50 647 ALA A CA 1
ATOM 5083 C C . ALA A 1 647 ? 23.380 14.479 -24.553 1.00 94.50 647 ALA A C 1
ATOM 5085 O O . ALA A 1 647 ? 24.236 13.649 -24.868 1.00 94.50 647 ALA A O 1
ATOM 5086 N N . CYS A 1 648 ? 22.704 15.206 -25.449 1.00 92.19 648 CYS A N 1
ATOM 5087 C CA . CYS A 1 648 ? 22.947 15.132 -26.892 1.00 92.19 648 CYS A CA 1
ATOM 5088 C C . CYS A 1 648 ? 24.394 15.523 -27.247 1.00 92.19 648 CYS A C 1
ATOM 5090 O O . CYS A 1 648 ? 24.985 14.934 -28.149 1.00 92.19 648 CYS A O 1
ATOM 5092 N N . ASP A 1 649 ? 24.999 16.449 -26.496 1.00 90.81 649 ASP A N 1
ATOM 5093 C CA . ASP A 1 649 ? 26.395 16.862 -26.687 1.00 90.81 649 ASP A CA 1
ATOM 5094 C C . ASP A 1 649 ? 27.410 15.891 -26.060 1.00 90.81 649 ASP A C 1
ATOM 5096 O O . ASP A 1 649 ? 28.575 15.856 -26.460 1.00 90.81 649 ASP A O 1
ATOM 5100 N N . LEU A 1 650 ? 27.008 15.146 -25.024 1.00 89.44 650 LEU A N 1
ATOM 5101 C CA . LEU A 1 650 ? 27.922 14.327 -24.225 1.00 89.44 650 LEU A CA 1
ATOM 5102 C C . LEU A 1 650 ? 28.211 12.957 -24.835 1.00 89.44 650 LEU A C 1
ATOM 5104 O O . LEU A 1 650 ? 29.238 12.383 -24.479 1.00 89.44 650 LEU A O 1
ATOM 5108 N N . ASP A 1 651 ? 27.350 12.421 -25.705 1.00 88.00 651 ASP A N 1
ATOM 5109 C CA . ASP A 1 651 ? 27.436 11.046 -26.234 1.00 88.00 651 ASP A CA 1
ATOM 5110 C C . ASP A 1 651 ? 27.772 10.020 -25.127 1.00 88.00 651 ASP A C 1
ATOM 5112 O O . ASP A 1 651 ? 28.785 9.310 -25.167 1.00 88.00 651 ASP A O 1
ATOM 5116 N N . LEU A 1 652 ? 26.958 10.025 -24.070 1.00 93.38 652 LEU A N 1
ATOM 5117 C CA . LEU A 1 652 ? 26.982 9.058 -22.973 1.00 93.38 652 LEU A CA 1
ATOM 5118 C C . LEU A 1 652 ? 25.628 8.344 -22.893 1.00 93.38 652 LEU A C 1
ATOM 5120 O O . LEU A 1 652 ? 24.606 8.950 -23.224 1.00 93.38 652 LEU A O 1
ATOM 5124 N N . PRO A 1 653 ? 25.593 7.084 -22.430 1.00 95.88 653 PRO A N 1
ATOM 5125 C CA . PRO A 1 653 ? 24.348 6.439 -22.042 1.00 95.88 653 PRO A CA 1
ATOM 5126 C C . PRO A 1 653 ? 23.609 7.263 -20.987 1.00 95.88 653 PRO A C 1
ATOM 5128 O O . PRO A 1 653 ? 24.232 7.868 -20.112 1.00 95.88 653 PRO A O 1
ATOM 5131 N N . LEU A 1 654 ? 22.283 7.267 -21.053 1.00 97.06 654 LEU A N 1
ATOM 5132 C CA . LEU A 1 654 ? 21.456 7.949 -20.063 1.00 97.06 654 LEU A CA 1
ATOM 5133 C C . LEU A 1 654 ? 21.138 7.044 -18.872 1.00 97.06 654 LEU A C 1
ATOM 5135 O O . LEU A 1 654 ? 20.852 5.859 -19.040 1.00 97.06 654 LEU A O 1
ATOM 5139 N N . PHE A 1 655 ? 21.137 7.624 -17.677 1.00 97.69 655 PHE A N 1
ATOM 5140 C CA . PHE A 1 655 ? 20.623 6.993 -16.467 1.00 97.69 655 PHE A CA 1
ATOM 5141 C C . PHE A 1 655 ? 19.379 7.765 -16.018 1.00 97.69 655 PHE A C 1
ATOM 5143 O O . PHE A 1 655 ? 19.467 8.886 -15.508 1.00 97.69 655 PHE A O 1
ATOM 5150 N N . LEU A 1 656 ? 18.210 7.208 -16.333 1.00 97.12 656 LEU A N 1
ATOM 5151 C CA . LEU A 1 656 ? 16.943 7.931 -16.335 1.00 97.12 656 LEU A CA 1
ATOM 5152 C C . LEU A 1 656 ? 16.052 7.550 -15.159 1.00 97.12 656 LEU A C 1
ATOM 5154 O O . LEU A 1 656 ? 15.854 6.370 -14.889 1.00 97.12 656 LEU A O 1
ATOM 5158 N N . HIS A 1 657 ? 15.422 8.546 -14.542 1.00 96.12 657 HIS A N 1
ATOM 5159 C CA . HIS A 1 657 ? 14.435 8.363 -13.479 1.00 96.12 657 HIS A CA 1
ATOM 5160 C C . HIS A 1 657 ? 13.022 8.672 -13.978 1.00 96.12 657 HIS A C 1
ATOM 5162 O O . HIS A 1 657 ? 12.761 9.756 -14.500 1.00 96.12 657 HIS A O 1
ATOM 5168 N N . SER A 1 658 ? 12.085 7.747 -13.784 1.00 94.31 658 SER A N 1
ATOM 5169 C CA . SER A 1 658 ? 10.672 7.974 -14.104 1.00 94.31 658 SER A CA 1
ATOM 5170 C C . SER A 1 658 ? 9.778 7.409 -13.009 1.00 94.31 658 SER A C 1
ATOM 5172 O O . SER A 1 658 ? 9.794 6.209 -12.731 1.00 94.31 658 SER A O 1
ATOM 5174 N N . ARG A 1 659 ? 8.972 8.277 -12.386 1.00 93.00 659 ARG A N 1
ATOM 5175 C CA . ARG A 1 659 ? 7.972 7.882 -11.386 1.00 93.00 659 ARG A CA 1
ATOM 5176 C C . ARG A 1 659 ? 6.679 8.666 -11.559 1.00 93.00 659 ARG A C 1
ATOM 5178 O O . ARG A 1 659 ? 6.675 9.891 -11.454 1.00 93.00 659 ARG A O 1
ATOM 5185 N N . ALA A 1 660 ? 5.589 7.940 -11.820 1.00 90.81 660 ALA A N 1
ATOM 5186 C CA . ALA A 1 660 ? 4.247 8.486 -12.052 1.00 90.81 660 ALA A CA 1
ATOM 5187 C C . ALA A 1 660 ? 4.186 9.590 -13.137 1.00 90.81 660 ALA A C 1
ATOM 5189 O O . ALA A 1 660 ? 3.288 10.428 -13.122 1.00 90.81 660 ALA A O 1
ATOM 5190 N N . ALA A 1 661 ? 5.140 9.597 -14.078 1.00 94.00 661 ALA A N 1
ATOM 5191 C CA . ALA A 1 661 ? 5.372 10.694 -15.024 1.00 94.00 661 ALA A CA 1
ATOM 5192 C C . ALA A 1 661 ? 5.581 10.232 -16.482 1.00 94.00 661 ALA A C 1
ATOM 5194 O O . ALA A 1 661 ? 6.071 11.001 -17.310 1.00 94.00 661 ALA A O 1
ATOM 5195 N N . HIS A 1 662 ? 5.211 8.988 -16.809 1.00 94.81 662 HIS A N 1
ATOM 5196 C CA . HIS A 1 662 ? 5.579 8.315 -18.063 1.00 94.81 662 HIS A CA 1
ATOM 5197 C C . HIS A 1 662 ? 5.209 9.087 -19.338 1.00 94.81 662 HIS A C 1
ATOM 5199 O O . HIS A 1 662 ? 6.042 9.229 -20.228 1.00 94.81 662 HIS A O 1
ATOM 5205 N N . ALA A 1 663 ? 3.999 9.651 -19.415 1.00 94.50 663 ALA A N 1
ATOM 5206 C CA . ALA A 1 663 ? 3.530 10.348 -20.617 1.00 94.50 663 ALA A CA 1
ATOM 5207 C C . ALA A 1 663 ? 4.393 11.572 -20.987 1.00 94.50 663 ALA A C 1
ATOM 5209 O O . ALA A 1 663 ? 4.774 11.746 -22.144 1.00 94.50 663 ALA A O 1
ATOM 5210 N N . ASP A 1 664 ? 4.727 12.414 -20.005 1.00 96.12 664 ASP A N 1
ATOM 5211 C CA . ASP A 1 664 ? 5.596 13.576 -20.221 1.00 96.12 664 ASP A CA 1
ATOM 5212 C C . ASP A 1 664 ? 7.066 13.162 -20.400 1.00 96.12 664 ASP A C 1
ATOM 5214 O O . ASP A 1 664 ? 7.791 13.773 -21.186 1.00 96.12 664 ASP A O 1
ATOM 5218 N N . PHE A 1 665 ? 7.488 12.100 -19.710 1.00 96.44 665 PHE A N 1
ATOM 5219 C CA . PHE A 1 665 ? 8.831 11.534 -19.802 1.00 96.44 665 PHE A CA 1
ATOM 5220 C C . PHE A 1 665 ? 9.141 11.022 -21.216 1.00 96.44 665 PHE A C 1
ATOM 5222 O O . PHE A 1 665 ? 10.118 11.456 -21.826 1.00 96.44 665 PHE A O 1
ATOM 5229 N N . ILE A 1 666 ? 8.276 10.168 -21.776 1.00 94.56 666 ILE A N 1
ATOM 5230 C CA . ILE A 1 666 ? 8.418 9.653 -23.145 1.00 94.56 666 ILE A CA 1
ATOM 5231 C C . ILE A 1 666 ? 8.338 10.778 -24.173 1.00 94.56 666 ILE A C 1
ATOM 5233 O O . ILE A 1 666 ? 9.136 10.798 -25.107 1.00 94.56 666 ILE A O 1
ATOM 5237 N N . ARG A 1 667 ? 7.424 11.745 -24.003 1.00 95.94 667 ARG A N 1
ATOM 5238 C CA . ARG A 1 667 ? 7.309 12.885 -24.924 1.00 95.94 667 ARG A CA 1
ATOM 5239 C C . ARG A 1 667 ? 8.641 13.627 -25.065 1.00 95.94 667 ARG A C 1
ATOM 5241 O O . ARG A 1 667 ? 9.102 13.824 -26.186 1.00 95.94 667 ARG A O 1
ATOM 5248 N N . LEU A 1 668 ? 9.275 13.988 -23.947 1.00 95.38 668 LEU A N 1
ATOM 5249 C CA . LEU A 1 668 ? 10.550 14.715 -23.950 1.00 95.38 668 LEU A CA 1
ATOM 5250 C C . LEU A 1 668 ? 11.714 13.883 -24.508 1.00 95.38 668 LEU A C 1
ATOM 5252 O O . LEU A 1 668 ? 12.574 14.428 -25.204 1.00 95.38 668 LEU A O 1
ATOM 5256 N N . LEU A 1 669 ? 11.732 12.571 -24.250 1.00 94.25 669 LEU A N 1
ATOM 5257 C CA . LEU A 1 669 ? 12.728 11.667 -24.832 1.00 94.25 669 LEU A CA 1
ATOM 5258 C C . LEU A 1 669 ? 12.565 11.536 -26.350 1.00 94.25 669 LEU A C 1
ATOM 5260 O O . LEU A 1 669 ? 13.552 11.630 -27.080 1.00 94.25 669 LEU A O 1
ATOM 5264 N N . ASN A 1 670 ? 11.333 11.365 -26.833 1.00 91.94 670 ASN A N 1
ATOM 5265 C CA . ASN A 1 670 ? 11.032 11.179 -28.253 1.00 91.94 670 ASN A CA 1
ATOM 5266 C C . ASN A 1 670 ? 11.413 12.405 -29.093 1.00 91.94 670 ASN A C 1
ATOM 5268 O O . ASN A 1 670 ? 11.913 12.250 -30.205 1.00 91.94 670 ASN A O 1
ATOM 5272 N N . GLU A 1 671 ? 11.279 13.618 -28.546 1.00 93.12 671 GLU A N 1
ATOM 5273 C CA . GLU A 1 671 ? 11.725 14.861 -29.199 1.00 93.12 671 GLU A CA 1
ATOM 5274 C C . GLU A 1 671 ? 13.232 14.861 -29.544 1.00 93.12 671 GLU A C 1
ATOM 5276 O O . GLU A 1 671 ? 13.651 15.541 -30.481 1.00 93.12 671 GLU A O 1
ATOM 5281 N N . ARG A 1 672 ? 14.058 14.099 -28.810 1.00 90.75 672 ARG A N 1
ATOM 5282 C CA . ARG A 1 672 ? 15.532 14.070 -28.938 1.00 90.75 672 ARG A CA 1
ATOM 5283 C C . ARG A 1 672 ? 16.096 12.690 -29.264 1.00 90.75 672 ARG A C 1
ATOM 5285 O O . ARG A 1 672 ? 17.307 12.521 -29.371 1.00 90.75 672 ARG A O 1
ATOM 5292 N N . GLN A 1 673 ? 15.240 11.696 -29.476 1.00 85.69 673 GLN A N 1
ATOM 5293 C CA . GLN A 1 673 ? 15.625 10.289 -29.589 1.00 85.69 673 GLN A CA 1
ATOM 5294 C C . GLN A 1 673 ? 16.634 10.011 -30.718 1.00 85.69 673 GLN A C 1
ATOM 5296 O O . GLN A 1 673 ? 17.514 9.157 -30.573 1.00 85.69 673 GLN A O 1
ATOM 5301 N N . ALA A 1 674 ? 16.539 10.747 -31.830 1.00 86.44 674 ALA A N 1
ATOM 5302 C CA . ALA A 1 674 ? 17.472 10.637 -32.955 1.00 86.44 674 ALA A CA 1
ATOM 5303 C C . ALA A 1 674 ? 18.906 11.075 -32.597 1.00 86.44 674 ALA A C 1
ATOM 5305 O O . ALA A 1 674 ? 19.860 10.584 -33.191 1.00 86.44 674 ALA A O 1
ATOM 5306 N N . GLN A 1 675 ? 19.056 11.966 -31.613 1.00 87.88 675 GLN A N 1
ATOM 5307 C CA . GLN A 1 675 ? 20.340 12.501 -31.143 1.00 87.88 675 GLN A CA 1
ATOM 5308 C C . GLN A 1 675 ? 20.921 11.696 -29.968 1.00 87.88 675 GLN A C 1
ATOM 5310 O O . GLN A 1 675 ? 22.020 11.984 -29.506 1.00 87.88 675 GLN A O 1
ATOM 5315 N N . LEU A 1 676 ? 20.211 10.662 -29.499 1.00 88.19 676 LEU A N 1
ATOM 5316 C CA . LEU A 1 676 ? 20.584 9.845 -28.339 1.00 88.19 676 LEU A CA 1
ATOM 5317 C C . LEU A 1 676 ? 20.815 8.372 -28.735 1.00 88.19 676 LEU A C 1
ATOM 5319 O O . LEU A 1 676 ? 20.097 7.483 -28.260 1.00 88.19 676 LEU A O 1
ATOM 5323 N N . PRO A 1 677 ? 21.788 8.065 -29.619 1.00 81.75 677 PRO A N 1
ATOM 5324 C CA . PRO A 1 677 ? 21.940 6.736 -30.218 1.00 81.75 677 PRO A CA 1
ATOM 5325 C C . PRO A 1 677 ? 22.327 5.649 -29.208 1.00 81.75 677 PRO A C 1
ATOM 5327 O O . PRO A 1 677 ? 21.913 4.503 -29.364 1.00 81.75 677 PRO A O 1
ATOM 5330 N N . ARG A 1 678 ? 23.068 5.997 -28.146 1.00 83.50 678 ARG A N 1
ATOM 5331 C CA . ARG A 1 678 ? 23.476 5.047 -27.094 1.00 83.50 678 ARG A CA 1
ATOM 5332 C C . ARG A 1 678 ? 22.327 4.587 -26.202 1.00 83.50 678 ARG A C 1
ATOM 5334 O O . ARG A 1 678 ? 22.486 3.603 -25.483 1.00 83.50 678 ARG A O 1
ATOM 5341 N N . ARG A 1 679 ? 21.182 5.282 -26.254 1.00 91.81 679 ARG A N 1
ATOM 5342 C CA . ARG A 1 679 ? 20.061 5.091 -25.328 1.00 91.81 679 ARG A CA 1
ATOM 5343 C C . ARG A 1 679 ? 20.576 5.108 -23.886 1.00 91.81 679 ARG A C 1
ATOM 5345 O O . ARG A 1 679 ? 21.425 5.924 -23.538 1.00 91.81 679 ARG A O 1
ATOM 5352 N N . GLY A 1 680 ? 20.029 4.258 -23.037 1.00 94.19 680 GLY A N 1
ATOM 5353 C CA . GLY A 1 680 ? 20.335 4.232 -21.624 1.00 94.19 680 GLY A CA 1
ATOM 5354 C C . GLY A 1 680 ? 19.422 3.274 -20.887 1.00 94.19 680 GLY A C 1
ATOM 5355 O O . GLY A 1 680 ? 18.738 2.446 -21.499 1.00 94.19 680 GLY A O 1
ATOM 5356 N N . VAL A 1 681 ? 19.398 3.428 -19.574 1.00 97.31 681 VAL A N 1
ATOM 5357 C CA . VAL A 1 681 ? 18.559 2.651 -18.670 1.00 97.31 681 VAL A CA 1
ATOM 5358 C C . VAL A 1 681 ? 17.523 3.550 -18.011 1.00 97.31 681 VAL A C 1
ATOM 5360 O O . VAL A 1 681 ? 17.821 4.681 -17.631 1.00 97.31 681 VAL A O 1
ATOM 5363 N N . VAL A 1 682 ? 16.304 3.037 -17.872 1.00 97.31 682 VAL A N 1
ATOM 5364 C CA . VAL A 1 682 ? 15.318 3.569 -16.933 1.00 97.31 682 VAL A CA 1
ATOM 5365 C C . VAL A 1 682 ? 15.531 2.859 -15.602 1.00 97.31 682 VAL A C 1
ATOM 5367 O O . VAL A 1 682 ? 15.183 1.685 -15.453 1.00 97.31 682 VAL A O 1
ATOM 5370 N N . HIS A 1 683 ? 16.169 3.576 -14.681 1.00 93.88 683 HIS A N 1
ATOM 5371 C CA . HIS A 1 683 ? 16.499 3.149 -13.322 1.00 93.88 683 HIS A CA 1
ATOM 5372 C C . HIS A 1 683 ? 15.238 2.887 -12.502 1.00 93.88 683 HIS A C 1
ATOM 5374 O O . HIS A 1 683 ? 14.229 3.582 -12.654 1.00 93.88 683 HIS A O 1
ATOM 5380 N N . SER A 1 684 ? 15.311 1.915 -11.593 1.00 93.00 684 SER A N 1
ATOM 5381 C CA . SER A 1 684 ? 14.329 1.672 -10.536 1.00 93.00 684 SER A CA 1
ATOM 5382 C C . SER A 1 684 ? 12.896 1.574 -11.063 1.00 93.00 684 SER A C 1
ATOM 5384 O O . SER A 1 684 ? 11.959 2.191 -10.538 1.00 93.00 684 SER A O 1
ATOM 5386 N N . PHE A 1 685 ? 12.711 0.795 -12.138 1.00 95.44 685 PHE A N 1
ATOM 5387 C CA . PHE A 1 685 ? 11.443 0.763 -12.855 1.00 95.44 685 PHE A CA 1
ATOM 5388 C C . PHE A 1 685 ? 10.330 0.190 -11.976 1.00 95.44 685 PHE A C 1
ATOM 5390 O O . PHE A 1 685 ? 10.403 -0.940 -11.487 1.00 95.44 685 PHE A O 1
ATOM 5397 N N . THR A 1 686 ? 9.279 0.981 -11.779 1.00 92.44 686 THR A N 1
ATOM 5398 C CA . THR A 1 686 ? 8.102 0.635 -10.960 1.00 92.44 686 THR A CA 1
ATOM 5399 C C . THR A 1 686 ? 6.781 0.953 -11.668 1.00 92.44 686 THR A C 1
ATOM 5401 O O . THR A 1 686 ? 5.728 0.936 -11.031 1.00 92.44 686 THR A O 1
ATOM 5404 N N . GLY A 1 687 ? 6.845 1.234 -12.974 1.00 91.19 687 GLY A N 1
ATOM 5405 C CA . GLY A 1 687 ? 5.703 1.554 -13.828 1.00 91.19 687 GLY A CA 1
ATOM 5406 C C . GLY A 1 687 ? 4.876 0.335 -14.245 1.00 91.19 687 GLY A C 1
ATOM 5407 O O . GLY A 1 687 ? 5.070 -0.778 -13.745 1.00 91.19 687 GLY A O 1
ATOM 5408 N N . THR A 1 688 ? 3.938 0.550 -15.166 1.00 95.00 688 THR A N 1
ATOM 5409 C CA . THR A 1 688 ? 3.043 -0.502 -15.671 1.00 95.00 688 THR A CA 1
ATOM 5410 C C . THR A 1 688 ? 3.689 -1.349 -16.771 1.00 95.00 688 THR A C 1
ATOM 5412 O O . THR A 1 688 ? 4.765 -1.052 -17.298 1.00 95.00 688 THR A O 1
ATOM 5415 N N . LEU A 1 689 ? 3.015 -2.440 -17.135 1.00 95.00 689 LEU A N 1
ATOM 5416 C CA . LEU A 1 689 ? 3.457 -3.345 -18.192 1.00 95.00 689 LEU A CA 1
ATOM 5417 C C . LEU A 1 689 ? 3.472 -2.664 -19.568 1.00 95.00 689 LEU A C 1
ATOM 5419 O O . LEU A 1 689 ? 4.356 -2.924 -20.383 1.00 95.00 689 LEU A O 1
ATOM 5423 N N . GLU A 1 690 ? 2.508 -1.784 -19.826 1.00 95.56 690 GLU A N 1
ATOM 5424 C CA . GLU A 1 690 ? 2.401 -0.999 -21.055 1.00 95.56 690 GLU A CA 1
ATOM 5425 C C . GLU A 1 690 ? 3.554 -0.002 -21.169 1.00 95.56 690 GLU A C 1
ATOM 5427 O O . GLU A 1 690 ? 4.196 0.066 -22.218 1.00 95.56 690 GLU A O 1
ATOM 5432 N N . GLU A 1 691 ? 3.856 0.703 -20.076 1.00 95.50 691 GLU A N 1
ATOM 5433 C CA . GLU A 1 691 ? 4.961 1.661 -19.991 1.00 95.50 691 GLU A CA 1
ATOM 5434 C C . GLU A 1 691 ? 6.309 0.971 -20.253 1.00 95.50 691 GLU A C 1
ATOM 5436 O O . GLU A 1 691 ? 7.116 1.448 -21.053 1.00 95.50 691 GLU A O 1
ATOM 5441 N N . MET A 1 692 ? 6.524 -0.207 -19.654 1.00 96.75 692 MET A N 1
ATOM 5442 C CA . MET A 1 692 ? 7.719 -1.024 -19.887 1.00 96.75 692 MET A CA 1
ATOM 5443 C C . MET A 1 692 ? 7.843 -1.451 -21.355 1.00 96.75 692 MET A C 1
ATOM 5445 O O . MET A 1 692 ? 8.909 -1.308 -21.954 1.00 96.75 692 MET A O 1
ATOM 5449 N N . ARG A 1 693 ? 6.754 -1.946 -21.962 1.00 96.38 693 ARG A N 1
ATOM 5450 C CA . ARG A 1 693 ? 6.745 -2.378 -23.371 1.00 96.38 693 ARG A CA 1
ATOM 5451 C C . ARG A 1 693 ? 7.045 -1.232 -24.328 1.00 96.38 693 ARG A C 1
ATOM 5453 O O . ARG A 1 693 ? 7.711 -1.453 -25.336 1.00 96.38 693 ARG A O 1
ATOM 5460 N N . GLU A 1 694 ? 6.539 -0.035 -24.042 1.00 96.00 694 GLU A N 1
ATOM 5461 C CA . GLU A 1 694 ? 6.852 1.163 -24.817 1.00 96.00 694 GLU A CA 1
ATOM 5462 C C . GLU A 1 694 ? 8.343 1.500 -24.719 1.00 96.00 694 GLU A C 1
ATOM 5464 O O . GLU A 1 694 ? 9.008 1.594 -25.747 1.00 96.00 694 GLU A O 1
ATOM 5469 N N . LEU A 1 695 ? 8.903 1.552 -23.507 1.00 95.50 695 LEU A N 1
ATOM 5470 C CA . LEU A 1 695 ? 10.330 1.820 -23.294 1.00 95.50 695 LEU A CA 1
ATOM 5471 C C . LEU A 1 695 ? 11.238 0.818 -24.013 1.00 95.50 695 LEU A C 1
ATOM 5473 O O . LEU A 1 695 ? 12.179 1.208 -24.705 1.00 95.50 695 LEU A O 1
ATOM 5477 N N . VAL A 1 696 ? 10.931 -0.472 -23.892 1.00 95.94 696 VAL A N 1
ATOM 5478 C CA . VAL A 1 696 ? 11.684 -1.545 -24.549 1.00 95.94 696 VAL A CA 1
ATOM 5479 C C . VAL A 1 696 ? 11.617 -1.425 -26.072 1.00 95.94 696 VAL A C 1
ATOM 5481 O O . VAL A 1 696 ? 12.641 -1.589 -26.739 1.00 95.94 696 VAL A O 1
ATOM 5484 N N . ARG A 1 697 ? 10.443 -1.101 -26.633 1.00 94.38 697 ARG A N 1
ATOM 5485 C CA . ARG A 1 697 ? 10.263 -0.908 -28.082 1.00 94.38 697 ARG A CA 1
ATOM 5486 C C . ARG A 1 697 ? 11.108 0.250 -28.611 1.00 94.38 697 ARG A C 1
ATOM 5488 O O . ARG A 1 697 ? 11.692 0.129 -29.682 1.00 94.38 697 ARG A O 1
ATOM 5495 N N . GLU A 1 698 ? 11.220 1.327 -27.838 1.00 90.56 698 GLU A N 1
ATOM 5496 C CA . GLU A 1 698 ? 12.039 2.501 -28.171 1.00 90.56 698 GLU A CA 1
ATOM 5497 C C . GLU A 1 698 ? 13.554 2.288 -27.938 1.00 90.56 698 GLU A C 1
ATOM 5499 O O . GLU A 1 698 ? 14.382 3.161 -28.243 1.00 90.56 698 GLU A O 1
ATOM 5504 N N . GLY A 1 699 ? 13.934 1.105 -27.439 1.00 92.56 699 GLY A N 1
ATOM 5505 C CA . GLY A 1 699 ? 15.315 0.656 -27.273 1.00 92.56 699 GLY A CA 1
ATOM 5506 C C . GLY A 1 699 ? 15.930 0.942 -25.902 1.00 92.56 699 GLY A C 1
ATOM 5507 O O . GLY A 1 699 ? 17.149 0.823 -25.767 1.00 92.56 699 GLY A O 1
ATOM 5508 N N . TRP A 1 700 ? 15.130 1.312 -24.899 1.00 95.81 700 TRP A N 1
ATOM 5509 C CA . TRP A 1 700 ? 15.598 1.560 -23.533 1.00 95.81 700 TRP A CA 1
ATOM 5510 C C . TRP A 1 700 ? 15.750 0.261 -22.732 1.00 95.81 700 TRP A C 1
ATOM 5512 O O . TRP A 1 700 ? 15.000 -0.699 -22.921 1.00 95.81 700 TRP A O 1
ATOM 5522 N N . TYR A 1 701 ? 16.726 0.242 -21.825 1.00 97.50 701 TYR A N 1
ATOM 5523 C CA . TYR A 1 701 ? 16.928 -0.845 -20.865 1.00 97.50 701 TYR A CA 1
ATOM 5524 C C . TYR A 1 701 ? 16.156 -0.570 -19.576 1.00 97.50 701 TYR A C 1
ATOM 5526 O O . TYR A 1 701 ? 15.879 0.584 -19.248 1.00 97.50 701 TYR A O 1
ATOM 5534 N N . ILE A 1 702 ? 15.830 -1.627 -18.837 1.00 98.06 702 ILE A N 1
ATOM 5535 C CA . ILE A 1 702 ? 15.013 -1.554 -17.624 1.00 98.06 702 ILE A CA 1
ATOM 5536 C C . ILE A 1 702 ? 15.839 -2.010 -16.418 1.00 98.06 702 ILE A C 1
ATOM 5538 O O . ILE A 1 702 ? 16.284 -3.161 -16.371 1.00 98.06 702 ILE A O 1
ATOM 5542 N N . GLY A 1 703 ? 16.028 -1.109 -15.450 1.00 97.50 703 GLY A N 1
ATOM 5543 C CA . GLY A 1 703 ? 16.643 -1.397 -14.154 1.00 97.50 703 GLY A CA 1
ATOM 5544 C C . GLY A 1 703 ? 15.639 -2.032 -13.191 1.00 97.50 703 GLY A C 1
ATOM 5545 O O . GLY A 1 703 ? 14.508 -1.554 -13.048 1.00 97.50 703 GLY A O 1
ATOM 5546 N N . VAL A 1 704 ? 16.034 -3.146 -12.569 1.00 97.50 704 VAL A N 1
ATOM 5547 C CA . VAL A 1 704 ? 15.196 -3.919 -11.644 1.00 97.50 704 VAL A CA 1
ATOM 5548 C C . VAL A 1 704 ? 15.877 -4.034 -10.282 1.00 97.50 704 VAL A C 1
ATOM 5550 O O . VAL A 1 704 ? 16.956 -4.615 -10.162 1.00 97.50 704 VAL A O 1
ATOM 5553 N N . ASN A 1 705 ? 15.186 -3.567 -9.238 1.00 96.12 705 ASN A N 1
ATOM 5554 C CA . ASN A 1 705 ? 15.591 -3.697 -7.834 1.00 96.12 705 ASN A CA 1
ATOM 5555 C C . ASN A 1 705 ? 14.446 -4.187 -6.935 1.00 96.12 705 ASN A C 1
ATOM 5557 O O . ASN A 1 705 ? 13.366 -4.551 -7.392 1.00 96.12 705 ASN A O 1
ATOM 5561 N N . GLY A 1 706 ? 14.643 -4.181 -5.614 1.00 93.56 706 GLY A N 1
ATOM 5562 C CA . GLY A 1 706 ? 13.612 -4.625 -4.673 1.00 93.56 706 GLY A CA 1
ATOM 5563 C C . GLY A 1 706 ? 12.343 -3.757 -4.625 1.00 93.56 706 GLY A C 1
ATOM 5564 O O . GLY A 1 706 ? 11.307 -4.245 -4.163 1.00 93.56 706 GLY A O 1
ATOM 5565 N N . CYS A 1 707 ? 12.369 -2.509 -5.109 1.00 93.50 707 CYS A N 1
ATOM 5566 C CA . CYS A 1 707 ? 11.174 -1.690 -5.320 1.00 93.50 707 CYS A CA 1
ATOM 5567 C C . CYS A 1 707 ? 10.377 -2.140 -6.549 1.00 93.50 707 CYS A C 1
ATOM 5569 O O . CYS A 1 707 ? 9.152 -2.207 -6.451 1.00 93.50 707 CYS A O 1
ATOM 5571 N N . SER A 1 708 ? 11.056 -2.562 -7.618 1.00 93.31 708 SER A N 1
ATOM 5572 C CA . SER A 1 708 ? 10.484 -3.214 -8.810 1.00 93.31 708 SER A CA 1
ATOM 5573 C C . SER A 1 708 ? 9.890 -4.602 -8.530 1.00 93.31 708 SER A C 1
ATOM 5575 O O . SER A 1 708 ? 9.471 -5.303 -9.442 1.00 93.31 708 SER A O 1
ATOM 5577 N N . LEU A 1 709 ? 9.877 -5.038 -7.269 1.00 94.81 709 LEU A N 1
ATOM 5578 C CA . LEU A 1 709 ? 9.497 -6.384 -6.840 1.00 94.81 709 LEU A CA 1
ATOM 5579 C C . LEU A 1 709 ? 8.495 -6.368 -5.668 1.00 94.81 709 LEU A C 1
ATOM 5581 O O . LEU A 1 709 ? 8.343 -7.364 -4.947 1.00 94.81 709 LEU A O 1
ATOM 5585 N N . LYS A 1 710 ? 7.846 -5.221 -5.420 1.00 92.12 710 LYS A N 1
ATOM 5586 C CA . LYS A 1 710 ? 6.975 -4.996 -4.256 1.00 92.12 710 LYS A CA 1
ATOM 5587 C C . LYS A 1 710 ? 5.599 -5.628 -4.406 1.00 92.12 710 LYS A C 1
ATOM 5589 O O . LYS A 1 710 ? 5.158 -6.305 -3.473 1.00 92.12 710 LYS A O 1
ATOM 5594 N N . THR A 1 711 ? 4.924 -5.392 -5.527 1.00 92.94 711 THR A N 1
ATOM 5595 C CA . THR A 1 711 ? 3.534 -5.814 -5.749 1.00 92.94 711 THR A CA 1
ATOM 5596 C C . THR A 1 711 ? 3.442 -6.944 -6.778 1.00 92.94 711 THR A C 1
ATOM 5598 O O . THR A 1 711 ? 4.393 -7.142 -7.534 1.00 92.94 711 THR A O 1
ATOM 5601 N N . PRO A 1 712 ? 2.334 -7.712 -6.814 1.00 92.12 712 PRO A N 1
ATOM 5602 C CA . PRO A 1 712 ? 2.109 -8.723 -7.847 1.00 92.12 712 PRO A CA 1
ATOM 5603 C C . PRO A 1 712 ? 2.208 -8.161 -9.270 1.00 92.12 712 PRO A C 1
ATOM 5605 O O . PRO A 1 712 ? 2.821 -8.796 -10.121 1.00 92.12 712 PRO A O 1
ATOM 5608 N N . GLU A 1 713 ? 1.697 -6.949 -9.497 1.00 91.69 713 GLU A N 1
ATOM 5609 C CA . GLU A 1 713 ? 1.749 -6.264 -10.793 1.00 91.69 713 GLU A CA 1
ATOM 5610 C C . GLU A 1 713 ? 3.201 -5.983 -11.202 1.00 91.69 713 GLU A C 1
ATOM 5612 O O . GLU A 1 713 ? 3.577 -6.201 -12.351 1.00 91.69 713 GLU A O 1
ATOM 5617 N N . ASN A 1 714 ? 4.067 -5.594 -10.256 1.00 93.75 714 ASN A N 1
ATOM 5618 C CA . ASN A 1 714 ? 5.490 -5.442 -10.560 1.00 93.75 714 ASN A CA 1
ATOM 5619 C C . ASN A 1 714 ? 6.146 -6.777 -10.956 1.00 93.75 714 ASN A C 1
ATOM 5621 O O . ASN A 1 714 ? 7.030 -6.793 -11.810 1.00 93.75 714 ASN A O 1
ATOM 5625 N N . LEU A 1 715 ? 5.716 -7.906 -10.376 1.00 95.12 715 LEU A N 1
ATOM 5626 C CA . LEU A 1 715 ? 6.250 -9.219 -10.759 1.00 95.12 715 LEU A CA 1
ATOM 5627 C C . LEU A 1 715 ? 5.853 -9.596 -12.192 1.00 95.12 715 LEU A C 1
ATOM 5629 O O . LEU A 1 715 ? 6.652 -10.208 -12.897 1.00 95.12 715 LEU A O 1
ATOM 5633 N N . GLU A 1 716 ? 4.647 -9.228 -12.629 1.00 95.50 716 GLU A N 1
ATOM 5634 C CA . GLU A 1 716 ? 4.186 -9.434 -14.009 1.00 95.50 716 GLU A CA 1
ATOM 5635 C C . GLU A 1 716 ? 5.006 -8.610 -15.003 1.00 95.50 716 GLU A C 1
ATOM 5637 O O . GLU A 1 716 ? 5.435 -9.141 -16.029 1.00 95.50 716 GLU A O 1
ATOM 5642 N N . VAL A 1 717 ? 5.303 -7.351 -14.664 1.00 95.75 717 VAL A N 1
ATOM 5643 C CA . VAL A 1 717 ? 6.229 -6.517 -15.439 1.00 95.75 717 VAL A CA 1
ATOM 5644 C C . VAL A 1 717 ? 7.586 -7.201 -15.549 1.00 95.75 717 VAL A C 1
ATOM 5646 O O . VAL A 1 717 ? 8.051 -7.436 -16.659 1.00 95.75 717 VAL A O 1
ATOM 5649 N N . VAL A 1 718 ? 8.199 -7.578 -14.421 1.00 95.94 718 VAL A N 1
ATOM 5650 C CA . VAL A 1 718 ? 9.530 -8.210 -14.400 1.00 95.94 718 VAL A CA 1
ATOM 5651 C C . VAL A 1 718 ? 9.555 -9.524 -15.180 1.00 95.94 718 VAL A C 1
ATOM 5653 O O . VAL A 1 718 ? 10.548 -9.826 -15.841 1.00 95.94 718 VAL A O 1
ATOM 5656 N N . ARG A 1 719 ? 8.457 -10.288 -15.165 1.00 95.44 719 ARG A N 1
ATOM 5657 C CA . ARG A 1 719 ? 8.319 -11.504 -15.975 1.00 95.44 719 ARG A CA 1
ATOM 5658 C C . ARG A 1 719 ? 8.367 -11.213 -17.476 1.00 95.44 719 ARG A C 1
ATOM 5660 O O . ARG A 1 719 ? 8.917 -12.017 -18.224 1.00 95.44 719 ARG A O 1
ATOM 5667 N N . ALA A 1 720 ? 7.802 -10.087 -17.901 1.00 96.06 720 ALA A N 1
ATOM 5668 C CA . ALA A 1 720 ? 7.671 -9.711 -19.302 1.00 96.06 720 ALA A CA 1
ATOM 5669 C C . ALA A 1 720 ? 8.875 -8.941 -19.876 1.00 96.06 720 ALA A C 1
ATOM 5671 O O . ALA A 1 720 ? 8.935 -8.773 -21.094 1.00 96.06 720 ALA A O 1
ATOM 5672 N N . ILE A 1 721 ? 9.814 -8.465 -19.048 1.00 96.50 721 ILE A N 1
ATOM 5673 C CA . ILE A 1 721 ? 11.019 -7.771 -19.531 1.00 96.50 721 ILE A CA 1
ATOM 5674 C C . ILE A 1 721 ? 11.878 -8.756 -20.350 1.00 96.50 721 ILE A C 1
ATOM 5676 O O . ILE A 1 721 ? 12.250 -9.816 -19.829 1.00 96.50 721 ILE A O 1
ATOM 5680 N N . PRO A 1 722 ? 12.243 -8.426 -21.605 1.00 96.31 722 PRO A N 1
ATOM 5681 C CA . PRO A 1 722 ? 13.171 -9.237 -22.386 1.00 96.31 722 PRO A CA 1
ATOM 5682 C C . PRO A 1 722 ? 14.533 -9.364 -21.703 1.00 96.31 722 PRO A C 1
ATOM 5684 O O . PRO A 1 722 ? 15.049 -8.411 -21.116 1.00 96.31 722 PRO A O 1
ATOM 5687 N N . LEU A 1 723 ? 15.137 -10.552 -21.778 1.00 94.62 723 LEU A N 1
ATOM 5688 C CA . LEU A 1 723 ? 16.392 -10.833 -21.077 1.00 94.62 723 LEU A CA 1
ATOM 5689 C C . LEU A 1 723 ? 17.546 -9.938 -21.569 1.00 94.62 723 LEU A C 1
ATOM 5691 O O . LEU A 1 723 ? 18.365 -9.507 -20.765 1.00 94.62 723 LEU A O 1
ATOM 5695 N N . ASP A 1 724 ? 17.551 -9.568 -22.848 1.00 95.12 724 ASP A N 1
ATOM 5696 C CA . ASP A 1 724 ? 18.518 -8.670 -23.490 1.00 95.12 724 ASP A CA 1
ATOM 5697 C C . ASP A 1 724 ? 18.287 -7.173 -23.188 1.00 95.12 724 ASP A C 1
ATOM 5699 O O . ASP A 1 724 ? 19.009 -6.320 -23.713 1.00 95.12 724 ASP A O 1
ATOM 5703 N N . LYS A 1 725 ? 17.277 -6.844 -22.368 1.00 96.56 725 LYS A N 1
ATOM 5704 C CA . LYS A 1 725 ? 16.927 -5.478 -21.935 1.00 96.56 725 LYS A CA 1
ATOM 5705 C C . LYS A 1 725 ? 16.898 -5.293 -20.420 1.00 96.56 725 LYS A C 1
ATOM 5707 O O . LYS A 1 725 ? 16.661 -4.179 -19.953 1.00 96.56 725 LYS A O 1
ATOM 5712 N N . LEU A 1 726 ? 17.151 -6.352 -19.656 1.00 97.25 726 LEU A N 1
ATOM 5713 C CA . LEU A 1 726 ? 17.113 -6.339 -18.198 1.00 97.25 726 LEU A CA 1
ATOM 5714 C C . LEU A 1 726 ? 18.481 -5.972 -17.611 1.00 97.25 726 LEU A C 1
ATOM 5716 O O . LEU A 1 726 ? 19.507 -6.513 -18.027 1.00 97.25 726 LEU A O 1
ATOM 5720 N N . MET A 1 727 ? 18.481 -5.095 -16.608 1.00 97.62 727 MET A N 1
ATOM 5721 C CA . MET A 1 727 ? 19.633 -4.794 -15.755 1.00 97.62 727 MET A CA 1
ATOM 5722 C C . MET A 1 727 ? 19.256 -4.946 -14.277 1.00 97.62 727 MET A C 1
ATOM 5724 O O . MET A 1 727 ? 18.089 -4.804 -13.906 1.00 97.62 727 MET A O 1
ATOM 5728 N N . LEU A 1 728 ? 20.239 -5.263 -13.433 1.00 97.50 728 LEU A N 1
ATOM 5729 C CA . LEU A 1 728 ? 20.042 -5.506 -12.003 1.00 97.50 728 LEU A CA 1
ATOM 5730 C C . LEU A 1 728 ? 20.667 -4.392 -11.171 1.00 97.50 728 LEU A C 1
ATOM 5732 O O . LEU A 1 728 ? 21.786 -3.962 -11.437 1.00 97.50 728 LEU A O 1
ATOM 5736 N N . GLU A 1 729 ? 19.967 -3.987 -10.118 1.00 97.31 729 GLU A N 1
ATOM 5737 C CA . GLU A 1 729 ? 20.464 -2.993 -9.171 1.00 97.31 729 GLU A CA 1
ATOM 5738 C C . GLU A 1 729 ? 19.893 -3.210 -7.772 1.00 97.31 729 GLU A C 1
ATOM 5740 O O . GLU A 1 729 ? 18.907 -3.933 -7.576 1.00 97.31 729 GLU A O 1
ATOM 5745 N N . THR A 1 730 ? 20.510 -2.584 -6.774 1.00 95.75 730 THR A N 1
ATOM 5746 C CA . THR A 1 730 ? 19.979 -2.601 -5.404 1.00 95.75 730 THR A CA 1
ATOM 5747 C C . THR A 1 730 ? 19.234 -1.328 -5.034 1.00 95.75 730 THR A C 1
ATOM 5749 O O . THR A 1 730 ? 18.322 -1.399 -4.205 1.00 95.75 730 THR A O 1
ATOM 5752 N N . ASP A 1 731 ? 19.605 -0.191 -5.630 1.00 94.75 731 ASP A N 1
ATOM 5753 C CA . ASP A 1 731 ? 19.170 1.152 -5.229 1.00 94.75 731 ASP A CA 1
ATOM 5754 C C . ASP A 1 731 ? 19.457 1.428 -3.739 1.00 94.75 731 ASP A C 1
ATOM 5756 O O . ASP A 1 731 ? 18.752 2.167 -3.050 1.00 94.75 731 ASP A O 1
ATOM 5760 N N . GLY A 1 732 ? 20.497 0.782 -3.189 1.00 92.12 732 GLY A N 1
ATOM 5761 C CA . GLY A 1 732 ? 20.890 0.935 -1.791 1.00 92.12 732 GLY A CA 1
ATOM 5762 C C . GLY A 1 732 ? 21.238 2.395 -1.472 1.00 92.12 732 GLY A C 1
ATOM 5763 O O . GLY A 1 732 ? 21.902 3.040 -2.282 1.00 92.12 732 GLY A O 1
ATOM 5764 N N . PRO A 1 733 ? 20.838 2.943 -0.310 1.00 93.12 733 PRO A N 1
ATOM 5765 C CA . PRO A 1 733 ? 20.358 2.244 0.887 1.00 93.12 733 PRO A CA 1
ATOM 5766 C C . PRO A 1 733 ? 18.858 1.902 0.885 1.00 93.12 733 PRO A C 1
ATOM 5768 O O . PRO A 1 733 ? 18.337 1.393 1.885 1.00 93.12 733 PRO A O 1
ATOM 5771 N N . TRP A 1 734 ? 18.161 2.166 -0.218 1.00 92.06 734 TRP A N 1
ATOM 5772 C CA . TRP A 1 734 ? 16.726 1.964 -0.392 1.00 92.06 734 TRP A CA 1
ATOM 5773 C C . TRP A 1 734 ? 16.395 0.562 -0.918 1.00 92.06 734 TRP A C 1
ATOM 5775 O O . TRP A 1 734 ? 17.252 -0.301 -1.045 1.00 92.06 734 TRP A O 1
ATOM 5785 N N . CYS A 1 735 ? 15.111 0.311 -1.184 1.00 92.62 735 CYS A N 1
ATOM 5786 C CA . CYS A 1 735 ? 14.636 -0.862 -1.931 1.00 92.62 735 CYS A CA 1
ATOM 5787 C C . CYS A 1 735 ? 15.040 -2.257 -1.404 1.00 92.62 735 CYS A C 1
ATOM 5789 O O . CYS A 1 735 ? 15.063 -3.225 -2.157 1.00 92.62 735 CYS A O 1
ATOM 5791 N N . GLU A 1 736 ? 15.235 -2.410 -0.090 1.00 92.88 736 GLU A N 1
ATOM 5792 C CA . GLU A 1 736 ? 15.392 -3.725 0.552 1.00 92.88 736 GLU A CA 1
ATOM 5793 C C . GLU A 1 736 ? 14.200 -4.658 0.233 1.00 92.88 736 GLU A C 1
ATOM 5795 O O . GLU A 1 736 ? 13.036 -4.281 0.416 1.00 92.88 736 GLU A O 1
ATOM 5800 N N . ILE A 1 737 ? 14.467 -5.906 -0.177 1.00 91.88 737 ILE A N 1
ATOM 5801 C CA . ILE A 1 737 ? 13.428 -6.940 -0.328 1.00 91.88 737 ILE A CA 1
ATOM 5802 C C . ILE A 1 737 ? 12.960 -7.396 1.059 1.00 91.88 737 ILE A C 1
ATOM 5804 O O . ILE A 1 737 ? 13.680 -8.089 1.783 1.00 91.88 737 ILE A O 1
ATOM 5808 N N . ARG A 1 738 ? 11.720 -7.038 1.410 1.00 90.00 738 ARG A N 1
ATOM 5809 C CA . ARG A 1 738 ? 11.105 -7.319 2.716 1.00 90.00 738 ARG A CA 1
ATOM 5810 C C . ARG A 1 738 ? 10.134 -8.488 2.650 1.00 90.00 738 ARG A C 1
ATOM 5812 O O . ARG A 1 738 ? 9.529 -8.754 1.619 1.00 90.00 738 ARG A O 1
ATOM 5819 N N . ALA A 1 739 ? 9.876 -9.107 3.802 1.00 88.12 739 ALA A N 1
ATOM 5820 C CA . ALA A 1 739 ? 8.908 -10.201 3.937 1.00 88.12 739 ALA A CA 1
ATOM 5821 C C . ALA A 1 739 ? 7.463 -9.827 3.536 1.00 88.12 739 ALA A C 1
ATOM 5823 O O . ALA A 1 739 ? 6.642 -10.710 3.311 1.00 88.12 739 ALA A O 1
ATOM 5824 N N . SER A 1 740 ? 7.140 -8.531 3.471 1.00 88.75 740 SER A N 1
ATOM 5825 C CA . SER A 1 740 ? 5.840 -8.025 3.023 1.00 88.75 740 SER A CA 1
ATOM 5826 C C . SER A 1 740 ? 5.714 -7.872 1.505 1.00 88.75 740 SER A C 1
ATOM 5828 O O . SER A 1 740 ? 4.616 -7.587 1.038 1.00 88.75 740 SER A O 1
ATOM 5830 N N . HIS A 1 741 ? 6.808 -7.980 0.747 1.00 91.81 741 HIS A N 1
ATOM 5831 C CA . HIS A 1 741 ? 6.791 -7.835 -0.709 1.00 91.81 741 HIS A CA 1
ATOM 5832 C C . HIS A 1 741 ? 6.302 -9.125 -1.376 1.00 91.81 741 HIS A C 1
ATOM 5834 O O . HIS A 1 741 ? 6.532 -10.221 -0.861 1.00 91.81 741 HIS A O 1
ATOM 5840 N N . ALA A 1 742 ? 5.681 -9.009 -2.550 1.00 91.81 742 ALA A N 1
ATOM 5841 C CA . ALA A 1 742 ? 5.253 -10.161 -3.344 1.00 91.81 742 ALA A CA 1
ATOM 5842 C C . ALA A 1 742 ? 6.440 -11.075 -3.723 1.00 91.81 742 ALA A C 1
ATOM 5844 O O . ALA A 1 742 ? 6.316 -12.300 -3.726 1.00 91.81 742 ALA A O 1
ATOM 5845 N N . SER A 1 743 ? 7.624 -10.490 -3.932 1.00 89.44 743 SER A N 1
ATOM 5846 C CA . SER A 1 743 ? 8.881 -11.209 -4.185 1.00 89.44 743 SER A CA 1
ATOM 5847 C C . SER A 1 743 ? 9.415 -12.029 -3.009 1.00 89.44 743 SER A C 1
ATOM 5849 O O . SER A 1 743 ? 10.287 -12.873 -3.214 1.00 89.44 743 SER A O 1
ATOM 5851 N N . ALA A 1 744 ? 8.889 -11.860 -1.789 1.00 88.31 744 ALA A N 1
ATOM 5852 C CA . ALA A 1 744 ? 9.372 -12.592 -0.618 1.00 88.31 744 ALA A CA 1
ATOM 5853 C C . ALA A 1 744 ? 9.250 -14.114 -0.777 1.00 88.31 744 ALA A C 1
ATOM 5855 O O . ALA A 1 744 ? 10.061 -14.843 -0.217 1.00 88.31 744 ALA A O 1
ATOM 5856 N N . GLY A 1 745 ? 8.258 -14.601 -1.533 1.00 87.31 745 GLY A N 1
ATOM 5857 C CA . GLY A 1 745 ? 8.115 -16.024 -1.851 1.00 87.31 745 GLY A CA 1
ATOM 5858 C C . GLY A 1 745 ? 9.241 -16.559 -2.739 1.00 87.31 745 GLY A C 1
ATOM 5859 O O . GLY A 1 745 ? 9.724 -17.659 -2.490 1.00 87.31 745 GLY A O 1
ATOM 5860 N N . PHE A 1 746 ? 9.689 -15.758 -3.707 1.00 87.88 746 PHE A N 1
ATOM 5861 C CA . PHE A 1 746 ? 10.734 -16.105 -4.677 1.00 87.88 746 PHE A CA 1
ATOM 5862 C C . PHE A 1 746 ? 12.146 -15.904 -4.119 1.00 87.88 746 PHE A C 1
ATOM 5864 O O . PHE A 1 746 ? 13.068 -16.613 -4.494 1.00 87.88 746 PHE A O 1
ATOM 5871 N N . ALA A 1 747 ? 12.311 -14.995 -3.156 1.00 85.62 747 ALA A N 1
ATOM 5872 C CA . ALA A 1 747 ? 13.567 -14.796 -2.435 1.00 85.62 747 ALA A CA 1
ATOM 5873 C C . ALA A 1 747 ? 13.857 -15.888 -1.377 1.00 85.62 747 ALA A C 1
ATOM 5875 O O . ALA A 1 747 ? 14.926 -15.880 -0.763 1.00 85.62 747 ALA A O 1
ATOM 5876 N N . LYS A 1 748 ? 12.919 -16.816 -1.116 1.00 80.50 748 LYS A N 1
ATOM 5877 C CA . LYS A 1 748 ? 13.126 -17.909 -0.152 1.00 80.50 748 LYS A CA 1
ATOM 5878 C C . LYS A 1 748 ? 14.222 -18.853 -0.643 1.00 80.50 748 LYS A C 1
ATOM 5880 O O . LYS A 1 748 ? 14.203 -19.291 -1.787 1.00 80.50 748 LYS A O 1
ATOM 5885 N N . GLY A 1 749 ? 15.144 -19.194 0.255 1.00 76.31 749 GLY A N 1
ATOM 5886 C CA . GLY A 1 749 ? 16.267 -20.093 -0.027 1.00 76.31 749 GLY A CA 1
ATOM 5887 C C . GLY A 1 749 ? 17.589 -19.381 -0.319 1.00 76.31 749 GLY A C 1
ATOM 5888 O O . GLY A 1 749 ? 18.631 -20.022 -0.229 1.00 76.31 749 GLY A O 1
ATOM 5889 N N . TYR A 1 750 ? 17.580 -18.067 -0.575 1.00 83.25 750 TYR A N 1
ATOM 5890 C CA . TYR A 1 750 ? 18.819 -17.296 -0.659 1.00 83.25 750 TYR A CA 1
ATOM 5891 C C . TYR A 1 750 ? 19.461 -17.169 0.730 1.00 83.25 750 TYR A C 1
ATOM 5893 O O . TYR A 1 750 ? 18.835 -16.672 1.671 1.00 83.25 750 TYR A O 1
ATOM 5901 N N . VAL A 1 751 ? 20.705 -17.631 0.865 1.00 79.06 751 VAL A N 1
ATOM 5902 C CA . VAL A 1 751 ? 21.459 -17.566 2.122 1.00 79.06 751 VAL A CA 1
ATOM 5903 C C . VAL A 1 751 ? 22.275 -16.281 2.144 1.00 79.06 751 VAL A C 1
ATOM 5905 O O . VAL A 1 751 ? 23.247 -16.124 1.411 1.00 79.06 751 VAL A O 1
ATOM 5908 N N . GLU A 1 752 ? 21.878 -15.354 3.009 1.00 80.31 752 GLU A N 1
ATOM 5909 C CA . GLU A 1 752 ? 22.626 -14.125 3.259 1.00 80.31 752 GLU A CA 1
ATOM 5910 C C . GLU A 1 752 ? 23.835 -14.459 4.145 1.00 80.31 752 GLU A C 1
ATOM 5912 O O . GLU A 1 752 ? 23.685 -14.854 5.301 1.00 80.31 752 GLU A O 1
ATOM 5917 N N . GLY A 1 753 ? 25.048 -14.318 3.608 1.00 70.12 753 GLY A N 1
ATOM 5918 C CA . GLY A 1 753 ? 26.292 -14.671 4.307 1.00 70.12 753 GLY A CA 1
ATOM 5919 C C . GLY A 1 753 ? 26.697 -13.723 5.444 1.00 70.12 753 GLY A C 1
ATOM 5920 O O . GLY A 1 753 ? 27.781 -13.878 6.000 1.00 70.12 753 GLY A O 1
ATOM 5921 N N . VAL A 1 754 ? 25.867 -12.729 5.787 1.00 80.88 754 VAL A N 1
ATOM 5922 C CA . VAL A 1 754 ? 26.212 -11.650 6.726 1.00 80.88 754 VAL A CA 1
ATOM 5923 C C . VAL A 1 754 ? 25.093 -11.423 7.742 1.00 80.88 754 VAL A C 1
ATOM 5925 O O . VAL A 1 754 ? 23.904 -11.449 7.426 1.00 80.88 754 VAL A O 1
ATOM 5928 N N . LYS A 1 755 ? 25.473 -11.182 9.001 1.00 86.94 755 LYS A N 1
ATOM 5929 C CA . LYS A 1 755 ? 24.534 -10.967 10.107 1.00 86.94 755 LYS A CA 1
ATOM 5930 C C . LYS A 1 755 ? 23.931 -9.561 10.075 1.00 86.94 755 LYS A C 1
ATOM 5932 O O . LYS A 1 755 ? 24.650 -8.570 9.983 1.00 86.94 755 LYS A O 1
ATOM 5937 N N . TRP A 1 756 ? 22.620 -9.480 10.298 1.00 90.38 756 TRP A N 1
ATOM 5938 C CA . TRP A 1 756 ? 21.892 -8.221 10.471 1.00 90.38 756 TRP A CA 1
ATOM 5939 C C . TRP A 1 756 ? 21.871 -7.745 11.926 1.00 90.38 756 TRP A C 1
ATOM 5941 O O . TRP A 1 756 ? 21.410 -8.457 12.826 1.00 90.38 756 TRP A O 1
ATOM 5951 N N . VAL A 1 757 ? 22.262 -6.494 12.155 1.00 92.12 757 VAL A N 1
ATOM 5952 C CA . VAL A 1 757 ? 22.244 -5.825 13.462 1.00 92.12 757 VAL A CA 1
ATOM 5953 C C . VAL A 1 757 ? 21.452 -4.518 13.411 1.00 92.12 757 VAL A C 1
ATOM 5955 O O . VAL A 1 757 ? 21.197 -3.950 12.351 1.00 92.12 757 VAL A O 1
ATOM 5958 N N . LYS A 1 758 ? 20.983 -4.046 14.571 1.00 91.94 758 LYS A N 1
ATOM 5959 C CA . LYS A 1 758 ? 20.405 -2.696 14.672 1.00 91.94 758 LYS A CA 1
ATOM 5960 C C . LYS A 1 758 ? 21.538 -1.669 14.588 1.00 91.94 758 LYS A C 1
ATOM 5962 O O . LYS A 1 758 ? 22.630 -1.960 15.068 1.00 91.94 758 LYS A O 1
ATOM 5967 N N . LYS A 1 759 ? 21.264 -0.471 14.064 1.00 89.19 759 LYS A N 1
ATOM 5968 C CA . LYS A 1 759 ? 22.264 0.605 13.919 1.00 89.19 759 LYS A CA 1
ATOM 5969 C C . LYS A 1 759 ? 22.958 0.985 15.234 1.00 89.19 759 LYS A C 1
ATOM 5971 O O . LYS A 1 759 ? 24.125 1.337 15.214 1.00 89.19 759 LYS A O 1
ATOM 5976 N N . GLU A 1 760 ? 22.277 0.859 16.379 1.00 87.81 760 GLU A N 1
ATOM 5977 C CA . GLU A 1 760 ? 22.848 1.145 17.708 1.00 87.81 760 GLU A CA 1
ATOM 5978 C C . GLU A 1 760 ? 23.762 0.029 18.236 1.00 87.81 760 GLU A C 1
ATOM 5980 O O . GLU A 1 760 ? 24.494 0.229 19.197 1.00 87.81 760 GLU A O 1
ATOM 5985 N N . LYS A 1 761 ? 23.682 -1.168 17.649 1.00 90.00 761 LYS A N 1
ATOM 5986 C CA . LYS A 1 761 ? 24.491 -2.343 18.005 1.00 90.00 761 LYS A CA 1
ATOM 5987 C C . LYS A 1 761 ? 25.375 -2.762 16.833 1.00 90.00 761 LYS A C 1
ATOM 5989 O O . LYS A 1 761 ? 25.619 -3.955 16.645 1.00 90.00 761 LYS A O 1
ATOM 5994 N N . TRP A 1 762 ? 25.748 -1.794 16.000 1.00 91.12 762 TRP A N 1
ATOM 5995 C CA . TRP A 1 762 ? 26.573 -2.053 14.838 1.00 91.12 762 TRP A CA 1
ATOM 5996 C C . TRP A 1 762 ? 27.947 -2.568 15.270 1.00 91.12 762 TRP A C 1
ATOM 5998 O O . TRP A 1 762 ? 28.516 -2.104 16.256 1.00 91.12 762 TRP A O 1
ATOM 6008 N N . VAL A 1 763 ? 28.441 -3.553 14.531 1.00 88.62 763 VAL A N 1
ATOM 6009 C CA . VAL A 1 763 ? 29.781 -4.119 14.671 1.00 88.62 763 VAL A CA 1
ATOM 6010 C C . VAL A 1 763 ? 30.387 -4.205 13.281 1.00 88.62 763 VAL A C 1
ATOM 6012 O O . VAL A 1 763 ? 29.660 -4.369 12.298 1.00 88.62 763 VAL A O 1
ATOM 6015 N N . GLU A 1 764 ? 31.708 -4.103 13.205 1.00 84.62 764 GLU A N 1
ATOM 6016 C CA . GLU A 1 764 ? 32.422 -4.143 11.936 1.00 84.62 764 GLU A CA 1
ATOM 6017 C C . GLU A 1 764 ? 32.097 -5.425 11.155 1.00 84.62 764 GLU A C 1
ATOM 6019 O O . GLU A 1 764 ? 32.045 -6.524 11.711 1.00 84.62 764 GLU A O 1
ATOM 6024 N N . GLY A 1 765 ? 31.788 -5.263 9.867 1.00 82.00 765 GLY A N 1
ATOM 6025 C CA . GLY A 1 765 ? 31.389 -6.358 8.979 1.00 82.00 765 GLY A CA 1
ATOM 6026 C C . GLY A 1 765 ? 29.909 -6.767 9.028 1.00 82.00 765 GLY A C 1
ATOM 6027 O O . GLY A 1 765 ? 29.504 -7.578 8.200 1.00 82.00 765 GLY A O 1
ATOM 6028 N N . ALA A 1 766 ? 29.078 -6.224 9.928 1.00 88.75 766 ALA A N 1
ATOM 6029 C CA . ALA A 1 766 ? 27.646 -6.546 9.990 1.00 88.75 766 ALA A CA 1
ATOM 6030 C C . ALA A 1 766 ? 26.765 -5.608 9.140 1.00 88.75 766 ALA A C 1
ATOM 6032 O O . ALA A 1 766 ? 27.049 -4.417 9.003 1.00 88.75 766 ALA A O 1
ATOM 6033 N N . LEU A 1 767 ? 25.642 -6.138 8.636 1.00 91.31 767 LEU A N 1
ATOM 6034 C CA . LEU A 1 767 ? 24.618 -5.365 7.920 1.00 91.31 767 LEU A CA 1
ATOM 6035 C C . LEU A 1 767 ? 23.734 -4.588 8.897 1.00 91.31 767 LEU A C 1
ATOM 6037 O O . LEU A 1 767 ? 23.358 -5.100 9.957 1.00 91.31 767 LEU A O 1
ATOM 6041 N N . VAL A 1 768 ? 23.320 -3.380 8.520 1.00 93.06 768 VAL A N 1
ATOM 6042 C CA . VAL A 1 768 ? 22.403 -2.562 9.326 1.00 93.06 768 VAL A CA 1
ATOM 6043 C C . VAL A 1 768 ? 20.958 -2.791 8.889 1.00 93.06 768 VAL A C 1
ATOM 6045 O O . VAL A 1 768 ? 20.595 -2.566 7.741 1.00 93.06 768 VAL A O 1
ATOM 6048 N N . LYS A 1 769 ? 20.086 -3.178 9.826 1.00 90.62 769 LYS A N 1
ATOM 6049 C CA . LYS A 1 769 ? 18.647 -3.348 9.561 1.00 90.62 769 LYS A CA 1
ATOM 6050 C C . LYS A 1 769 ? 18.026 -2.069 8.998 1.00 90.62 769 LYS A C 1
ATOM 6052 O O . LYS A 1 769 ? 18.040 -1.034 9.664 1.00 90.62 769 LYS A O 1
ATOM 6057 N N . GLY A 1 770 ? 17.412 -2.183 7.821 1.00 88.12 770 GLY A N 1
ATOM 6058 C CA . GLY A 1 770 ? 16.776 -1.075 7.111 1.00 88.12 770 GLY A CA 1
ATOM 6059 C C . GLY A 1 770 ? 17.714 -0.247 6.228 1.00 88.12 770 GLY A C 1
ATOM 6060 O O . GLY A 1 770 ? 17.228 0.698 5.615 1.00 88.12 770 GLY A O 1
ATOM 6061 N N . ARG A 1 771 ? 19.008 -0.591 6.150 1.00 93.00 771 ARG A N 1
ATOM 6062 C CA . ARG A 1 771 ? 19.965 -0.065 5.169 1.00 93.00 771 ARG A CA 1
ATOM 6063 C C . ARG A 1 771 ? 20.255 -1.171 4.158 1.00 93.00 771 ARG A C 1
ATOM 6065 O O . ARG A 1 771 ? 20.866 -2.175 4.517 1.00 93.00 771 ARG A O 1
ATOM 6072 N N . ASN A 1 772 ? 19.779 -1.014 2.927 1.00 94.69 772 ASN A N 1
ATOM 6073 C CA . ASN A 1 772 ? 20.113 -1.947 1.853 1.00 94.69 772 ASN A CA 1
ATOM 6074 C C . ASN A 1 772 ? 21.574 -1.746 1.416 1.00 94.69 772 ASN A C 1
ATOM 6076 O O . ASN A 1 772 ? 22.121 -0.660 1.588 1.00 94.69 772 ASN A O 1
ATOM 6080 N N . GLU A 1 773 ? 22.208 -2.781 0.876 1.00 94.81 773 GLU A N 1
ATOM 6081 C CA . GLU A 1 773 ? 23.627 -2.762 0.502 1.00 94.81 773 GLU A CA 1
ATOM 6082 C C . GLU A 1 773 ? 23.850 -3.492 -0.831 1.00 94.81 773 GLU A C 1
ATOM 6084 O O . GLU A 1 773 ? 23.107 -4.428 -1.138 1.00 94.81 773 GLU A O 1
ATOM 6089 N N . PRO A 1 774 ? 24.905 -3.141 -1.589 1.00 94.50 774 PRO A N 1
ATOM 6090 C CA . PRO A 1 774 ? 25.196 -3.752 -2.891 1.00 94.50 774 PRO A CA 1
ATOM 6091 C C . PRO A 1 774 ? 25.462 -5.266 -2.815 1.00 94.50 774 PRO A C 1
ATOM 6093 O O . PRO A 1 774 ? 25.201 -6.001 -3.762 1.00 94.50 774 PRO A O 1
ATOM 6096 N N . CYS A 1 775 ? 25.905 -5.788 -1.665 1.00 93.25 775 CYS A N 1
ATOM 6097 C CA . CYS A 1 775 ? 26.082 -7.232 -1.458 1.00 93.25 775 CYS A CA 1
ATOM 6098 C C . CYS A 1 775 ? 24.767 -8.035 -1.534 1.00 93.25 775 CYS A C 1
ATOM 6100 O O . CYS A 1 775 ? 24.789 -9.259 -1.677 1.00 93.25 775 CYS A O 1
ATOM 6102 N N . LEU A 1 776 ? 23.614 -7.360 -1.467 1.00 93.81 776 LEU A N 1
ATOM 6103 C CA . LEU A 1 776 ? 22.290 -7.968 -1.578 1.00 93.81 776 LEU A CA 1
ATOM 6104 C C . LEU A 1 776 ? 21.797 -8.070 -3.029 1.00 93.81 776 LEU A C 1
ATOM 6106 O O . LEU A 1 776 ? 20.703 -8.589 -3.251 1.00 93.81 776 LEU A O 1
ATOM 6110 N N . ILE A 1 777 ? 22.597 -7.671 -4.026 1.00 94.75 777 ILE A N 1
ATOM 6111 C CA . ILE A 1 777 ? 22.248 -7.827 -5.448 1.00 94.75 777 ILE A CA 1
ATOM 6112 C C . ILE A 1 777 ? 21.967 -9.286 -5.831 1.00 94.75 777 ILE A C 1
ATOM 6114 O O . ILE A 1 777 ? 21.040 -9.559 -6.591 1.00 94.75 777 ILE A O 1
ATOM 6118 N N . GLY A 1 778 ? 22.671 -10.246 -5.220 1.00 93.06 778 GLY A N 1
ATOM 6119 C CA . GLY A 1 778 ? 22.409 -11.673 -5.427 1.00 93.06 778 GLY A CA 1
ATOM 6120 C C . GLY A 1 778 ? 21.003 -12.092 -4.985 1.00 93.06 778 GLY A C 1
ATOM 6121 O O . GLY A 1 778 ? 20.385 -12.945 -5.616 1.00 93.06 778 GLY A O 1
ATOM 6122 N N . LYS A 1 779 ? 20.438 -11.434 -3.962 1.00 93.50 779 LYS A N 1
ATOM 6123 C CA . LYS A 1 779 ? 19.050 -11.652 -3.528 1.00 93.50 779 LYS A CA 1
ATOM 6124 C C . LYS A 1 779 ? 18.048 -11.116 -4.551 1.00 93.50 779 LYS A C 1
ATOM 6126 O O . LYS A 1 779 ? 17.004 -11.735 -4.755 1.00 93.50 779 LYS A O 1
ATOM 6131 N N . VAL A 1 780 ? 18.360 -9.987 -5.195 1.00 95.38 780 VAL A N 1
ATOM 6132 C CA . VAL A 1 780 ? 17.557 -9.431 -6.298 1.00 95.38 780 VAL A CA 1
ATOM 6133 C C . VAL A 1 780 ? 17.595 -10.386 -7.489 1.00 95.38 780 VAL A C 1
ATOM 6135 O O . VAL A 1 780 ? 16.538 -10.813 -7.945 1.00 95.38 780 VAL A O 1
ATOM 6138 N N . ALA A 1 781 ? 18.787 -10.808 -7.919 1.00 95.25 781 ALA A N 1
ATOM 6139 C CA . ALA A 1 781 ? 18.963 -11.767 -9.010 1.00 95.25 781 ALA A CA 1
ATOM 6140 C C . ALA A 1 781 ? 18.217 -13.085 -8.750 1.00 95.25 781 ALA A C 1
ATOM 6142 O O . ALA A 1 781 ? 17.487 -13.568 -9.611 1.00 95.25 781 ALA A O 1
ATOM 6143 N N . TRP A 1 782 ? 18.331 -13.630 -7.535 1.00 94.19 782 TRP A N 1
ATOM 6144 C CA . TRP A 1 782 ? 17.630 -14.847 -7.125 1.00 94.19 782 TRP A CA 1
ATOM 6145 C C . TRP A 1 782 ? 16.108 -14.705 -7.234 1.00 94.19 782 TRP A C 1
ATOM 6147 O O . TRP A 1 782 ? 15.433 -15.575 -7.786 1.00 94.19 782 TRP A O 1
ATOM 6157 N N . ALA A 1 783 ? 15.562 -13.592 -6.739 1.00 94.94 783 ALA A N 1
ATOM 6158 C CA . ALA A 1 783 ? 14.132 -13.327 -6.822 1.00 94.94 783 ALA A CA 1
ATOM 6159 C C . ALA A 1 783 ? 13.670 -13.169 -8.280 1.00 94.94 783 ALA A C 1
ATOM 6161 O O . ALA A 1 783 ? 12.672 -13.777 -8.662 1.00 94.94 783 ALA A O 1
ATOM 6162 N N . VAL A 1 784 ? 14.396 -12.397 -9.096 1.00 95.75 784 VAL A N 1
ATOM 6163 C CA . VAL A 1 784 ? 14.071 -12.161 -10.514 1.00 95.75 784 VAL A CA 1
ATOM 6164 C C . VAL A 1 784 ? 14.124 -13.463 -11.318 1.00 95.75 784 VAL A C 1
ATOM 6166 O O . VAL A 1 784 ? 13.193 -13.737 -12.075 1.00 95.75 784 VAL A O 1
ATOM 6169 N N . ALA A 1 785 ? 15.140 -14.304 -11.106 1.00 94.75 785 ALA A N 1
ATOM 6170 C CA . ALA A 1 785 ? 15.256 -15.606 -11.764 1.00 94.75 785 ALA A CA 1
ATOM 6171 C C . ALA A 1 785 ? 14.056 -16.505 -11.425 1.00 94.75 785 ALA A C 1
ATOM 6173 O O . ALA A 1 785 ? 13.407 -17.048 -12.319 1.00 94.75 785 ALA A O 1
ATOM 6174 N N . GLY A 1 786 ? 13.676 -16.565 -10.142 1.00 93.50 786 GLY A N 1
ATOM 6175 C CA . GLY A 1 786 ? 12.497 -17.309 -9.695 1.00 93.50 786 GLY A CA 1
ATOM 6176 C C . GLY A 1 786 ? 11.171 -16.788 -10.268 1.00 93.50 786 GLY A C 1
ATOM 6177 O O . GLY A 1 786 ? 10.267 -17.576 -10.532 1.00 93.50 786 GLY A O 1
ATOM 6178 N N . ILE A 1 787 ? 11.039 -15.475 -10.487 1.00 93.56 787 ILE A N 1
ATOM 6179 C CA . ILE A 1 787 ? 9.831 -14.861 -11.072 1.00 93.56 787 ILE A CA 1
ATOM 6180 C C . ILE A 1 787 ? 9.702 -15.178 -12.567 1.00 93.56 787 ILE A C 1
ATOM 6182 O O . ILE A 1 787 ? 8.582 -15.388 -13.056 1.00 93.56 787 ILE A O 1
ATOM 6186 N N . ARG A 1 788 ? 10.836 -15.185 -13.278 1.00 92.06 788 ARG A N 1
ATOM 6187 C CA . ARG A 1 788 ? 10.923 -15.439 -14.723 1.00 92.06 788 ARG A CA 1
ATOM 6188 C C . ARG A 1 788 ? 10.942 -16.922 -15.081 1.00 92.06 788 ARG A C 1
ATOM 6190 O O . ARG A 1 788 ? 10.580 -17.260 -16.200 1.00 92.06 788 ARG A O 1
ATOM 6197 N N . GLY A 1 789 ? 11.328 -17.788 -14.147 1.00 90.62 789 GLY A N 1
ATOM 6198 C CA . GLY A 1 789 ? 11.480 -19.219 -14.402 1.00 90.62 789 GLY A CA 1
ATOM 6199 C C . GLY A 1 789 ? 12.750 -19.573 -15.183 1.00 90.62 789 GLY A C 1
ATOM 6200 O O . GLY A 1 789 ? 12.775 -20.615 -15.828 1.00 90.62 789 GLY A O 1
ATOM 6201 N N . CYS A 1 790 ? 13.785 -18.726 -15.136 1.00 90.56 790 CYS A N 1
ATOM 6202 C CA . CYS A 1 790 ? 15.100 -18.990 -15.731 1.00 90.56 790 CYS A CA 1
ATOM 6203 C C . CYS A 1 790 ? 16.149 -19.325 -14.657 1.00 90.56 790 CYS A C 1
ATOM 6205 O O . CYS A 1 790 ? 15.900 -19.179 -13.453 1.00 90.56 790 CYS A O 1
ATOM 6207 N N . SER A 1 791 ? 17.330 -19.794 -15.073 1.00 91.25 791 SER A N 1
ATOM 6208 C CA . SER A 1 791 ? 18.426 -20.039 -14.130 1.00 91.25 791 SER A CA 1
ATOM 6209 C C . SER A 1 791 ? 19.040 -18.715 -13.651 1.00 91.25 791 SER A C 1
ATOM 6211 O O . SER A 1 791 ? 18.999 -17.695 -14.343 1.00 91.25 791 SER A O 1
ATOM 6213 N N . VAL A 1 792 ? 19.616 -18.713 -12.442 1.00 91.44 792 VAL A N 1
ATOM 6214 C CA . VAL A 1 792 ? 20.302 -17.518 -11.915 1.00 91.44 792 VAL A CA 1
ATOM 6215 C C . VAL A 1 792 ? 21.496 -17.166 -12.794 1.00 91.44 792 VAL A C 1
ATOM 6217 O O . VAL A 1 792 ? 21.714 -15.992 -13.051 1.00 91.44 792 VAL A O 1
ATOM 6220 N N . GLU A 1 793 ? 22.220 -18.166 -13.299 1.00 91.62 793 GLU A N 1
ATOM 6221 C CA . GLU A 1 793 ? 23.357 -17.968 -14.200 1.00 91.62 793 GLU A CA 1
ATOM 6222 C C . GLU A 1 793 ? 22.954 -17.227 -15.472 1.00 91.62 793 GLU A C 1
ATOM 6224 O O . GLU A 1 793 ? 23.529 -16.183 -15.769 1.00 91.62 793 GLU A O 1
ATOM 6229 N N . GLU A 1 794 ? 21.930 -17.728 -16.170 1.00 92.69 794 GLU A N 1
ATOM 6230 C CA . GLU A 1 794 ? 21.420 -17.151 -17.415 1.00 92.69 794 GLU A CA 1
ATOM 6231 C C . GLU A 1 794 ? 20.983 -15.699 -17.205 1.00 92.69 794 GLU A C 1
ATOM 6233 O O . GLU A 1 794 ? 21.336 -14.815 -17.986 1.00 92.69 794 GLU A O 1
ATOM 6238 N N . LEU A 1 795 ? 20.270 -15.431 -16.104 1.00 95.00 795 LEU A N 1
ATOM 6239 C CA . LEU A 1 795 ? 19.877 -14.075 -15.746 1.00 95.00 795 LEU A CA 1
ATOM 6240 C C . LEU A 1 795 ? 21.090 -13.174 -15.492 1.00 95.00 795 LEU A C 1
ATOM 6242 O O . LEU A 1 795 ? 21.132 -12.049 -15.990 1.00 95.00 795 LEU A O 1
ATOM 6246 N N . THR A 1 796 ? 22.041 -13.635 -14.677 1.00 94.38 796 THR A N 1
ATOM 6247 C CA . THR A 1 796 ? 23.191 -12.819 -14.273 1.00 94.38 796 THR A CA 1
ATOM 6248 C C . THR A 1 796 ? 24.128 -12.532 -15.429 1.00 94.38 796 THR A C 1
ATOM 6250 O O . THR A 1 796 ? 24.623 -11.413 -15.524 1.00 94.38 796 THR A O 1
ATOM 6253 N N . GLU A 1 797 ? 24.326 -13.494 -16.328 1.00 93.88 797 GLU A N 1
ATOM 6254 C CA . GLU A 1 797 ? 25.202 -13.325 -17.479 1.00 93.88 797 GLU A CA 1
ATOM 6255 C C . GLU A 1 797 ? 24.580 -12.374 -18.502 1.00 93.88 797 GLU A C 1
ATOM 6257 O O . GLU A 1 797 ? 25.222 -11.412 -18.912 1.00 93.88 797 GLU A O 1
ATOM 6262 N N . ALA A 1 798 ? 23.290 -12.524 -18.809 1.00 94.69 798 ALA A N 1
ATOM 6263 C CA . ALA A 1 798 ? 22.625 -11.575 -19.693 1.00 94.69 798 ALA A CA 1
ATOM 6264 C C . ALA A 1 798 ? 22.575 -10.157 -19.100 1.00 94.69 798 ALA A C 1
ATOM 6266 O O . ALA A 1 798 ? 22.837 -9.180 -19.800 1.00 94.69 798 ALA A O 1
ATOM 6267 N N . ALA A 1 799 ? 22.283 -10.018 -17.800 1.00 95.81 799 ALA A N 1
ATOM 6268 C CA . ALA A 1 799 ? 22.313 -8.717 -17.132 1.00 95.81 799 ALA A CA 1
ATOM 6269 C C . ALA A 1 799 ? 23.725 -8.104 -17.150 1.00 95.81 799 ALA A C 1
ATOM 6271 O O . ALA A 1 799 ? 23.870 -6.896 -17.357 1.00 95.81 799 ALA A O 1
ATOM 6272 N N . TRP A 1 800 ? 24.765 -8.925 -16.977 1.00 95.12 800 TRP A N 1
ATOM 6273 C CA . TRP A 1 800 ? 26.165 -8.518 -17.087 1.00 95.12 800 TRP A CA 1
ATOM 6274 C C . TRP A 1 800 ? 26.494 -8.006 -18.493 1.00 95.12 800 TRP A C 1
ATOM 6276 O O . TRP A 1 800 ? 26.946 -6.868 -18.635 1.00 95.12 800 TRP A O 1
ATOM 6286 N N . GLU A 1 801 ? 26.210 -8.796 -19.530 1.00 94.38 801 GLU A N 1
ATOM 6287 C CA . GLU A 1 801 ? 26.450 -8.444 -20.934 1.00 94.38 801 GLU A CA 1
ATOM 6288 C C . GLU A 1 801 ? 25.703 -7.170 -21.339 1.00 94.38 801 GLU A C 1
ATOM 6290 O O . GLU A 1 801 ? 26.288 -6.269 -21.945 1.00 94.38 801 GLU A O 1
ATOM 6295 N N . ASN A 1 802 ? 24.429 -7.044 -20.950 1.00 95.06 802 ASN A N 1
ATOM 6296 C CA . ASN A 1 802 ? 23.628 -5.844 -21.191 1.00 95.06 802 ASN A CA 1
ATOM 6297 C C . ASN A 1 802 ? 24.299 -4.603 -20.604 1.00 95.06 802 ASN A C 1
ATOM 6299 O O . ASN A 1 802 ? 24.427 -3.580 -21.278 1.00 95.06 802 ASN A O 1
ATOM 6303 N N . THR A 1 803 ? 24.743 -4.707 -19.354 1.00 95.19 803 THR A N 1
ATOM 6304 C CA . THR A 1 803 ? 25.330 -3.597 -18.604 1.00 95.19 803 THR A CA 1
ATOM 6305 C C . THR A 1 803 ? 26.690 -3.192 -19.174 1.00 95.19 803 THR A C 1
ATOM 6307 O O . THR A 1 803 ? 26.937 -2.007 -19.398 1.00 95.19 803 THR A O 1
ATOM 6310 N N . VAL A 1 804 ? 27.553 -4.163 -19.488 1.00 93.50 804 VAL A N 1
ATOM 6311 C CA . VAL A 1 804 ? 28.856 -3.926 -20.132 1.00 93.50 804 VAL A CA 1
ATOM 6312 C C . VAL A 1 804 ? 28.684 -3.272 -21.501 1.00 93.50 804 VAL A C 1
ATOM 6314 O O . VAL A 1 804 ? 29.363 -2.290 -21.800 1.00 93.50 804 VAL A O 1
ATOM 6317 N N . ARG A 1 805 ? 27.741 -3.769 -22.309 1.00 92.56 805 ARG A N 1
ATOM 6318 C CA . ARG A 1 805 ? 27.445 -3.248 -23.650 1.00 92.56 805 ARG A CA 1
ATOM 6319 C C . ARG A 1 805 ? 26.973 -1.797 -23.624 1.00 92.56 805 ARG A C 1
ATOM 6321 O O . ARG A 1 805 ? 27.391 -1.017 -24.473 1.00 92.56 805 ARG A O 1
ATOM 6328 N N . VAL A 1 806 ? 26.100 -1.440 -22.682 1.00 93.56 806 VAL A N 1
ATOM 6329 C CA . VAL A 1 806 ? 25.537 -0.084 -22.600 1.00 93.56 806 VAL A CA 1
ATOM 6330 C C . VAL A 1 806 ? 26.549 0.901 -22.028 1.00 93.56 806 VAL A C 1
ATOM 6332 O O . VAL A 1 806 ? 26.783 1.941 -22.634 1.00 93.56 806 VAL A O 1
ATOM 6335 N N . PHE A 1 807 ? 27.180 0.577 -20.898 1.00 93.44 807 PHE A N 1
ATOM 6336 C CA . PHE A 1 807 ? 28.046 1.516 -20.177 1.00 93.44 807 PHE A CA 1
ATOM 6337 C C . PHE A 1 807 ? 29.527 1.444 -20.575 1.00 93.44 807 PHE A C 1
ATOM 6339 O O . PHE A 1 807 ? 30.329 2.235 -20.088 1.00 93.44 807 PHE A O 1
ATOM 6346 N N . GLY A 1 808 ? 29.914 0.522 -21.464 1.00 87.62 808 GLY A N 1
ATOM 6347 C CA . GLY A 1 808 ? 31.296 0.391 -21.937 1.00 87.62 808 GLY A CA 1
ATOM 6348 C C . GLY A 1 808 ? 32.273 -0.034 -20.837 1.00 87.62 808 GLY A C 1
ATOM 6349 O O . GLY A 1 808 ? 33.432 0.377 -20.832 1.00 87.62 808 GLY A O 1
ATOM 6350 N N . LEU A 1 809 ? 31.801 -0.828 -19.876 1.00 82.62 809 LEU A N 1
ATOM 6351 C CA . LEU A 1 809 ? 32.587 -1.258 -18.724 1.00 82.62 809 LEU A CA 1
ATOM 6352 C C . LEU A 1 809 ? 33.481 -2.430 -19.145 1.00 82.62 809 LEU A C 1
ATOM 6354 O O . LEU A 1 809 ? 32.983 -3.539 -19.293 1.00 82.62 809 LEU A O 1
ATOM 6358 N N . GLY A 1 810 ? 34.782 -2.207 -19.349 1.00 66.75 810 GLY A N 1
ATOM 6359 C CA . GLY A 1 810 ? 35.708 -3.246 -19.828 1.00 66.75 810 GLY A CA 1
ATOM 6360 C C . GLY A 1 810 ? 35.626 -4.587 -19.070 1.00 66.75 810 GLY A C 1
ATOM 6361 O O . GLY A 1 810 ? 35.276 -4.641 -17.879 1.00 66.75 810 GLY A O 1
ATOM 6362 N N . GLU A 1 811 ? 35.963 -5.683 -19.758 1.00 54.03 811 GLU A N 1
ATOM 6363 C CA . GLU A 1 811 ? 36.117 -6.993 -19.120 1.00 54.03 811 GLU A CA 1
ATOM 6364 C C . GLU A 1 811 ? 37.245 -6.916 -18.086 1.00 54.03 811 GLU A C 1
ATOM 6366 O O . GLU A 1 811 ? 38.339 -6.432 -18.371 1.00 54.03 811 GLU A O 1
ATOM 6371 N N . VAL A 1 812 ? 36.960 -7.335 -16.852 1.00 40.81 812 VAL A N 1
ATOM 6372 C CA . VAL A 1 812 ? 38.012 -7.466 -15.838 1.00 40.81 812 VAL A CA 1
ATOM 6373 C C . VAL A 1 812 ? 38.723 -8.775 -16.139 1.00 40.81 812 VAL A C 1
ATOM 6375 O O . VAL A 1 812 ? 38.101 -9.832 -16.047 1.00 40.81 812 VAL A O 1
ATOM 6378 N N . SER A 1 813 ? 39.986 -8.653 -16.542 1.00 29.06 813 SER A N 1
ATOM 6379 C CA . SER A 1 813 ? 40.969 -9.734 -16.651 1.00 29.06 813 SER A CA 1
ATOM 6380 C C . SER A 1 813 ? 41.123 -10.517 -15.355 1.00 29.06 813 SER A C 1
ATOM 6382 O O . SER A 1 813 ? 41.164 -9.846 -14.294 1.00 29.06 813 SER A O 1
#